Protein 4W8O (pdb70)

Radius of gyration: 31.85 Å; Cα contacts (8 Å, |Δi|>4): 1896; chains: 2; bounding box: 87×54×89 Å

Foldseek 3Di:
DDWAAAAADDDPQQPAFLLQLLLVLLVVQVAFWAEAALVVRDTDGSVRLLLQLLLLLVLVVVVPQALDFEEEEEDFDDPQRCSPLSSSSLRNHEYAYDYLPDALVLVLVVCLQRVGQEYEYEPSSVVSVVSSCVVNVGDHAYEYDDDDPVHHYSVVSSDDDDDSVPDGRDGDDQQDFHYWAWDDDLDDRIFIFTDGSNLLLCLLVLVVQLADDLQEEEEADGPNFPVNVSSSSNCSNNVHYYYYYPDQAQVSVLVSCQVVVGQEYEDEQVSLVRNLPPPPLVVGDNQSYAEYEYEDDWDDPVSLVSVCVSRVNYQYKYADDHPQFHTFAIARCPVCVVVSVPDPPFRHAGTHQKIKFFFAPVVGHTDAAPDKHWIWMDGSNGTPATPPDGCPVLADPVRTGGPQWIWGAHPVRTTHTDGGNHPDD/DDWAAFAADDDPQQPDFLLQLLLVLLVVQVAFWAEAALVVRDTDGSVRLNLQLLLLLVLVVVVVQALDFEEEEEDFDDPQRCSPLSSSSLRNHEYAYDYLVDALVLVLVVCLQRLGQAYEYEPVSVVSVVSSCVVNVGDHQYEYDDDDPPHHYSVVSSDHDDDSVPDGRDDDDQQDFHYWAKDVTFIFTDGSNLLLCLQVLVVQLAADVLEEEEADGPNAPCNVSSSSNCSNNVHYYYYYPDQAQVSVLVSCQVVLHQEYEDEQVSLVRNLPDPPSVVGDNLSYAEYEYEPDWDAPVSLVSVCVSRVNYAYKQFDDDPQFHTFAIARCPVRVPCSVPPPQFRHAGTHQKIKFFAAPVVRDTDDAPDKHWIWMDGSNGTPATSPDGCVVQADPVGTGGPQWIWGAHPVRTTHTDGGD

Nearest PDB structures (foldseek):
  4w8o-assembly2_B  TM=1.002E+00  e=4.757E-94  Zophobas atratus
  4w8o-assembly1_A  TM=1.000E+00  e=2.361E-90  Zophobas atratus
  8ppp-assembly1_A  TM=9.059E-01  e=1.365E-32  Streptoalloteichus hindustanus
  6sq8-assembly5_E  TM=9.018E-01  e=4.763E-32  Marinactinospora thermotolerans
  8k4r-assembly1_A  TM=8.055E-01  e=3.286E-23  Streptomyces halstedii

B-factor: mean 40.9, std 10.85, range [25.14, 90.92]

CATH classification: 3.40.50.12780

Secondary structure (DSSP, 8-state):
---EEPPP---SSSSS-HHHHHHHHHHHTTTSEEEEETTTTEEEEHHHHHHHHHHHHHHHHHTT--TT-EEEEE----SSTTHHHHHHHHTT-EEEE--TTS-HHHHHHHHHHH--SEEEEEGGGHHHHHHHHHHHT---EEEEES--SSSEEHHHHT---S-TTT--PPP--TTSEEEEEE---SSS---EEEEEHHHHHHHHHHHHHT----TEEEE---TTSHHHHHHHHHHHHTT-EEEE-SS--HHHHHHHHHHHT--EEE--GGGHHHHHTSS-GGGS--TT--EEEEESS---HHHHHHHHHHSTT-EEEEEEEETTTEEEEE--TTTTHHHHTTSTT---EEPTT-EEEEEETTTTEE--TT--EEEEEE-TTS--EESSS--GGGB-TTSPEEEEEEEEE-TT--EEEEEEPTT--/---EEPPP---SSSSS-HHHHHHHHHHHTTTSEEEEETTTTEEEEHHHHHHHHHHHHHHHHHTT--TT-EEEEE----SSTTHHHHHHHHTT-EEEE--TTS-HHHHHHHHHHH--SEEEEEGGGHHHHHHHHHHHT---EEEEES--SSSEEHHHHTS--S-TTT--PPP--TTSEEEEEE----EEEEEHHHHHHHHHHHHHT----TEEEE---TTSHHHHHHHHHHHHTT-EEEE-SS--HHHHHHHHHHHT--EEE--GGGHHHHHTSS-GGGS--TT--EEEEESS---HHHHHHHHHHSTTSEEEEEEEETTTEEEEE--TTTTTTTTTT--S---EEPTT-EEEEEETTTTEE--TT--EEEEEE-TTS--EESSS--GGGB-TT--EEEEEEEEE-TT--EEEEEE-

Structure (mmCIF, N/CA/C/O backbone):
data_4W8O
#
_entry.id   4W8O
#
_cell.length_a   87.774
_cell.length_b   91.005
_cell.length_c   110.294
_cell.angle_alpha   90.000
_cell.angle_beta   90.000
_cell.angle_gamma   90.000
#
_symmetry.space_group_name_H-M   'P 21 21 21'
#
loop_
_entity.id
_entity.type
_entity.pdbx_description
1 polymer 'luciferase-like enzymeAMP-CoA-ligase'
2 non-polymer 3,6,9,12,15,18-HEXAOXAICOSANE-1,20-DIOL
3 non-polymer 'CHLORIDE ION'
4 water water
#
loop_
_atom_site.group_PDB
_atom_site.id
_atom_site.type_symbol
_atom_site.label_atom_id
_atom_site.label_alt_id
_atom_site.label_comp_id
_atom_site.label_asym_id
_atom_site.label_entity_id
_atom_site.label_seq_id
_atom_site.pdbx_PDB_ins_code
_atom_site.Cartn_x
_atom_site.Cartn_y
_atom_site.Cartn_z
_atom_site.occupancy
_atom_site.B_iso_or_equiv
_atom_site.auth_seq_id
_atom_site.auth_comp_id
_atom_site.auth_asym_id
_atom_site.auth_atom_id
_atom_site.pdbx_PDB_model_num
ATOM 1 N N . ALA A 1 3 ? 96.794 35.707 72.691 1.00 64.77 3 ALA A N 1
ATOM 2 C CA . ALA A 1 3 ? 95.859 36.134 73.776 1.00 62.36 3 ALA A CA 1
ATOM 3 C C . ALA A 1 3 ? 94.439 35.674 73.479 1.00 61.09 3 ALA A C 1
ATOM 4 O O . ALA A 1 3 ? 93.862 36.053 72.463 1.00 64.14 3 ALA A O 1
ATOM 6 N N . ARG A 1 4 ? 93.879 34.857 74.364 1.00 58.41 4 ARG A N 1
ATOM 7 C CA . ARG A 1 4 ? 92.520 34.358 74.183 1.00 56.86 4 ARG A CA 1
ATOM 8 C C . ARG A 1 4 ? 91.812 34.135 75.515 1.00 52.92 4 ARG A C 1
ATOM 9 O O . ARG A 1 4 ? 92.435 34.144 76.584 1.00 51.04 4 ARG A O 1
ATOM 17 N N . ILE A 1 5 ? 90.498 33.954 75.419 1.00 49.83 5 ILE A N 1
ATOM 18 C CA . ILE A 1 5 ? 89.645 33.643 76.548 1.00 46.32 5 ILE A CA 1
ATOM 19 C C . ILE A 1 5 ? 89.365 32.145 76.510 1.00 45.20 5 ILE A C 1
ATOM 20 O O . ILE A 1 5 ? 88.836 31.644 75.523 1.00 46.52 5 ILE A O 1
ATOM 25 N N . LEU A 1 6 ? 89.727 31.436 77.572 1.00 42.65 6 LEU A N 1
ATOM 26 C CA . LEU A 1 6 ? 89.490 29.996 77.648 1.00 42.43 6 LEU A CA 1
ATOM 27 C C . LEU A 1 6 ? 87.998 29.728 77.864 1.00 41.27 6 LEU A C 1
ATOM 28 O O . LEU A 1 6 ? 87.352 30.391 78.678 1.00 40.05 6 LEU A O 1
ATOM 33 N N . LYS A 1 7 ? 87.462 28.752 77.145 1.00 41.68 7 LYS A N 1
ATOM 34 C CA . LYS A 1 7 ? 86.041 28.475 77.173 1.00 41.79 7 LYS A CA 1
ATOM 35 C C . LYS A 1 7 ? 85.826 26.996 77.389 1.00 41.54 7 LYS A C 1
ATOM 36 O O . LYS A 1 7 ? 86.332 26.177 76.624 1.00 43.01 7 LYS A O 1
ATOM 42 N N . GLY A 1 8 ? 85.059 26.652 78.418 1.00 39.52 8 GLY A N 1
ATOM 43 C CA . GLY A 1 8 ? 84.766 25.253 78.713 1.00 40.28 8 GLY A CA 1
ATOM 44 C C . GLY A 1 8 ? 83.785 24.654 77.726 1.00 41.79 8 GLY A C 1
ATOM 45 O O . GLY A 1 8 ? 83.183 25.369 76.933 1.00 40.80 8 GLY A O 1
ATOM 46 N N . LYS A 1 9 ? 83.620 23.335 77.787 1.00 43.99 9 LYS A N 1
ATOM 47 C CA . LYS A 1 9 ? 82.751 22.623 76.861 1.00 46.56 9 LYS A CA 1
ATOM 48 C C . LYS A 1 9 ? 81.300 22.966 77.150 1.00 45.14 9 LYS A C 1
ATOM 49 O O . LYS A 1 9 ? 80.954 23.333 78.274 1.00 43.17 9 LYS A O 1
ATOM 55 N N . GLU A 1 10 ? 80.449 22.832 76.141 1.00 45.92 10 GLU A N 1
ATOM 56 C CA . GLU A 1 10 ? 79.029 23.124 76.308 1.00 45.25 10 GLU A CA 1
ATOM 57 C C . GLU A 1 10 ? 78.288 21.965 76.964 1.00 44.28 10 GLU A C 1
ATOM 58 O O . GLU A 1 10 ? 78.727 20.811 76.915 1.00 44.02 10 GLU A O 1
ATOM 64 N N . PHE A 1 11 ? 77.182 22.301 77.626 1.00 42.74 11 PHE A N 1
ATOM 65 C CA . PHE A 1 11 ? 76.181 21.316 78.022 1.00 42.57 11 PHE A CA 1
ATOM 66 C C . PHE A 1 11 ? 74.822 21.983 77.949 1.00 42.21 11 PHE A C 1
ATOM 67 O O . PHE A 1 11 ? 74.737 23.198 77.842 1.00 40.97 11 PHE A O 1
ATOM 75 N N . HIS A 1 12 ? 73.767 21.180 77.976 1.00 44.07 12 HIS A N 1
ATOM 76 C CA . HIS A 1 12 ? 72.408 21.691 77.942 1.00 44.31 12 HIS A CA 1
ATOM 77 C C . HIS A 1 12 ? 71.864 21.690 79.372 1.00 41.16 12 HIS A C 1
ATOM 78 O O . HIS A 1 12 ? 71.645 20.622 79.936 1.00 41.22 12 HIS A O 1
ATOM 85 N N . PRO A 1 13 ? 71.664 22.879 79.975 1.00 38.78 13 PRO A N 1
ATOM 86 C CA . PRO A 1 13 ? 71.208 22.860 81.372 1.00 37.20 13 PRO A CA 1
ATOM 87 C C . PRO A 1 13 ? 69.807 22.289 81.533 1.00 37.48 13 PRO A C 1
ATOM 88 O O . PRO A 1 13 ? 68.912 22.657 80.783 1.00 37.85 13 PRO A O 1
ATOM 92 N N . ASN A 1 14 ? 69.633 21.371 82.481 1.00 37.08 14 ASN A N 1
ATOM 93 C CA . ASN A 1 14 ? 68.322 20.806 82.791 1.00 38.61 14 ASN A CA 1
ATOM 94 C C . ASN A 1 14 ? 67.693 21.355 84.069 1.00 37.59 14 ASN A C 1
ATOM 95 O O . ASN A 1 14 ? 66.514 21.121 84.323 1.00 37.76 14 ASN A O 1
ATOM 100 N N . PHE A 1 15 ? 68.460 22.088 84.867 1.00 36.40 15 PHE A N 1
ATOM 101 C CA . PHE A 1 15 ? 67.949 22.599 86.141 1.00 35.85 15 PHE A CA 1
ATOM 102 C C . PHE A 1 15 ? 68.050 24.127 86.215 1.00 34.98 15 PHE A C 1
ATOM 103 O O . PHE A 1 15 ? 68.511 24.697 87.218 1.00 33.71 15 PHE A O 1
ATOM 111 N N . ASP A 1 16 ? 67.601 24.784 85.148 1.00 35.85 16 ASP A N 1
ATOM 112 C CA . ASP A 1 16 ? 67.693 26.245 85.034 1.00 35.71 16 ASP A CA 1
ATOM 113 C C . ASP A 1 16 ? 66.343 26.957 85.074 1.00 36.67 16 ASP A C 1
ATOM 114 O O . ASP A 1 16 ? 66.290 28.174 84.920 1.00 36.59 16 ASP A O 1
ATOM 119 N N . LYS A 1 17 ? 65.265 26.215 85.319 1.00 38.15 17 LYS A N 1
ATOM 120 C CA . LYS A 1 17 ? 63.923 26.792 85.352 1.00 40.01 17 LYS A CA 1
ATOM 121 C C . LYS A 1 17 ? 63.175 26.488 86.653 1.00 39.35 17 LYS A C 1
ATOM 122 O O . LYS A 1 17 ? 61.956 26.645 86.726 1.00 40.27 17 LYS A O 1
ATOM 128 N N . ILE A 1 18 ? 63.888 26.080 87.694 1.00 36.37 18 ILE A N 1
ATOM 129 C CA . ILE A 1 18 ? 63.216 25.710 88.937 1.00 35.07 18 ILE A CA 1
ATOM 130 C C . ILE A 1 18 ? 63.930 26.254 90.161 1.00 32.88 18 ILE A C 1
ATOM 131 O O . ILE A 1 18 ? 65.063 26.712 90.079 1.00 31.65 18 ILE A O 1
ATOM 136 N N . SER A 1 19 ? 63.244 26.205 91.294 1.00 31.75 19 SER A N 1
ATOM 137 C CA . SER A 1 19 ? 63.832 26.615 92.546 1.00 30.67 19 SER A CA 1
ATOM 138 C C . SER A 1 19 ? 64.714 25.486 93.065 1.00 28.98 19 SER A C 1
ATOM 139 O O . SER A 1 19 ? 64.585 24.345 92.650 1.00 27.87 19 SER A O 1
ATOM 142 N N . PHE A 1 20 ? 65.607 25.828 93.983 1.00 29.87 20 PHE A N 1
ATOM 143 C CA . PHE A 1 20 ? 66.484 24.864 94.644 1.00 30.04 20 PHE A CA 1
ATOM 144 C C . PHE A 1 20 ? 65.643 23.862 95.440 1.00 29.62 20 PHE A C 1
ATOM 145 O O . PHE A 1 20 ? 65.960 22.685 95.462 1.00 29.32 20 PHE A O 1
ATOM 153 N N . GLY A 1 21 ? 64.565 24.332 96.067 1.00 29.20 21 GLY A N 1
ATOM 154 C CA . GLY A 1 21 ? 63.625 23.456 96.771 1.00 29.31 21 GLY A CA 1
ATOM 155 C C . GLY A 1 21 ? 62.929 22.439 95.877 1.00 30.26 21 GLY A C 1
ATOM 156 O O . GLY A 1 21 ? 62.852 21.259 96.215 1.00 30.11 21 GLY A O 1
ATOM 157 N N . GLU A 1 22 ? 62.415 22.901 94.744 1.00 30.98 22 GLU A N 1
ATOM 158 C CA . GLU A 1 22 ? 61.798 22.016 93.747 1.00 33.00 22 GLU A CA 1
ATOM 159 C C . GLU A 1 22 ? 62.801 20.978 93.231 1.00 32.07 22 GLU A C 1
ATOM 160 O O . GLU A 1 22 ? 62.462 19.804 93.036 1.00 31.56 22 GLU A O 1
ATOM 166 N N . PHE A 1 23 ? 64.036 21.421 93.009 1.00 31.09 23 PHE A N 1
ATOM 167 C CA . PHE A 1 23 ? 65.117 20.516 92.638 1.00 30.96 23 PHE A CA 1
ATOM 168 C C . PHE A 1 23 ? 65.254 19.381 93.651 1.00 30.49 23 PHE A C 1
ATOM 169 O O . PHE A 1 23 ? 65.131 18.215 93.303 1.00 31.20 23 PHE A O 1
ATOM 177 N N . LEU A 1 24 ? 65.487 19.732 94.908 1.00 29.48 24 LEU A N 1
ATOM 178 C CA . LEU A 1 24 ? 65.724 18.731 95.944 1.00 29.47 24 LEU A CA 1
ATOM 179 C C . LEU A 1 24 ? 64.543 17.765 96.081 1.00 30.41 24 LEU A C 1
ATOM 180 O O . LEU A 1 24 ? 64.732 16.556 96.236 1.00 30.39 24 LEU A O 1
ATOM 185 N N . PHE A 1 25 ? 63.333 18.321 96.024 1.00 31.13 25 PHE A N 1
ATOM 186 C CA . PHE A 1 25 ? 62.077 17.560 96.117 1.00 32.28 25 PHE A CA 1
ATOM 187 C C . PHE A 1 25 ? 61.967 16.544 94.978 1.00 34.10 25 PHE A C 1
ATOM 188 O O . PHE A 1 25 ? 61.736 15.353 95.211 1.00 34.27 25 PHE A O 1
ATOM 196 N N . GLU A 1 26 ? 62.156 17.027 93.750 1.00 35.14 26 GLU A N 1
ATOM 197 C CA . GLU A 1 26 ? 62.122 16.173 92.557 1.00 37.24 26 GLU A CA 1
ATOM 198 C C . GLU A 1 26 ? 63.167 15.058 92.627 1.00 36.05 26 GLU A C 1
ATOM 199 O O . GLU A 1 26 ? 62.875 13.912 92.276 1.00 35.41 26 GLU A O 1
ATOM 205 N N . CYS A 1 27 ? 64.379 15.396 93.079 1.00 34.40 27 CYS A N 1
ATOM 206 C CA . CYS A 1 27 ? 65.437 14.402 93.233 1.00 34.12 27 CYS A CA 1
ATOM 207 C C . CYS A 1 27 ? 65.015 13.312 94.215 1.00 34.68 27 CYS A C 1
ATOM 208 O O . CYS A 1 27 ? 65.203 12.132 93.946 1.00 34.94 27 CYS A O 1
ATOM 211 N N . CYS A 1 28 ? 64.423 13.710 95.340 1.00 34.89 28 CYS A N 1
ATOM 212 C CA . CYS A 1 28 ? 63.911 12.748 96.318 1.00 36.36 28 CYS A CA 1
ATOM 213 C C . CYS A 1 28 ? 62.900 11.769 95.704 1.00 38.47 28 CYS A C 1
ATOM 214 O O . CYS A 1 28 ? 62.995 10.568 95.943 1.00 39.83 28 CYS A O 1
ATOM 217 N N . GLU A 1 29 ? 61.944 12.275 94.921 1.00 39.95 29 GLU A N 1
ATOM 218 C CA . GLU A 1 29 ? 60.934 11.419 94.281 1.00 42.28 29 GLU A CA 1
ATOM 219 C C . GLU A 1 29 ? 61.563 10.458 93.287 1.00 42.86 29 GLU A C 1
ATOM 220 O O . GLU A 1 29 ? 61.210 9.2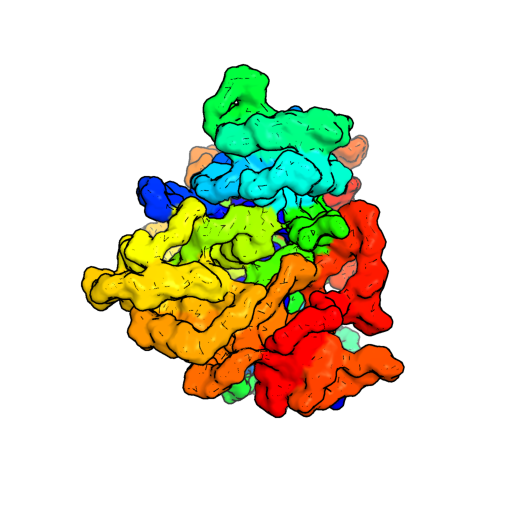81 93.229 1.00 44.35 29 GLU A O 1
ATOM 226 N N . LYS A 1 30 ? 62.495 10.978 92.502 1.00 41.87 30 LYS A N 1
ATOM 227 C CA . LYS A 1 30 ? 63.133 10.215 91.442 1.00 43.13 30 LYS A CA 1
ATOM 228 C C . LYS A 1 30 ? 63.969 9.070 92.007 1.00 43.17 30 LYS A C 1
ATOM 229 O O . LYS A 1 30 ? 63.954 7.961 91.468 1.00 43.89 30 LYS A O 1
ATOM 235 N N . TYR A 1 31 ? 64.682 9.336 93.104 1.00 41.13 31 TYR A N 1
ATOM 236 C CA . TYR A 1 31 ? 65.630 8.372 93.672 1.00 41.03 31 TYR A CA 1
ATOM 237 C C . TYR A 1 31 ? 65.214 7.858 95.045 1.00 40.40 31 TYR A C 1
ATOM 238 O O . TYR A 1 31 ? 66.069 7.527 95.861 1.00 40.91 31 TYR A O 1
ATOM 247 N N . ALA A 1 32 ? 63.906 7.748 95.270 1.00 40.71 32 ALA A N 1
ATOM 248 C CA . ALA A 1 32 ? 63.330 7.449 96.589 1.00 41.10 32 ALA A CA 1
ATOM 249 C C . ALA A 1 32 ? 63.965 6.278 97.363 1.00 42.37 32 ALA A C 1
ATOM 250 O O . ALA A 1 32 ? 64.209 6.386 98.570 1.00 41.17 32 ALA A O 1
ATOM 252 N N . ASP A 1 33 ? 64.216 5.162 96.682 1.00 44.50 33 ASP A N 1
ATOM 253 C CA . ASP A 1 33 ? 64.704 3.948 97.350 1.00 45.85 33 ASP A CA 1
ATOM 254 C C . ASP A 1 33 ? 66.221 3.918 97.553 1.00 45.29 33 ASP A C 1
ATOM 255 O O . ASP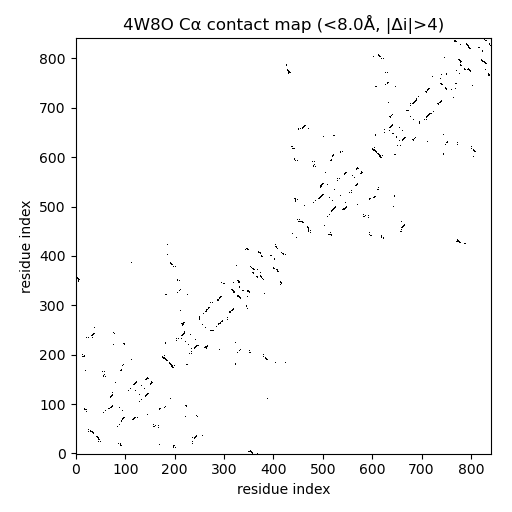 A 1 33 ? 66.727 3.100 98.319 1.00 46.22 33 ASP A O 1
ATOM 260 N N . ARG A 1 34 ? 66.946 4.802 96.879 1.00 44.32 34 ARG A N 1
ATOM 261 C CA . ARG A 1 34 ? 68.399 4.881 97.043 1.00 44.37 34 ARG A CA 1
ATOM 262 C C . ARG A 1 34 ? 68.801 5.480 98.391 1.00 42.75 34 ARG A C 1
ATOM 263 O O . ARG A 1 34 ? 67.986 6.106 99.068 1.00 41.45 34 ARG A O 1
ATOM 271 N N . ILE A 1 35 ? 70.062 5.279 98.770 1.00 42.42 35 ILE A N 1
ATOM 272 C CA . ILE A 1 35 ? 70.584 5.826 100.017 1.00 41.70 35 ILE A CA 1
ATOM 273 C C . ILE A 1 35 ? 71.016 7.268 99.783 1.00 39.41 35 ILE A C 1
ATOM 274 O O . ILE A 1 35 ? 71.909 7.524 98.988 1.00 39.36 35 ILE A O 1
ATOM 279 N N . CYS A 1 36 ? 70.394 8.201 100.495 1.00 37.72 36 CYS A N 1
ATOM 280 C CA . CYS A 1 36 ? 70.729 9.621 100.366 1.00 36.67 36 CYS A CA 1
ATOM 281 C C . CYS A 1 36 ? 72.033 9.968 101.097 1.00 35.84 36 CYS A C 1
ATOM 282 O O . CYS A 1 36 ? 72.949 10.549 100.513 1.00 34.98 36 CYS A O 1
ATOM 285 N N . GLN A 1 37 ? 72.093 9.596 102.374 1.00 35.77 37 GLN A N 1
ATOM 286 C CA . GLN A 1 37 ? 73.171 9.999 103.268 1.00 34.98 37 GLN A CA 1
ATOM 287 C C . GLN A 1 37 ? 73.544 8.881 104.248 1.00 35.71 37 GLN A C 1
ATOM 288 O O . GLN A 1 37 ? 72.685 8.101 104.706 1.00 36.18 37 GLN A O 1
ATOM 294 N N . ILE A 1 38 ? 74.837 8.826 104.559 1.00 35.28 38 ILE A N 1
ATOM 295 C CA . ILE A 1 38 ? 75.403 7.885 105.513 1.00 36.04 38 ILE A CA 1
ATOM 296 C C . ILE A 1 38 ? 76.307 8.653 106.478 1.00 35.66 38 ILE A C 1
ATOM 297 O O . ILE A 1 38 ? 77.240 9.331 106.043 1.00 34.15 38 ILE A O 1
ATOM 302 N N . ASP A 1 39 ? 76.017 8.536 107.775 1.00 35.87 39 ASP A N 1
ATOM 303 C CA . ASP A 1 39 ? 76.934 8.945 108.829 1.00 36.63 39 ASP A CA 1
ATOM 304 C C . ASP A 1 39 ? 78.031 7.886 109.014 1.00 38.16 39 ASP A C 1
ATOM 305 O O . ASP A 1 39 ? 77.813 6.848 109.641 1.00 39.19 39 ASP A O 1
ATOM 310 N N . GLY A 1 40 ? 79.214 8.166 108.479 1.00 38.52 40 GLY A N 1
ATOM 311 C CA . GLY A 1 40 ? 80.353 7.256 108.588 1.00 40.16 40 GLY A CA 1
ATOM 312 C C . GLY A 1 40 ? 80.813 6.947 110.007 1.00 41.56 40 GLY A C 1
ATOM 313 O O . GLY A 1 40 ? 81.388 5.890 110.252 1.00 42.95 40 GLY A O 1
ATOM 314 N N . ASP A 1 41 ? 80.578 7.862 110.940 1.00 41.33 41 ASP A N 1
ATOM 315 C CA . ASP A 1 41 ? 80.983 7.655 112.327 1.00 42.79 41 ASP A CA 1
ATOM 316 C C . ASP A 1 41 ? 80.056 6.694 113.059 1.00 44.32 41 ASP A C 1
ATOM 317 O O . ASP A 1 41 ? 80.516 5.804 113.769 1.00 46.17 41 ASP A O 1
ATOM 322 N N . LEU A 1 42 ? 78.753 6.885 112.888 1.00 44.44 42 LEU A N 1
ATOM 323 C CA . LEU A 1 42 ? 77.744 6.084 113.580 1.00 45.85 42 LEU A CA 1
ATOM 324 C C . LEU A 1 42 ? 77.282 4.862 112.798 1.00 47.04 42 LEU A C 1
ATOM 325 O O . LEU A 1 42 ? 76.597 4.002 113.359 1.00 49.08 42 LEU A O 1
ATOM 330 N N . ASP A 1 43 ? 77.648 4.782 111.519 1.00 46.53 43 ASP A N 1
ATOM 331 C CA . ASP A 1 43 ? 77.188 3.710 110.629 1.00 47.50 43 ASP A CA 1
ATOM 332 C C . ASP A 1 43 ? 75.660 3.652 110.591 1.00 47.08 43 ASP A C 1
ATOM 333 O O . ASP A 1 43 ? 75.061 2.588 110.731 1.00 47.43 43 ASP A O 1
ATOM 338 N N . LYS A 1 44 ? 75.043 4.818 110.421 1.00 46.17 44 LYS A N 1
ATOM 339 C CA . LYS A 1 44 ? 73.607 4.924 110.176 1.00 45.90 44 LYS A CA 1
ATOM 340 C C . LYS A 1 44 ? 73.407 5.557 108.803 1.00 44.04 44 LYS A C 1
ATOM 341 O O . LYS A 1 44 ? 74.242 6.330 108.343 1.00 43.27 44 LYS A O 1
ATOM 347 N N . SER A 1 45 ? 72.303 5.220 108.152 1.00 43.24 45 SER A N 1
ATOM 348 C CA . SER A 1 45 ? 72.018 5.726 106.820 1.00 42.42 45 SER A CA 1
ATOM 349 C C . SER A 1 45 ? 70.553 6.121 106.706 1.00 41.14 45 SER A C 1
ATOM 350 O O . SER A 1 45 ? 69.756 5.820 107.586 1.00 41.71 45 SER A O 1
ATOM 353 N N . GLU A 1 46 ? 70.212 6.807 105.620 1.00 40.08 46 GLU A N 1
ATOM 354 C CA . GLU A 1 46 ? 68.836 7.213 105.375 1.00 39.36 46 GLU A CA 1
ATOM 355 C C . GLU A 1 46 ? 68.569 7.305 103.878 1.00 39.44 46 GLU A C 1
ATOM 356 O O . GLU A 1 46 ? 69.420 7.767 103.114 1.00 39.34 46 GLU A O 1
ATOM 362 N N . THR A 1 47 ? 67.382 6.866 103.467 1.00 39.11 47 THR A N 1
ATOM 363 C CA . THR A 1 47 ? 67.003 6.883 102.064 1.00 38.72 47 THR A CA 1
ATOM 364 C C . THR A 1 47 ? 66.461 8.245 101.658 1.00 37.21 47 THR A C 1
ATOM 365 O O . THR A 1 47 ? 66.095 9.058 102.510 1.00 35.56 47 THR A O 1
ATOM 369 N N . TYR A 1 48 ? 66.411 8.478 100.346 1.00 36.71 48 TYR A N 1
ATOM 370 C CA . TYR A 1 48 ? 65.803 9.690 99.793 1.00 35.56 48 TYR A CA 1
ATOM 371 C C . TYR A 1 48 ? 64.329 9.781 100.157 1.00 36.09 48 TYR A C 1
ATOM 372 O O . TYR A 1 48 ? 63.820 10.867 100.437 1.00 34.83 48 TYR A O 1
ATOM 381 N N . SER A 1 49 ? 63.654 8.636 100.153 1.00 36.95 49 SER A N 1
ATOM 382 C CA . SER A 1 49 ? 62.266 8.557 100.581 1.00 38.20 49 SER A CA 1
ATOM 383 C C . SER A 1 49 ? 62.077 9.089 102.002 1.00 37.30 49 SER A C 1
ATOM 384 O O . SER A 1 49 ? 61.198 9.908 102.259 1.00 36.34 49 SER A O 1
ATOM 387 N N . SER A 1 50 ? 62.897 8.592 102.920 1.00 37.23 50 SER A N 1
ATOM 388 C CA . SER A 1 50 ? 62.830 9.000 104.314 1.00 36.96 50 SER A CA 1
ATOM 389 C C . SER A 1 50 ? 63.179 10.474 104.479 1.00 35.60 50 SER A C 1
ATOM 390 O O . SER A 1 50 ? 62.550 11.177 105.267 1.00 35.84 50 SER A O 1
ATOM 393 N N . VAL A 1 51 ? 64.180 10.940 103.742 1.00 35.24 51 VAL A N 1
ATOM 394 C CA . VAL A 1 51 ? 64.550 12.350 103.775 1.00 34.36 51 VAL A CA 1
ATOM 395 C C . VAL A 1 51 ? 63.407 13.243 103.291 1.00 34.64 51 VAL A C 1
ATOM 396 O O . VAL A 1 51 ? 63.163 14.317 103.869 1.00 33.76 51 VAL A O 1
ATOM 400 N N . LYS A 1 52 ? 62.709 12.797 102.248 1.00 35.06 52 LYS A N 1
ATOM 401 C CA . LYS A 1 52 ? 61.551 13.530 101.729 1.00 36.16 52 LYS A CA 1
ATOM 402 C C . LYS A 1 52 ? 60.451 13.657 102.780 1.00 36.50 52 LYS A C 1
ATOM 403 O O . LYS A 1 52 ? 59.849 14.724 102.931 1.00 36.22 52 LYS A O 1
ATOM 409 N N . THR A 1 53 ? 60.203 12.568 103.504 1.00 36.99 53 THR A N 1
ATOM 410 C CA . THR A 1 53 ? 59.156 12.542 104.522 1.00 37.61 53 THR A CA 1
ATOM 411 C C . THR A 1 53 ? 59.469 13.506 105.667 1.00 35.95 53 THR A C 1
ATOM 412 O O . THR A 1 53 ? 58.613 14.300 106.068 1.00 35.96 53 THR A O 1
ATOM 416 N N . ARG A 1 54 ? 60.691 13.441 106.183 1.00 34.62 54 ARG A N 1
ATOM 417 C CA . ARG A 1 54 ? 61.058 14.253 107.337 1.00 34.01 54 ARG A CA 1
ATOM 418 C C . ARG A 1 54 ? 61.141 15.734 106.968 1.00 33.25 54 ARG A C 1
ATOM 419 O O . ARG A 1 54 ? 60.640 16.577 107.706 1.00 32.99 54 ARG A O 1
ATOM 427 N N . SER A 1 55 ? 61.735 16.040 105.816 1.00 32.35 55 SER A N 1
ATOM 428 C CA . SER A 1 55 ? 61.851 17.421 105.363 1.00 31.85 55 SER A CA 1
ATOM 429 C C . SER A 1 55 ? 60.480 18.034 105.046 1.00 32.04 55 SER A C 1
ATOM 430 O O . SER A 1 55 ? 60.264 19.213 105.301 1.00 31.30 55 SER A O 1
ATOM 433 N N . THR A 1 56 ? 59.569 17.241 104.484 1.00 32.80 56 THR A N 1
ATOM 434 C CA . THR A 1 56 ? 58.208 17.718 104.202 1.00 33.41 56 THR A CA 1
ATOM 435 C C . THR A 1 56 ? 57.519 18.120 105.512 1.00 33.92 56 THR A C 1
ATOM 436 O O . THR A 1 56 ? 56.900 19.182 105.596 1.00 33.44 56 THR A O 1
ATOM 440 N N . ARG A 1 57 ? 57.679 17.293 106.542 1.00 34.81 57 ARG A N 1
ATOM 441 C CA . ARG A 1 57 ? 57.089 17.569 107.850 1.00 35.43 57 ARG A CA 1
ATOM 442 C C . ARG A 1 57 ? 57.687 18.805 108.502 1.00 34.60 57 ARG A C 1
ATOM 443 O O . ARG A 1 57 ? 56.956 19.628 109.052 1.00 34.70 57 ARG A O 1
ATOM 451 N N . VAL A 1 58 ? 59.010 18.947 108.424 1.00 33.18 58 VAL A N 1
ATOM 452 C CA . VAL A 1 58 ? 59.665 20.153 108.919 1.00 31.99 58 VAL A CA 1
ATOM 453 C C . VAL A 1 58 ? 59.154 21.392 108.183 1.00 31.30 58 VAL A C 1
ATOM 454 O O . VAL A 1 58 ? 58.878 22.410 108.817 1.00 31.27 58 VAL A O 1
ATOM 458 N N . ALA A 1 59 ? 59.023 21.299 106.858 1.00 30.70 59 ALA A N 1
ATOM 459 C CA . ALA A 1 59 ? 58.541 22.417 106.035 1.00 30.58 59 ALA A CA 1
ATOM 460 C C . ALA A 1 59 ? 57.135 22.866 106.423 1.00 31.23 59 ALA A C 1
ATOM 461 O O . ALA A 1 59 ? 56.872 24.067 106.559 1.00 30.97 59 ALA A O 1
ATOM 463 N N . LEU A 1 60 ? 56.234 21.901 106.585 1.00 32.35 60 LEU A N 1
ATOM 464 C CA . LEU A 1 60 ? 54.852 22.207 106.969 1.00 33.60 60 LEU A CA 1
ATOM 465 C C . LEU A 1 60 ? 54.809 22.907 108.326 1.00 33.26 60 LEU A C 1
ATOM 466 O O . LEU A 1 60 ? 54.012 23.808 108.529 1.00 33.42 60 LEU A O 1
ATOM 471 N N . ASN A 1 61 ? 55.681 22.508 109.244 1.00 32.80 61 ASN A N 1
ATOM 472 C CA . ASN A 1 61 ? 55.754 23.177 110.536 1.00 32.76 61 ASN A CA 1
ATOM 473 C C . ASN A 1 61 ? 56.392 24.564 110.428 1.00 31.63 61 ASN A C 1
ATOM 474 O O . ASN A 1 61 ? 55.930 25.508 111.064 1.00 32.84 61 ASN A O 1
ATOM 479 N N . LEU A 1 62 ? 57.437 24.694 109.617 1.00 30.53 62 LEU A N 1
ATOM 480 C CA . LEU A 1 62 ? 58.036 26.013 109.357 1.00 29.73 62 LEU A CA 1
ATOM 481 C C . LEU A 1 62 ? 57.004 26.997 108.781 1.00 29.91 62 LEU A C 1
ATOM 482 O O . LEU A 1 62 ? 57.010 28.183 109.109 1.00 29.30 62 LEU A O 1
ATOM 487 N N . GLN A 1 63 ? 56.122 26.477 107.938 1.00 30.52 63 GLN A N 1
ATOM 488 C CA . GLN A 1 63 ? 55.065 27.252 107.308 1.00 32.43 63 GLN A CA 1
ATOM 489 C C . GLN A 1 63 ? 54.082 27.787 108.354 1.00 32.91 63 GLN A C 1
ATOM 490 O O . GLN A 1 63 ? 53.667 28.946 108.304 1.00 32.27 63 GLN A O 1
ATOM 496 N N . LYS A 1 64 ? 53.737 26.943 109.318 1.00 32.92 64 LYS A N 1
ATOM 497 C CA . LYS A 1 64 ? 52.849 27.341 110.405 1.00 34.21 64 LYS A CA 1
ATOM 498 C C . LYS A 1 64 ? 53.485 28.410 111.301 1.00 33.83 64 LYS A C 1
ATOM 499 O O . LYS A 1 64 ? 52.770 29.223 111.889 1.00 33.36 64 LYS A O 1
ATOM 505 N N . LYS A 1 65 ? 54.817 28.403 111.396 1.00 33.09 65 LYS A N 1
ATOM 506 C CA . LYS A 1 65 ? 55.553 29.442 112.127 1.00 33.84 65 LYS A CA 1
ATOM 507 C C . LYS A 1 65 ? 55.660 30.760 111.359 1.00 32.87 65 LYS A C 1
ATOM 508 O O . LYS A 1 65 ? 56.239 31.720 111.865 1.00 33.67 65 LYS A O 1
ATOM 514 N N . GLY A 1 66 ? 55.143 30.796 110.132 1.00 32.47 66 GLY A N 1
ATOM 515 C CA . GLY A 1 66 ? 55.092 32.016 109.338 1.00 31.83 66 GLY A CA 1
ATOM 516 C C . GLY A 1 66 ? 56.264 32.214 108.386 1.00 31.15 66 GLY A C 1
ATOM 517 O O . GLY A 1 66 ? 56.435 33.314 107.860 1.00 30.64 66 GLY A O 1
ATOM 518 N N . ILE A 1 67 ? 57.060 31.160 108.160 1.00 30.39 67 ILE A N 1
ATOM 519 C CA . ILE A 1 67 ? 58.195 31.218 107.236 1.00 29.86 67 ILE A CA 1
ATOM 520 C C . ILE A 1 67 ? 57.716 31.271 105.789 1.00 30.22 67 ILE A C 1
ATOM 521 O O . ILE A 1 67 ? 56.853 30.496 105.378 1.00 30.48 67 ILE A O 1
ATOM 526 N N . THR A 1 68 ? 58.278 32.203 105.027 1.00 30.24 68 THR A N 1
ATOM 527 C CA . THR A 1 68 ? 58.003 32.314 103.603 1.00 30.15 68 THR A CA 1
ATOM 528 C C . THR A 1 68 ? 59.313 32.568 102.877 1.00 29.35 68 THR A C 1
ATOM 529 O O . THR A 1 68 ? 60.380 32.622 103.491 1.00 27.42 68 THR A O 1
ATOM 533 N N . SER A 1 69 ? 59.232 32.741 101.565 1.00 29.50 69 SER A N 1
ATOM 534 C CA . SER A 1 69 ? 60.426 32.861 100.751 1.00 29.24 69 SER A CA 1
ATOM 535 C C . SER A 1 69 ? 61.318 34.065 101.093 1.00 28.90 69 SER A C 1
ATOM 536 O O . SER A 1 69 ? 62.502 34.061 100.769 1.00 29.21 69 SER A O 1
ATOM 539 N N . THR A 1 70 ? 60.763 35.096 101.721 1.00 29.27 70 THR A N 1
ATOM 540 C CA . THR A 1 70 ? 61.551 36.283 102.073 1.00 29.38 70 THR A CA 1
ATOM 541 C C . THR A 1 70 ? 62.445 36.091 103.314 1.00 28.47 70 THR A C 1
ATOM 542 O O . THR A 1 70 ? 63.363 36.862 103.530 1.00 27.99 70 THR A O 1
ATOM 546 N N . ASP A 1 71 ? 62.184 35.063 104.115 1.00 27.74 71 ASP A N 1
ATOM 547 C CA . ASP A 1 71 ? 62.939 34.845 105.340 1.00 27.82 71 ASP A CA 1
ATOM 548 C C . ASP A 1 71 ? 64.276 34.165 105.108 1.00 26.45 71 ASP A C 1
ATOM 549 O O . ASP A 1 71 ? 64.446 33.428 104.150 1.00 26.21 71 ASP A O 1
ATOM 554 N N . VAL A 1 72 ? 65.212 34.426 106.008 1.00 26.27 72 VAL A N 1
ATOM 555 C CA . VAL A 1 72 ? 66.509 33.734 106.046 1.00 26.14 72 VAL A CA 1
ATOM 556 C C . VAL A 1 72 ? 66.487 32.714 107.179 1.00 26.21 72 VAL A C 1
ATOM 557 O O . VAL A 1 72 ? 66.105 33.041 108.294 1.00 26.14 72 VAL A O 1
ATOM 561 N N . VAL A 1 73 ? 66.892 31.482 106.893 1.00 25.72 73 VAL A N 1
ATOM 562 C CA . VAL A 1 73 ? 66.992 30.455 107.913 1.00 25.81 73 VAL A CA 1
ATOM 563 C C . VAL A 1 73 ? 68.458 30.049 108.005 1.00 26.52 73 VAL A C 1
ATOM 564 O O . VAL A 1 73 ? 69.095 29.718 107.002 1.00 25.52 73 VAL A O 1
ATOM 568 N N . CYS A 1 74 ? 68.977 30.086 109.222 1.00 27.08 74 CYS A N 1
ATOM 569 C CA . CYS A 1 74 ? 70.382 29.870 109.472 1.00 28.20 74 CYS A CA 1
ATOM 570 C C . CYS A 1 74 ? 70.643 28.537 110.171 1.00 27.94 74 CYS A C 1
ATOM 571 O O . CYS A 1 74 ? 69.775 28.018 110.870 1.00 29.19 74 CYS A O 1
ATOM 574 N N . PHE A 1 75 ? 71.832 27.983 109.967 1.00 27.62 75 PHE A N 1
ATOM 575 C CA . PHE A 1 75 ? 72.214 26.686 110.527 1.00 28.30 75 PHE A CA 1
ATOM 576 C C . PHE A 1 75 ? 73.610 26.761 111.132 1.00 29.13 75 PHE A C 1
ATOM 577 O O . PHE A 1 75 ? 74.535 27.284 110.508 1.00 29.90 75 PHE A O 1
ATOM 585 N N . CYS A 1 76 ? 73.751 26.271 112.360 1.00 29.26 76 CYS A N 1
ATOM 586 C CA . CYS A 1 76 ? 75.068 26.122 112.987 1.00 29.33 76 CYS A CA 1
ATOM 587 C C . CYS A 1 76 ? 75.242 24.715 113.559 1.00 29.88 76 CYS A C 1
ATOM 588 O O . CYS A 1 76 ? 74.874 24.438 114.708 1.00 29.81 76 CYS A O 1
ATOM 591 N N . SER A 1 77 ? 75.808 23.826 112.749 1.00 29.22 77 SER A N 1
ATOM 592 C CA . SER A 1 77 ? 75.947 22.435 113.138 1.00 30.28 77 SER A CA 1
ATOM 593 C C . SER A 1 77 ? 77.018 21.735 112.313 1.00 31.23 77 SER A C 1
ATOM 594 O O . SER A 1 77 ? 77.210 22.049 111.137 1.00 32.03 77 SER A O 1
ATOM 597 N N . THR A 1 78 ? 77.722 20.799 112.947 1.00 31.63 78 THR A N 1
ATOM 598 C CA . THR A 1 78 ? 78.519 19.823 112.235 1.00 31.87 78 THR A CA 1
ATOM 599 C C . THR A 1 78 ? 77.583 18.907 111.442 1.00 30.89 78 THR A C 1
ATOM 600 O O . THR A 1 78 ? 76.355 18.990 111.559 1.00 30.40 78 THR A O 1
ATOM 604 N N . ASN A 1 79 ? 78.160 18.046 110.619 1.00 31.31 79 ASN A N 1
ATOM 605 C CA . ASN A 1 79 ? 77.369 17.139 109.795 1.00 31.38 79 ASN A CA 1
ATOM 606 C C . ASN A 1 79 ? 76.765 16.003 110.623 1.00 31.80 79 ASN A C 1
ATOM 607 O O . ASN A 1 79 ? 77.426 15.420 111.492 1.00 32.14 79 ASN A O 1
ATOM 612 N N . SER A 1 80 ? 75.495 15.718 110.360 1.00 31.59 80 SER A N 1
ATOM 613 C CA . SER A 1 80 ? 74.767 14.632 111.022 1.00 32.57 80 SER A CA 1
ATOM 614 C C . SER A 1 80 ? 73.670 14.181 110.072 1.00 32.33 80 SER A C 1
ATOM 615 O O . SER A 1 80 ? 73.509 14.758 109.005 1.00 31.63 80 SER A O 1
ATOM 618 N N . LEU A 1 81 ? 72.906 13.163 110.450 1.00 33.40 81 LEU A N 1
ATOM 619 C CA . LEU A 1 81 ? 71.754 12.768 109.640 1.00 33.71 81 LEU A CA 1
ATOM 620 C C . LEU A 1 81 ? 70.601 13.777 109.710 1.00 33.04 81 LEU A C 1
ATOM 621 O O . LEU A 1 81 ? 69.643 13.667 108.942 1.00 32.92 81 LEU A O 1
ATOM 626 N N . ASP A 1 82 ? 70.685 14.761 110.609 1.00 33.07 82 ASP A N 1
ATOM 627 C CA . ASP A 1 82 ? 69.611 15.746 110.753 1.00 32.33 82 ASP A CA 1
ATOM 628 C C . ASP A 1 82 ? 69.940 17.153 110.245 1.00 31.82 82 ASP A C 1
ATOM 629 O O . ASP A 1 82 ? 69.017 17.916 109.942 1.00 31.12 82 ASP A O 1
ATOM 634 N N . ASN A 1 83 ? 71.222 17.511 110.148 1.00 30.99 83 ASN A N 1
ATOM 635 C CA . ASN A 1 83 ? 71.568 18.917 109.947 1.00 30.22 83 ASN A CA 1
ATOM 636 C C . ASN A 1 83 ? 71.079 19.509 108.621 1.00 29.21 83 ASN A C 1
ATOM 637 O O . ASN A 1 83 ? 70.763 20.697 108.563 1.00 28.41 83 ASN A O 1
ATOM 642 N N . SER A 1 84 ? 70.998 18.690 107.576 1.00 28.78 84 SER A N 1
ATOM 643 C CA . SER A 1 84 ? 70.498 19.169 106.286 1.00 29.35 84 SER A CA 1
ATOM 644 C C . SER A 1 84 ? 68.960 19.114 106.144 1.00 29.65 84 SER A C 1
ATOM 645 O O . SER A 1 84 ? 68.401 19.727 105.234 1.00 29.95 84 SER A O 1
ATOM 648 N N . ILE A 1 85 ? 68.269 18.406 107.036 1.00 30.20 85 ILE A N 1
ATOM 649 C CA . ILE A 1 85 ? 66.809 18.220 106.888 1.00 30.04 85 ILE A CA 1
ATOM 650 C C . ILE A 1 85 ? 66.034 19.544 106.909 1.00 29.12 85 ILE A C 1
ATOM 651 O O . ILE A 1 85 ? 65.210 19.785 106.024 1.00 28.65 85 ILE A O 1
ATOM 656 N N . PRO A 1 86 ? 66.294 20.408 107.915 1.00 29.02 86 PRO A N 1
ATOM 657 C CA . PRO A 1 86 ? 65.596 21.693 107.949 1.00 28.12 86 PRO A CA 1
ATOM 658 C C . PRO A 1 86 ? 66.078 22.704 106.894 1.00 27.46 86 PRO A C 1
ATOM 659 O O . PRO A 1 86 ? 65.353 23.649 106.572 1.00 26.28 86 PRO A O 1
ATOM 663 N N . LEU A 1 87 ? 67.284 22.506 106.369 1.00 27.14 87 LEU A N 1
ATOM 664 C CA . LEU A 1 87 ? 67.775 23.287 105.236 1.00 26.89 87 LEU A CA 1
ATOM 665 C C . LEU A 1 87 ? 66.976 22.956 103.974 1.00 26.73 87 LEU A C 1
ATOM 666 O O . LEU A 1 87 ? 66.508 23.859 103.260 1.00 26.68 87 LEU A O 1
ATOM 671 N N . ILE A 1 88 ? 66.824 21.658 103.714 1.00 27.20 88 ILE A N 1
ATOM 672 C CA . ILE A 1 88 ? 66.019 21.154 102.596 1.00 27.54 88 ILE A CA 1
ATOM 673 C C . ILE A 1 88 ? 64.585 21.642 102.734 1.00 27.51 88 ILE A C 1
ATOM 674 O O . ILE A 1 88 ? 63.984 22.109 101.767 1.00 26.84 88 ILE A O 1
ATOM 679 N N . ALA A 1 89 ? 64.048 21.520 103.951 1.00 27.84 89 ALA A N 1
ATOM 680 C CA . ALA A 1 89 ? 62.689 21.951 104.265 1.00 27.91 89 ALA A CA 1
ATOM 681 C C . ALA A 1 89 ? 62.498 23.445 103.989 1.00 27.63 89 ALA A C 1
ATOM 682 O O . ALA A 1 89 ? 61.521 23.855 103.343 1.00 27.92 89 ALA A O 1
ATOM 684 N N . SER A 1 90 ? 63.441 24.251 104.470 1.00 26.83 90 SER A N 1
ATOM 685 C CA . SER A 1 90 ? 63.413 25.697 104.257 1.00 26.50 90 SER A CA 1
ATOM 686 C C . SER A 1 90 ? 63.469 26.040 102.768 1.00 26.83 90 SER A C 1
ATOM 687 O O . SER A 1 90 ? 62.773 26.948 102.299 1.00 27.33 90 SER A O 1
ATOM 690 N N . SER A 1 91 ? 64.296 25.304 102.028 1.00 26.63 91 SER A N 1
ATOM 691 C CA . SER A 1 91 ? 64.380 25.465 100.582 1.00 27.07 91 SER A CA 1
ATOM 692 C C . SER A 1 91 ? 63.067 25.138 99.871 1.00 27.08 91 SER A C 1
ATOM 693 O O . SER A 1 91 ? 62.750 25.772 98.875 1.00 27.34 91 SER A O 1
ATOM 696 N N . TYR A 1 92 ? 62.305 24.167 100.377 1.00 27.77 92 TYR A N 1
ATOM 697 C CA . TYR A 1 92 ? 60.971 23.863 99.818 1.00 28.44 92 TYR A CA 1
ATOM 698 C C . TYR A 1 92 ? 60.067 25.092 99.847 1.00 28.29 92 TYR A C 1
ATOM 699 O O . TYR A 1 92 ? 59.237 25.281 98.959 1.00 28.69 92 TYR A O 1
ATOM 708 N N . LEU A 1 93 ? 60.229 25.918 100.874 1.00 27.52 93 LEU A N 1
ATOM 709 C CA . LEU A 1 93 ? 59.432 27.136 101.030 1.00 27.57 93 LEU A CA 1
ATOM 710 C C . LEU A 1 93 ? 60.026 28.342 100.312 1.00 27.52 93 LEU A C 1
ATOM 711 O O . LEU A 1 93 ? 59.460 29.438 100.363 1.00 28.55 93 LEU A O 1
ATOM 716 N N . GLY A 1 94 ? 61.154 28.145 99.630 1.00 26.63 94 GLY A N 1
ATOM 717 C CA . GLY A 1 94 ? 61.825 29.221 98.922 1.00 26.56 94 GLY A CA 1
ATOM 718 C C . GLY A 1 94 ? 62.583 30.186 99.827 1.00 26.26 94 GLY A C 1
ATOM 719 O O . GLY A 1 94 ? 63.027 31.239 99.367 1.00 26.01 94 GLY A O 1
ATOM 720 N N . ALA A 1 95 ? 62.734 29.845 101.107 1.00 26.17 95 ALA A N 1
ATOM 721 C CA . ALA A 1 95 ? 63.476 30.694 102.041 1.00 26.09 95 ALA A CA 1
ATOM 722 C C . ALA A 1 95 ? 64.985 30.628 101.737 1.00 25.91 95 ALA A C 1
ATOM 723 O O . ALA A 1 95 ? 65.474 29.666 101.123 1.00 26.09 95 ALA A O 1
ATOM 725 N N . LYS A 1 96 ? 65.700 31.666 102.151 1.00 25.72 96 LYS A N 1
ATOM 726 C CA . LYS A 1 96 ? 67.141 31.759 101.948 1.00 25.91 96 LYS A CA 1
ATOM 727 C C . LYS A 1 96 ? 67.818 30.941 103.041 1.00 26.13 96 LYS A C 1
ATOM 728 O O . LYS A 1 96 ? 67.510 31.129 104.221 1.00 27.80 96 LYS A O 1
ATOM 734 N N . VAL A 1 97 ? 68.724 30.048 102.663 1.00 25.70 97 VAL A N 1
ATOM 735 C CA . VAL A 1 97 ? 69.456 29.228 103.644 1.00 25.92 97 VAL A CA 1
ATOM 736 C C . VAL A 1 97 ? 70.928 29.589 103.689 1.00 26.18 97 VAL A C 1
ATOM 737 O O . VAL A 1 97 ? 71.540 29.872 102.660 1.00 26.43 97 VAL A O 1
ATOM 741 N N . VAL A 1 98 ? 71.483 29.576 104.899 1.00 26.53 98 VAL A N 1
ATO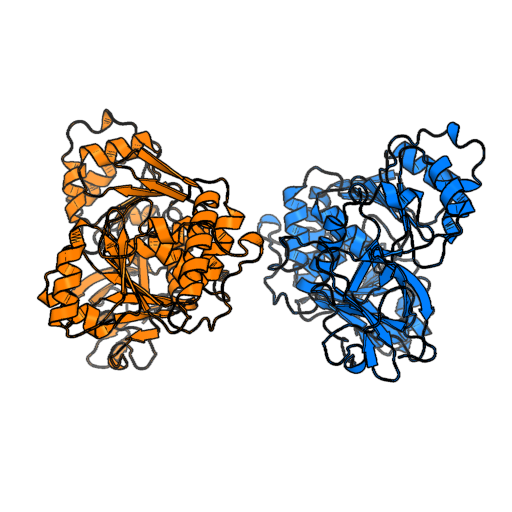M 742 C CA . VAL A 1 98 ? 72.870 29.952 105.127 1.00 27.65 98 VAL A CA 1
ATOM 743 C C . VAL A 1 98 ? 73.442 29.200 106.329 1.00 27.59 98 VAL A C 1
ATOM 744 O O . VAL A 1 98 ? 72.770 29.017 107.338 1.00 27.41 98 VAL A O 1
ATOM 748 N N . ASN A 1 99 ? 74.688 28.770 106.214 1.00 28.50 99 ASN A N 1
ATOM 749 C CA . ASN A 1 99 ? 75.346 28.021 107.281 1.00 29.45 99 ASN A CA 1
ATOM 750 C C . ASN A 1 99 ? 76.467 28.807 107.948 1.00 30.61 99 ASN A C 1
ATOM 751 O O . ASN A 1 99 ? 77.211 29.534 107.284 1.00 30.58 99 ASN A O 1
ATOM 756 N N . LEU A 1 100 ? 76.569 28.664 109.269 1.00 31.34 100 LEU A N 1
ATOM 757 C CA . LEU A 1 100 ? 77.671 29.226 110.041 1.00 32.63 100 LEU A CA 1
ATOM 758 C C . LEU A 1 100 ? 78.630 28.122 110.471 1.00 33.84 100 LEU A C 1
ATOM 759 O O . LEU A 1 100 ? 78.226 26.977 110.635 1.00 35.89 100 LEU A O 1
ATOM 764 N N . ASP A 1 101 ? 79.897 28.475 110.652 1.00 34.21 101 ASP A N 1
ATOM 765 C CA . ASP A 1 101 ? 80.919 27.519 111.071 1.00 35.67 101 ASP A CA 1
ATOM 766 C C . ASP A 1 101 ? 80.931 27.483 112.599 1.00 34.56 101 ASP A C 1
ATOM 767 O O . ASP A 1 101 ? 81.174 28.509 113.232 1.00 34.35 101 ASP A O 1
ATOM 772 N N . PRO A 1 102 ? 80.677 26.302 113.191 1.00 33.80 102 PRO A N 1
ATOM 773 C CA . PRO A 1 102 ? 80.721 26.134 114.645 1.00 34.21 102 PRO A CA 1
ATOM 774 C C . PRO A 1 102 ? 82.087 26.442 115.275 1.00 34.92 102 PRO A C 1
ATOM 775 O O . PRO A 1 102 ? 82.143 26.698 116.463 1.00 35.33 102 PRO A O 1
ATOM 779 N N . THR A 1 103 ? 83.161 26.429 114.486 1.00 36.43 103 THR A N 1
ATOM 780 C CA . THR A 1 103 ? 84.501 26.720 115.000 1.00 36.60 103 THR A CA 1
ATOM 781 C C . THR A 1 103 ? 84.829 28.210 115.006 1.00 35.83 103 THR A C 1
ATOM 782 O O . THR A 1 103 ? 85.932 28.589 115.388 1.00 37.66 103 THR A O 1
ATOM 786 N N . LEU A 1 104 ? 83.905 29.059 114.569 1.00 34.28 104 LEU A N 1
ATOM 787 C CA . LEU A 1 104 ? 84.171 30.499 114.570 1.00 33.84 104 LEU A CA 1
ATOM 788 C C . LEU A 1 104 ? 83.943 31.107 115.954 1.00 33.88 104 LEU A C 1
ATOM 789 O O . LEU A 1 104 ? 83.105 30.633 116.721 1.00 34.16 104 LEU A O 1
ATOM 794 N N . SER A 1 105 ? 84.687 32.168 116.249 1.00 34.22 105 SER A N 1
ATOM 795 C CA . SER A 1 105 ? 84.564 32.883 117.510 1.00 35.47 105 SER A CA 1
ATOM 796 C C . SER A 1 105 ? 83.219 33.577 117.617 1.00 34.05 105 SER A C 1
ATOM 797 O O . SER A 1 105 ? 82.516 33.759 116.619 1.00 32.25 105 SER A O 1
ATOM 800 N N . VAL A 1 106 ? 82.894 33.988 118.838 1.00 35.24 106 VAL A N 1
ATOM 801 C CA . VAL A 1 106 ? 81.691 34.769 119.112 1.00 35.28 106 VAL A CA 1
ATOM 802 C C . VAL A 1 106 ? 81.691 36.047 118.292 1.00 35.31 106 VAL A C 1
ATOM 803 O O . VAL A 1 106 ? 80.671 36.398 117.708 1.00 33.29 106 VAL A O 1
ATOM 807 N N . ARG A 1 107 ? 82.823 36.752 118.248 1.00 37.56 107 ARG A N 1
ATOM 808 C CA . ARG A 1 107 ? 82.855 38.003 117.502 1.00 38.88 107 ARG A CA 1
ATOM 809 C C . ARG A 1 107 ? 82.624 37.788 116.007 1.00 35.29 107 ARG A C 1
ATOM 810 O O . ARG A 1 107 ? 81.969 38.596 115.364 1.00 34.26 107 ARG A O 1
ATOM 818 N N . ASN A 1 108 ? 83.158 36.712 115.453 1.00 33.79 108 ASN A N 1
ATOM 819 C CA . ASN A 1 108 ? 82.950 36.441 114.035 1.00 33.19 108 ASN A CA 1
ATOM 820 C C . ASN A 1 108 ? 81.499 36.062 113.754 1.00 31.66 108 ASN A C 1
ATOM 821 O O . ASN A 1 108 ? 80.900 36.550 112.795 1.00 31.32 108 ASN A O 1
ATOM 826 N N . ILE A 1 109 ? 80.924 35.225 114.611 1.00 31.83 109 ILE A N 1
ATOM 827 C CA . ILE A 1 109 ? 79.536 34.798 114.431 1.00 31.54 109 ILE A CA 1
ATOM 828 C C . ILE A 1 109 ? 78.607 36.006 114.522 1.00 32.05 109 ILE A C 1
ATOM 829 O O . ILE A 1 109 ? 77.683 36.154 113.707 1.00 31.46 109 ILE A O 1
ATOM 834 N N . GLN A 1 110 ? 78.864 36.874 115.501 1.00 32.65 110 GLN A N 1
ATOM 835 C CA . GLN A 1 110 ? 78.104 38.116 115.660 1.00 33.97 110 GLN A CA 1
ATOM 836 C C . GLN A 1 110 ? 78.026 38.920 114.377 1.00 32.31 110 GLN A C 1
ATOM 837 O O . GLN A 1 110 ? 76.964 39.418 114.006 1.00 33.44 110 GLN A O 1
ATOM 843 N N . HIS A 1 111 ? 79.168 39.102 113.738 1.00 31.05 111 HIS A N 1
ATOM 844 C CA . HIS A 1 111 ? 79.202 39.832 112.482 1.00 30.82 111 HIS A CA 1
ATOM 845 C C . HIS A 1 111 ? 78.371 39.127 111.398 1.00 29.70 111 HIS A C 1
ATOM 846 O O . HIS A 1 111 ? 77.606 39.774 110.686 1.00 30.40 111 HIS A O 1
ATOM 853 N N . LEU A 1 112 ? 78.523 37.811 111.286 1.00 28.65 112 LEU A N 1
ATOM 854 C CA . LEU A 1 112 ? 77.809 37.044 110.268 1.00 29.32 112 LEU A CA 1
ATOM 855 C C . LEU A 1 112 ? 76.305 37.134 110.469 1.00 30.52 112 LEU A C 1
ATOM 856 O O . LEU A 1 112 ? 75.567 37.345 109.517 1.00 31.36 112 LEU A O 1
ATOM 861 N N . LEU A 1 113 ? 75.857 36.997 111.713 1.00 28.82 113 LEU A N 1
ATOM 862 C CA . LEU A 1 113 ? 74.437 37.148 112.028 1.00 29.22 113 LEU A CA 1
ATOM 863 C C . LEU A 1 113 ? 73.923 38.545 111.681 1.00 30.32 113 LEU A C 1
ATOM 864 O O . LEU A 1 113 ? 72.795 38.700 111.198 1.00 29.97 113 LEU A O 1
ATOM 869 N N . SER A 1 114 ? 74.753 39.558 111.916 1.00 31.83 114 SER A N 1
ATOM 870 C CA . SER A 1 114 ? 74.364 40.935 111.638 1.00 33.46 114 SER A CA 1
ATOM 871 C C . SER A 1 114 ? 74.221 41.166 110.134 1.00 32.93 114 SER A C 1
ATOM 872 O O . SER A 1 114 ? 73.436 42.006 109.711 1.00 33.70 114 SER A O 1
ATOM 875 N N . LEU A 1 115 ? 74.975 40.416 109.330 1.00 31.76 115 LEU A N 1
ATOM 876 C CA . LEU A 1 115 ? 74.828 40.486 107.877 1.00 31.89 115 LEU A CA 1
ATOM 877 C C . LEU A 1 115 ? 73.479 39.940 107.387 1.00 30.97 115 LEU A C 1
ATOM 878 O O . LEU A 1 115 ? 72.840 40.561 106.550 1.00 32.04 115 LEU A O 1
ATOM 883 N N . VAL A 1 116 ? 73.063 38.785 107.908 1.00 29.56 116 VAL A N 1
ATOM 884 C CA . VAL A 1 116 ? 71.910 38.058 107.368 1.00 28.93 116 VAL A CA 1
ATOM 885 C C . VAL A 1 116 ? 70.642 38.073 108.244 1.00 29.41 116 VAL A C 1
ATOM 886 O O . VAL A 1 116 ? 69.575 37.676 107.773 1.00 28.36 116 VAL A O 1
ATOM 890 N N . THR A 1 117 ? 70.764 38.529 109.494 1.00 29.94 117 THR A N 1
ATOM 891 C CA . THR A 1 117 ? 69.628 38.710 110.408 1.00 30.47 117 THR A CA 1
ATOM 892 C C . THR A 1 117 ? 68.539 37.645 110.233 1.00 29.87 117 THR A C 1
ATOM 893 O O . THR A 1 117 ? 67.457 37.944 109.748 1.00 29.72 117 THR A O 1
ATOM 897 N N . PRO A 1 118 ? 68.830 36.393 110.635 1.00 30.01 118 PRO A N 1
ATOM 898 C CA . PRO A 1 118 ? 67.919 35.279 110.361 1.00 29.70 118 PRO A CA 1
ATOM 899 C C . PRO A 1 118 ? 66.668 35.264 111.240 1.00 30.30 118 PRO A C 1
ATOM 900 O O . PRO A 1 118 ? 66.667 35.800 112.345 1.00 29.99 118 PRO A O 1
ATOM 904 N N . ARG A 1 119 ? 65.609 34.657 110.722 1.00 29.94 119 ARG A N 1
ATOM 905 C CA . ARG A 1 119 ? 64.371 34.525 111.465 1.00 31.69 119 ARG A CA 1
ATOM 906 C C . ARG A 1 119 ? 64.437 33.334 112.403 1.00 30.92 119 ARG A C 1
ATOM 907 O O . ARG A 1 119 ? 63.873 33.353 113.486 1.00 31.28 119 ARG A O 1
ATOM 915 N N . ILE A 1 120 ? 65.113 32.286 111.961 1.00 29.70 120 ILE A N 1
ATOM 916 C CA . ILE A 1 120 ? 65.306 31.100 112.769 1.00 30.00 120 ILE A CA 1
ATOM 917 C C . ILE A 1 120 ? 66.738 30.667 112.572 1.00 29.56 120 ILE A C 1
ATOM 918 O O . ILE A 1 120 ? 67.292 30.819 111.472 1.00 28.94 120 ILE A O 1
ATOM 923 N N . ILE A 1 121 ? 67.326 30.126 113.632 1.00 29.76 121 ILE A N 1
ATOM 924 C CA . ILE A 1 121 ? 68.600 29.426 113.523 1.00 30.35 121 ILE A CA 1
ATOM 925 C C . ILE A 1 121 ? 68.503 28.046 114.173 1.00 29.22 121 ILE A C 1
ATOM 926 O O . ILE A 1 121 ? 68.138 27.922 115.347 1.00 30.29 121 ILE A O 1
ATOM 931 N N . PHE A 1 122 ? 68.800 27.018 113.385 1.00 28.35 122 PHE A N 1
ATOM 932 C CA . PHE A 1 122 ? 68.953 25.648 113.883 1.00 28.28 122 PHE A CA 1
ATOM 933 C C . PHE A 1 122 ? 70.390 25.456 114.365 1.00 28.98 122 PHE A C 1
ATOM 934 O O . PHE A 1 122 ? 71.341 25.751 113.633 1.00 27.80 122 PHE A O 1
ATOM 942 N N . VAL A 1 123 ? 70.544 24.932 115.580 1.00 29.94 123 VAL A N 1
ATOM 943 C CA . VAL A 1 123 ? 71.855 24.838 116.221 1.00 30.12 123 VAL A CA 1
ATOM 944 C C . VAL A 1 123 ? 72.085 23.493 116.912 1.00 29.94 123 VAL A C 1
ATOM 945 O O . VAL A 1 123 ? 71.204 22.970 117.578 1.00 30.03 123 VAL A O 1
ATOM 949 N N . GLU A 1 124 ? 73.276 22.933 116.733 1.00 30.73 124 GLU A N 1
ATOM 950 C CA . GLU A 1 124 ? 73.696 21.755 117.484 1.00 32.49 124 GLU A CA 1
ATOM 951 C C . GLU A 1 124 ? 73.856 22.120 118.957 1.00 33.48 124 GLU A C 1
ATOM 952 O O . GLU A 1 124 ? 74.161 23.272 119.282 1.00 32.48 124 GLU A O 1
ATOM 958 N N . GLU A 1 125 ? 73.667 21.144 119.843 1.00 35.26 125 GLU A N 1
ATOM 959 C CA . GLU A 1 125 ? 73.810 21.379 121.287 1.00 37.55 125 GLU A CA 1
ATOM 960 C C . GLU A 1 125 ? 75.158 22.011 121.648 1.00 37.62 125 GLU A C 1
ATOM 961 O O . GLU A 1 125 ? 75.234 22.893 122.506 1.00 36.93 125 GLU A O 1
ATOM 967 N N . GLU A 1 126 ? 76.209 21.578 120.962 1.00 37.67 126 GLU A N 1
ATOM 968 C CA . GLU A 1 126 ? 77.574 22.004 121.265 1.00 38.96 126 GLU A CA 1
ATOM 969 C C . GLU A 1 126 ? 77.838 23.467 120.896 1.00 36.72 126 GLU A C 1
ATOM 970 O O . GLU A 1 126 ? 78.787 24.063 121.367 1.00 36.87 126 GLU A O 1
ATOM 976 N N . SER A 1 127 ? 77.010 24.034 120.030 1.00 35.20 127 SER A N 1
ATOM 977 C CA . SER A 1 127 ? 77.195 25.399 119.564 1.00 34.47 127 SER A CA 1
ATOM 978 C C . SER A 1 127 ? 76.094 26.325 120.109 1.00 34.53 127 SER A C 1
ATOM 979 O O . SER A 1 127 ? 76.008 27.489 119.719 1.00 34.18 127 SER A O 1
ATOM 982 N N . LEU A 1 128 ? 75.256 25.814 121.012 1.00 34.33 128 LEU A N 1
ATOM 983 C CA . LEU A 1 128 ? 74.145 26.598 121.549 1.00 34.49 128 LEU A CA 1
ATOM 984 C C . LEU A 1 128 ? 74.608 27.858 122.298 1.00 34.60 128 LEU A C 1
ATOM 985 O O . LEU A 1 128 ? 74.105 28.945 122.030 1.00 33.39 128 LEU A O 1
ATOM 990 N N . LYS A 1 129 ? 75.566 27.719 123.213 1.00 36.08 129 LYS A N 1
ATOM 991 C CA . LYS A 1 129 ? 76.079 28.875 123.975 1.00 37.28 129 LYS A CA 1
ATOM 992 C C . LYS A 1 129 ? 76.724 29.916 123.057 1.00 35.91 129 LYS A C 1
ATOM 993 O O . LYS A 1 129 ? 76.538 31.115 123.229 1.00 36.73 129 LYS A O 1
ATOM 999 N N . LEU A 1 130 ? 77.502 29.443 122.095 1.00 34.95 130 LEU A N 1
ATOM 1000 C CA . LEU A 1 130 ? 78.103 30.307 121.085 1.00 34.07 130 LEU A CA 1
ATOM 1001 C C . LEU A 1 130 ? 77.046 31.175 120.388 1.00 32.52 130 LEU A C 1
ATOM 1002 O O . LEU A 1 130 ? 77.187 32.394 120.302 1.00 32.79 130 LEU A O 1
ATOM 1007 N N . ILE A 1 131 ? 75.983 30.539 119.909 1.00 31.53 131 ILE A N 1
ATOM 1008 C CA . ILE A 1 131 ? 74.901 31.249 119.235 1.00 31.20 131 ILE A CA 1
ATOM 1009 C C . ILE A 1 131 ? 74.154 32.200 120.185 1.00 32.16 131 ILE A C 1
ATOM 1010 O O . ILE A 1 131 ? 73.885 33.339 119.828 1.00 32.28 131 ILE A O 1
ATOM 1015 N N . GLU A 1 132 ? 73.811 31.726 121.379 1.00 33.66 132 GLU A N 1
ATOM 1016 C CA . GLU A 1 132 ? 73.153 32.569 122.388 1.00 35.46 132 GLU A CA 1
ATOM 1017 C C . GLU A 1 132 ? 73.976 33.832 122.685 1.00 36.56 132 GLU A C 1
ATOM 1018 O O . GLU A 1 132 ? 73.445 34.941 122.713 1.00 37.36 132 GLU A O 1
ATOM 1024 N N . LYS A 1 133 ? 75.275 33.657 122.900 1.00 37.25 133 LYS A N 1
ATOM 1025 C CA . LYS A 1 133 ? 76.162 34.786 123.192 1.00 39.18 133 LYS A CA 1
ATOM 1026 C C . LYS A 1 133 ? 76.256 35.748 122.015 1.00 38.03 133 LYS A C 1
ATOM 1027 O O . LYS A 1 133 ? 76.250 36.969 122.197 1.00 39.50 133 LYS A O 1
ATOM 1033 N N . SER A 1 134 ? 76.338 35.194 120.812 1.00 35.92 134 SER A N 1
ATOM 1034 C CA . SER A 1 134 ? 76.480 36.009 119.613 1.00 35.80 134 SER A CA 1
ATOM 1035 C C . SER A 1 134 ? 75.233 36.854 119.379 1.00 36.34 134 SER A C 1
ATOM 1036 O O . SER A 1 134 ? 75.335 38.039 119.060 1.00 37.19 134 SER A O 1
ATOM 1039 N N . LEU A 1 135 ? 74.060 36.252 119.558 1.00 36.36 135 LEU A N 1
ATOM 1040 C CA . LEU A 1 135 ? 72.800 36.975 119.397 1.00 37.28 135 LEU A CA 1
ATOM 1041 C C . LEU A 1 135 ? 72.676 38.078 120.437 1.00 39.66 135 LEU A C 1
ATOM 1042 O O . LEU A 1 135 ? 72.242 39.185 120.123 1.00 41.21 135 LEU A O 1
ATOM 1047 N N . LYS A 1 136 ? 73.057 37.774 121.674 1.00 41.86 136 LYS A N 1
ATOM 1048 C CA . LYS A 1 136 ? 73.053 38.773 122.740 1.00 44.83 136 LYS A CA 1
ATOM 1049 C C . LYS A 1 136 ? 73.962 39.948 122.363 1.00 45.42 136 LYS A C 1
ATOM 1050 O O . LYS A 1 136 ? 73.545 41.100 122.412 1.00 46.20 136 LYS A O 1
ATOM 1056 N N . GLY A 1 137 ? 75.185 39.651 121.943 1.00 44.75 137 GLY A N 1
ATOM 1057 C CA . GLY A 1 137 ? 76.109 40.693 121.492 1.00 45.63 137 GLY A CA 1
ATOM 1058 C C . GLY A 1 137 ? 75.583 41.506 120.316 1.00 45.59 137 GLY A C 1
ATOM 1059 O O . GLY A 1 137 ? 75.590 42.729 120.352 1.00 47.26 137 GLY A O 1
ATOM 1060 N N . ALA A 1 138 ? 75.102 40.831 119.277 1.00 44.77 138 ALA A N 1
ATOM 1061 C CA . ALA A 1 138 ? 74.549 41.519 118.107 1.00 45.42 138 ALA A CA 1
ATOM 1062 C C . ALA A 1 138 ? 73.238 42.259 118.401 1.00 47.14 138 ALA A C 1
ATOM 1063 O O . ALA A 1 138 ? 72.775 43.034 117.567 1.00 47.83 138 ALA A O 1
ATOM 1065 N N . LYS A 1 139 ? 72.649 42.020 119.575 1.00 49.11 139 LYS A N 1
ATOM 1066 C CA . LYS A 1 139 ? 71.348 42.589 119.946 1.00 50.79 139 LYS A CA 1
ATOM 1067 C C . LYS A 1 139 ? 70.268 42.227 118.928 1.00 49.04 139 LYS A C 1
ATOM 1068 O O . LYS A 1 139 ? 69.488 43.068 118.492 1.00 49.15 139 LYS A O 1
ATOM 1074 N N . LEU A 1 140 ? 70.240 40.950 118.563 1.00 47.00 140 LEU A N 1
ATOM 1075 C CA . LEU A 1 140 ? 69.294 40.442 117.584 1.00 47.03 140 LEU A CA 1
ATOM 1076 C C . LEU A 1 140 ? 68.322 39.488 118.246 1.00 46.93 140 LEU A C 1
ATOM 1077 O O . LEU A 1 140 ? 68.707 38.684 119.098 1.00 44.96 140 LEU A O 1
ATOM 1082 N N . SER A 1 141 ? 67.061 39.586 117.845 1.00 48.06 141 SER A N 1
ATOM 1083 C CA . SER A 1 141 ? 66.063 38.605 118.231 1.00 49.67 141 SER A CA 1
ATOM 1084 C C . SER A 1 141 ? 65.952 37.572 117.116 1.00 47.38 141 SER A C 1
ATOM 1085 O O . SER A 1 141 ? 65.956 37.911 115.932 1.00 48.08 141 SER A O 1
ATOM 1088 N N . CYS A 1 142 ? 65.875 36.311 117.505 1.00 45.85 142 CYS A N 1
ATOM 1089 C CA . CYS A 1 142 ? 65.863 35.213 116.560 1.00 44.98 142 CYS A CA 1
ATOM 1090 C C . CYS A 1 142 ? 65.415 33.974 117.299 1.00 43.84 142 CYS A C 1
ATOM 1091 O O . CYS A 1 142 ? 65.850 33.736 118.420 1.00 46.67 142 CYS A O 1
ATOM 1094 N N . GLU A 1 143 ? 64.546 33.185 116.684 1.00 40.70 143 GLU A N 1
ATOM 1095 C CA . GLU A 1 143 ? 64.162 31.911 117.264 1.00 39.76 143 GLU A CA 1
ATOM 1096 C C . GLU A 1 143 ? 65.327 30.930 117.102 1.00 37.07 143 GLU A C 1
ATOM 1097 O O . GLU A 1 143 ? 65.941 30.851 116.032 1.00 35.40 143 GLU A O 1
ATOM 1103 N N . ILE A 1 144 ? 65.640 30.209 118.172 1.00 35.46 144 ILE A N 1
ATOM 1104 C CA . ILE A 1 144 ? 66.634 29.147 118.127 1.00 33.78 144 ILE A CA 1
ATOM 1105 C C . ILE A 1 144 ? 65.917 27.804 118.194 1.00 33.19 144 ILE A C 1
ATOM 1106 O O . ILE A 1 144 ? 64.991 27.634 118.978 1.00 32.58 144 ILE A O 1
ATOM 1111 N N . ILE A 1 145 ? 66.338 26.859 117.356 1.00 32.14 145 ILE A N 1
ATOM 1112 C CA . ILE A 1 145 ? 65.818 25.494 117.406 1.00 32.52 145 ILE A CA 1
ATOM 1113 C C . ILE A 1 145 ? 67.015 24.554 117.518 1.00 31.91 145 ILE A C 1
ATOM 1114 O O . ILE A 1 145 ? 67.924 24.609 116.695 1.00 30.71 145 ILE A O 1
ATOM 1119 N N . VAL A 1 146 ? 67.014 23.708 118.550 1.00 32.39 146 VAL A N 1
ATOM 1120 C CA . VAL A 1 146 ? 68.177 22.891 118.887 1.00 32.60 146 VAL A CA 1
ATOM 1121 C C . VAL A 1 146 ? 68.058 21.498 118.276 1.00 33.33 146 VAL A C 1
ATOM 1122 O O . VAL A 1 146 ? 66.983 20.896 118.299 1.00 34.04 146 VAL A O 1
ATOM 1126 N N . PHE A 1 147 ? 69.160 21.003 117.714 1.00 32.99 147 PHE A N 1
ATOM 1127 C CA . PHE A 1 147 ? 69.273 19.594 117.345 1.00 33.91 147 PHE A CA 1
ATOM 1128 C C . PHE A 1 147 ? 69.538 18.790 118.607 1.00 35.91 147 PHE A C 1
ATOM 1129 O O . PHE A 1 147 ? 70.672 18.457 118.922 1.00 37.26 147 PHE A O 1
ATOM 1137 N N . GLY A 1 148 ? 68.479 18.474 119.329 1.00 37.88 148 GLY A N 1
ATOM 1138 C CA . GLY A 1 148 ? 68.609 17.756 120.586 1.00 40.29 148 GLY A CA 1
ATOM 1139 C C . GLY A 1 148 ? 67.525 18.187 121.542 1.00 41.81 148 GLY A C 1
ATOM 1140 O O . GLY A 1 148 ? 66.404 18.505 121.120 1.00 41.63 148 GLY A O 1
ATOM 1141 N N . LYS A 1 149 ? 67.863 18.208 122.826 1.00 43.61 149 LYS A N 1
ATOM 1142 C CA . LYS A 1 149 ? 66.904 18.523 123.878 1.00 46.15 149 LYS A CA 1
ATOM 1143 C C . LYS A 1 149 ? 67.012 19.988 124.261 1.00 44.90 149 LYS A C 1
ATOM 1144 O O . LYS A 1 149 ? 68.107 20.548 124.308 1.00 45.25 149 LYS A O 1
ATOM 1150 N N . SER A 1 150 ? 65.871 20.598 124.544 1.00 44.62 150 SER A N 1
ATOM 1151 C CA . SER A 1 150 ? 65.842 21.942 125.088 1.00 43.96 150 SER A CA 1
ATOM 1152 C C . SER A 1 150 ? 64.507 22.192 125.768 1.00 45.00 150 SER A C 1
ATOM 1153 O O . SER A 1 150 ? 63.467 21.752 125.285 1.00 45.16 150 SER A O 1
ATOM 1156 N N . THR A 1 151 ? 64.552 22.877 126.903 1.00 46.22 151 THR A N 1
ATOM 1157 C CA . THR A 1 151 ? 63.358 23.451 127.520 1.00 48.19 151 THR A CA 1
ATOM 1158 C C . THR A 1 151 ? 63.175 24.901 127.069 1.00 46.77 151 THR A C 1
ATOM 1159 O O . THR A 1 151 ? 62.054 25.370 126.866 1.00 46.48 151 THR A O 1
ATOM 1163 N N . LYS A 1 152 ? 64.298 25.598 126.933 1.00 45.20 152 LYS A N 1
ATOM 1164 C CA . LYS A 1 152 ? 64.326 27.032 126.686 1.00 45.08 152 LYS A CA 1
ATOM 1165 C C . LYS A 1 152 ? 63.936 27.355 125.244 1.00 42.70 152 LYS A C 1
ATOM 1166 O O . LYS A 1 152 ? 63.234 28.337 124.982 1.00 40.89 152 LYS A O 1
ATOM 1172 N N . HIS A 1 153 ? 64.407 26.518 124.321 1.00 41.21 153 HIS A N 1
ATOM 1173 C CA . HIS A 1 153 ? 64.178 26.695 122.892 1.00 39.62 153 HIS A CA 1
ATOM 1174 C C . HIS A 1 153 ? 63.400 25.517 122.331 1.00 39.90 153 HIS A C 1
ATOM 1175 O O . HIS A 1 153 ? 63.258 24.485 122.985 1.00 41.03 153 HIS A O 1
ATOM 1182 N N . GLY A 1 154 ? 62.909 25.677 121.106 1.00 38.89 154 GLY A N 1
ATOM 1183 C CA . GLY A 1 154 ? 62.288 24.577 120.371 1.00 38.56 154 GLY A CA 1
ATOM 1184 C C . GLY A 1 154 ? 63.323 23.537 119.981 1.00 37.51 154 GLY A C 1
ATOM 1185 O O . GLY A 1 154 ? 64.522 23.784 120.066 1.00 36.54 154 GLY A O 1
ATOM 1186 N N . THR A 1 155 ? 62.854 22.370 119.559 1.00 38.12 155 THR A N 1
ATOM 1187 C CA . THR A 1 155 ? 63.744 21.265 119.200 1.00 38.78 155 THR A CA 1
ATOM 1188 C C . THR A 1 155 ? 63.461 20.785 117.789 1.00 38.21 155 THR A C 1
ATOM 1189 O O . THR A 1 155 ? 62.354 20.963 117.275 1.00 38.46 155 THR A O 1
ATOM 1193 N N . PHE A 1 156 ? 64.462 20.165 117.176 1.00 37.60 156 PHE A N 1
ATOM 1194 C CA . PHE A 1 156 ? 64.316 19.600 115.843 1.00 37.38 156 PHE A CA 1
ATOM 1195 C C . PHE A 1 156 ? 63.273 18.480 115.832 1.00 39.54 156 PHE A C 1
ATOM 1196 O O . PHE A 1 156 ? 62.469 18.379 114.906 1.00 39.81 156 PHE A O 1
ATOM 1204 N N . ALA A 1 157 ? 63.294 17.646 116.865 1.00 41.91 157 ALA A N 1
ATOM 1205 C CA . ALA A 1 157 ? 62.330 16.553 117.013 1.00 44.15 157 ALA A CA 1
ATOM 1206 C C . ALA A 1 157 ? 60.879 17.046 116.968 1.00 45.27 157 ALA A C 1
ATOM 1207 O O . ALA A 1 157 ? 60.015 16.378 116.396 1.00 46.67 157 ALA A O 1
ATOM 1209 N N . GLU A 1 158 ? 60.618 18.208 117.567 1.00 45.16 158 GLU A N 1
ATOM 1210 C CA . GLU A 1 158 ? 59.294 18.838 117.495 1.00 45.74 158 GLU A CA 1
ATOM 1211 C C . GLU A 1 158 ? 58.920 19.244 116.072 1.00 44.95 158 GLU A C 1
ATOM 1212 O O . GLU A 1 158 ? 57.758 19.107 115.675 1.00 46.52 158 GLU A O 1
ATOM 1218 N N . MET A 1 159 ? 59.895 19.753 115.316 1.00 42.35 159 MET A N 1
ATOM 1219 C CA . MET A 1 159 ? 59.661 20.177 113.929 1.00 41.64 159 MET A CA 1
ATOM 1220 C C . MET A 1 159 ? 59.354 19.006 112.979 1.00 42.03 159 MET A C 1
ATOM 1221 O O . MET A 1 159 ? 58.762 19.216 111.920 1.00 42.29 159 MET A O 1
ATOM 1226 N N . THR A 1 160 ? 59.755 17.787 113.346 1.00 42.31 160 THR A N 1
ATOM 1227 C CA . THR A 1 160 ? 59.469 16.603 112.539 1.00 43.82 160 THR A CA 1
ATOM 1228 C C . THR A 1 160 ? 58.103 15.981 112.858 1.00 46.40 160 THR A C 1
ATOM 1229 O O . THR A 1 160 ? 57.744 14.967 112.259 1.00 48.21 160 THR A O 1
ATOM 1233 N N . LEU A 1 161 ? 57.351 16.564 113.796 1.00 51.63 161 LEU A N 1
ATOM 1234 C CA . LEU A 1 161 ? 56.041 16.023 114.162 1.00 52.16 161 LEU A CA 1
ATOM 1235 C C . LEU A 1 161 ? 55.110 16.087 112.955 1.00 51.75 161 LEU A C 1
ATOM 1236 O O . LEU A 1 161 ? 54.926 17.164 112.383 1.00 51.41 161 LEU A O 1
ATOM 1241 N N . PRO A 1 162 ? 54.529 14.939 112.559 1.00 51.24 162 PRO A N 1
ATOM 1242 C CA . PRO A 1 162 ? 53.646 14.941 111.400 1.00 51.99 162 PRO A CA 1
ATOM 1243 C C . PRO A 1 162 ? 52.364 15.722 111.657 1.00 53.52 162 PRO A C 1
ATOM 1244 O O . PRO A 1 162 ? 51.728 15.535 112.686 1.00 54.01 162 PRO A O 1
ATOM 1248 N N . CYS A 1 163 ? 52.019 16.610 110.733 1.00 54.68 163 CYS A N 1
ATOM 1249 C CA . CYS A 1 163 ? 50.742 17.313 110.763 1.00 57.89 163 CYS A CA 1
ATOM 1250 C C . CYS A 1 163 ? 50.552 18.070 109.462 1.00 59.43 163 CYS A C 1
ATOM 1251 O O . CYS A 1 163 ? 51.520 18.499 108.829 1.00 58.03 163 CYS A O 1
ATOM 1254 N N . GLY A 1 164 ? 49.292 18.236 109.073 1.00 62.39 164 GLY A N 1
ATOM 1255 C CA . GLY A 1 164 ? 48.958 18.857 107.807 1.00 63.88 164 GLY A CA 1
ATOM 1256 C C . GLY A 1 164 ? 48.889 17.814 106.717 1.00 63.04 164 GLY A C 1
ATOM 1257 O O . GLY A 1 164 ? 49.118 16.625 106.953 1.00 62.40 164 GLY A O 1
ATOM 1258 N N . ASP A 1 165 ? 48.565 18.271 105.517 1.00 64.00 165 ASP A N 1
ATOM 1259 C CA . ASP A 1 165 ? 48.425 17.394 104.375 1.00 63.28 165 ASP A CA 1
ATOM 1260 C C . ASP A 1 165 ? 49.813 17.151 103.784 1.00 58.59 165 ASP A C 1
ATOM 1261 O O . ASP A 1 165 ? 50.253 17.854 102.873 1.00 57.96 165 ASP A O 1
ATOM 1266 N N . GLU A 1 166 ? 50.500 16.153 104.329 1.00 55.04 166 GLU A N 1
ATOM 1267 C CA . GLU A 1 166 ? 51.839 15.795 103.872 1.00 52.28 166 GLU A CA 1
ATOM 1268 C C . GLU A 1 166 ? 51.797 15.331 102.430 1.00 52.50 166 GLU A C 1
ATOM 1269 O O . GLU A 1 166 ? 52.691 15.634 101.640 1.00 51.99 166 GLU A O 1
ATOM 1275 N N . LYS A 1 167 ? 50.731 14.621 102.092 1.00 48.64 167 LYS A N 1
ATOM 1276 C CA . LYS A 1 167 ? 50.569 14.048 100.768 1.00 49.33 167 LYS A CA 1
ATOM 1277 C C . LYS A 1 167 ? 50.460 15.127 99.699 1.00 47.86 167 LYS A C 1
ATOM 1278 O O . LYS A 1 167 ? 51.020 14.986 98.612 1.00 48.17 167 LYS A O 1
ATOM 1284 N N . ALA A 1 168 ? 49.751 16.206 100.018 1.00 46.38 168 ALA A N 1
ATOM 1285 C CA . ALA A 1 168 ? 49.501 17.278 99.061 1.00 45.43 168 ALA A CA 1
ATOM 1286 C C . ALA A 1 168 ? 50.629 18.302 98.988 1.00 42.93 168 ALA A C 1
ATOM 1287 O O . ALA A 1 168 ? 50.698 19.070 98.028 1.00 42.62 168 ALA A O 1
ATOM 1289 N N . PHE A 1 169 ? 51.506 18.337 99.989 1.00 41.15 169 PHE A N 1
ATOM 1290 C CA . PHE A 1 169 ? 52.528 19.380 100.034 1.00 38.74 169 PHE A CA 1
ATOM 1291 C C . PHE A 1 169 ? 53.381 19.392 98.775 1.00 38.53 169 PHE A C 1
ATOM 1292 O O . PHE A 1 169 ? 53.828 18.348 98.296 1.00 38.63 169 PHE A O 1
ATOM 1300 N N . LYS A 1 170 ? 53.578 20.591 98.240 1.00 38.19 170 LYS A N 1
ATOM 1301 C CA . LYS A 1 170 ? 54.511 20.814 97.150 1.00 38.26 170 LYS A CA 1
ATOM 1302 C C . LYS A 1 170 ? 55.366 22.032 97.504 1.00 36.47 170 LYS A C 1
ATOM 1303 O O . LYS A 1 170 ? 54.890 22.959 98.169 1.00 35.57 170 LYS A O 1
ATOM 1309 N N . PRO A 1 171 ? 56.638 22.031 97.078 1.00 35.49 171 PRO A N 1
ATOM 1310 C CA . PRO A 1 171 ? 57.450 23.232 97.285 1.00 34.46 171 PRO A CA 1
ATOM 1311 C C . PRO A 1 171 ? 56.783 24.478 96.705 1.00 34.92 171 PRO A C 1
ATOM 1312 O O . PRO A 1 171 ? 56.130 24.405 95.665 1.00 35.57 171 PRO A O 1
ATOM 1316 N N . SER A 1 172 ? 56.951 25.607 97.382 1.00 34.82 172 SER A N 1
ATOM 1317 C CA . SER A 1 172 ? 56.354 26.866 96.956 1.00 35.72 172 SER A CA 1
ATOM 1318 C C . SER A 1 172 ? 56.913 27.309 95.618 1.00 36.64 172 SER A C 1
ATOM 1319 O O . SER A 1 172 ? 58.104 27.162 95.357 1.00 34.79 172 SER A O 1
ATOM 1322 N N . LYS A 1 173 ? 56.045 27.844 94.769 1.00 38.97 173 LYS A N 1
ATOM 1323 C CA . LYS A 1 173 ? 56.489 28.530 93.568 1.00 40.67 173 LYS A CA 1
ATOM 1324 C C . LYS A 1 173 ? 57.176 29.809 94.012 1.00 39.82 173 LYS A C 1
ATOM 1325 O O . LYS A 1 173 ? 56.723 30.456 94.954 1.00 40.04 173 LYS A O 1
ATOM 1331 N N . THR A 1 174 ? 58.292 30.144 93.375 1.00 39.39 174 THR A N 1
ATOM 1332 C CA . THR A 1 174 ? 59.023 31.361 93.722 1.00 38.72 174 THR A CA 1
ATOM 1333 C C . THR A 1 174 ? 59.725 31.930 92.493 1.00 37.95 174 THR A C 1
ATOM 1334 O O . THR A 1 174 ? 59.634 31.372 91.400 1.00 38.65 174 THR A O 1
ATOM 1338 N N . ASP A 1 175 ? 60.376 33.072 92.666 1.00 36.29 175 ASP A N 1
ATOM 1339 C CA . ASP A 1 175 ? 61.130 33.703 91.595 1.00 35.89 175 ASP A CA 1
ATOM 1340 C C . ASP A 1 175 ? 62.514 33.053 91.574 1.00 33.92 175 ASP A C 1
ATOM 1341 O O . ASP A 1 175 ? 63.257 33.158 92.552 1.00 32.11 175 ASP A O 1
ATOM 1346 N N . ILE A 1 176 ? 62.860 32.380 90.477 1.00 33.52 176 ILE A N 1
ATOM 1347 C CA . ILE A 1 176 ? 64.136 31.641 90.418 1.00 33.05 176 ILE A CA 1
ATOM 1348 C C . ILE A 1 176 ? 65.401 32.525 90.378 1.00 32.47 176 ILE A C 1
ATOM 1349 O O . ILE A 1 176 ? 66.507 32.016 90.550 1.00 31.94 176 ILE A O 1
ATOM 1354 N N . ASP A 1 177 ? 65.241 33.834 90.189 1.00 33.05 177 ASP A N 1
ATOM 1355 C CA . ASP A 1 177 ? 66.364 34.774 90.320 1.00 32.99 177 ASP A CA 1
ATOM 1356 C C . ASP A 1 177 ? 66.500 35.368 91.722 1.00 32.27 177 ASP A C 1
ATOM 1357 O O . ASP A 1 177 ? 67.424 36.137 91.977 1.00 31.99 177 ASP A O 1
ATOM 1362 N N . ASP A 1 178 ? 65.577 35.032 92.621 1.00 31.57 178 ASP A N 1
ATOM 1363 C CA . ASP A 1 178 ? 65.730 35.386 94.024 1.00 31.28 178 ASP A CA 1
ATOM 1364 C C . ASP A 1 178 ? 66.839 34.534 94.635 1.00 29.16 178 ASP A C 1
ATOM 1365 O O . ASP A 1 178 ? 67.193 33.478 94.119 1.00 28.52 178 ASP A O 1
ATOM 1370 N N . THR A 1 179 ? 67.350 35.002 95.762 1.00 28.04 179 THR A N 1
ATOM 1371 C CA . THR A 1 179 ? 68.386 34.305 96.497 1.00 26.93 179 THR A CA 1
ATOM 1372 C C . THR A 1 179 ? 67.858 32.996 97.089 1.00 26.92 179 THR A C 1
ATOM 1373 O O . THR A 1 179 ? 66.782 32.965 97.698 1.00 27.85 179 THR A O 1
ATOM 1377 N N . ALA A 1 180 ? 68.607 31.918 96.870 1.00 26.28 180 ALA A N 1
ATOM 1378 C CA . ALA A 1 180 ? 68.304 30.606 97.429 1.00 26.35 180 ALA A CA 1
ATOM 1379 C C . ALA A 1 180 ? 69.276 30.214 98.541 1.00 26.41 180 ALA A C 1
ATOM 1380 O O . ALA A 1 180 ? 68.858 29.698 99.574 1.00 26.60 180 ALA A O 1
ATOM 1382 N N . VAL A 1 181 ? 70.566 30.464 98.318 1.00 27.03 181 VAL A N 1
ATOM 1383 C CA . VAL A 1 181 ? 71.642 30.064 99.229 1.00 27.95 181 VAL A CA 1
ATOM 1384 C C . VAL A 1 181 ? 72.627 31.228 99.382 1.00 28.53 181 VAL A C 1
ATOM 1385 O O . VAL A 1 181 ? 72.905 31.938 98.399 1.00 28.65 181 VAL A O 1
ATOM 1389 N N . MET A 1 182 ? 73.169 31.402 100.593 1.00 28.63 182 MET A N 1
ATOM 1390 C CA . MET A 1 182 ? 74.200 32.413 100.850 1.00 29.13 182 MET A CA 1
ATOM 1391 C C . MET A 1 182 ? 75.488 31.801 101.412 1.00 28.88 182 MET A C 1
ATOM 1392 O O . MET A 1 182 ? 75.453 30.767 102.072 1.00 28.80 182 MET A O 1
ATOM 1397 N N . PHE A 1 183 ? 76.616 32.437 101.092 1.00 28.62 183 PHE A N 1
ATOM 1398 C CA . PHE A 1 183 ? 77.923 32.124 101.671 1.00 29.41 183 PHE A CA 1
ATOM 1399 C C . PHE A 1 183 ? 78.565 33.450 102.084 1.00 30.19 183 PHE A C 1
ATOM 1400 O O . PHE A 1 183 ? 77.964 34.520 101.926 1.00 30.62 183 PHE A O 1
ATOM 1408 N N . PHE A 1 184 ? 79.767 33.389 102.637 1.00 31.44 184 PHE A N 1
ATOM 1409 C CA . PHE A 1 184 ? 80.423 34.583 103.141 1.00 32.56 184 PHE A CA 1
ATOM 1410 C C . PHE A 1 184 ? 81.763 34.820 102.470 1.00 33.42 184 PHE A C 1
ATOM 1411 O O . PHE A 1 184 ? 82.566 33.902 102.341 1.00 33.62 184 PHE A O 1
ATOM 1419 N N . SER A 1 185 ? 81.978 36.060 102.038 1.00 34.01 185 SER A N 1
ATOM 1420 C CA . SER A 1 185 ? 83.177 36.447 101.331 1.00 35.03 185 SER A CA 1
ATOM 1421 C C . SER A 1 185 ? 84.379 36.383 102.249 1.00 37.52 185 SER A C 1
ATOM 1422 O O . SER A 1 185 ? 84.235 36.404 103.467 1.00 38.28 185 SER A O 1
ATOM 1425 N N . SER A 1 186 ? 85.560 36.314 101.641 1.00 39.49 186 SER A N 1
ATOM 1426 C CA . SER A 1 186 ? 86.822 36.280 102.361 1.00 42.46 186 SER A CA 1
ATOM 1427 C C . SER A 1 186 ? 87.873 37.014 101.548 1.00 44.02 186 SER A C 1
ATOM 1428 O O . SER A 1 186 ? 88.881 36.431 101.151 1.00 44.79 186 SER A O 1
ATOM 1431 N N . GLY A 1 187 ? 87.628 38.293 101.289 1.00 45.07 187 GLY A N 1
ATOM 1432 C CA . GLY A 1 187 ? 88.620 39.142 100.626 1.00 47.40 187 GLY A CA 1
ATOM 1433 C C . GLY A 1 187 ? 89.861 39.311 101.489 1.00 49.30 187 GLY A C 1
ATOM 1434 O O . GLY A 1 187 ? 89.815 39.087 102.701 1.00 50.02 187 GLY A O 1
ATOM 1435 N N . THR A 1 188 ? 90.967 39.716 100.870 1.00 50.76 188 THR A N 1
ATOM 1436 C CA . THR A 1 188 ? 92.233 39.884 101.595 1.00 52.82 188 THR A CA 1
ATOM 1437 C C . THR A 1 188 ? 92.238 41.121 102.503 1.00 54.31 188 THR A C 1
ATOM 1438 O O . THR A 1 188 ? 93.156 41.297 103.305 1.00 55.65 188 THR A O 1
ATOM 1442 N N . THR A 1 189 ? 91.227 41.977 102.365 1.00 45.52 189 THR A N 1
ATOM 1443 C CA . THR A 1 189 ? 90.983 43.046 103.330 1.00 46.69 189 THR A CA 1
ATOM 1444 C C . THR A 1 189 ? 89.474 43.251 103.496 1.00 45.61 189 THR A C 1
ATOM 1445 O O . THR A 1 189 ? 88.692 42.822 102.656 1.00 44.57 189 THR A O 1
ATOM 1449 N N . GLY A 1 190 ? 89.074 43.880 104.598 1.00 45.91 190 GLY A N 1
ATOM 1450 C CA . GLY A 1 190 ? 87.658 44.089 104.909 1.00 44.30 190 GLY A CA 1
ATOM 1451 C C . GLY A 1 190 ? 86.988 42.860 105.510 1.00 42.11 190 GLY A C 1
ATOM 1452 O O . GLY A 1 190 ? 87.466 41.734 105.356 1.00 41.61 190 GLY A O 1
ATOM 1453 N N . LEU A 1 191 ? 85.863 43.081 106.182 1.00 40.57 191 LEU A N 1
ATOM 1454 C CA . LEU A 1 191 ? 85.126 42.005 106.843 1.00 38.21 191 LEU A CA 1
ATOM 1455 C C . LEU A 1 191 ? 84.265 41.230 105.850 1.00 35.67 191 LEU A C 1
ATOM 1456 O O . LEU A 1 191 ? 83.963 41.737 104.772 1.00 35.45 191 LEU A O 1
ATOM 1461 N N . PRO A 1 192 ? 83.851 40.002 106.216 1.00 33.47 192 PRO A N 1
ATOM 1462 C CA . PRO A 1 192 ? 82.999 39.230 105.321 1.00 31.98 192 PRO A CA 1
ATOM 1463 C C . PRO A 1 192 ? 81.712 39.936 104.893 1.00 31.82 192 PRO A C 1
ATOM 1464 O O . PRO A 1 192 ? 81.203 40.815 105.592 1.00 32.17 192 PRO A O 1
ATOM 1468 N N . LYS A 1 193 ? 81.222 39.543 103.720 1.00 31.95 193 LYS A N 1
ATOM 1469 C CA . LYS A 1 193 ? 79.934 39.978 103.201 1.00 32.09 193 LYS A CA 1
ATOM 1470 C C . LYS A 1 193 ? 79.171 38.740 102.780 1.00 30.38 193 LYS A C 1
ATOM 1471 O O . LYS A 1 193 ? 79.769 37.682 102.577 1.00 29.83 193 LYS A O 1
ATOM 1477 N N . ALA A 1 194 ? 77.852 38.870 102.674 1.00 29.35 194 ALA A N 1
ATOM 1478 C CA . ALA A 1 194 ? 77.000 37.734 102.376 1.00 28.30 194 ALA A CA 1
ATOM 1479 C C . ALA A 1 194 ? 76.847 37.582 100.865 1.00 27.79 194 ALA A C 1
ATOM 1480 O O . ALA A 1 194 ? 76.126 38.337 100.220 1.00 27.46 194 ALA A O 1
ATOM 1482 N N . ILE A 1 195 ? 77.564 36.602 100.327 1.00 27.22 195 ILE A N 1
ATOM 1483 C CA . ILE A 1 195 ? 77.459 36.207 98.931 1.00 27.35 195 ILE A CA 1
ATOM 1484 C C . ILE A 1 195 ? 76.086 35.577 98.668 1.00 26.65 195 ILE A C 1
ATOM 1485 O O . ILE A 1 195 ? 75.693 34.623 99.338 1.00 25.61 195 ILE A O 1
ATOM 1490 N N . CYS A 1 196 ? 75.359 36.112 97.699 1.00 26.90 196 CYS A N 1
ATOM 1491 C CA . CYS A 1 196 ? 74.036 35.576 97.350 1.00 26.91 196 CYS A CA 1
ATOM 1492 C C . CYS A 1 196 ? 74.078 34.765 96.071 1.00 26.78 196 CYS A C 1
ATOM 1493 O O . CYS A 1 196 ? 74.490 35.283 95.024 1.00 27.26 196 CYS A O 1
ATOM 1496 N N . HIS A 1 197 ? 73.662 33.499 96.152 1.00 25.99 197 HIS A N 1
ATOM 1497 C CA . HIS A 1 197 ? 73.348 32.723 94.956 1.00 25.75 197 HIS A CA 1
ATOM 1498 C C . HIS A 1 197 ? 71.846 32.600 94.792 1.00 26.31 197 HIS A C 1
ATOM 1499 O O . HIS A 1 197 ? 71.115 32.356 95.763 1.00 25.76 197 HIS A O 1
ATOM 1506 N N . SER A 1 198 ? 71.395 32.766 93.550 1.00 26.65 198 SER A N 1
ATOM 1507 C CA . SER A 1 198 ? 70.004 32.578 93.203 1.00 26.63 198 SER A CA 1
ATOM 1508 C C . SER A 1 198 ? 69.736 31.095 93.048 1.00 26.17 198 SER A C 1
ATOM 1509 O O . SER A 1 198 ? 70.652 30.282 93.066 1.00 25.14 198 SER A O 1
ATOM 1512 N N . HIS A 1 199 ? 68.470 30.746 92.889 1.00 26.46 199 HIS A N 1
ATOM 1513 C CA . HIS A 1 199 ? 68.118 29.371 92.595 1.00 27.06 199 HIS A CA 1
ATOM 1514 C C . HIS A 1 199 ? 68.863 28.959 91.331 1.00 27.45 199 HIS A C 1
ATOM 1515 O O . HIS A 1 199 ? 69.493 27.909 91.286 1.00 27.27 199 HIS A O 1
ATOM 1522 N N . ARG A 1 200 ? 68.843 29.827 90.333 1.00 28.56 200 ARG A N 1
ATOM 1523 C CA . ARG A 1 200 ? 69.486 29.531 89.061 1.00 30.11 200 ARG A CA 1
ATOM 1524 C C . ARG A 1 200 ? 70.998 29.391 89.204 1.00 29.05 200 ARG A C 1
ATOM 1525 O O . ARG A 1 200 ? 71.569 28.384 88.771 1.00 28.59 200 ARG A O 1
ATOM 1533 N N . SER A 1 201 ? 71.638 30.381 89.828 1.00 27.89 201 SER A N 1
ATOM 1534 C CA . SER A 1 201 ? 73.090 30.369 89.939 1.00 27.66 201 SER A CA 1
ATOM 1535 C C . SER A 1 201 ? 73.592 29.187 90.766 1.00 27.45 201 SER A C 1
ATOM 1536 O O . SER A 1 201 ? 74.551 28.529 90.371 1.00 27.55 201 SER A O 1
ATOM 1539 N N . PHE A 1 202 ? 72.939 28.882 91.885 1.00 27.18 202 PHE A N 1
ATOM 1540 C CA . PHE A 1 202 ? 73.389 27.753 92.688 1.00 26.92 202 PHE A CA 1
ATOM 1541 C C . PHE A 1 202 ? 73.193 26.434 91.952 1.00 27.66 202 PHE A C 1
ATOM 1542 O O . PHE A 1 202 ? 74.064 25.562 91.984 1.00 27.42 202 PHE A O 1
ATOM 1550 N N . LEU A 1 203 ? 72.051 26.280 91.292 1.00 27.47 203 LEU A N 1
ATOM 1551 C CA . LEU A 1 203 ? 71.807 25.079 90.515 1.00 28.35 203 LEU A CA 1
ATOM 1552 C C . LEU A 1 203 ? 72.819 24.909 89.372 1.00 29.33 203 LEU A C 1
ATOM 1553 O O . LEU A 1 203 ? 73.119 23.776 88.982 1.00 29.85 203 LEU A O 1
ATOM 1558 N N . GLN A 1 204 ? 73.359 26.013 88.852 1.00 29.19 204 GLN A N 1
ATOM 1559 C CA . GLN A 1 204 ? 74.433 25.912 87.857 1.00 29.87 204 GLN A CA 1
ATOM 1560 C C . GLN A 1 204 ? 75.778 25.549 88.469 1.00 29.35 204 GLN A C 1
ATOM 1561 O O . GLN A 1 204 ? 76.583 24.884 87.822 1.00 29.22 204 GLN A O 1
ATOM 1567 N N . ILE A 1 205 ? 76.032 25.959 89.710 1.00 28.83 205 ILE A N 1
ATOM 1568 C CA . ILE A 1 205 ? 77.217 25.459 90.407 1.00 28.91 205 ILE A CA 1
ATOM 1569 C C . ILE A 1 205 ? 77.134 23.929 90.453 1.00 29.40 205 ILE A C 1
ATOM 1570 O O . ILE A 1 205 ? 78.112 23.233 90.176 1.00 29.18 205 ILE A O 1
ATOM 1575 N N . VAL A 1 206 ? 75.953 23.430 90.810 1.00 28.99 206 VAL A N 1
ATOM 1576 C CA . VAL A 1 206 ? 75.711 22.004 90.947 1.00 29.91 206 VAL A CA 1
ATOM 1577 C C . VAL A 1 206 ? 75.772 21.297 89.585 1.00 31.00 206 VAL A C 1
ATOM 1578 O O . VAL A 1 206 ? 76.430 20.270 89.446 1.00 31.12 206 VAL A O 1
ATOM 1582 N N . GLU A 1 207 ? 75.093 21.858 88.589 1.00 31.43 207 GLU A N 1
ATOM 1583 C CA . GLU A 1 207 ? 75.024 21.224 87.281 1.00 33.00 207 GLU A CA 1
ATOM 1584 C C . GLU A 1 207 ? 76.375 21.264 86.558 1.00 33.25 207 GLU A C 1
ATOM 1585 O O . GLU A 1 207 ? 76.760 20.285 85.918 1.00 34.15 207 GLU A O 1
ATOM 1591 N N . THR A 1 208 ? 77.096 22.379 86.681 1.00 32.34 208 THR A N 1
ATOM 1592 C CA . THR A 1 208 ? 78.427 22.502 86.092 1.00 33.10 208 THR A CA 1
ATOM 1593 C C . THR A 1 208 ? 79.377 21.464 86.690 1.00 33.40 208 THR A C 1
ATOM 1594 O O . THR A 1 208 ? 80.154 20.844 85.964 1.00 34.48 208 THR A O 1
ATOM 1598 N N . SER A 1 209 ? 79.298 21.258 88.002 1.00 32.45 209 SER A N 1
ATOM 1599 C CA . SER A 1 209 ? 80.126 20.245 88.662 1.00 33.04 209 SER A CA 1
ATOM 1600 C C . SER A 1 209 ? 79.817 18.816 88.155 1.00 34.54 209 SER A C 1
ATOM 1601 O O . SER A 1 209 ? 80.720 17.986 88.032 1.00 34.90 209 SER A O 1
ATOM 1604 N N . PHE A 1 210 ? 78.553 18.544 87.840 1.00 35.10 210 PHE A N 1
ATOM 1605 C CA . PHE A 1 210 ? 78.171 17.266 87.244 1.00 37.04 210 PHE A CA 1
ATOM 1606 C C . PHE A 1 210 ? 78.825 17.051 85.871 1.00 38.12 210 PHE A C 1
ATOM 1607 O O . PHE A 1 210 ? 79.357 15.974 85.599 1.00 38.63 210 PHE A O 1
ATOM 1615 N N . TYR A 1 211 ? 78.804 18.075 85.017 1.00 37.95 211 TYR A N 1
ATOM 1616 C CA . TYR A 1 211 ? 79.423 17.970 83.688 1.00 39.23 211 TYR A CA 1
ATOM 1617 C C . TYR A 1 211 ? 80.954 18.027 83.698 1.00 39.67 211 TYR A C 1
ATOM 1618 O O . TYR A 1 211 ? 81.582 17.817 82.663 1.00 40.25 211 TYR A O 1
ATOM 1627 N N . CYS A 1 212 ? 81.555 18.295 84.854 1.00 38.86 212 CYS A N 1
ATOM 1628 C CA . CYS A 1 212 ? 83.006 18.141 85.003 1.00 40.20 212 CYS A CA 1
ATOM 1629 C C . CYS A 1 212 ? 83.393 16.673 84.874 1.00 41.63 212 CYS A C 1
ATOM 1630 O O . CYS A 1 212 ? 84.538 16.358 84.563 1.00 43.57 212 CYS A O 1
ATOM 1633 N N . GLY A 1 213 ? 82.433 15.786 85.134 1.00 42.12 213 GLY A N 1
ATOM 1634 C CA . GLY A 1 213 ? 82.542 14.384 84.753 1.00 44.21 213 GLY A CA 1
ATOM 1635 C C . GLY A 1 213 ? 83.066 13.434 85.808 1.00 44.38 213 GLY A C 1
ATOM 1636 O O . GLY A 1 213 ? 83.133 12.231 85.566 1.00 45.24 213 GLY A O 1
ATOM 1637 N N . TYR A 1 214 ? 83.424 13.949 86.981 1.00 44.02 214 TYR A N 1
ATOM 1638 C CA . TYR A 1 214 ? 84.010 13.096 88.010 1.00 44.76 214 TYR A CA 1
ATOM 1639 C C . TYR A 1 214 ? 82.965 12.251 88.745 1.00 45.83 214 TYR A C 1
ATOM 1640 O O . TYR A 1 214 ? 81.805 12.635 88.870 1.00 45.14 214 TYR A O 1
ATOM 1649 N N . ASP A 1 215 ? 83.411 11.094 89.225 1.00 45.34 215 ASP A N 1
ATOM 1650 C CA . ASP A 1 215 ? 82.560 10.091 89.866 1.00 45.80 215 ASP A CA 1
ATOM 1651 C C . ASP A 1 215 ? 82.153 10.540 91.274 1.00 45.00 215 ASP A C 1
ATOM 1652 O O . ASP A 1 215 ? 83.020 10.865 92.088 1.00 45.10 215 ASP A O 1
ATOM 1657 N N . CYS A 1 216 ? 80.843 10.552 91.546 1.00 43.67 216 CYS A N 1
ATOM 1658 C CA . CYS A 1 216 ? 80.285 10.943 92.851 1.00 43.29 216 CYS A CA 1
ATOM 1659 C C . CYS A 1 216 ? 79.307 9.905 93.418 1.00 42.88 216 CYS A C 1
ATOM 1660 O O . CYS A 1 216 ? 78.564 10.216 94.351 1.00 40.70 216 CYS A O 1
ATOM 1663 N N . ARG A 1 217 ? 79.286 8.693 92.863 1.00 43.35 217 ARG A N 1
ATOM 1664 C CA . ARG A 1 217 ? 78.249 7.716 93.218 1.00 43.85 217 ARG A CA 1
ATOM 1665 C C . ARG A 1 217 ? 78.198 7.444 94.725 1.00 42.04 217 ARG A C 1
ATOM 1666 O O . ARG A 1 217 ? 77.126 7.315 95.313 1.00 41.24 217 ARG A O 1
ATOM 1674 N N . SER A 1 218 ? 79.366 7.366 95.341 1.00 41.33 218 SER A N 1
ATOM 1675 C CA . SER A 1 218 ? 79.462 7.301 96.786 1.00 40.87 218 SER A CA 1
ATOM 1676 C C . SER A 1 218 ? 80.639 8.178 97.250 1.00 39.23 218 SER A C 1
ATOM 1677 O O . SER A 1 218 ? 81.807 7.768 97.187 1.00 38.31 218 SER A O 1
ATOM 1680 N N . ILE A 1 219 ? 80.317 9.392 97.698 1.00 36.98 219 ILE A N 1
ATOM 1681 C CA . ILE A 1 219 ? 81.333 10.405 97.989 1.00 36.20 219 ILE A CA 1
ATOM 1682 C C . ILE A 1 219 ? 81.406 10.739 99.481 1.00 34.71 219 ILE A C 1
ATOM 1683 O O . ILE A 1 219 ? 80.395 11.031 100.111 1.00 34.16 219 ILE A O 1
ATOM 1688 N N . LEU A 1 220 ? 82.620 10.673 100.028 1.00 34.34 220 LEU A N 1
ATOM 1689 C CA . LEU A 1 220 ? 82.892 11.018 101.424 1.00 34.12 220 LEU A CA 1
ATOM 1690 C C . LEU A 1 220 ? 83.429 12.442 101.502 1.00 33.22 220 LEU A C 1
ATOM 1691 O O . LEU A 1 220 ? 84.218 12.863 100.653 1.00 33.18 220 LEU A O 1
ATOM 1696 N N . HIS A 1 221 ? 82.998 13.190 102.514 1.00 32.52 221 HIS A N 1
ATOM 1697 C CA . HIS A 1 221 ? 83.626 14.469 102.802 1.00 31.93 221 HIS A CA 1
ATOM 1698 C C . HIS A 1 221 ? 83.571 14.778 104.285 1.00 31.44 221 HIS A C 1
ATOM 1699 O O . HIS A 1 221 ? 82.830 14.151 105.040 1.00 31.46 221 HIS A O 1
ATOM 1706 N N . PHE A 1 222 ? 84.370 15.752 104.687 1.00 31.28 222 PHE A N 1
ATOM 1707 C CA . PHE A 1 222 ? 84.484 16.147 106.087 1.00 31.56 222 PHE A CA 1
ATOM 1708 C C . PHE A 1 222 ? 84.024 17.575 106.334 1.00 30.57 222 PHE A C 1
ATOM 1709 O O . PHE A 1 222 ? 83.703 17.921 107.467 1.00 31.65 222 PHE A O 1
ATOM 1717 N N . THR A 1 223 ? 84.020 18.403 105.291 1.00 30.08 223 THR A N 1
ATOM 1718 C CA . THR A 1 223 ? 83.672 19.814 105.411 1.00 29.96 223 THR A CA 1
ATOM 1719 C C . THR A 1 223 ? 82.225 19.988 105.823 1.00 29.28 223 THR A C 1
ATOM 1720 O O . THR A 1 223 ? 81.350 19.260 105.369 1.00 29.43 223 THR A O 1
ATOM 1724 N N . THR A 1 224 ? 81.984 20.985 106.662 1.00 29.45 224 THR A N 1
ATOM 1725 C CA . THR A 1 224 ? 80.639 21.343 107.096 1.00 29.08 224 THR A CA 1
ATOM 1726 C C . THR A 1 224 ? 79.946 22.140 106.004 1.00 29.01 224 THR A C 1
ATOM 1727 O O . THR A 1 224 ? 80.579 22.526 105.013 1.00 28.47 224 THR A O 1
ATOM 1731 N N . MET A 1 225 ? 78.653 22.398 106.200 1.00 29.86 225 MET A N 1
ATOM 1732 C CA . MET A 1 225 ? 77.825 23.083 105.197 1.00 30.45 225 MET A CA 1
ATOM 1733 C C . MET A 1 225 ? 78.099 24.583 105.132 1.00 29.45 225 MET A C 1
ATOM 1734 O O . MET A 1 225 ? 77.595 25.277 104.258 1.00 29.65 225 MET A O 1
ATOM 1739 N N . TYR A 1 226 ? 78.899 25.083 106.067 1.00 29.47 226 TYR A N 1
ATOM 1740 C CA . TYR A 1 226 ? 79.468 26.421 105.979 1.00 28.93 226 TYR A CA 1
ATOM 1741 C C . TYR A 1 226 ? 80.233 26.620 104.666 1.00 28.72 226 TYR A C 1
ATOM 1742 O O . TYR A 1 226 ? 80.179 27.687 104.060 1.00 28.98 226 TYR A O 1
ATOM 1751 N N . TRP A 1 227 ? 80.949 25.585 104.248 1.00 28.50 227 TRP A N 1
ATOM 1752 C CA . TRP A 1 227 ? 81.804 25.660 103.071 1.00 29.00 227 TRP A CA 1
ATOM 1753 C C . TRP A 1 227 ? 81.016 25.343 101.812 1.00 28.50 227 TRP A C 1
ATOM 1754 O O . TRP A 1 227 ? 80.150 24.466 101.807 1.00 27.80 227 TRP A O 1
ATOM 1765 N N . ILE A 1 228 ? 81.317 26.086 100.758 1.00 29.55 228 ILE A N 1
ATOM 1766 C CA . ILE A 1 228 ? 80.785 25.824 99.425 1.00 30.95 228 ILE A CA 1
ATOM 1767 C C . ILE A 1 228 ? 80.866 24.340 99.061 1.00 30.89 228 ILE A C 1
ATOM 1768 O O . ILE A 1 228 ? 79.930 23.796 98.506 1.00 29.80 228 ILE A O 1
ATOM 1773 N N . THR A 1 229 ? 81.968 23.675 99.388 1.00 31.48 229 THR A N 1
ATOM 1774 C CA . THR A 1 229 ? 82.116 22.258 99.040 1.00 32.41 229 THR A CA 1
ATOM 1775 C C . THR A 1 229 ? 81.054 21.372 99.704 1.00 32.18 229 THR A C 1
ATOM 1776 O O . THR A 1 229 ? 80.516 20.455 99.073 1.00 33.25 229 THR A O 1
ATOM 1780 N N . GLY A 1 230 ? 80.751 21.633 100.971 1.00 30.79 230 GLY A N 1
ATOM 1781 C CA . GLY A 1 230 ? 79.695 20.893 101.655 1.00 30.45 230 GLY A CA 1
ATOM 1782 C C . GLY A 1 230 ? 78.353 20.996 100.928 1.00 30.57 230 GLY A C 1
ATOM 1783 O O . GLY A 1 230 ? 77.724 19.987 100.614 1.00 29.69 230 GLY A O 1
ATOM 1784 N N . MET A 1 231 ? 77.925 22.227 100.666 1.00 30.50 231 MET A N 1
ATOM 1785 C CA . MET A 1 231 ? 76.643 22.490 100.012 1.00 30.69 231 MET A CA 1
ATOM 1786 C C . MET A 1 231 ? 76.628 22.005 98.571 1.00 29.77 231 MET A C 1
ATOM 1787 O O . MET A 1 231 ? 75.627 21.448 98.120 1.00 29.32 231 MET A O 1
ATOM 1792 N N . ALA A 1 232 ? 77.726 22.226 97.847 1.00 29.00 232 ALA A N 1
ATOM 1793 C CA . ALA A 1 232 ? 77.812 21.789 96.458 1.00 29.02 232 ALA A CA 1
ATOM 1794 C C . ALA A 1 232 ? 77.805 20.248 96.340 1.00 29.47 232 ALA A C 1
ATOM 1795 O O . ALA A 1 232 ? 77.199 19.697 95.407 1.00 28.62 232 ALA A O 1
ATOM 1797 N N . ILE A 1 233 ? 78.449 19.552 97.284 1.00 29.33 233 ILE A N 1
ATOM 1798 C CA . ILE A 1 233 ? 78.440 18.080 97.265 1.00 30.41 233 ILE A CA 1
ATOM 1799 C C . ILE A 1 233 ? 77.017 17.567 97.525 1.00 30.26 233 ILE A C 1
ATOM 1800 O O . ILE A 1 233 ? 76.536 16.691 96.819 1.00 31.08 233 ILE A O 1
ATOM 1805 N N . LEU A 1 234 ? 76.327 18.140 98.501 1.00 29.76 234 LEU A N 1
ATOM 1806 C CA . LEU A 1 234 ? 74.945 17.750 98.753 1.00 30.29 234 LEU A CA 1
ATOM 1807 C C . LEU A 1 234 ? 74.095 17.901 97.477 1.00 30.98 234 LEU A C 1
ATOM 1808 O O . LEU A 1 234 ? 73.433 16.954 97.051 1.00 31.80 234 LEU A O 1
ATOM 1813 N N . GLY A 1 235 ? 74.122 19.085 96.874 1.00 30.20 235 GLY A N 1
ATOM 1814 C CA . GLY A 1 235 ? 73.390 19.330 95.633 1.00 30.99 235 GLY A CA 1
ATOM 1815 C C . GLY A 1 235 ? 73.725 18.340 94.527 1.00 30.89 235 GLY A C 1
ATOM 1816 O O . GLY A 1 235 ? 72.831 17.813 93.861 1.00 30.25 235 GLY A O 1
ATOM 1817 N N . ARG A 1 236 ? 75.021 18.087 94.359 1.00 30.73 236 ARG A N 1
ATOM 1818 C CA . ARG A 1 236 ? 75.536 17.190 93.329 1.00 31.84 236 ARG A CA 1
ATOM 1819 C C . ARG A 1 236 ? 75.134 15.724 93.548 1.00 31.57 236 ARG A C 1
ATOM 1820 O O . ARG A 1 236 ? 74.863 15.021 92.583 1.00 32.06 236 ARG A O 1
ATOM 1828 N N . THR A 1 237 ? 75.088 15.263 94.798 1.00 30.78 237 THR A N 1
ATOM 1829 C CA . THR A 1 237 ? 74.682 13.878 95.057 1.00 31.08 237 THR A CA 1
ATOM 1830 C C . THR A 1 237 ? 73.176 13.688 94.861 1.00 31.17 237 THR A C 1
ATOM 1831 O O . THR A 1 237 ? 72.738 12.638 94.378 1.00 32.41 237 THR A O 1
ATOM 1835 N N . PHE A 1 238 ? 72.388 14.691 95.242 1.00 30.06 238 PHE A N 1
ATOM 1836 C CA . PHE A 1 238 ? 70.949 14.670 94.969 1.00 30.72 238 PHE A CA 1
ATOM 1837 C C . PHE A 1 238 ? 70.687 14.553 93.465 1.00 31.67 238 PHE A C 1
ATOM 1838 O O . PHE A 1 238 ? 69.816 13.797 93.045 1.00 32.17 238 PHE A O 1
ATOM 1846 N N . LEU A 1 239 ? 71.477 15.276 92.671 1.00 32.37 239 LEU A N 1
ATOM 1847 C CA . LEU A 1 239 ? 71.227 15.442 91.243 1.00 33.80 239 LEU A CA 1
ATOM 1848 C C . LEU A 1 239 ? 71.042 14.127 90.495 1.00 34.96 239 LEU A C 1
ATOM 1849 O O . LEU A 1 239 ? 70.184 14.049 89.622 1.00 35.49 239 LEU A O 1
ATOM 1854 N N . ASP A 1 240 ? 71.839 13.111 90.828 1.00 35.15 240 ASP A N 1
ATOM 1855 C CA . ASP A 1 240 ? 71.759 11.797 90.169 1.00 37.19 240 ASP A CA 1
ATOM 1856 C C . ASP A 1 240 ? 71.567 10.633 91.152 1.00 37.44 240 ASP A C 1
ATOM 1857 O O . ASP A 1 240 ? 71.899 9.475 90.842 1.00 37.65 240 ASP A O 1
ATOM 1862 N N . GLY A 1 241 ? 71.034 10.947 92.332 1.00 36.00 241 GLY A N 1
ATOM 1863 C CA . GLY A 1 241 ? 70.681 9.938 93.313 1.00 36.03 241 GLY A CA 1
ATOM 1864 C C . GLY A 1 241 ? 71.865 9.192 93.887 1.00 36.19 241 GLY A C 1
ATOM 1865 O O . GLY A 1 241 ? 71.739 8.035 94.271 1.00 37.28 241 GLY A O 1
ATOM 1866 N N . SER A 1 242 ? 73.012 9.856 93.951 1.00 35.44 242 SER A N 1
ATOM 1867 C CA . SER A 1 242 ? 74.191 9.290 94.582 1.00 35.63 242 SER A CA 1
ATOM 1868 C C . SER A 1 242 ? 74.090 9.387 96.100 1.00 35.02 242 SER A C 1
ATOM 1869 O O . SER A 1 242 ? 73.137 9.952 96.637 1.00 35.05 242 SER A O 1
ATOM 1872 N N . THR A 1 243 ? 75.082 8.829 96.785 1.00 35.11 243 THR A N 1
ATOM 1873 C CA . THR A 1 243 ? 75.103 8.788 98.240 1.00 34.74 243 THR A CA 1
ATOM 1874 C C . THR A 1 243 ? 76.183 9.721 98.771 1.00 33.93 243 THR A C 1
ATOM 1875 O O . THR A 1 243 ? 77.321 9.680 98.307 1.00 34.38 243 THR A O 1
ATOM 1879 N N . ARG A 1 244 ? 75.814 10.564 99.736 1.00 33.83 244 ARG A N 1
ATOM 1880 C CA . ARG A 1 244 ? 76.771 11.417 100.435 1.00 33.27 244 ARG A CA 1
ATOM 1881 C C . ARG A 1 244 ? 77.173 10.763 101.755 1.00 34.46 244 ARG A C 1
ATOM 1882 O O . ARG A 1 244 ? 76.307 10.414 102.571 1.00 35.07 244 ARG A O 1
ATOM 1890 N N . VAL A 1 245 ? 78.478 10.596 101.957 1.00 34.22 245 VAL A N 1
ATOM 1891 C CA . VAL A 1 245 ? 79.009 10.081 103.220 1.00 34.52 245 VAL A CA 1
ATOM 1892 C C . VAL A 1 245 ? 79.784 11.180 103.955 1.00 33.57 245 VAL A C 1
ATOM 1893 O O . VAL A 1 245 ? 80.529 11.941 103.348 1.00 33.16 245 VAL A O 1
ATOM 1897 N N . PHE A 1 246 ? 79.580 11.279 105.261 1.00 33.41 246 PHE A N 1
ATOM 1898 C CA . PHE A 1 246 ? 80.305 12.256 106.060 1.00 33.23 246 PHE A CA 1
ATOM 1899 C C . PHE A 1 246 ? 80.903 11.623 107.311 1.00 34.21 246 PHE A C 1
ATOM 1900 O O . PHE A 1 246 ? 80.458 10.574 107.775 1.00 34.40 246 PHE A O 1
ATOM 1908 N N . ALA A 1 247 ? 81.937 12.274 107.826 1.00 35.89 247 ALA A N 1
ATOM 1909 C CA . ALA A 1 247 ? 82.542 11.926 109.094 1.00 37.31 247 ALA A CA 1
ATOM 1910 C C . ALA A 1 247 ? 83.044 13.220 109.735 1.00 38.88 247 ALA A C 1
ATOM 1911 O O . ALA A 1 247 ? 83.410 14.180 109.040 1.00 36.78 247 ALA A O 1
ATOM 1913 N N . ARG A 1 248 ? 83.048 13.243 111.062 1.00 43.80 248 ARG A N 1
ATOM 1914 C CA . ARG A 1 248 ? 83.336 14.459 111.798 1.00 47.70 248 ARG A CA 1
ATOM 1915 C C . ARG A 1 248 ? 84.782 14.900 111.626 1.00 46.88 248 ARG A C 1
ATOM 1916 O O . ARG A 1 248 ? 85.053 16.078 111.427 1.00 47.54 248 ARG A O 1
ATOM 1924 N N . SER A 1 249 ? 85.698 13.945 111.700 1.00 47.16 249 SER A N 1
ATOM 1925 C CA . SER A 1 249 ? 87.124 14.232 111.670 1.00 48.48 249 SER A CA 1
ATOM 1926 C C . SER A 1 249 ? 87.830 13.312 110.711 1.00 47.29 249 SER A C 1
ATOM 1927 O O . SER A 1 249 ? 87.509 12.135 110.607 1.00 49.96 249 SER A O 1
ATOM 1930 N N . MET A 1 250 ? 88.821 13.856 110.032 1.00 46.99 250 MET A N 1
ATOM 1931 C CA . MET A 1 250 ? 89.614 13.094 109.108 1.00 45.83 250 MET A CA 1
ATOM 1932 C C . MET A 1 250 ? 90.713 12.384 109.890 1.00 46.64 250 MET A C 1
ATOM 1933 O O . MET A 1 250 ? 91.486 13.020 110.597 1.00 46.92 250 MET A O 1
ATOM 1938 N N . GLU A 1 251 ? 90.738 11.059 109.784 1.00 47.24 251 GLU A N 1
ATOM 1939 C CA . GLU A 1 251 ? 91.853 10.238 110.243 1.00 49.57 251 GLU A CA 1
ATOM 1940 C C . GLU A 1 251 ? 92.189 9.255 109.139 1.00 46.90 251 GLU A C 1
ATOM 1941 O O . GLU A 1 251 ? 91.290 8.712 108.503 1.00 46.14 251 GLU A O 1
ATOM 1947 N N . GLY A 1 252 ? 93.480 9.027 108.924 1.00 45.67 252 GLY A N 1
ATOM 1948 C CA . GLY A 1 252 ? 93.952 8.179 107.835 1.00 44.35 252 GLY A CA 1
ATOM 1949 C C . GLY A 1 252 ? 93.345 6.791 107.838 1.00 43.91 252 GLY A C 1
ATOM 1950 O O . GLY A 1 252 ? 92.730 6.365 106.863 1.00 43.70 252 GLY A O 1
ATOM 1951 N N . GLU A 1 253 ? 93.518 6.099 108.952 1.00 44.80 253 GLU A N 1
ATOM 1952 C CA . GLU A 1 253 ? 93.070 4.724 109.111 1.00 46.24 253 GLU A CA 1
ATOM 1953 C C . GLU A 1 253 ? 91.558 4.592 108.933 1.00 44.87 253 GLU A C 1
ATOM 1954 O O . GLU A 1 253 ? 91.079 3.748 108.171 1.00 42.73 253 GLU A O 1
ATOM 1960 N N . LYS A 1 254 ? 90.813 5.433 109.647 1.00 45.01 254 LYS A N 1
ATOM 1961 C CA . LYS A 1 254 ? 89.354 5.367 109.613 1.00 44.87 254 LYS A CA 1
ATOM 1962 C C . LYS A 1 254 ? 88.820 5.698 108.221 1.00 41.28 254 LYS A C 1
ATOM 1963 O O . LYS A 1 254 ? 87.816 5.140 107.804 1.00 41.39 254 LYS A O 1
ATOM 1969 N N . THR A 1 255 ? 89.501 6.586 107.504 1.00 38.76 255 THR A N 1
ATOM 1970 C CA . THR A 1 255 ? 89.091 6.933 106.151 1.00 38.37 255 THR A CA 1
ATOM 1971 C C . THR A 1 255 ? 89.248 5.724 105.222 1.00 37.89 255 THR A C 1
ATOM 1972 O O . THR A 1 255 ? 88.358 5.434 104.431 1.00 37.60 255 THR A O 1
ATOM 1976 N N . LEU A 1 256 ? 90.367 5.009 105.331 1.00 38.35 256 LEU A N 1
ATOM 1977 C CA . LEU A 1 256 ? 90.563 3.802 104.524 1.00 38.91 256 LEU A CA 1
ATOM 1978 C C . LEU A 1 256 ? 89.537 2.728 104.879 1.00 39.93 256 LEU A C 1
ATOM 1979 O O . LEU A 1 256 ? 89.009 2.055 103.995 1.00 39.62 256 LEU A O 1
ATOM 1984 N N . GLN A 1 257 ? 89.241 2.585 106.168 1.00 41.42 257 GLN A N 1
ATOM 1985 C CA . GLN A 1 257 ? 88.186 1.668 106.615 1.00 43.04 257 GLN A CA 1
ATOM 1986 C C . GLN A 1 257 ? 86.826 2.018 106.001 1.00 42.65 257 GLN A C 1
ATOM 1987 O O . GLN A 1 257 ? 86.087 1.124 105.570 1.00 43.02 257 GLN A O 1
ATOM 1993 N N . MET A 1 258 ? 86.494 3.307 105.969 1.00 41.03 258 MET A N 1
ATOM 1994 C CA . MET A 1 258 ? 85.214 3.745 105.396 1.00 40.74 258 MET A CA 1
ATOM 1995 C C . MET A 1 258 ? 85.145 3.468 103.896 1.00 40.11 258 MET A C 1
ATOM 1996 O O . MET A 1 258 ? 84.105 3.048 103.398 1.00 39.98 258 MET A O 1
ATOM 2001 N N . ILE A 1 259 ? 86.249 3.689 103.184 1.00 40.61 259 ILE A N 1
ATOM 2002 C CA . ILE A 1 259 ? 86.321 3.364 101.749 1.00 41.80 259 ILE A CA 1
ATOM 2003 C C . ILE A 1 259 ? 86.026 1.886 101.515 1.00 43.19 259 ILE A C 1
ATOM 2004 O O . ILE A 1 259 ? 85.280 1.527 100.596 1.00 44.83 259 ILE A O 1
ATOM 2009 N N . GLU A 1 260 ? 86.612 1.036 102.349 1.00 43.13 260 GLU A N 1
ATOM 2010 C CA . GLU A 1 260 ? 86.325 -0.389 102.312 1.00 44.70 260 GLU A CA 1
ATOM 2011 C C . GLU A 1 260 ? 84.880 -0.692 102.712 1.00 45.37 260 GLU A C 1
ATOM 2012 O O . GLU A 1 260 ? 84.174 -1.413 102.000 1.00 45.54 260 GLU A O 1
ATOM 2018 N N . LYS A 1 261 ? 84.455 -0.144 103.851 1.00 44.26 261 LYS A N 1
ATOM 2019 C CA . LYS A 1 261 ? 83.159 -0.486 104.446 1.00 46.03 261 LYS A CA 1
ATOM 2020 C C . LYS A 1 261 ? 81.957 -0.069 103.602 1.00 46.05 261 LYS A C 1
ATOM 2021 O O . LYS A 1 261 ? 80.986 -0.814 103.509 1.00 48.19 261 LYS A O 1
ATOM 2027 N N . TYR A 1 262 ? 82.008 1.120 103.014 1.00 45.00 262 TYR A N 1
ATOM 2028 C CA . TYR A 1 262 ? 80.879 1.632 102.232 1.00 46.07 262 TYR A CA 1
ATOM 2029 C C . TYR A 1 262 ? 81.123 1.545 100.726 1.00 46.41 262 TYR A C 1
ATOM 2030 O O . TYR A 1 262 ? 80.261 1.932 99.942 1.00 47.14 262 TYR A O 1
ATOM 2039 N N . LYS A 1 263 ? 82.284 1.024 100.330 1.00 46.28 263 LYS A N 1
ATOM 2040 C CA . LYS A 1 263 ? 82.655 0.916 98.920 1.00 46.90 263 LYS A CA 1
ATOM 2041 C C . LYS A 1 263 ? 82.602 2.280 98.250 1.00 44.76 263 LYS A C 1
ATOM 2042 O O . LYS A 1 263 ? 81.966 2.455 97.215 1.00 44.72 263 LYS A O 1
ATOM 2048 N N . LEU A 1 264 ? 83.285 3.244 98.855 1.00 42.73 264 LEU A N 1
ATOM 2049 C CA . LEU A 1 264 ? 83.290 4.610 98.357 1.00 41.69 264 LEU A CA 1
ATOM 2050 C C . LEU A 1 264 ? 83.974 4.679 97.003 1.00 41.63 264 LEU A C 1
ATOM 2051 O O . LEU A 1 264 ? 84.954 3.980 96.755 1.00 43.55 264 LEU A O 1
ATOM 2056 N N . THR A 1 265 ? 83.443 5.531 96.139 1.00 41.46 265 THR A N 1
ATOM 2057 C CA . THR A 1 265 ? 84.015 5.804 94.838 1.00 41.98 265 THR A CA 1
ATOM 2058 C C . THR A 1 265 ? 84.805 7.098 94.849 1.00 41.93 265 THR A C 1
ATOM 2059 O O . THR A 1 265 ? 85.634 7.313 93.964 1.00 42.32 265 THR A O 1
ATOM 2063 N N . SER A 1 266 ? 84.537 7.971 95.827 1.00 40.84 266 SER A N 1
ATOM 2064 C CA . SER A 1 266 ? 85.151 9.291 95.846 1.00 40.16 266 SER A CA 1
ATOM 2065 C C . SER A 1 266 ? 85.333 9.847 97.247 1.00 38.87 266 SER A C 1
ATOM 2066 O O . SER A 1 266 ? 84.719 9.390 98.211 1.00 39.15 266 SER A O 1
ATOM 2069 N N . LEU A 1 267 ? 86.158 10.879 97.328 1.00 37.31 267 LEU A N 1
ATOM 2070 C CA . LEU A 1 267 ? 86.391 11.585 98.562 1.00 36.98 267 LEU A CA 1
ATOM 2071 C C . LEU A 1 267 ? 86.858 12.993 98.227 1.00 35.63 267 LEU A C 1
ATOM 2072 O O . LEU A 1 267 ? 87.706 13.168 97.347 1.00 35.03 267 LEU A O 1
ATOM 2077 N N . PHE A 1 268 ? 86.289 14.001 98.894 1.00 34.41 268 PHE A N 1
ATOM 2078 C CA . PHE A 1 268 ? 86.867 15.337 98.846 1.00 32.87 268 PHE A CA 1
ATOM 2079 C C . PHE A 1 268 ? 87.532 15.652 100.179 1.00 32.62 268 PHE A C 1
ATOM 2080 O O . PHE A 1 268 ? 86.956 15.415 101.235 1.00 32.47 268 PHE A O 1
ATOM 2088 N N . VAL A 1 269 ? 88.738 16.204 100.107 1.00 33.05 269 VAL A N 1
ATOM 2089 C CA . VAL A 1 269 ? 89.472 16.670 101.286 1.00 33.24 269 VAL A CA 1
ATOM 2090 C C . VAL A 1 269 ? 90.636 17.568 100.845 1.00 32.06 269 VAL A C 1
ATOM 2091 O O . VAL A 1 269 ? 91.227 17.365 99.781 1.00 31.17 269 VAL A O 1
ATOM 2095 N N . ALA A 1 270 ? 90.960 18.559 101.664 1.00 31.73 270 ALA A N 1
ATOM 2096 C CA . ALA A 1 270 ? 92.041 19.482 101.345 1.00 32.30 270 ALA A CA 1
ATOM 2097 C C . ALA A 1 270 ? 93.383 18.735 101.306 1.00 31.87 270 ALA A C 1
ATOM 2098 O O . ALA A 1 270 ? 93.536 17.690 101.961 1.00 31.76 270 ALA A O 1
ATOM 2100 N N . PRO A 1 271 ? 94.349 19.243 100.518 1.00 31.59 271 PRO A N 1
ATOM 2101 C CA . PRO A 1 271 ? 95.616 18.530 100.335 1.00 31.98 271 PRO A CA 1
ATOM 2102 C C . PRO A 1 271 ? 96.309 18.112 101.625 1.00 31.70 271 PRO A C 1
ATOM 2103 O O . PRO A 1 271 ? 96.818 16.998 101.713 1.00 30.50 271 PRO A O 1
ATOM 2107 N N . ILE A 1 272 ? 96.327 19.000 102.614 1.00 32.91 272 ILE A N 1
ATOM 2108 C CA . ILE A 1 272 ? 97.121 18.766 103.818 1.00 33.51 272 ILE A CA 1
ATOM 2109 C C . ILE A 1 272 ? 96.696 17.517 104.604 1.00 33.10 272 ILE A C 1
ATOM 2110 O O . ILE A 1 272 ? 97.545 16.835 105.169 1.00 33.88 272 ILE A O 1
ATOM 2115 N N . TYR A 1 273 ? 95.403 17.195 104.600 1.00 32.31 273 TYR A N 1
ATOM 2116 C CA . TYR A 1 273 ? 94.914 15.976 105.249 1.00 32.35 273 TYR A CA 1
ATOM 2117 C C . TYR A 1 273 ? 95.260 14.685 104.487 1.00 31.48 273 TYR A C 1
ATOM 2118 O O . TYR A 1 273 ? 95.208 13.602 105.075 1.00 30.90 273 TYR A O 1
ATOM 2127 N N . THR A 1 274 ? 95.620 14.780 103.208 1.00 30.56 274 THR A N 1
ATOM 2128 C CA . THR A 1 274 ? 95.980 13.573 102.441 1.00 30.78 274 THR A CA 1
ATOM 2129 C C . THR A 1 274 ? 97.248 12.907 102.954 1.00 31.90 274 THR A C 1
ATOM 2130 O O . THR A 1 274 ? 97.454 11.725 102.721 1.00 31.41 274 THR A O 1
ATOM 2134 N N . TYR A 1 275 ? 98.089 13.677 103.642 1.00 33.51 275 TYR A N 1
ATOM 2135 C CA . TYR A 1 275 ? 99.297 13.144 104.263 1.00 35.32 275 TYR A CA 1
ATOM 2136 C C . TYR A 1 275 ? 98.978 12.124 105.351 1.00 36.05 275 TYR A C 1
ATOM 2137 O O . TYR A 1 275 ? 99.799 11.250 105.626 1.00 38.19 275 TYR A O 1
ATOM 2146 N N . GLN A 1 276 ? 97.792 12.215 105.950 1.00 35.36 276 GLN A N 1
ATOM 2147 C CA . GLN A 1 276 ? 97.328 11.185 106.879 1.00 35.96 276 GLN A CA 1
ATOM 2148 C C . GLN A 1 276 ? 96.994 9.867 106.171 1.00 35.80 276 GLN A C 1
ATOM 2149 O O . GLN A 1 276 ? 97.119 8.797 106.769 1.00 35.63 276 GLN A O 1
ATOM 2155 N N . LEU A 1 277 ? 96.579 9.943 104.906 1.00 34.63 277 LEU A N 1
ATOM 2156 C CA . LEU A 1 277 ? 96.282 8.741 104.118 1.00 34.82 277 LEU A CA 1
ATOM 2157 C C . LEU A 1 277 ? 97.559 8.008 103.719 1.00 35.09 277 LEU A C 1
ATOM 2158 O O . LEU A 1 277 ? 97.658 6.804 103.884 1.00 34.58 277 LEU A O 1
ATOM 2163 N N . THR A 1 278 ? 98.527 8.753 103.194 1.00 35.81 278 THR A N 1
ATOM 2164 C CA . THR A 1 278 ? 99.777 8.181 102.708 1.00 36.98 278 THR A CA 1
ATOM 2165 C C . THR A 1 278 ? 100.703 7.680 103.827 1.00 38.72 278 THR A C 1
ATOM 2166 O O . THR A 1 278 ? 101.620 6.929 103.563 1.00 39.77 278 THR A O 1
ATOM 2170 N N . ASN A 1 279 ? 100.456 8.087 105.068 1.00 39.28 279 ASN A N 1
ATOM 2171 C CA . ASN A 1 279 ? 101.224 7.591 106.203 1.00 41.26 279 ASN A CA 1
ATOM 2172 C C . ASN A 1 279 ? 100.553 6.430 106.939 1.00 42.37 279 ASN A C 1
ATOM 2173 O O . ASN A 1 279 ? 101.049 5.976 107.969 1.00 43.22 279 ASN A O 1
ATOM 2178 N N . VAL A 1 280 ? 99.436 5.932 106.410 1.00 42.41 280 VAL A N 1
ATOM 2179 C CA . VAL A 1 280 ? 98.847 4.718 106.957 1.00 43.38 280 VAL A CA 1
ATOM 2180 C C . VAL A 1 280 ? 99.765 3.566 106.566 1.00 44.41 280 VAL A C 1
ATOM 2181 O O . VAL A 1 280 ? 100.038 3.374 105.380 1.00 44.18 280 VAL A O 1
ATOM 2185 N N . PRO A 1 281 ? 100.255 2.802 107.557 1.00 46.49 281 PRO A N 1
ATOM 2186 C CA . PRO A 1 281 ? 101.135 1.680 107.231 1.00 48.17 281 PRO A CA 1
ATOM 2187 C C . PRO A 1 281 ? 100.368 0.494 106.631 1.00 48.06 281 PRO A C 1
ATOM 2188 O O . PRO A 1 281 ? 99.209 0.262 106.987 1.00 46.64 281 PRO A O 1
ATOM 2192 N N . ASN A 1 282 ? 101.015 -0.230 105.720 1.00 49.51 282 ASN A N 1
ATOM 2193 C CA . ASN A 1 282 ? 100.452 -1.443 105.132 1.00 50.85 282 ASN A CA 1
ATOM 2194 C C . ASN A 1 282 ? 99.026 -1.258 104.600 1.00 49.68 282 ASN A C 1
ATOM 2195 O O . ASN A 1 282 ? 98.121 -1.991 104.995 1.00 50.85 282 ASN A O 1
ATOM 2200 N N . PRO A 1 283 ? 98.822 -0.284 103.689 1.00 48.08 283 PRO A N 1
ATOM 2201 C CA . PRO A 1 283 ? 97.499 0.023 103.130 1.00 47.06 283 PRO A CA 1
ATOM 2202 C C . PRO A 1 283 ? 96.838 -1.128 102.371 1.00 48.26 283 PRO A C 1
ATOM 2203 O O . PRO A 1 283 ? 95.618 -1.113 102.174 1.00 46.23 283 PRO A O 1
ATOM 2207 N N . GLU A 1 284 ? 97.640 -2.112 101.968 1.00 50.38 284 GLU A N 1
ATOM 2208 C CA . GLU A 1 284 ? 97.171 -3.248 101.169 1.00 52.92 284 GLU A CA 1
ATOM 2209 C C . GLU A 1 284 ? 96.180 -4.102 101.950 1.00 53.35 284 GLU A C 1
ATOM 2210 O O . GLU A 1 284 ? 95.351 -4.793 101.356 1.00 54.22 284 GLU A O 1
ATOM 2216 N N . ARG A 1 285 ? 96.264 -4.052 103.279 1.00 53.20 285 ARG A N 1
ATOM 2217 C CA . ARG A 1 285 ? 95.312 -4.771 104.131 1.00 54.19 285 ARG A CA 1
ATOM 2218 C C . ARG A 1 285 ? 93.878 -4.216 104.045 1.00 51.88 285 ARG A C 1
ATOM 2219 O O . ARG A 1 285 ? 92.951 -4.825 104.575 1.00 52.00 285 ARG A O 1
ATOM 2227 N N . TYR A 1 286 ? 93.704 -3.070 103.385 1.00 49.68 286 TYR A N 1
ATOM 2228 C CA . TYR A 1 286 ? 92.376 -2.545 103.060 1.00 48.65 286 TYR A CA 1
ATOM 2229 C C . TYR A 1 286 ? 92.031 -2.796 101.600 1.00 48.20 286 TYR A C 1
ATOM 2230 O O . TYR A 1 286 ? 92.868 -2.630 100.720 1.00 47.79 286 TYR A O 1
ATOM 2239 N N . ASP A 1 287 ? 90.794 -3.214 101.361 1.00 45.91 287 ASP A N 1
ATOM 2240 C CA . ASP A 1 287 ? 90.264 -3.345 100.013 1.00 46.68 287 ASP A CA 1
ATOM 2241 C C . ASP A 1 287 ? 89.776 -1.974 99.568 1.00 46.03 287 ASP A C 1
ATOM 2242 O O . ASP A 1 287 ? 88.713 -1.514 99.986 1.00 46.37 287 ASP A O 1
ATOM 2247 N N . LEU A 1 288 ? 90.569 -1.328 98.721 1.00 45.93 288 LEU A N 1
ATOM 2248 C CA . LEU A 1 288 ? 90.275 0.010 98.234 1.00 45.48 288 LEU A CA 1
ATOM 2249 C C . LEU A 1 288 ? 89.866 0.006 96.766 1.00 46.42 288 LEU A C 1
ATOM 2250 O O . LEU A 1 288 ? 89.879 1.054 96.125 1.00 47.23 288 LEU A O 1
ATOM 2255 N N . SER A 1 289 ? 89.487 -1.155 96.234 1.00 47.56 289 SER A N 1
ATOM 2256 C CA . SER A 1 289 ? 89.258 -1.298 94.788 1.00 49.08 289 SER A CA 1
ATOM 2257 C C . SER A 1 289 ? 88.032 -0.538 94.267 1.00 48.50 289 SER A C 1
ATOM 2258 O O . SER A 1 289 ? 87.932 -0.306 93.068 1.00 49.19 289 SER A O 1
ATOM 2261 N N . SER A 1 290 ? 87.115 -0.153 95.155 1.00 47.72 290 SER A N 1
ATOM 2262 C CA . SER A 1 290 ? 85.942 0.636 94.770 1.00 46.92 290 SER A CA 1
ATOM 2263 C C . SER A 1 290 ? 86.272 2.102 94.475 1.00 45.48 290 SER A C 1
ATOM 2264 O O . SER A 1 290 ? 85.486 2.801 93.837 1.00 44.80 290 SER A O 1
ATOM 2267 N N . PHE A 1 291 ? 87.418 2.571 94.961 1.00 45.16 291 PHE A N 1
ATOM 2268 C CA . PHE A 1 291 ? 87.732 4.001 94.945 1.00 44.08 291 PHE A CA 1
ATOM 2269 C C . PHE A 1 291 ? 88.187 4.462 93.566 1.00 44.52 291 PHE A C 1
ATOM 2270 O O . PHE A 1 291 ? 89.089 3.870 92.985 1.00 45.43 291 PHE A O 1
ATOM 2278 N N . ARG A 1 292 ? 87.565 5.522 93.053 1.00 44.81 292 ARG A N 1
ATOM 2279 C CA . ARG A 1 292 ? 87.844 6.013 91.698 1.00 45.69 292 ARG A CA 1
ATOM 2280 C C . ARG A 1 292 ? 88.352 7.450 91.605 1.00 44.69 292 ARG A C 1
ATOM 2281 O O . ARG A 1 292 ? 88.936 7.818 90.592 1.00 44.52 292 ARG A O 1
ATOM 2289 N N . CYS A 1 293 ? 88.142 8.266 92.637 1.00 44.27 293 CYS A N 1
ATOM 2290 C CA . CYS A 1 293 ? 88.374 9.698 92.504 1.00 44.00 293 CYS A CA 1
ATOM 2291 C C . CYS A 1 293 ? 88.670 10.410 93.828 1.00 42.24 293 CYS A C 1
ATOM 2292 O O . CYS A 1 293 ? 87.811 10.495 94.699 1.00 40.31 293 CYS A O 1
ATOM 2295 N N . LEU A 1 294 ? 89.889 10.925 93.968 1.00 41.99 294 LEU A N 1
ATOM 2296 C CA . LEU A 1 294 ? 90.245 11.764 95.104 1.00 41.17 294 LEU A CA 1
ATOM 2297 C C . LEU A 1 294 ? 90.198 13.226 94.662 1.00 39.57 294 LEU A C 1
ATOM 2298 O O . LEU A 1 294 ? 91.028 13.669 93.866 1.00 39.29 294 LEU A O 1
ATOM 2303 N N . LEU A 1 295 ? 89.219 13.958 95.191 1.00 37.97 295 LEU A N 1
ATOM 2304 C CA . LEU A 1 295 ? 88.986 15.354 94.832 1.00 36.31 295 LEU A CA 1
ATOM 2305 C C . LEU A 1 295 ? 89.677 16.253 95.840 1.00 35.64 295 LEU A C 1
ATOM 2306 O O . LEU A 1 295 ? 89.566 16.058 97.051 1.00 35.28 295 LEU A O 1
ATOM 2311 N N . THR A 1 296 ? 90.400 17.245 95.354 1.00 34.73 296 THR A N 1
ATOM 2312 C CA . THR A 1 296 ? 91.143 18.089 96.256 1.00 34.78 296 THR A CA 1
ATOM 2313 C C . THR A 1 296 ? 91.409 19.434 95.619 1.00 35.96 296 THR A C 1
ATOM 2314 O O . THR A 1 296 ? 91.121 19.646 94.445 1.00 37.24 296 THR A O 1
ATOM 2318 N N . GLY A 1 297 ? 91.929 20.349 96.420 1.00 37.19 297 GLY A N 1
ATOM 2319 C CA . GLY A 1 297 ? 92.304 21.682 95.961 1.00 38.56 297 GLY A CA 1
ATOM 2320 C C . GLY A 1 297 ? 92.189 22.634 97.125 1.00 39.97 297 GLY A C 1
ATOM 2321 O O . GLY A 1 297 ? 91.779 22.227 98.217 1.00 40.25 297 GLY A O 1
ATOM 2322 N N . GLY A 1 298 ? 92.543 23.896 96.895 1.00 42.00 298 GLY A N 1
ATOM 2323 C CA . GLY A 1 298 ? 92.392 24.941 97.907 1.00 43.53 298 GLY A CA 1
ATOM 2324 C C . GLY A 1 298 ? 93.713 25.426 98.452 1.00 45.48 298 GLY A C 1
ATOM 2325 O O . GLY A 1 298 ? 93.844 26.588 98.835 1.00 47.96 298 GLY A O 1
ATOM 2326 N N . THR A 1 299 ? 94.681 24.525 98.525 1.00 46.83 299 THR A N 1
ATOM 2327 C CA . THR A 1 299 ? 96.071 24.878 98.781 1.00 48.58 299 THR A CA 1
ATOM 2328 C C . THR A 1 299 ? 96.875 24.014 97.809 1.00 48.85 299 THR A C 1
ATOM 2329 O O . THR A 1 299 ? 96.320 23.084 97.232 1.00 48.60 299 THR A O 1
ATOM 2333 N N . PRO A 1 300 ? 98.167 24.318 97.605 1.00 48.98 300 PRO A N 1
ATOM 2334 C CA . PRO A 1 300 ? 98.930 23.568 96.599 1.00 49.38 300 PRO A CA 1
ATOM 2335 C C . PRO A 1 300 ? 99.311 22.150 97.034 1.00 49.20 300 PRO A C 1
ATOM 2336 O O . PRO A 1 300 ? 99.511 21.901 98.224 1.00 51.47 300 PRO A O 1
ATOM 2340 N N . MET A 1 301 ? 99.398 21.232 96.070 1.00 47.67 301 MET A N 1
ATOM 2341 C CA . MET A 1 301 ? 99.849 19.868 96.333 1.00 45.88 301 MET A CA 1
ATOM 2342 C C . MET A 1 301 ? 101.164 19.565 95.623 1.00 44.24 301 MET A C 1
ATOM 2343 O O . MET A 1 301 ? 101.285 19.772 94.421 1.00 42.95 301 MET A O 1
ATOM 2348 N N . SER A 1 302 ? 102.125 19.040 96.375 1.00 42.29 302 SER A N 1
ATOM 2349 C CA . SER A 1 302 ? 103.424 18.661 95.827 1.00 42.40 302 SER A CA 1
ATOM 2350 C C . SER A 1 302 ? 103.292 17.454 94.906 1.00 42.01 302 SER A C 1
ATOM 2351 O O . SER A 1 302 ? 102.445 16.587 95.119 1.00 40.76 302 SER A O 1
ATOM 2354 N N . THR A 1 303 ? 104.162 17.398 93.908 1.00 42.82 303 THR A N 1
ATOM 2355 C CA . THR A 1 303 ? 104.181 16.305 92.940 1.00 44.32 303 THR A CA 1
ATOM 2356 C C . THR A 1 303 ? 104.459 14.939 93.572 1.00 43.35 303 THR A C 1
ATOM 2357 O O . THR A 1 303 ? 103.890 13.930 93.151 1.00 42.47 303 THR A O 1
ATOM 2361 N N . ASP A 1 304 ? 105.341 14.901 94.565 1.00 42.77 304 ASP A N 1
ATOM 2362 C CA . ASP A 1 304 ? 105.609 13.644 95.274 1.00 42.78 304 ASP A CA 1
ATOM 2363 C C . ASP A 1 304 ? 104.384 13.147 96.025 1.00 40.73 304 ASP A C 1
ATOM 2364 O O . ASP A 1 304 ? 104.099 11.954 96.017 1.00 40.87 304 ASP A O 1
ATOM 2369 N N . GLN A 1 305 ? 103.661 14.052 96.668 1.00 39.48 305 GLN A N 1
ATOM 2370 C CA . GLN A 1 305 ? 102.452 13.661 97.379 1.00 39.20 305 GLN A CA 1
ATOM 2371 C C . GLN A 1 305 ? 101.384 13.205 96.396 1.00 39.58 305 GLN A C 1
ATOM 2372 O O . GLN A 1 305 ? 100.695 12.207 96.625 1.00 38.59 305 GLN A O 1
ATOM 2378 N N . TYR A 1 306 ? 101.249 13.954 95.306 1.00 41.63 306 TYR A N 1
ATOM 2379 C CA . TYR A 1 306 ? 100.330 13.596 94.234 1.00 42.19 306 TYR A CA 1
ATOM 2380 C C . TYR A 1 306 ? 100.615 12.168 93.760 1.00 42.56 306 TYR A C 1
ATOM 2381 O O . TYR A 1 306 ? 99.710 11.336 93.700 1.00 41.68 306 TYR A O 1
ATOM 2390 N N . LYS A 1 307 ? 101.878 11.882 93.458 1.00 43.66 307 LYS A N 1
ATOM 2391 C CA . LYS A 1 307 ? 102.281 10.545 93.028 1.00 45.27 307 LYS A CA 1
ATOM 2392 C C . LYS A 1 307 ? 101.979 9.481 94.077 1.00 43.89 307 LYS A C 1
ATOM 2393 O O . LYS A 1 307 ? 101.437 8.426 93.749 1.00 43.80 307 LYS A O 1
ATOM 2399 N N . LYS A 1 308 ? 102.340 9.755 95.330 1.00 42.20 308 LYS A N 1
ATOM 2400 C CA . LYS A 1 308 ? 102.089 8.815 96.421 1.00 41.29 308 LYS A CA 1
ATOM 2401 C C . LYS A 1 308 ? 100.607 8.473 96.518 1.00 40.39 308 LYS A C 1
ATOM 2402 O O . LYS A 1 308 ? 100.251 7.322 96.772 1.00 40.08 308 LYS A O 1
ATOM 2408 N N . LEU A 1 309 ? 99.748 9.468 96.303 1.00 39.68 309 LEU A N 1
ATOM 2409 C CA . LEU A 1 309 ? 98.305 9.247 96.336 1.00 39.38 309 LEU A CA 1
ATOM 2410 C C . LEU A 1 309 ? 97.817 8.331 95.211 1.00 40.27 309 LEU A C 1
ATOM 2411 O O . LEU A 1 309 ? 96.938 7.499 95.439 1.00 40.30 309 LEU A O 1
ATOM 2416 N N . THR A 1 310 ? 98.378 8.471 94.012 1.00 41.61 310 THR A N 1
ATOM 2417 C CA . THR A 1 310 ? 97.986 7.604 92.893 1.00 43.61 310 THR A CA 1
ATOM 2418 C C . THR A 1 310 ? 98.443 6.166 93.144 1.00 44.85 310 THR A C 1
ATOM 2419 O O . THR A 1 310 ? 97.785 5.221 92.716 1.00 45.49 310 THR A O 1
ATOM 2423 N N . GLN A 1 311 ? 99.567 6.009 93.842 1.00 45.75 311 GLN A N 1
ATOM 2424 C CA . GLN A 1 311 ? 100.051 4.684 94.231 1.00 46.56 311 GLN A CA 1
ATOM 2425 C C . GLN A 1 311 ? 99.156 4.062 95.300 1.00 44.76 311 GLN A C 1
ATOM 2426 O O . GLN A 1 311 ? 98.840 2.875 95.238 1.00 45.28 311 GLN A O 1
ATOM 2432 N N . LEU A 1 312 ? 98.741 4.865 96.274 1.00 42.13 312 LEU A N 1
ATOM 2433 C CA . LEU A 1 312 ? 97.851 4.388 97.324 1.00 40.80 312 LEU A CA 1
ATOM 2434 C C . LEU A 1 312 ? 96.509 3.918 96.739 1.00 40.92 312 LEU A C 1
ATOM 2435 O O . LEU A 1 312 ? 95.940 2.913 97.182 1.00 39.99 312 LEU A O 1
ATOM 2440 N N . PHE A 1 313 ? 96.021 4.658 95.744 1.00 41.25 313 PHE A N 1
ATOM 2441 C CA . PHE A 1 313 ? 94.749 4.371 95.087 1.00 41.32 313 PHE A CA 1
ATOM 2442 C C . PHE A 1 313 ? 94.992 4.097 93.608 1.00 43.62 313 PHE A C 1
ATOM 2443 O O . PHE A 1 313 ? 94.783 4.980 92.775 1.00 42.79 313 PHE A O 1
ATOM 2451 N N . PRO A 1 314 ? 95.428 2.869 93.273 1.00 46.43 314 PRO A N 1
ATOM 2452 C CA . PRO A 1 314 ? 95.825 2.561 91.892 1.00 47.94 314 PRO A CA 1
ATOM 2453 C C . PRO A 1 314 ? 94.677 2.569 90.873 1.00 49.12 314 PRO A C 1
ATOM 2454 O O . PRO A 1 314 ? 94.915 2.865 89.707 1.00 49.82 314 PRO A O 1
ATOM 2458 N N . LYS A 1 315 ? 93.454 2.259 91.302 1.00 49.94 315 LYS A N 1
ATOM 2459 C CA . LYS A 1 315 ? 92.283 2.316 90.409 1.00 51.33 315 LYS A CA 1
ATOM 2460 C C . LYS A 1 315 ? 91.638 3.712 90.335 1.00 49.78 315 LYS A C 1
ATOM 2461 O O . LYS A 1 315 ? 90.669 3.905 89.606 1.00 49.87 315 LYS A O 1
ATOM 2467 N N . ALA A 1 316 ? 92.174 4.682 91.070 1.00 48.09 316 ALA A N 1
ATOM 2468 C CA . ALA A 1 316 ? 91.596 6.025 91.111 1.00 47.04 316 ALA A CA 1
ATOM 2469 C C . ALA A 1 316 ? 92.412 7.041 90.324 1.00 47.28 316 ALA A C 1
ATOM 2470 O O . ALA A 1 316 ? 93.564 6.802 89.986 1.00 48.16 316 ALA A O 1
ATOM 2472 N N . GLN A 1 317 ? 91.788 8.174 90.030 1.00 46.97 317 GLN A N 1
ATOM 2473 C CA . GLN A 1 317 ? 92.501 9.370 89.597 1.00 47.19 317 GLN A CA 1
ATOM 2474 C C . GLN A 1 317 ? 92.473 10.392 90.736 1.00 45.16 317 GLN A C 1
ATOM 2475 O O . GLN A 1 317 ? 91.519 10.426 91.517 1.00 44.28 317 GLN A O 1
ATOM 2481 N N . VAL A 1 318 ? 93.521 11.207 90.836 1.00 43.86 318 VAL A N 1
ATOM 2482 C CA . VAL A 1 318 ? 93.540 12.338 91.754 1.00 43.00 318 VAL A CA 1
ATOM 2483 C C . VAL A 1 318 ? 93.224 13.609 90.971 1.00 42.43 318 VAL A C 1
ATOM 2484 O O . VAL A 1 318 ? 93.937 13.951 90.027 1.00 42.60 318 VAL A O 1
ATOM 2488 N N . LEU A 1 319 ? 92.165 14.311 91.367 1.00 41.52 319 LEU A N 1
ATOM 2489 C CA . LEU A 1 319 ? 91.724 15.504 90.647 1.00 41.34 319 LEU A CA 1
ATOM 2490 C C . LEU A 1 319 ? 91.860 16.743 91.522 1.00 40.83 319 LEU A C 1
ATOM 2491 O O . LEU A 1 319 ? 91.077 16.946 92.451 1.00 39.25 319 LEU A O 1
ATOM 2496 N N . PHE A 1 320 ? 92.866 17.560 91.212 1.00 40.04 320 PHE A N 1
ATOM 2497 C CA . PHE A 1 320 ? 93.112 18.808 91.907 1.00 39.83 320 PHE A CA 1
ATOM 2498 C C . PHE A 1 320 ? 92.382 19.912 91.165 1.00 38.06 320 PHE A C 1
ATOM 2499 O O . PHE A 1 320 ? 92.708 20.193 90.017 1.00 38.38 320 PHE A O 1
ATOM 2507 N N . GLY A 1 321 ? 91.403 20.533 91.823 1.00 35.99 321 GLY A N 1
ATOM 2508 C CA . GLY A 1 321 ? 90.596 21.593 91.221 1.00 34.99 321 GLY A CA 1
ATOM 2509 C C . GLY A 1 321 ? 90.773 22.961 91.857 1.00 34.96 321 GLY A C 1
ATOM 2510 O O . GLY A 1 321 ? 91.506 23.124 92.849 1.00 34.06 321 GLY A O 1
ATOM 2511 N N . TYR A 1 322 ? 90.084 23.941 91.273 1.00 33.67 322 TYR A N 1
ATOM 2512 C CA . TYR A 1 322 ? 90.138 25.335 91.699 1.00 33.55 322 TYR A CA 1
ATOM 2513 C C . TYR A 1 322 ? 88.740 25.941 91.636 1.00 33.74 322 TYR A C 1
ATOM 2514 O O . TYR A 1 322 ? 88.051 25.832 90.623 1.00 33.50 322 TYR A O 1
ATOM 2523 N N . GLY A 1 323 ? 88.318 26.575 92.717 1.00 33.47 323 GLY A N 1
ATOM 2524 C CA . GLY A 1 323 ? 87.012 27.216 92.743 1.00 33.23 323 GLY A CA 1
ATOM 2525 C C . GLY A 1 323 ? 86.855 28.142 93.918 1.00 32.89 323 GLY A C 1
ATOM 2526 O O . GLY A 1 323 ? 87.746 28.280 94.738 1.00 32.47 323 GLY A O 1
ATOM 2527 N N . MET A 1 324 ? 85.703 28.785 93.990 1.00 32.84 324 MET A N 1
ATOM 2528 C CA . MET A 1 324 ? 85.415 29.675 95.080 1.00 32.76 324 MET A CA 1
ATOM 2529 C C . MET A 1 324 ? 83.924 29.761 95.328 1.00 31.31 324 MET A C 1
ATOM 2530 O O . MET A 1 324 ? 83.129 29.304 94.514 1.00 29.66 324 MET A O 1
ATOM 2535 N N . SER A 1 325 ? 83.563 30.362 96.459 1.00 29.94 325 SER A N 1
ATOM 2536 C CA . SER A 1 325 ? 82.169 30.448 96.874 1.00 29.83 325 SER A CA 1
ATOM 2537 C C . SER A 1 325 ? 81.350 31.258 95.906 1.00 29.29 325 SER A C 1
ATOM 2538 O O . SER A 1 325 ? 80.164 30.993 95.721 1.00 28.80 325 SER A O 1
ATOM 2541 N N . GLU A 1 326 ? 81.999 32.231 95.273 1.00 29.29 326 GLU A N 1
ATOM 2542 C CA . GLU A 1 326 ? 81.325 33.171 94.384 1.00 29.51 326 GLU A CA 1
ATOM 2543 C C . GLU A 1 326 ? 80.818 32.561 93.074 1.00 28.86 326 GLU A C 1
ATOM 2544 O O . GLU A 1 326 ? 80.022 33.196 92.377 1.00 29.17 326 GLU A O 1
ATOM 2550 N N . ILE A 1 327 ? 81.285 31.364 92.728 1.00 28.40 327 ILE A N 1
ATOM 2551 C CA . ILE A 1 327 ? 81.013 30.785 91.394 1.00 29.05 327 ILE A CA 1
ATOM 2552 C C . ILE A 1 327 ? 81.139 29.258 91.292 1.00 28.96 327 ILE A C 1
ATOM 2553 O O . ILE A 1 327 ? 80.798 28.691 90.261 1.00 29.20 327 ILE A O 1
ATOM 2558 N N . GLY A 1 328 ? 81.596 28.591 92.350 1.00 28.90 328 GLY A N 1
ATOM 2559 C CA . GLY A 1 328 ? 81.783 27.149 92.319 1.00 29.22 328 GLY A CA 1
ATOM 2560 C C . GLY A 1 328 ? 83.077 26.772 91.613 1.00 30.60 328 GLY A C 1
ATOM 2561 O O . GLY A 1 328 ? 84.067 27.505 91.669 1.00 30.46 328 GLY A O 1
ATOM 2562 N N . LEU A 1 329 ? 83.057 25.627 90.944 1.00 31.87 329 LEU A N 1
ATOM 2563 C CA . LEU A 1 329 ? 84.246 25.043 90.335 1.00 33.44 329 LEU A CA 1
ATOM 2564 C C . LEU A 1 329 ? 84.631 25.769 89.042 1.00 33.91 329 LEU A C 1
ATOM 2565 O O . LEU A 1 329 ? 83.801 25.948 88.158 1.00 33.60 329 LEU A O 1
ATOM 2570 N N . LEU A 1 330 ? 85.893 26.187 88.956 1.00 34.29 330 LEU A N 1
ATOM 2571 C CA . LEU A 1 330 ? 86.390 27.012 87.852 1.00 35.52 330 LEU A CA 1
ATOM 2572 C C . LEU A 1 330 ? 87.328 26.264 86.917 1.00 36.16 330 LEU A C 1
ATOM 2573 O O . LEU A 1 330 ? 87.297 26.468 85.700 1.00 36.61 330 LEU A O 1
ATOM 2578 N N . SER A 1 331 ? 88.196 25.435 87.482 1.00 36.44 331 SER A N 1
ATOM 2579 C CA . SER A 1 331 ? 89.036 24.571 86.665 1.00 37.15 331 SER A CA 1
ATOM 2580 C C . SER A 1 331 ? 89.266 23.237 87.337 1.00 36.79 331 SER A C 1
ATOM 2581 O O . SER A 1 331 ? 89.335 23.150 88.564 1.00 36.12 331 SER A O 1
ATOM 2584 N N . ILE A 1 332 ? 89.373 22.207 86.504 1.00 38.09 332 ILE A N 1
ATOM 2585 C CA . ILE A 1 332 ? 89.579 20.823 86.931 1.00 39.57 332 ILE A CA 1
ATOM 2586 C C . ILE A 1 332 ? 89.792 19.966 85.675 1.00 41.52 332 ILE A C 1
ATOM 2587 O O . ILE A 1 332 ? 89.296 20.311 84.608 1.00 41.62 332 ILE A O 1
ATOM 2592 N N . PHE A 1 333 ? 90.523 18.860 85.790 1.00 43.01 333 PHE A N 1
ATOM 2593 C CA . PHE A 1 333 ? 90.663 17.938 84.652 1.00 45.62 333 PHE A CA 1
ATOM 2594 C C . PHE A 1 333 ? 89.456 17.006 84.548 1.00 45.10 333 PHE A C 1
ATOM 2595 O O . PHE A 1 333 ? 88.995 16.454 85.551 1.00 43.30 333 PHE A O 1
ATOM 2603 N N . HIS A 1 334 ? 88.948 16.840 83.331 1.00 46.51 334 HIS A N 1
ATOM 2604 C CA . HIS A 1 334 ? 87.928 15.835 83.055 1.00 47.69 334 HIS A CA 1
ATOM 2605 C C . HIS A 1 334 ? 88.549 14.426 83.163 1.00 49.44 334 HIS A C 1
ATOM 2606 O O . HIS A 1 334 ? 89.603 14.172 82.574 1.00 49.31 334 HIS A O 1
ATOM 2613 N N . PRO A 1 335 ? 87.904 13.507 83.913 1.00 50.77 335 PRO A N 1
ATOM 2614 C CA . PRO A 1 335 ? 88.494 12.182 84.159 1.00 52.33 335 PRO A CA 1
ATOM 2615 C C . PRO A 1 335 ? 88.889 11.408 82.900 1.00 54.55 335 PRO A C 1
ATOM 2616 O O . PRO A 1 335 ? 89.996 10.879 82.839 1.00 55.13 335 PRO A O 1
ATOM 2620 N N . GLU A 1 336 ? 87.983 11.325 81.929 1.00 56.85 336 GLU A N 1
ATOM 2621 C CA . GLU A 1 336 ? 88.245 10.616 80.669 1.00 60.49 336 GLU A CA 1
ATOM 2622 C C . GLU A 1 336 ? 88.942 11.473 79.597 1.00 60.17 336 GLU A C 1
ATOM 2623 O O . GLU A 1 336 ? 90.025 11.117 79.129 1.00 60.97 336 GLU A O 1
ATOM 2629 N N . ASP A 1 337 ? 88.312 12.581 79.203 1.00 58.34 337 ASP A N 1
ATOM 2630 C CA . ASP A 1 337 ? 88.845 13.483 78.164 1.00 58.67 337 ASP A CA 1
ATOM 2631 C C . ASP A 1 337 ? 90.265 13.991 78.432 1.00 57.80 337 ASP A C 1
ATOM 2632 O O . ASP A 1 337 ? 91.026 14.194 77.490 1.00 56.95 337 ASP A O 1
ATOM 2637 N N . ASP A 1 338 ? 90.607 14.221 79.701 1.00 56.42 338 ASP A N 1
ATOM 2638 C CA . ASP A 1 338 ? 91.941 14.719 80.075 1.00 57.06 338 ASP A CA 1
ATOM 2639 C C . ASP A 1 338 ? 92.834 13.658 80.749 1.00 57.90 338 ASP A C 1
ATOM 2640 O O . ASP A 1 338 ? 93.833 14.005 81.390 1.00 56.37 338 ASP A O 1
ATOM 2645 N N . LYS A 1 339 ? 92.489 12.376 80.593 1.00 60.91 339 LYS A N 1
ATOM 2646 C CA . LYS A 1 339 ? 93.173 11.283 81.316 1.00 62.78 339 LYS A CA 1
ATOM 2647 C C . LYS A 1 339 ? 94.690 11.290 81.088 1.00 63.59 339 LYS A C 1
ATOM 2648 O O . LYS A 1 339 ? 95.477 11.083 82.016 1.00 62.86 339 LYS A O 1
ATOM 2654 N N . HIS A 1 340 ? 95.076 11.553 79.847 1.00 75.47 340 HIS A N 1
ATOM 2655 C CA . HIS A 1 340 ? 96.480 11.692 79.459 1.00 76.07 340 HIS A CA 1
ATOM 2656 C C . HIS A 1 340 ? 97.192 12.806 80.230 1.00 72.58 340 HIS A C 1
ATOM 2657 O O . HIS A 1 340 ? 98.276 12.587 80.764 1.00 72.21 340 HIS A O 1
ATOM 2664 N N . LEU A 1 341 ? 96.575 13.985 80.296 1.00 71.22 341 LEU A N 1
ATOM 2665 C CA . LEU A 1 341 ? 97.184 15.146 80.965 1.00 70.32 341 LEU A CA 1
ATOM 2666 C C . LEU A 1 341 ? 97.249 14.995 82.489 1.00 69.63 341 LEU A C 1
ATOM 2667 O O . LEU A 1 341 ? 98.118 15.580 83.140 1.00 69.80 341 LEU A O 1
ATOM 2672 N N . ILE A 1 342 ? 96.336 14.206 83.049 1.00 69.08 342 ILE A N 1
ATOM 2673 C CA . ILE A 1 342 ? 96.294 13.961 84.490 1.00 69.21 342 ILE A CA 1
ATOM 2674 C C . ILE A 1 342 ? 97.578 13.278 85.005 1.00 71.89 342 ILE A C 1
ATOM 2675 O O . ILE A 1 342 ? 97.923 13.413 86.184 1.00 72.69 342 ILE A O 1
ATOM 2680 N N . ASP A 1 343 ? 98.295 12.584 84.118 1.00 73.91 343 ASP A N 1
ATOM 2681 C CA . ASP A 1 343 ? 99.572 11.939 84.466 1.00 77.24 343 ASP A CA 1
ATOM 2682 C C . ASP A 1 343 ? 100.794 12.696 83.925 1.00 78.71 343 ASP A C 1
ATOM 2683 O O . ASP A 1 343 ? 101.880 12.127 83.840 1.00 81.71 343 ASP A O 1
ATOM 2688 N N . THR A 1 344 ? 100.624 13.972 83.582 1.00 77.71 344 THR A N 1
ATOM 2689 C CA . THR A 1 344 ? 101.665 14.736 82.889 1.00 80.34 344 THR A CA 1
ATOM 2690 C C . THR A 1 344 ? 101.842 16.143 83.448 1.00 81.34 344 THR A C 1
ATOM 2691 O O . THR A 1 344 ? 102.944 16.519 83.850 1.00 86.12 344 THR A O 1
ATOM 2695 N N . LYS A 1 345 ? 100.754 16.911 83.466 1.00 78.03 345 LYS A N 1
ATOM 2696 C CA . LYS A 1 345 ? 100.813 18.356 83.683 1.00 79.05 345 LYS A CA 1
ATOM 2697 C C . LYS A 1 345 ? 100.518 18.763 85.135 1.00 81.23 345 LYS A C 1
ATOM 2698 O O . LYS A 1 345 ? 99.539 19.461 85.419 1.00 81.79 345 LYS A O 1
ATOM 2704 N N . VAL A 1 346 ? 101.382 18.327 86.050 1.00 68.26 346 VAL A N 1
ATOM 2705 C CA . VAL A 1 346 ? 101.325 18.769 87.448 1.00 65.07 346 VAL A CA 1
ATOM 2706 C C . VAL A 1 346 ? 102.239 20.011 87.514 1.00 64.30 346 VAL A C 1
ATOM 2707 O O . VAL A 1 346 ? 103.158 20.104 86.709 1.00 66.86 346 VAL A O 1
ATOM 2711 N N . GLY A 1 347 ? 101.999 20.987 88.397 1.00 60.09 347 GLY A N 1
ATOM 2712 C CA . GLY A 1 347 ? 100.833 21.073 89.269 1.00 55.97 347 GLY A CA 1
ATOM 2713 C C . GLY A 1 347 ? 99.942 22.215 88.830 1.00 53.70 347 GLY A C 1
ATOM 2714 O O . GLY A 1 347 ? 100.055 23.336 89.325 1.00 54.40 347 GLY A O 1
ATOM 2715 N N . SER A 1 348 ? 99.069 21.921 87.876 1.00 50.96 348 SER A N 1
ATOM 2716 C CA . SER A 1 348 ? 98.079 22.881 87.397 1.00 50.22 348 SER A CA 1
ATOM 2717 C C . SER A 1 348 ? 96.768 22.648 88.143 1.00 48.14 348 SER A C 1
ATOM 2718 O O . SER A 1 348 ? 96.623 21.652 88.840 1.00 48.82 348 SER A O 1
ATOM 2721 N N . CYS A 1 349 ? 95.825 23.570 87.973 1.00 48.58 349 CYS A N 1
ATOM 2722 C CA . CYS A 1 349 ? 94.468 23.453 88.519 1.00 49.04 349 CYS A CA 1
ATOM 2723 C C . CYS A 1 349 ? 93.505 22.772 87.536 1.00 45.84 349 CYS A C 1
ATOM 2724 O O . CYS A 1 349 ? 92.294 22.737 87.771 1.00 45.85 349 CYS A O 1
ATOM 2727 N N . GLY A 1 350 ? 94.042 22.235 86.442 1.00 42.06 350 GLY A N 1
ATOM 2728 C CA . GLY A 1 350 ? 93.239 21.578 85.421 1.00 41.84 350 GLY A CA 1
ATOM 2729 C C . GLY A 1 350 ? 92.879 22.553 84.322 1.00 40.70 350 GLY A C 1
ATOM 2730 O O . GLY A 1 350 ? 93.532 23.584 84.149 1.00 41.28 350 GLY A O 1
ATOM 2731 N N . LYS A 1 351 ? 91.827 22.217 83.585 1.00 40.24 351 LYS A N 1
ATOM 2732 C CA . LYS A 1 351 ? 91.303 23.066 82.523 1.00 39.68 351 LYS A CA 1
ATOM 2733 C C . LYS A 1 351 ? 89.947 23.630 82.930 1.00 39.06 351 LYS A C 1
ATOM 2734 O O . LYS A 1 351 ? 89.272 23.064 83.793 1.00 38.80 351 LYS A O 1
ATOM 2740 N N . VAL A 1 352 ? 89.552 24.723 82.276 1.00 38.67 352 VAL A N 1
ATOM 2741 C CA . VAL A 1 352 ? 88.316 25.450 82.599 1.00 39.13 352 VAL A CA 1
ATOM 2742 C C . VAL A 1 352 ? 87.098 24.530 82.588 1.00 36.95 352 VAL A C 1
ATOM 2743 O O . VAL A 1 352 ? 86.995 23.636 81.757 1.00 35.04 352 VAL A O 1
ATOM 2747 N N . SER A 1 353 ? 86.195 24.741 83.542 1.00 37.55 353 SER A N 1
ATOM 2748 C CA . SER A 1 353 ? 85.008 23.903 83.689 1.00 36.73 353 SER A CA 1
ATOM 2749 C C . SER A 1 353 ? 83.972 24.183 82.583 1.00 36.57 353 SER A C 1
ATOM 2750 O O . SER A 1 353 ? 84.030 25.227 81.926 1.00 34.95 353 SER A O 1
ATOM 2753 N N . PRO A 1 354 ? 83.024 23.247 82.373 1.00 36.47 354 PRO A N 1
ATOM 2754 C CA . PRO A 1 354 ? 82.039 23.437 81.295 1.00 37.72 354 PRO A CA 1
ATOM 2755 C C . PRO A 1 354 ? 81.253 24.736 81.436 1.00 36.58 354 PRO A C 1
ATOM 2756 O O . PRO A 1 354 ? 80.999 25.190 82.557 1.00 34.84 354 PRO A O 1
ATOM 2760 N N . ARG A 1 355 ? 80.913 25.330 80.293 1.00 37.30 355 ARG A N 1
ATOM 2761 C CA . ARG A 1 355 ? 80.097 26.538 80.221 1.00 37.42 355 ARG A CA 1
ATOM 2762 C C . ARG A 1 355 ? 80.654 27.694 81.049 1.00 37.26 355 ARG A C 1
ATOM 2763 O O . ARG A 1 355 ? 79.901 28.531 81.541 1.00 38.72 355 ARG A O 1
ATOM 2771 N N . THR A 1 356 ? 81.981 27.741 81.176 1.00 37.41 356 THR A N 1
ATOM 2772 C CA . THR A 1 356 ? 82.682 28.769 81.928 1.00 36.29 356 THR A CA 1
ATOM 2773 C C . THR A 1 356 ? 83.692 29.470 81.017 1.00 37.35 356 THR A C 1
ATOM 2774 O O . THR A 1 356 ? 84.335 28.823 80.176 1.00 37.66 356 THR A O 1
ATOM 2778 N N . LEU A 1 357 ? 83.819 30.790 81.177 1.00 36.95 357 LEU A N 1
ATOM 2779 C CA . LEU A 1 357 ? 84.877 31.559 80.516 1.00 37.71 357 LEU A CA 1
ATOM 2780 C C . LEU A 1 357 ? 85.940 31.968 81.541 1.00 37.03 357 LEU A C 1
ATOM 2781 O O . LEU A 1 357 ? 85.604 32.373 82.656 1.00 35.23 357 LEU A O 1
ATOM 2786 N N . LEU A 1 358 ? 87.213 31.870 81.156 1.00 37.64 358 LEU A N 1
ATOM 2787 C CA . LEU A 1 358 ? 88.324 32.295 82.017 1.00 37.66 358 LEU A CA 1
ATOM 2788 C C . LEU A 1 358 ? 89.345 33.100 81.224 1.00 39.26 358 LEU A C 1
ATOM 2789 O O . LEU A 1 358 ? 89.787 32.676 80.150 1.00 40.51 358 LEU A O 1
ATOM 2794 N N . LYS A 1 359 ? 89.706 34.267 81.745 1.00 39.56 359 LYS A N 1
ATOM 2795 C CA . LYS A 1 359 ? 90.717 35.105 81.120 1.00 41.78 359 LYS A CA 1
ATOM 2796 C C . LYS A 1 359 ? 91.754 35.558 82.139 1.00 41.80 359 LYS A C 1
ATOM 2797 O O . LYS A 1 359 ? 91.479 35.607 83.342 1.00 39.54 359 LYS A O 1
ATOM 2803 N N . ILE A 1 360 ? 92.952 35.850 81.640 1.00 43.08 360 ILE A N 1
ATOM 2804 C CA . ILE A 1 360 ? 94.037 36.431 82.431 1.00 44.35 360 ILE A CA 1
ATOM 2805 C C . ILE A 1 360 ? 94.211 37.869 81.956 1.00 46.44 360 ILE A C 1
ATOM 2806 O O . ILE A 1 360 ? 94.433 38.094 80.766 1.00 48.06 360 ILE A O 1
ATOM 2811 N N . VAL A 1 361 ? 94.116 38.831 82.872 1.00 47.36 361 VAL A N 1
ATOM 2812 C CA . VAL A 1 361 ? 94.197 40.248 82.518 1.00 49.84 361 VAL A CA 1
ATOM 2813 C C . VAL A 1 361 ? 95.397 40.926 83.165 1.00 52.60 361 VAL A C 1
ATOM 2814 O O . VAL A 1 361 ? 95.630 40.809 84.370 1.00 51.46 361 VAL A O 1
ATOM 2818 N N . ASN A 1 362 ? 96.157 41.637 82.340 1.00 56.88 362 ASN A N 1
ATOM 2819 C CA . ASN A 1 362 ? 97.198 42.534 82.817 1.00 60.59 362 ASN A CA 1
ATOM 2820 C C . ASN A 1 362 ? 96.545 43.774 83.439 1.00 62.98 362 ASN A C 1
ATOM 2821 O O . ASN A 1 362 ? 95.888 44.528 82.733 1.00 64.48 362 ASN A O 1
ATOM 2826 N N . PRO A 1 363 ? 96.725 43.995 84.755 1.00 65.49 363 PRO A N 1
ATOM 2827 C CA . PRO A 1 363 ? 95.995 45.084 85.428 1.00 67.78 363 PRO A CA 1
ATOM 2828 C C . PRO A 1 363 ? 96.259 46.475 84.829 1.00 72.47 363 PRO A C 1
ATOM 2829 O O . PRO A 1 363 ? 95.338 47.080 84.279 1.00 74.44 363 PRO A O 1
ATOM 2833 N N . ASP A 1 364 ? 97.486 46.981 84.932 1.00 75.84 364 ASP A N 1
ATOM 2834 C CA . ASP A 1 364 ? 97.865 48.178 84.174 1.00 79.68 364 ASP A CA 1
ATOM 2835 C C . ASP A 1 364 ? 97.693 47.852 82.686 1.00 81.40 364 ASP A C 1
ATOM 2836 O O . ASP A 1 364 ? 98.094 46.782 82.241 1.00 81.47 364 ASP A O 1
ATOM 2841 N N . ASN A 1 365 ? 97.061 48.761 81.944 1.00 82.70 365 ASN A N 1
ATOM 2842 C CA . ASN A 1 365 ? 96.584 48.519 80.562 1.00 82.98 365 ASN A CA 1
ATOM 2843 C C . ASN A 1 365 ? 95.258 47.743 80.478 1.00 79.41 365 ASN A C 1
ATOM 2844 O O . ASN A 1 365 ? 94.485 47.963 79.551 1.00 79.86 365 ASN A O 1
ATOM 2849 N N . GLU A 1 366 ? 95.002 46.839 81.422 1.00 76.61 366 GLU A N 1
ATOM 2850 C CA . GLU A 1 366 ? 93.716 46.121 81.507 1.00 74.44 366 GLU A CA 1
ATOM 2851 C C . GLU A 1 366 ? 93.382 45.433 80.181 1.00 74.73 366 GLU A C 1
ATOM 2852 O O . GLU A 1 366 ? 92.416 45.794 79.503 1.00 76.54 366 GLU A O 1
ATOM 2858 N N . GLU A 1 367 ? 94.189 44.440 79.820 1.00 72.75 367 GLU A N 1
ATOM 2859 C CA . GLU A 1 367 ? 94.041 43.749 78.546 1.00 71.23 367 GLU A CA 1
ATOM 2860 C C . GLU A 1 367 ? 94.327 42.267 78.727 1.00 66.34 367 GLU A C 1
ATOM 2861 O O . GLU A 1 367 ? 95.173 41.905 79.541 1.00 66.05 367 GLU A O 1
ATOM 2867 N N . ILE A 1 368 ? 93.642 41.409 77.971 1.00 62.27 368 ILE A N 1
ATOM 2868 C CA . ILE A 1 368 ? 93.811 39.959 78.160 1.00 59.15 368 ILE A CA 1
ATOM 2869 C C . ILE A 1 368 ? 95.120 39.490 77.522 1.00 57.79 368 ILE A C 1
ATOM 2870 O O . ILE A 1 368 ? 95.529 39.999 76.483 1.00 58.70 368 ILE A O 1
ATOM 2875 N N . VAL A 1 369 ? 95.774 38.523 78.154 1.00 54.26 369 VAL A N 1
ATOM 2876 C CA . VAL A 1 369 ? 97.100 38.096 77.722 1.00 53.82 369 VAL A CA 1
ATOM 2877 C C . VAL A 1 369 ? 97.105 36.652 77.244 1.00 52.41 369 VAL A C 1
ATOM 2878 O O . VAL A 1 369 ? 96.149 35.897 77.458 1.00 50.48 369 VAL A O 1
ATOM 2882 N N . GLY A 1 370 ? 98.198 36.289 76.585 1.00 52.75 370 GLY A N 1
ATOM 2883 C CA . GLY A 1 370 ? 98.394 34.953 76.053 1.00 52.48 370 GLY A CA 1
ATOM 2884 C C . GLY A 1 370 ? 98.918 33.994 77.090 1.00 51.65 370 GLY A C 1
ATOM 2885 O O . GLY A 1 370 ? 99.002 34.338 78.279 1.00 51.16 370 GLY A O 1
ATOM 2886 N N . PRO A 1 371 ? 99.269 32.773 76.654 1.00 51.80 371 PRO A N 1
ATOM 2887 C CA . PRO A 1 371 ? 99.780 31.760 77.575 1.00 51.25 371 PRO A CA 1
ATOM 2888 C C . PRO A 1 371 ? 101.164 32.124 78.109 1.00 52.58 371 PRO A C 1
ATOM 2889 O O . PRO A 1 371 ? 101.909 32.840 77.441 1.00 54.65 371 PRO A O 1
ATOM 2893 N N . ASN A 1 372 ? 101.490 31.635 79.304 1.00 52.52 372 ASN A N 1
ATOM 2894 C CA . ASN A 1 372 ? 102.761 31.947 79.982 1.00 54.12 372 ASN A CA 1
ATOM 2895 C C . ASN A 1 372 ? 102.980 33.444 80.220 1.00 55.11 372 ASN A C 1
ATOM 2896 O O . ASN A 1 372 ? 104.109 33.946 80.133 1.00 56.67 372 ASN A O 1
ATOM 2901 N N . GLN A 1 373 ? 101.885 34.143 80.508 1.00 53.81 373 GLN A N 1
ATOM 2902 C CA . GLN A 1 373 ? 101.909 35.547 80.893 1.00 54.53 373 GLN A CA 1
ATOM 2903 C C . GLN A 1 373 ? 101.014 35.694 82.122 1.00 53.03 373 GLN A C 1
ATOM 2904 O O . GLN A 1 373 ? 99.787 35.540 82.035 1.00 50.38 373 GLN A O 1
ATOM 2910 N N . LYS A 1 374 ? 101.632 35.958 83.270 1.00 52.72 374 LYS A N 1
ATOM 2911 C CA . LYS A 1 374 ? 100.892 36.053 84.520 1.00 51.39 374 LYS A CA 1
ATOM 2912 C C . LYS A 1 374 ? 100.059 37.334 84.586 1.00 51.02 374 LYS A C 1
ATOM 2913 O O . LYS A 1 374 ? 100.448 38.373 84.062 1.00 52.37 374 LYS A O 1
ATOM 2919 N N . GLY A 1 375 ? 98.890 37.230 85.205 1.00 48.93 375 GLY A N 1
ATOM 2920 C CA . GLY A 1 375 ? 97.982 38.361 85.383 1.00 48.80 375 GLY A CA 1
ATOM 2921 C C . GLY A 1 375 ? 96.859 37.959 86.331 1.00 47.26 375 GLY A C 1
ATOM 2922 O O . GLY A 1 375 ? 96.952 36.929 86.997 1.00 45.70 375 GLY A O 1
ATOM 2923 N N . GLU A 1 376 ? 95.795 38.755 86.367 1.00 47.24 376 GLU A N 1
ATOM 2924 C CA . GLU A 1 376 ? 94.677 38.518 87.275 1.00 46.23 376 GLU A CA 1
ATOM 2925 C C . GLU A 1 376 ? 93.681 37.565 86.616 1.00 43.90 376 GLU A C 1
ATOM 2926 O O . GLU A 1 376 ? 93.226 37.819 85.493 1.00 43.68 376 GLU A O 1
ATOM 2932 N N . LEU A 1 377 ? 93.354 36.467 87.292 1.00 41.20 377 LEU A N 1
ATOM 2933 C CA . LEU A 1 377 ? 92.315 35.558 86.786 1.00 39.66 377 LEU A CA 1
ATOM 2934 C C . LEU A 1 377 ? 90.930 36.169 86.915 1.00 38.09 377 LEU A C 1
ATOM 2935 O O . LEU A 1 377 ? 90.509 36.584 88.004 1.00 36.51 377 LEU A O 1
ATOM 2940 N N . ARG A 1 378 ? 90.224 36.211 85.794 1.00 37.46 378 ARG A N 1
ATOM 2941 C CA . ARG A 1 378 ? 88.846 36.673 85.775 1.00 37.22 378 ARG A CA 1
ATOM 2942 C C . ARG A 1 378 ? 87.973 35.663 85.060 1.00 36.66 378 ARG A C 1
ATOM 2943 O O . ARG A 1 378 ? 88.384 35.072 84.064 1.00 37.02 378 ARG A O 1
ATOM 2951 N N . VAL A 1 379 ? 86.761 35.477 85.574 1.00 35.90 379 VAL A N 1
ATOM 2952 C CA . VAL A 1 379 ? 85.901 34.373 85.158 1.00 35.49 379 VAL A CA 1
ATOM 2953 C C . VAL A 1 379 ? 84.450 34.822 84.989 1.00 35.67 379 VAL A C 1
ATOM 2954 O O . VAL A 1 379 ? 84.034 35.824 85.579 1.00 35.18 379 VAL A O 1
ATOM 2958 N N . LYS A 1 380 ? 83.694 34.084 84.170 1.00 35.78 380 LYS A N 1
ATOM 2959 C CA . LYS A 1 380 ? 82.302 34.428 83.881 1.00 35.92 380 LYS A CA 1
ATOM 2960 C C . LYS A 1 380 ? 81.493 33.199 83.500 1.00 34.92 380 LYS A C 1
ATOM 2961 O O . LYS A 1 380 ? 81.916 32.413 82.670 1.00 34.66 380 LYS A O 1
ATOM 2967 N N . SER A 1 381 ? 80.332 33.050 84.133 1.00 34.04 381 SER A N 1
ATOM 2968 C CA . SER A 1 381 ? 79.416 31.946 83.869 1.00 33.41 381 SER A CA 1
ATOM 2969 C C . SER A 1 381 ? 78.076 32.208 84.537 1.00 32.94 381 SER A C 1
ATOM 2970 O O . SER A 1 381 ? 77.932 33.139 85.337 1.00 32.24 381 SER A O 1
ATOM 2973 N N . ASP A 1 382 ? 77.114 31.342 84.237 1.00 32.87 382 ASP A N 1
ATOM 2974 C CA . ASP A 1 382 ? 75.783 31.426 84.821 1.00 33.09 382 ASP A CA 1
ATOM 2975 C C . ASP A 1 382 ? 75.749 30.946 86.271 1.00 31.56 382 ASP A C 1
ATOM 2976 O O . ASP A 1 382 ? 74.705 31.037 86.905 1.00 30.91 382 ASP A O 1
ATOM 2981 N N . ALA A 1 383 ? 76.880 30.442 86.784 1.00 30.69 383 ALA A N 1
ATOM 2982 C CA . ALA A 1 383 ? 77.009 30.004 88.180 1.00 29.99 383 ALA A CA 1
ATOM 2983 C C . ALA A 1 383 ? 77.459 31.132 89.104 1.00 29.88 383 ALA A C 1
ATOM 2984 O O . ALA A 1 383 ? 77.647 30.925 90.295 1.00 29.08 383 ALA A O 1
ATOM 2986 N N . MET A 1 384 ? 77.635 32.318 88.548 1.00 30.97 384 MET A N 1
ATOM 2987 C CA . MET A 1 384 ? 78.135 33.467 89.285 1.00 31.81 384 MET A CA 1
ATOM 2988 C C . MET A 1 384 ? 77.100 33.974 90.291 1.00 30.55 384 MET A C 1
ATOM 2989 O O . MET A 1 384 ? 75.897 33.985 90.009 1.00 29.07 384 MET A O 1
ATOM 2994 N N . MET A 1 385 ? 77.584 34.406 91.452 1.00 29.62 385 MET A N 1
ATOM 2995 C CA . MET A 1 385 ? 76.750 35.085 92.452 1.00 29.51 385 MET A CA 1
ATOM 2996 C C . MET A 1 385 ? 76.024 36.281 91.849 1.00 29.73 385 MET A C 1
ATOM 2997 O O . MET A 1 385 ? 76.548 36.942 90.943 1.00 29.50 385 MET A O 1
ATOM 3002 N N . THR A 1 386 ? 74.829 36.552 92.370 1.00 29.07 386 THR A N 1
ATOM 3003 C CA . THR A 1 386 ? 74.037 37.689 91.925 1.00 30.20 386 THR A CA 1
ATOM 3004 C C . THR A 1 386 ? 74.480 38.999 92.571 1.00 30.40 386 THR A C 1
ATOM 3005 O O . THR A 1 386 ? 74.209 40.056 92.029 1.00 31.22 386 THR A O 1
ATOM 3009 N N . GLY A 1 387 ? 75.153 38.933 93.715 1.00 29.45 387 GLY A N 1
ATOM 3010 C CA . GLY A 1 387 ? 75.556 40.141 94.437 1.00 30.39 387 GLY A CA 1
ATOM 3011 C C . GLY A 1 387 ? 75.674 39.866 95.919 1.00 30.06 387 GLY A C 1
ATOM 3012 O O . GLY A 1 387 ? 75.673 38.703 96.328 1.00 28.99 387 GLY A O 1
ATOM 3013 N N . TYR A 1 388 ? 75.799 40.922 96.723 1.00 30.72 388 TYR A N 1
ATOM 3014 C CA . TYR A 1 388 ? 75.813 40.771 98.181 1.00 30.90 388 TYR A CA 1
ATOM 3015 C C . TYR A 1 388 ? 74.416 41.072 98.738 1.00 31.30 388 TYR A C 1
ATOM 3016 O O . TYR A 1 388 ? 73.653 41.821 98.137 1.00 32.02 388 TYR A O 1
ATOM 3025 N N . TYR A 1 389 ? 74.098 40.493 99.892 1.00 31.41 389 TYR A N 1
ATOM 3026 C CA . TYR A 1 389 ? 72.761 40.594 100.476 1.00 31.72 389 TYR A CA 1
ATOM 3027 C C . TYR A 1 389 ? 72.381 42.036 100.804 1.00 34.57 389 TYR A C 1
ATOM 3028 O O . TYR A 1 389 ? 71.313 42.503 100.421 1.00 34.19 389 TYR A O 1
ATOM 3037 N N . ARG A 1 390 ? 73.245 42.739 101.528 1.00 34.99 390 ARG A N 1
ATOM 3038 C CA . ARG A 1 390 ? 72.999 44.156 101.804 1.00 37.05 390 ARG A CA 1
ATOM 3039 C C . ARG A 1 390 ? 74.141 45.099 101.429 1.00 36.20 390 ARG A C 1
ATOM 3040 O O . ARG A 1 390 ? 73.982 46.313 101.494 1.00 37.63 390 ARG A O 1
ATOM 3048 N N . ASN A 1 391 ? 75.275 44.554 101.018 1.00 34.62 391 ASN A N 1
ATOM 3049 C CA . ASN A 1 391 ? 76.413 45.367 100.648 1.00 33.65 391 ASN A CA 1
ATOM 3050 C C . ASN A 1 391 ? 76.542 45.470 99.115 1.00 34.07 391 ASN A C 1
ATOM 3051 O O . ASN A 1 391 ? 75.612 45.097 98.389 1.00 33.39 391 ASN A O 1
ATOM 3056 N N . ASP A 1 392 ? 77.668 45.989 98.628 1.00 34.31 392 ASP A N 1
ATOM 3057 C CA . ASP A 1 392 ? 77.804 46.392 97.229 1.00 34.39 392 ASP A CA 1
ATOM 3058 C C . ASP A 1 392 ? 78.960 45.662 96.547 1.00 34.29 392 ASP A C 1
ATOM 3059 O O . ASP A 1 392 ? 80.122 46.019 96.727 1.00 33.15 392 ASP A O 1
ATOM 3064 N N . SER A 1 393 ? 78.619 44.666 95.735 1.00 33.82 393 SER A N 1
ATOM 3065 C CA . SER A 1 393 ? 79.596 43.843 95.031 1.00 33.90 393 SER A CA 1
ATOM 3066 C C . SER A 1 393 ? 80.003 44.415 93.662 1.00 34.71 393 SER A C 1
ATOM 3067 O O . SER A 1 393 ? 80.633 43.712 92.877 1.00 34.24 393 SER A O 1
ATOM 3070 N N . ALA A 1 394 ? 79.676 45.680 93.379 1.00 35.98 394 ALA A N 1
ATOM 3071 C CA . ALA A 1 394 ? 79.941 46.269 92.050 1.00 36.64 394 ALA A CA 1
ATOM 3072 C C . ALA A 1 394 ? 81.382 46.072 91.574 1.00 37.04 394 ALA A C 1
ATOM 3073 O O . ALA A 1 394 ? 81.619 45.716 90.415 1.00 35.90 394 ALA A O 1
ATOM 3075 N N . GLU A 1 395 ? 82.337 46.294 92.471 1.00 37.97 395 GLU A N 1
ATOM 3076 C CA . GLU A 1 395 ? 83.754 46.236 92.108 1.00 38.55 395 GLU A CA 1
ATOM 3077 C C . GLU A 1 395 ? 84.316 44.826 92.018 1.00 37.68 395 GLU A C 1
ATOM 3078 O O . GLU A 1 395 ? 85.453 44.651 91.563 1.00 37.26 395 GLU A O 1
ATOM 3084 N N . CYS A 1 396 ? 83.531 43.831 92.439 1.00 35.24 396 CYS A N 1
ATOM 3085 C CA . CYS A 1 396 ? 83.865 42.425 92.204 1.00 34.11 396 CYS A CA 1
ATOM 3086 C C . CYS A 1 396 ? 83.820 42.024 90.714 1.00 34.47 396 CYS A C 1
ATOM 3087 O O . CYS A 1 396 ? 84.343 40.972 90.348 1.00 33.84 396 CYS A O 1
ATOM 3090 N N . PHE A 1 397 ? 83.175 42.832 89.873 1.00 34.63 397 PHE A N 1
ATOM 3091 C CA . PHE A 1 397 ? 83.016 42.499 88.457 1.00 35.39 397 PHE A CA 1
ATOM 3092 C C . PHE A 1 397 ? 83.634 43.581 87.578 1.00 36.98 397 PHE A C 1
ATOM 3093 O O . PHE A 1 397 ? 83.511 44.772 87.878 1.00 37.46 397 PHE A O 1
ATOM 3101 N N . ASP A 1 398 ? 84.288 43.165 86.493 1.00 37.44 398 ASP A N 1
ATOM 3102 C CA . ASP A 1 398 ? 84.970 44.111 85.608 1.00 39.28 398 ASP A CA 1
ATOM 3103 C C . ASP A 1 398 ? 84.007 44.622 84.533 1.00 40.54 398 ASP A C 1
ATOM 3104 O O . ASP A 1 398 ? 82.819 44.290 84.552 1.00 39.90 398 ASP A O 1
ATOM 3109 N N . GLY A 1 399 ? 84.519 45.423 83.604 1.00 42.52 399 GLY A N 1
ATOM 3110 C CA . GLY A 1 399 ? 83.690 46.064 82.579 1.00 43.63 399 GLY A CA 1
ATOM 3111 C C . GLY A 1 399 ? 82.901 45.123 81.685 1.00 43.80 399 GLY A C 1
ATOM 3112 O O . GLY A 1 399 ? 81.858 45.508 81.152 1.00 44.94 399 GLY A O 1
ATOM 3113 N N . ASP A 1 400 ? 83.393 43.897 81.512 1.00 43.79 400 ASP A N 1
ATOM 3114 C CA . ASP A 1 400 ? 82.711 42.884 80.700 1.00 44.01 400 ASP A CA 1
ATOM 3115 C C . ASP A 1 400 ? 81.898 41.889 81.542 1.00 41.24 400 ASP A C 1
ATOM 3116 O O . ASP A 1 400 ? 81.500 40.836 81.043 1.00 40.73 400 ASP A O 1
ATOM 3121 N N . GLY A 1 401 ? 81.650 42.220 82.810 1.00 39.74 401 GLY A N 1
ATOM 3122 C CA . GLY A 1 401 ? 80.852 41.367 83.697 1.00 37.53 401 GLY A CA 1
ATOM 3123 C C . GLY A 1 401 ? 81.561 40.116 84.198 1.00 37.09 401 GLY A C 1
ATOM 3124 O O . GLY A 1 401 ? 80.903 39.170 84.631 1.00 35.86 401 GLY A O 1
ATOM 3125 N N . PHE A 1 402 ? 82.897 40.098 84.138 1.00 36.71 402 PHE A N 1
ATOM 3126 C CA . PHE A 1 402 ? 83.672 38.952 84.623 1.00 36.48 402 PHE A CA 1
ATOM 3127 C C . PHE A 1 402 ? 83.958 39.144 86.098 1.00 35.92 402 PHE A C 1
ATOM 3128 O O . PHE A 1 402 ? 84.282 40.248 86.518 1.00 36.38 402 PHE A O 1
ATOM 3136 N N . LEU A 1 403 ? 83.849 38.067 86.874 1.00 36.21 403 LEU A N 1
ATOM 3137 C CA . LEU A 1 403 ? 84.220 38.078 88.292 1.00 36.26 403 LEU A CA 1
ATOM 3138 C C . LEU A 1 403 ? 85.739 38.152 88.420 1.00 37.13 403 LEU A C 1
ATOM 3139 O O . LEU A 1 403 ? 86.458 37.363 87.811 1.00 37.57 403 LEU A O 1
ATOM 3144 N N . LYS A 1 404 ? 86.218 39.096 89.219 1.00 38.04 404 LYS A N 1
ATOM 3145 C CA . LYS A 1 404 ? 87.641 39.184 89.544 1.00 39.97 404 LYS A CA 1
ATOM 3146 C C . LYS A 1 404 ? 87.910 38.191 90.667 1.00 38.73 404 LYS A C 1
ATOM 3147 O O . LYS A 1 404 ? 87.347 38.329 91.744 1.00 38.81 404 LYS A O 1
ATOM 3153 N N . THR A 1 405 ? 88.735 37.176 90.415 1.00 37.86 405 THR A N 1
ATOM 3154 C CA . THR A 1 405 ? 88.957 36.121 91.408 1.00 38.11 405 THR A CA 1
ATOM 3155 C C . THR A 1 405 ? 89.851 36.570 92.555 1.00 38.58 405 THR A C 1
ATOM 3156 O O . THR A 1 405 ? 89.900 35.911 93.597 1.00 39.36 405 THR A O 1
ATOM 3160 N N . GLY A 1 406 ? 90.578 37.664 92.356 1.00 38.02 406 GLY A N 1
ATOM 3161 C CA . GLY A 1 406 ? 91.574 38.102 93.326 1.00 38.78 406 GLY A CA 1
ATOM 3162 C C . GLY A 1 406 ? 92.836 37.261 93.313 1.00 38.40 406 GLY A C 1
ATOM 3163 O O . GLY A 1 406 ? 93.692 37.422 94.187 1.00 40.07 406 GLY A O 1
ATOM 3164 N N . ASP A 1 407 ? 92.968 36.376 92.326 1.00 36.59 407 ASP A N 1
ATOM 3165 C CA . ASP A 1 407 ? 94.134 35.509 92.213 1.00 37.55 407 ASP A CA 1
ATOM 3166 C C . ASP A 1 407 ? 94.972 35.922 91.012 1.00 37.66 407 ASP A C 1
ATOM 3167 O O . ASP A 1 407 ? 94.439 36.393 90.007 1.00 36.90 407 ASP A O 1
ATOM 3172 N N . ILE A 1 408 ? 96.281 35.739 91.139 1.00 38.68 408 ILE A N 1
ATOM 3173 C CA . ILE A 1 408 ? 97.237 35.952 90.064 1.00 39.93 408 ILE A CA 1
ATOM 3174 C C . ILE A 1 408 ? 97.641 34.581 89.547 1.00 40.39 408 ILE A C 1
ATOM 3175 O O . ILE A 1 408 ? 97.945 33.680 90.343 1.00 40.51 408 ILE A O 1
ATOM 3180 N N . GLY A 1 409 ? 97.626 34.426 88.219 1.00 40.28 409 GLY A N 1
ATOM 3181 C CA . GLY A 1 409 ? 98.060 33.188 87.564 1.00 40.49 409 GLY A CA 1
ATOM 3182 C C . GLY A 1 409 ? 98.293 33.319 86.057 1.00 40.94 409 GLY A C 1
ATOM 3183 O O . GLY A 1 409 ? 98.439 34.424 85.533 1.00 40.54 409 GLY A O 1
ATOM 3184 N N . TYR A 1 410 ? 98.335 32.178 85.371 1.00 40.26 410 TYR A N 1
ATOM 3185 C CA . TYR A 1 410 ? 98.550 32.121 83.927 1.00 41.40 410 TYR A CA 1
ATOM 3186 C C . TYR A 1 410 ? 98.062 30.756 83.432 1.00 41.60 410 TYR A C 1
ATOM 3187 O O . TYR A 1 410 ? 97.800 29.864 84.249 1.00 41.04 410 TYR A O 1
ATOM 3196 N N . TYR A 1 411 ? 97.968 30.592 82.109 1.00 42.52 411 TYR A N 1
ATOM 3197 C CA . TYR A 1 411 ? 97.624 29.292 81.503 1.00 43.22 411 TYR A CA 1
ATOM 3198 C C . TYR A 1 411 ? 98.650 28.829 80.459 1.00 45.28 411 TYR A C 1
ATOM 3199 O O . TYR A 1 411 ? 99.451 29.617 79.962 1.00 44.86 411 TYR A O 1
ATOM 3208 N N . ASP A 1 412 ? 98.582 27.538 80.144 1.00 47.12 412 ASP A N 1
ATOM 3209 C CA . ASP A 1 412 ? 99.450 26.875 79.161 1.00 50.11 412 ASP A CA 1
ATOM 3210 C C . ASP A 1 412 ? 99.056 27.130 77.716 1.00 50.82 412 ASP A C 1
ATOM 3211 O O . ASP A 1 412 ? 97.998 27.671 77.440 1.00 49.37 412 ASP A O 1
ATOM 3216 N N . ASP A 1 413 ? 99.916 26.684 76.801 1.00 52.84 413 ASP A N 1
ATOM 3217 C CA . ASP A 1 413 ? 99.553 26.534 75.389 1.00 54.84 413 ASP A CA 1
ATOM 3218 C C . ASP A 1 413 ? 98.414 25.523 75.233 1.00 54.80 413 ASP A C 1
ATOM 3219 O O . ASP A 1 413 ? 97.577 25.675 74.356 1.00 55.70 413 ASP A O 1
ATOM 3224 N N . ASP A 1 414 ? 98.394 24.497 76.088 1.00 54.95 414 ASP A N 1
ATOM 3225 C CA . ASP A 1 414 ? 97.279 23.534 76.157 1.00 55.50 414 ASP A CA 1
ATOM 3226 C C . ASP A 1 414 ? 96.106 23.962 77.056 1.00 52.95 414 ASP A C 1
ATOM 3227 O O . ASP A 1 414 ? 95.217 23.159 77.337 1.00 51.89 414 ASP A O 1
ATOM 3232 N N . GLY A 1 415 ? 96.100 25.211 77.510 1.00 51.37 415 GLY A N 1
ATOM 3233 C CA . GLY A 1 415 ? 94.984 25.738 78.293 1.00 50.47 415 GLY A CA 1
ATOM 3234 C C . GLY A 1 415 ? 94.890 25.278 79.745 1.00 49.77 415 GLY A C 1
ATOM 3235 O O . GLY A 1 415 ? 93.875 25.527 80.406 1.00 48.04 415 GLY A O 1
ATOM 3236 N N . CYS A 1 416 ? 95.921 24.595 80.245 1.00 49.96 416 CYS A N 1
ATOM 3237 C CA . CYS A 1 416 ? 96.001 24.252 81.671 1.00 49.80 416 CYS A CA 1
ATOM 3238 C C . CYS A 1 416 ? 96.221 25.507 82.522 1.00 48.52 416 CYS A C 1
ATOM 3239 O O . CYS A 1 416 ? 97.038 26.359 82.173 1.00 47.97 416 CYS A O 1
ATOM 3242 N N . VAL A 1 417 ? 95.483 25.611 83.628 1.00 47.15 417 VAL A N 1
ATOM 3243 C CA . VAL A 1 417 ? 95.484 26.810 84.463 1.00 46.38 417 VAL A CA 1
ATOM 3244 C C . VAL A 1 417 ? 96.418 26.653 85.675 1.00 46.73 417 VAL A C 1
ATOM 3245 O O . VAL A 1 417 ? 96.511 25.576 86.267 1.00 45.84 417 VAL A O 1
ATOM 3249 N N . TYR A 1 418 ? 97.101 27.739 86.034 1.00 46.71 418 TYR A N 1
ATOM 3250 C CA . TYR A 1 418 ? 98.006 27.766 87.192 1.00 47.69 418 TYR A CA 1
ATOM 3251 C C . TYR A 1 418 ? 97.724 29.015 88.010 1.00 47.33 418 TYR A C 1
ATOM 3252 O O . TYR A 1 418 ? 97.790 30.128 87.487 1.00 46.76 418 TYR A O 1
ATOM 3261 N N . VAL A 1 419 ? 97.399 28.821 89.286 1.00 48.02 419 VAL A N 1
ATOM 3262 C CA . VAL A 1 419 ? 97.176 29.923 90.221 1.00 47.75 419 VAL A CA 1
ATOM 3263 C C . VAL A 1 419 ? 98.419 30.029 91.079 1.00 48.88 419 VAL A C 1
ATOM 3264 O O . VAL A 1 419 ? 98.892 29.023 91.608 1.00 50.29 419 VAL A O 1
ATOM 3268 N N . ILE A 1 420 ? 98.956 31.236 91.214 1.00 49.40 420 ILE A N 1
ATOM 3269 C CA . ILE A 1 420 ? 100.225 31.403 91.917 1.00 51.81 420 ILE A CA 1
ATOM 3270 C C . ILE A 1 420 ? 100.133 32.211 93.215 1.00 52.57 420 ILE A C 1
ATOM 3271 O O . ILE A 1 420 ? 100.828 31.890 94.175 1.00 54.46 420 ILE A O 1
ATOM 3276 N N . GLU A 1 421 ? 99.288 33.236 93.267 1.00 51.77 421 GLU A N 1
ATOM 3277 C CA . GLU A 1 421 ? 99.161 34.048 94.485 1.00 53.61 421 GLU A CA 1
ATOM 3278 C C . GLU A 1 421 ? 97.900 34.895 94.492 1.00 51.52 421 GLU A C 1
ATOM 3279 O O . GLU A 1 421 ? 97.255 35.069 93.462 1.00 49.40 421 GLU A O 1
ATOM 3285 N N . ARG A 1 422 ? 97.575 35.436 95.660 1.00 61.30 422 ARG A N 1
ATOM 3286 C CA . ARG A 1 422 ? 96.454 36.352 95.807 1.00 60.61 422 ARG A CA 1
ATOM 3287 C C . ARG A 1 422 ? 96.929 37.792 95.737 1.00 61.49 422 ARG A C 1
ATOM 3288 O O . ARG A 1 422 ? 98.024 38.123 96.196 1.00 64.69 422 ARG A O 1
ATOM 3296 N N . ILE A 1 423 ? 96.091 38.646 95.169 1.00 61.17 423 ILE A N 1
ATOM 3297 C CA . ILE A 1 423 ? 96.340 40.081 95.157 1.00 63.05 423 ILE A CA 1
ATOM 3298 C C . ILE A 1 423 ? 96.151 40.620 96.582 1.00 63.15 423 ILE A C 1
ATOM 3299 O O . ILE A 1 423 ? 95.134 40.341 97.226 1.00 61.42 423 ILE A O 1
ATOM 3304 N N . LYS A 1 424 ? 97.132 41.370 97.079 1.00 66.07 424 LYS A N 1
ATOM 3305 C CA . LYS A 1 424 ? 97.069 41.914 98.444 1.00 67.05 424 LYS A CA 1
ATOM 3306 C C . LYS A 1 424 ? 96.040 43.038 98.591 1.00 66.56 424 LYS A C 1
ATOM 3307 O O . LYS A 1 424 ? 95.804 43.806 97.655 1.00 66.77 424 LYS A O 1
ATOM 3313 N N . GLU A 1 425 ? 95.450 43.124 99.784 1.00 66.57 425 GLU A N 1
ATOM 3314 C CA . GLU A 1 425 ? 94.460 44.154 100.138 1.00 67.28 425 GLU A CA 1
ATOM 3315 C C . GLU A 1 425 ? 93.354 44.388 99.092 1.00 65.29 425 GLU A C 1
ATOM 3316 O O . GLU A 1 425 ? 93.085 45.527 98.719 1.00 67.13 425 GLU A O 1
ATOM 3322 N N . MET A 1 426 ? 92.717 43.307 98.640 1.00 63.36 426 MET A N 1
ATOM 3323 C CA . MET A 1 426 ? 91.555 43.385 97.747 1.00 62.73 426 MET A CA 1
ATOM 3324 C C . MET A 1 426 ? 90.293 43.018 98.538 1.00 60.07 426 MET A C 1
ATOM 3325 O O . MET A 1 426 ? 90.219 41.938 99.138 1.00 58.21 426 MET A O 1
ATOM 3330 N N . PHE A 1 427 ? 89.310 43.920 98.542 1.00 58.51 427 PHE A N 1
ATOM 3331 C CA . PHE A 1 427 ? 88.106 43.760 99.373 1.00 57.78 427 PHE A CA 1
ATOM 3332 C C . PHE A 1 427 ? 87.176 42.644 98.892 1.00 59.11 427 PHE A C 1
ATOM 3333 O O . PHE A 1 427 ? 87.247 42.207 97.745 1.00 61.02 427 PHE A O 1
ATOM 3341 N N . ALA B 1 3 ? 24.466 39.026 88.692 1.00 69.64 3 ALA B N 1
ATOM 3342 C CA . ALA B 1 3 ? 24.730 38.626 90.098 1.00 72.06 3 ALA B CA 1
ATOM 3343 C C . ALA B 1 3 ? 26.124 38.026 90.293 1.00 69.98 3 ALA B C 1
ATOM 3344 O O . ALA B 1 3 ? 26.730 38.221 91.348 1.00 72.27 3 ALA B O 1
ATOM 3346 N N . ARG B 1 4 ? 26.638 37.310 89.293 1.00 66.38 4 ARG B N 1
ATOM 3347 C CA . ARG B 1 4 ? 27.885 36.566 89.457 1.00 64.31 4 ARG B CA 1
ATOM 3348 C C . ARG B 1 4 ? 28.711 36.498 88.171 1.00 59.40 4 ARG B C 1
ATOM 3349 O O . ARG B 1 4 ? 28.193 36.167 87.105 1.00 57.35 4 ARG B O 1
ATOM 3357 N N . ILE B 1 5 ? 30.000 36.806 88.296 1.00 56.67 5 ILE B N 1
ATOM 3358 C CA . ILE B 1 5 ? 30.971 36.576 87.241 1.00 52.92 5 ILE B CA 1
ATOM 3359 C C . ILE B 1 5 ? 31.473 35.156 87.448 1.00 51.59 5 ILE B C 1
ATOM 3360 O O . ILE B 1 5 ? 31.999 34.839 88.512 1.00 52.70 5 ILE B O 1
ATOM 3365 N N . LEU B 1 6 ? 31.315 34.298 86.450 1.00 49.04 6 LEU B N 1
ATOM 3366 C CA . LEU B 1 6 ? 31.823 32.943 86.559 1.00 48.29 6 LEU B CA 1
ATOM 3367 C C . LEU B 1 6 ? 33.345 32.952 86.430 1.00 46.78 6 LEU B C 1
ATOM 3368 O O . LEU B 1 6 ? 33.913 33.709 85.635 1.00 44.31 6 LEU B O 1
ATOM 3373 N N . LYS B 1 7 ? 33.992 32.099 87.217 1.00 47.54 7 LYS B N 1
ATOM 3374 C CA . LYS B 1 7 ? 35.437 32.076 87.308 1.00 47.31 7 LYS B CA 1
ATOM 3375 C C . LYS B 1 7 ? 35.942 30.642 87.246 1.00 46.29 7 LYS B C 1
ATOM 3376 O O . LYS B 1 7 ? 35.559 29.804 88.058 1.00 47.00 7 LYS B O 1
ATOM 3382 N N . GLY B 1 8 ? 36.792 30.365 86.264 1.00 43.83 8 GLY B N 1
ATOM 3383 C CA . GLY B 1 8 ? 37.405 29.048 86.119 1.00 43.70 8 GLY B CA 1
ATOM 3384 C C . GLY B 1 8 ? 38.394 28.763 87.229 1.00 44.80 8 GLY B C 1
ATOM 3385 O O . GLY B 1 8 ? 38.743 29.652 88.006 1.00 44.93 8 GLY B O 1
ATOM 3386 N N . LYS B 1 9 ? 38.850 27.519 87.310 1.00 45.54 9 LYS B N 1
ATOM 3387 C CA . LYS B 1 9 ? 39.773 27.149 88.362 1.00 47.27 9 LYS B CA 1
ATOM 3388 C C . LYS B 1 9 ? 41.165 27.698 88.062 1.00 45.66 9 LYS B C 1
ATOM 3389 O O . LYS B 1 9 ? 41.544 27.902 86.905 1.00 43.44 9 LYS B O 1
ATOM 3395 N N . GLU B 1 10 ? 41.909 27.968 89.120 1.00 46.83 10 GLU B N 1
ATOM 3396 C CA . GLU B 1 10 ? 43.252 28.491 88.989 1.00 46.45 10 GLU B CA 1
ATOM 3397 C C . GLU B 1 10 ? 44.216 27.416 88.522 1.00 45.61 10 GLU B C 1
ATOM 3398 O O . GLU B 1 10 ? 43.990 26.224 88.725 1.00 46.30 10 GLU B O 1
ATOM 3404 N N . PHE B 1 11 ? 45.274 27.860 87.862 1.00 43.97 11 PHE B N 1
ATOM 3405 C CA . PHE B 1 11 ? 46.497 27.080 87.733 1.00 44.28 11 PHE B CA 1
ATOM 3406 C C . PHE B 1 11 ? 47.673 28.050 87.780 1.00 43.92 11 PHE B C 1
ATOM 3407 O O . PHE B 1 11 ? 47.485 29.257 87.629 1.00 43.29 11 PHE B O 1
ATOM 3415 N N . HIS B 1 12 ? 48.869 27.527 88.017 1.00 44.55 12 HIS B N 1
ATOM 3416 C CA . HIS B 1 12 ? 50.085 28.336 87.969 1.00 44.65 12 HIS B CA 1
ATOM 3417 C C . HIS B 1 12 ? 50.668 28.239 86.569 1.00 42.72 12 HIS B C 1
ATOM 3418 O O . HIS B 1 12 ? 51.132 27.174 86.171 1.00 42.96 12 HIS B O 1
ATOM 3425 N N . PRO B 1 13 ? 50.639 29.338 85.805 1.00 41.05 13 PRO B N 1
ATOM 3426 C CA . PRO B 1 13 ? 51.184 29.262 84.445 1.00 39.91 13 PRO B CA 1
ATOM 3427 C C . PRO B 1 13 ? 52.691 29.005 84.409 1.00 41.10 13 PRO B C 1
ATOM 3428 O O . PRO B 1 13 ? 53.450 29.662 85.119 1.00 42.00 13 PRO B O 1
ATOM 3432 N N . ASN B 1 14 ? 53.101 28.029 83.607 1.00 41.16 14 ASN B N 1
ATOM 3433 C CA . ASN B 1 14 ? 54.507 27.733 83.397 1.00 42.96 14 ASN B CA 1
ATOM 3434 C C . ASN B 1 14 ? 55.045 28.247 82.070 1.00 42.35 14 ASN B C 1
ATOM 3435 O O . ASN B 1 14 ? 56.258 28.283 81.883 1.00 43.73 14 ASN B O 1
ATOM 3440 N N . PHE B 1 15 ? 54.161 28.635 81.152 1.00 40.90 15 PHE B N 1
ATOM 3441 C CA . PHE B 1 15 ? 54.579 29.045 79.813 1.00 40.76 15 PHE B CA 1
ATOM 3442 C C . PHE B 1 15 ? 54.185 30.487 79.523 1.00 39.96 15 PHE B C 1
ATOM 3443 O O . PHE B 1 15 ? 53.675 30.803 78.440 1.00 39.77 15 PHE B O 1
ATOM 3451 N N . ASP B 1 16 ? 54.467 31.361 80.488 1.00 40.57 16 ASP B N 1
ATOM 3452 C CA . ASP B 1 16 ? 54.128 32.779 80.396 1.00 40.24 16 ASP B CA 1
ATOM 3453 C C . ASP B 1 16 ? 55.346 33.714 80.314 1.00 41.83 16 ASP B C 1
ATOM 3454 O O . ASP B 1 16 ? 55.177 34.929 80.308 1.00 42.13 16 ASP B O 1
ATOM 3459 N N . LYS B 1 17 ? 56.555 33.159 80.233 1.00 43.59 17 LYS B N 1
ATOM 3460 C CA . LYS B 1 17 ? 57.787 33.967 80.192 1.00 45.28 17 LYS B CA 1
ATOM 3461 C C . LYS B 1 17 ? 58.649 33.695 78.960 1.00 44.96 17 LYS B C 1
ATOM 3462 O O . LYS B 1 17 ? 59.820 34.082 78.924 1.00 46.68 17 LYS B O 1
ATOM 3468 N N . ILE B 1 18 ? 58.090 33.037 77.950 1.00 43.21 18 ILE B N 1
ATOM 3469 C CA . ILE B 1 18 ? 58.892 32.623 76.798 1.00 43.66 18 ILE B CA 1
ATOM 3470 C C . ILE B 1 18 ? 58.205 32.901 75.476 1.00 41.49 18 ILE B C 1
ATOM 3471 O O . ILE B 1 18 ? 56.997 33.096 75.420 1.00 39.21 18 ILE B O 1
ATOM 3476 N N . SER B 1 19 ? 58.997 32.897 74.414 1.00 42.10 19 SER B N 1
ATOM 3477 C CA . SER B 1 19 ? 58.458 32.991 73.065 1.00 41.62 19 SER B CA 1
ATOM 3478 C C . SER B 1 19 ? 57.875 31.640 72.641 1.00 40.98 19 SER B C 1
ATOM 3479 O O . SER B 1 19 ? 58.232 30.595 73.177 1.00 41.45 19 SER B O 1
ATOM 3482 N N . PHE B 1 20 ? 56.973 31.686 71.674 1.00 32.58 20 PHE B N 1
ATOM 3483 C CA . PHE B 1 20 ? 56.386 30.489 71.074 1.00 32.32 20 PHE B CA 1
ATOM 3484 C C . PHE B 1 20 ? 57.486 29.644 70.432 1.00 31.79 20 PHE B C 1
ATOM 3485 O O . PHE B 1 20 ? 57.521 28.423 70.593 1.00 31.04 20 PHE B O 1
ATOM 3493 N N . GLY B 1 21 ? 58.414 30.302 69.748 1.00 32.23 21 GLY B N 1
ATOM 3494 C CA . GLY B 1 21 ? 59.586 29.619 69.208 1.00 32.67 21 GLY B CA 1
ATOM 3495 C C . GLY B 1 21 ? 60.410 28.914 70.276 1.00 33.52 21 GLY B C 1
ATOM 3496 O O . GLY B 1 21 ? 60.818 27.769 70.091 1.00 33.47 21 GLY B O 1
ATOM 3497 N N . GLU B 1 22 ? 60.656 29.602 71.393 1.00 35.19 22 GLU B N 1
ATOM 3498 C CA . GLU B 1 22 ? 61.399 29.019 72.521 1.00 36.42 22 GLU B CA 1
ATOM 3499 C C . GLU B 1 22 ? 60.644 27.798 73.057 1.00 35.02 22 GLU B C 1
ATOM 3500 O O . GLU B 1 22 ? 61.216 26.722 73.223 1.00 34.55 22 GLU B O 1
ATOM 3506 N N . PHE B 1 23 ? 59.345 27.968 73.274 1.00 34.38 23 PHE B N 1
ATOM 3507 C CA . PHE B 1 23 ? 58.460 26.868 73.699 1.00 33.98 23 PHE B CA 1
ATOM 3508 C C . PHE B 1 23 ? 58.594 25.615 72.830 1.00 32.87 23 PHE B C 1
ATOM 3509 O O . PHE B 1 23 ? 58.815 24.521 73.340 1.00 33.63 23 PHE B O 1
ATOM 3517 N N . LEU B 1 24 ? 58.470 25.775 71.515 1.00 31.74 24 LEU B N 1
ATOM 3518 C CA . LE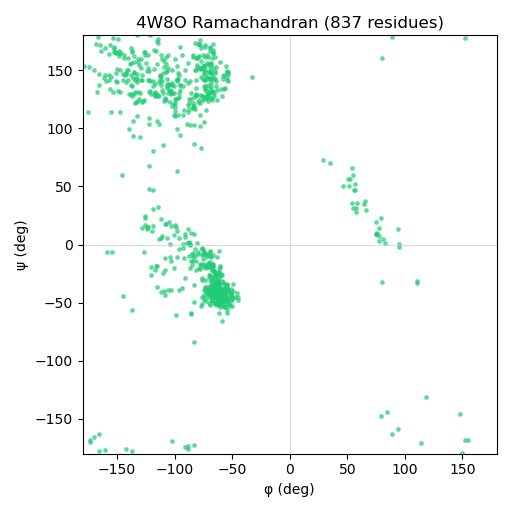U B 1 24 ? 58.519 24.630 70.602 1.00 30.80 24 LEU B CA 1
ATOM 3519 C C . LEU B 1 24 ? 59.888 23.952 70.640 1.00 31.44 24 LEU B C 1
ATOM 3520 O O . LEU B 1 24 ? 59.984 22.722 70.639 1.00 31.08 24 LEU B O 1
ATOM 3525 N N . PHE B 1 25 ? 60.936 24.773 70.637 1.00 31.94 25 PHE B N 1
ATOM 3526 C CA . PHE B 1 25 ? 62.317 24.292 70.671 1.00 33.44 25 PHE B CA 1
ATOM 3527 C C . PHE B 1 25 ? 62.537 23.435 71.917 1.00 34.61 25 PHE B C 1
ATOM 3528 O O . PHE B 1 25 ? 63.037 22.314 71.831 1.00 34.87 25 PHE B O 1
ATOM 3536 N N . GLU B 1 26 ? 62.118 23.966 73.061 1.00 35.99 26 GLU B N 1
ATOM 3537 C CA . GLU B 1 26 ? 62.240 23.283 74.341 1.00 38.76 26 GLU B CA 1
ATOM 3538 C C . GLU B 1 26 ? 61.438 21.973 74.372 1.00 37.77 26 GLU B C 1
ATOM 3539 O O . GLU B 1 26 ? 61.909 20.967 74.903 1.00 37.95 26 GLU B O 1
ATOM 3545 N N . CYS B 1 27 ? 60.229 21.985 73.807 1.00 35.83 27 CYS B N 1
ATOM 3546 C CA . CYS B 1 27 ? 59.400 20.775 73.766 1.00 35.49 27 CYS B CA 1
ATOM 3547 C C . CYS B 1 27 ? 60.087 19.679 72.951 1.00 35.02 27 CYS B C 1
ATOM 3548 O O . CYS B 1 27 ? 60.116 18.519 73.360 1.00 35.69 27 CYS B O 1
ATOM 3551 N N . CYS B 1 28 ? 60.657 20.044 71.809 1.00 35.15 28 CYS B N 1
ATOM 3552 C CA . CYS B 1 28 ? 61.410 19.068 71.010 1.00 36.83 28 CYS B CA 1
ATOM 3553 C C . CYS B 1 28 ? 62.553 18.426 71.810 1.00 38.12 28 CYS B C 1
ATOM 3554 O O . CYS B 1 28 ? 62.740 17.217 71.755 1.00 38.88 28 CYS B O 1
ATOM 3557 N N . GLU B 1 29 ? 63.291 19.237 72.560 1.00 39.96 29 GLU B N 1
ATOM 3558 C CA . GLU B 1 29 ? 64.404 18.744 73.384 1.00 43.23 29 GLU B CA 1
ATOM 3559 C C . GLU B 1 29 ? 63.913 17.761 74.433 1.00 43.69 29 GLU B C 1
ATOM 3560 O O . GLU B 1 29 ? 64.442 16.673 74.580 1.00 44.82 29 GLU B O 1
ATOM 3566 N N . LYS B 1 30 ? 62.873 18.170 75.141 1.00 43.82 30 LYS B N 1
ATOM 3567 C CA . LYS B 1 30 ? 62.341 17.429 76.269 1.00 45.14 30 LYS B CA 1
ATOM 3568 C C . LYS B 1 30 ? 61.740 16.090 75.849 1.00 43.86 30 LYS B C 1
ATOM 3569 O O . LYS B 1 30 ? 61.837 15.111 76.579 1.00 44.31 30 LYS B O 1
ATOM 3575 N N . TYR B 1 31 ? 61.129 16.047 74.666 1.00 41.40 31 TYR B N 1
ATOM 3576 C CA . TYR B 1 31 ? 60.396 14.857 74.231 1.00 40.52 31 TYR B CA 1
ATOM 3577 C C . TYR B 1 31 ? 60.976 14.255 72.950 1.00 39.98 31 TYR B C 1
ATOM 3578 O O . TYR B 1 31 ? 60.264 13.620 72.174 1.00 39.46 31 TYR B O 1
ATOM 3587 N N . ALA B 1 32 ? 62.285 14.423 72.770 1.00 40.83 32 ALA B N 1
ATOM 3588 C CA . ALA B 1 32 ? 62.986 14.092 71.518 1.00 41.06 32 ALA B CA 1
ATOM 3589 C C . ALA B 1 32 ? 62.620 12.749 70.896 1.00 41.81 32 ALA B C 1
ATOM 3590 O O . ALA B 1 32 ? 62.402 12.666 69.687 1.00 41.27 32 ALA B O 1
ATOM 3592 N N . ASP B 1 33 ? 62.553 11.700 71.711 1.00 43.54 33 ASP B N 1
ATOM 3593 C CA . ASP B 1 33 ? 62.365 10.344 71.187 1.00 44.84 33 ASP B CA 1
ATOM 3594 C C . ASP B 1 33 ? 60.910 9.977 70.917 1.00 44.48 33 ASP B C 1
ATOM 3595 O O . ASP B 1 33 ? 60.642 8.942 70.306 1.00 46.13 33 ASP B O 1
ATOM 3600 N N . ARG B 1 34 ? 59.974 10.802 71.369 1.00 44.70 34 ARG B N 1
ATOM 3601 C CA . ARG B 1 34 ? 58.554 10.519 71.152 1.00 45.18 34 ARG B CA 1
ATOM 3602 C C . ARG B 1 34 ? 58.114 10.887 69.727 1.00 43.16 34 ARG B C 1
ATOM 3603 O O . ARG B 1 34 ? 58.802 11.631 69.024 1.00 41.47 34 ARG B O 1
ATOM 3611 N N . ILE B 1 35 ? 56.974 10.346 69.309 1.00 42.77 35 ILE B N 1
ATOM 3612 C CA . ILE B 1 35 ? 56.402 10.678 68.007 1.00 41.76 35 ILE B CA 1
ATOM 3613 C C . ILE B 1 35 ? 55.685 12.021 68.117 1.00 39.55 35 ILE B C 1
ATOM 3614 O O . ILE B 1 35 ? 54.788 12.182 68.943 1.00 38.97 35 ILE B O 1
ATOM 3619 N N . CYS B 1 36 ? 56.097 12.976 67.291 1.00 38.01 36 CYS B N 1
ATOM 3620 C CA . CYS B 1 36 ? 55.488 14.306 67.253 1.00 35.89 36 CYS B CA 1
ATOM 3621 C C . CYS B 1 36 ? 54.225 14.325 66.392 1.00 35.25 36 CYS B C 1
ATOM 3622 O O . CYS B 1 36 ? 53.186 14.822 66.813 1.00 33.34 36 CYS B O 1
ATOM 3625 N N . GLN B 1 37 ? 54.327 13.780 65.185 1.00 35.30 37 GLN B N 1
ATOM 3626 C CA . GLN B 1 37 ? 53.237 13.841 64.228 1.00 35.11 37 GLN B CA 1
ATOM 3627 C C . GLN B 1 37 ? 53.112 12.561 63.416 1.00 35.61 37 GLN B C 1
ATOM 3628 O O . GLN B 1 37 ? 54.106 11.899 63.135 1.00 35.08 37 GLN B O 1
ATOM 3634 N N . ILE B 1 38 ? 51.878 12.226 63.042 1.00 35.29 38 ILE B N 1
ATOM 3635 C CA . ILE B 1 38 ? 51.617 11.111 62.154 1.00 35.93 38 ILE B CA 1
ATOM 3636 C C . ILE B 1 38 ? 50.692 11.555 61.025 1.00 35.73 38 ILE B C 1
ATOM 3637 O O . ILE B 1 38 ? 49.655 12.173 61.272 1.00 34.19 38 ILE B O 1
ATOM 3642 N N . ASP B 1 39 ? 51.085 11.247 59.791 1.00 35.97 39 ASP B N 1
ATOM 3643 C CA . ASP B 1 39 ? 50.204 11.380 58.640 1.00 36.22 39 ASP B CA 1
ATOM 3644 C C . ASP B 1 39 ? 49.410 10.083 58.512 1.00 37.09 39 ASP B C 1
ATOM 3645 O O . ASP B 1 39 ? 49.927 9.069 58.051 1.00 37.36 39 ASP B O 1
ATOM 3650 N N . GLY B 1 40 ? 48.153 10.127 58.933 1.00 37.21 40 GLY B N 1
ATOM 3651 C CA . GLY B 1 40 ? 47.273 8.965 58.910 1.00 38.74 40 GLY B CA 1
ATOM 3652 C C . GLY B 1 40 ? 46.910 8.455 57.529 1.00 40.55 40 GLY B C 1
ATOM 3653 O O . GLY B 1 40 ? 46.535 7.295 57.384 1.00 42.10 40 GLY B O 1
ATOM 3654 N N . ASP B 1 41 ? 46.999 9.313 56.516 1.00 41.01 41 ASP B N 1
ATOM 3655 C CA . ASP B 1 41 ? 46.777 8.889 55.132 1.00 42.90 41 ASP B CA 1
ATOM 3656 C C . ASP B 1 41 ? 47.968 8.095 54.603 1.00 44.61 41 ASP B C 1
ATOM 3657 O O . ASP B 1 41 ? 47.791 7.037 54.009 1.00 46.93 41 ASP B O 1
ATOM 3662 N N . LEU B 1 42 ? 49.178 8.612 54.809 1.00 44.05 42 LEU B N 1
ATOM 3663 C CA . LEU B 1 42 ? 50.388 7.958 54.312 1.00 45.33 42 LEU B CA 1
ATOM 3664 C C . LEU B 1 42 ? 50.948 6.923 55.287 1.00 45.77 42 LEU B C 1
ATOM 3665 O O . LEU B 1 42 ? 51.853 6.168 54.929 1.00 46.65 42 LEU B O 1
ATOM 3670 N N . ASP B 1 43 ? 50.422 6.893 56.510 1.00 44.62 43 ASP B N 1
ATOM 3671 C CA . ASP B 1 43 ? 50.960 6.043 57.572 1.00 45.09 43 ASP B CA 1
ATOM 3672 C C . ASP B 1 43 ? 52.464 6.275 57.738 1.00 45.02 43 ASP B C 1
ATOM 3673 O O . ASP B 1 43 ? 53.270 5.346 57.646 1.00 45.64 43 ASP B O 1
ATOM 3678 N N . LYS B 1 44 ? 52.830 7.534 57.975 1.00 43.74 44 LYS B N 1
ATOM 3679 C CA . LYS B 1 44 ? 54.223 7.917 58.201 1.00 43.50 44 LYS B CA 1
ATOM 3680 C C . LYS B 1 44 ? 54.302 8.853 59.399 1.00 42.26 44 LYS B C 1
ATOM 3681 O O . LYS B 1 44 ? 53.426 9.700 59.595 1.00 40.61 44 LYS B O 1
ATOM 3687 N N . SER B 1 45 ? 55.346 8.689 60.204 1.00 41.87 45 SER B N 1
ATOM 3688 C CA . SER B 1 45 ? 55.486 9.441 61.439 1.00 41.19 45 SER B CA 1
ATOM 3689 C C . SER B 1 45 ? 56.834 10.146 61.506 1.00 40.88 45 SER B C 1
ATOM 3690 O O . SER B 1 45 ? 57.743 9.849 60.731 1.00 41.08 45 SER B O 1
ATOM 3693 N N . GLU B 1 46 ? 56.949 11.089 62.438 1.00 39.25 46 GLU B N 1
ATOM 3694 C CA . GLU B 1 46 ? 58.201 11.786 62.675 1.00 38.55 46 GLU B CA 1
ATOM 3695 C C . GLU B 1 46 ? 58.349 12.078 64.155 1.00 37.43 46 GLU B C 1
ATOM 3696 O O . GLU B 1 46 ? 57.377 12.407 64.837 1.00 36.60 46 GLU B O 1
ATOM 3702 N N . THR B 1 47 ? 59.577 11.956 64.642 1.00 37.16 47 THR B N 1
ATOM 3703 C CA . THR B 1 47 ? 59.880 12.204 66.043 1.00 36.98 47 THR B CA 1
ATOM 3704 C C . THR B 1 47 ? 60.113 13.690 66.299 1.00 35.80 47 THR B C 1
ATOM 3705 O O . THR B 1 47 ? 60.408 14.455 65.375 1.00 34.54 47 THR B O 1
ATOM 3709 N N . TYR B 1 48 ? 60.015 14.080 67.567 1.00 35.78 48 TYR B N 1
ATOM 3710 C CA . TYR B 1 48 ? 60.314 15.447 67.972 1.00 35.33 48 TYR B CA 1
ATOM 3711 C C . TYR B 1 48 ? 61.768 15.804 67.659 1.00 36.06 48 TYR B C 1
ATOM 3712 O O . TYR B 1 48 ? 62.061 16.939 67.280 1.00 35.50 48 TYR B O 1
ATOM 3721 N N . SER B 1 49 ? 62.667 14.832 67.805 1.00 37.55 49 SER B N 1
ATOM 3722 C CA . SER B 1 49 ? 64.077 15.025 67.459 1.00 38.67 49 SER B CA 1
ATOM 3723 C C . SER B 1 49 ? 64.247 15.386 65.988 1.00 38.25 49 SER B C 1
ATOM 3724 O O . SER B 1 49 ? 64.931 16.358 65.644 1.00 37.42 49 SER B O 1
ATOM 3727 N N . SER B 1 50 ? 63.630 14.589 65.122 1.00 38.04 50 SER B N 1
ATOM 3728 C CA . SER B 1 50 ? 63.706 14.834 63.690 1.00 38.14 50 SER B CA 1
ATOM 3729 C C . SER B 1 50 ? 63.055 16.171 63.308 1.00 36.83 50 SER B C 1
ATOM 3730 O O . SER B 1 50 ? 63.511 16.853 62.393 1.00 37.10 50 SER B O 1
ATOM 3733 N N . VAL B 1 51 ? 61.998 16.548 64.016 1.00 36.03 51 VAL B N 1
ATOM 3734 C CA . VAL B 1 51 ? 61.340 17.832 63.773 1.00 34.76 51 VAL B CA 1
ATOM 3735 C C . VAL B 1 51 ? 62.261 18.990 64.179 1.00 34.93 51 VAL B C 1
ATOM 3736 O O . VAL B 1 51 ? 62.313 20.024 63.502 1.00 34.16 51 VAL B O 1
ATOM 3740 N N . LYS B 1 52 ? 62.985 18.808 65.280 1.00 35.37 52 LYS B N 1
ATOM 3741 C CA . LYS B 1 52 ? 63.965 19.788 65.716 1.00 35.76 52 LYS B CA 1
ATOM 3742 C C . LYS B 1 52 ? 65.044 19.968 64.654 1.00 36.09 52 LYS B C 1
ATOM 3743 O O . LYS B 1 52 ? 65.410 21.093 64.313 1.00 36.33 52 LYS B O 1
ATOM 3749 N N . THR B 1 53 ? 65.551 18.856 64.132 1.00 36.67 53 THR B N 1
ATOM 3750 C CA . THR B 1 53 ? 66.638 18.902 63.153 1.00 37.19 53 THR B CA 1
ATOM 3751 C C . THR B 1 53 ? 66.220 19.665 61.907 1.00 36.29 53 THR B C 1
ATOM 3752 O O . THR B 1 53 ? 66.878 20.619 61.511 1.00 36.61 53 THR B O 1
ATOM 3756 N N . ARG B 1 54 ? 65.108 19.257 61.316 1.00 35.57 54 ARG B N 1
ATOM 3757 C CA . ARG B 1 54 ? 64.642 19.867 60.074 1.00 34.76 54 ARG B CA 1
ATOM 3758 C C . ARG B 1 54 ? 64.250 21.327 60.270 1.00 33.63 54 ARG B C 1
ATOM 3759 O O . ARG B 1 54 ? 64.612 22.177 59.464 1.00 33.36 54 ARG B O 1
ATOM 3767 N N . SER B 1 55 ? 63.514 21.619 61.339 1.00 33.43 55 SER B N 1
ATOM 3768 C CA . SER B 1 55 ? 63.062 22.995 61.591 1.00 32.74 55 SER B CA 1
ATOM 3769 C C . SER B 1 55 ? 64.235 23.930 61.867 1.00 33.04 55 SER B C 1
ATOM 3770 O O . SER B 1 55 ? 64.219 25.088 61.442 1.00 33.19 55 SER B O 1
ATOM 3773 N N . THR B 1 56 ? 65.249 23.427 62.566 1.00 33.52 56 THR B N 1
ATOM 3774 C CA . THR B 1 56 ? 66.467 24.203 62.807 1.00 34.03 56 THR B CA 1
ATOM 3775 C C . THR B 1 56 ? 67.175 24.536 61.484 1.00 34.10 56 THR B C 1
ATOM 3776 O O . THR B 1 56 ? 67.606 25.665 61.286 1.00 34.34 56 THR B O 1
ATOM 3780 N N . ARG B 1 57 ? 67.267 23.571 60.572 1.00 34.43 57 ARG B N 1
ATOM 3781 C CA . ARG B 1 57 ? 67.880 23.826 59.265 1.00 34.79 57 ARG B CA 1
ATOM 3782 C C . ARG B 1 57 ? 67.099 24.864 58.467 1.00 33.58 57 ARG B C 1
ATOM 3783 O O . ARG B 1 57 ? 67.692 25.781 57.890 1.00 33.51 57 ARG B O 1
ATOM 3791 N N . VAL B 1 58 ? 65.773 24.730 58.449 1.00 31.92 58 VAL B N 1
ATOM 3792 C CA . VAL B 1 58 ? 64.927 25.710 57.769 1.00 31.33 58 VAL B CA 1
ATOM 3793 C C . VAL B 1 58 ? 65.107 27.109 58.375 1.00 31.56 58 VAL B C 1
ATOM 3794 O O . VAL B 1 58 ? 65.183 28.094 57.649 1.00 31.90 58 VAL B O 1
ATOM 3798 N N . ALA B 1 59 ? 65.193 27.186 59.700 1.00 32.15 59 ALA B N 1
ATOM 3799 C CA . ALA B 1 59 ? 65.397 28.459 60.391 1.00 32.91 59 ALA B CA 1
ATOM 3800 C C . ALA B 1 59 ? 66.696 29.131 59.944 1.00 34.68 59 ALA B C 1
ATOM 3801 O O . ALA B 1 59 ? 66.700 30.315 59.601 1.00 34.20 59 ALA B O 1
ATOM 3803 N N . LEU B 1 60 ? 67.784 28.363 59.944 1.00 35.78 60 LEU B N 1
ATOM 3804 C CA . LEU B 1 60 ? 69.085 28.853 59.495 1.00 37.69 60 LEU B CA 1
ATOM 3805 C C . LEU B 1 60 ? 69.038 29.396 58.070 1.00 38.28 60 LEU B C 1
ATOM 3806 O O . LEU B 1 60 ? 69.589 30.463 57.787 1.00 37.79 60 LEU B O 1
ATOM 3811 N N . ASN B 1 61 ? 68.353 28.681 57.182 1.00 38.64 61 ASN B N 1
ATOM 3812 C CA . ASN B 1 61 ? 68.208 29.151 55.803 1.00 39.30 61 ASN B CA 1
ATOM 3813 C C . ASN B 1 61 ? 67.308 30.387 55.696 1.00 38.76 61 ASN B C 1
ATOM 3814 O O . ASN B 1 61 ? 67.614 31.300 54.930 1.00 40.15 61 ASN B O 1
ATOM 3819 N N . LEU B 1 62 ? 66.235 30.439 56.484 1.00 37.36 62 LEU B N 1
ATOM 3820 C CA . LEU B 1 62 ? 65.411 31.649 56.568 1.00 37.14 62 LEU B CA 1
ATOM 3821 C C . LEU B 1 62 ? 66.241 32.829 57.071 1.00 38.43 62 LEU B C 1
ATOM 3822 O O . LEU B 1 62 ? 66.152 33.948 56.555 1.00 37.80 62 LEU B O 1
ATOM 3827 N N . GLN B 1 63 ? 67.059 32.559 58.077 1.00 40.33 63 GLN B N 1
ATOM 3828 C CA . GLN B 1 63 ? 67.941 33.567 58.648 1.00 43.45 63 GLN B CA 1
ATOM 3829 C C . GLN B 1 63 ? 68.869 34.169 57.586 1.00 44.34 63 GLN B C 1
ATOM 3830 O O . GLN B 1 63 ? 69.105 35.373 57.584 1.00 44.41 63 GLN B O 1
ATOM 3836 N N . LYS B 1 64 ? 69.359 33.337 56.672 1.00 45.73 64 LYS B N 1
ATOM 3837 C CA . LYS B 1 64 ? 70.158 33.811 55.534 1.00 48.51 64 LYS B CA 1
ATOM 3838 C C . LYS B 1 64 ? 69.405 34.734 54.568 1.00 48.47 64 LYS B C 1
ATOM 3839 O O . LYS B 1 64 ? 70.027 35.562 53.899 1.00 49.37 64 LYS B O 1
ATOM 3845 N N . LYS B 1 65 ? 68.082 34.587 54.490 1.00 46.95 65 LYS B N 1
ATOM 3846 C CA . LYS B 1 65 ? 67.251 35.498 53.703 1.00 46.86 65 LYS B CA 1
ATOM 3847 C C . LYS B 1 65 ? 66.936 36.797 54.430 1.00 46.71 65 LYS B C 1
ATOM 3848 O O . LYS B 1 65 ? 66.210 37.640 53.895 1.00 47.90 65 LYS B O 1
ATOM 3854 N N . GLY B 1 66 ? 67.454 36.958 55.644 1.00 45.62 66 GLY B N 1
ATOM 3855 C CA . GLY B 1 66 ? 67.211 38.161 56.422 1.00 45.24 66 GLY B CA 1
ATOM 3856 C C . GLY B 1 66 ? 65.856 38.200 57.103 1.00 43.46 66 GLY B C 1
ATOM 3857 O O . GLY B 1 66 ? 65.371 39.277 57.442 1.00 44.18 66 GLY B O 1
ATOM 3858 N N . ILE B 1 67 ? 65.246 37.040 57.326 1.00 42.39 67 ILE B N 1
ATOM 3859 C CA . ILE B 1 67 ? 63.976 36.987 58.055 1.00 41.40 67 ILE B CA 1
ATOM 3860 C C . ILE B 1 67 ? 64.221 37.390 59.496 1.00 41.50 67 ILE B C 1
ATOM 3861 O O . ILE B 1 67 ? 65.080 36.820 60.153 1.00 41.25 67 ILE B O 1
ATOM 3866 N N . THR B 1 68 ? 63.465 38.374 59.978 1.00 41.64 68 THR B N 1
ATOM 3867 C CA . THR B 1 68 ? 63.562 38.809 61.365 1.00 41.41 68 THR B CA 1
ATOM 3868 C C . THR B 1 68 ? 62.200 38.650 62.020 1.00 40.17 68 THR B C 1
ATOM 3869 O O . THR B 1 68 ? 61.233 38.242 61.376 1.00 38.54 68 THR B O 1
ATOM 3873 N N . SER B 1 69 ? 62.134 39.008 63.296 1.00 39.64 69 SER B N 1
ATOM 3874 C CA . SER B 1 69 ? 60.922 38.896 64.078 1.00 38.89 69 SER B CA 1
ATOM 3875 C C . SER B 1 69 ? 59.821 39.855 63.635 1.00 38.96 69 SER B C 1
ATOM 3876 O O . SER B 1 69 ? 58.661 39.652 63.980 1.00 38.92 69 SER B O 1
ATOM 3879 N N . THR B 1 70 ? 60.166 40.892 62.873 1.00 39.54 70 THR B N 1
ATOM 3880 C CA . THR B 1 70 ? 59.162 41.838 62.386 1.00 39.09 70 THR B CA 1
ATOM 3881 C C . THR B 1 70 ? 58.422 41.323 61.148 1.00 36.61 70 THR B C 1
ATOM 3882 O O . THR B 1 70 ? 57.396 41.882 60.774 1.00 36.26 70 THR B O 1
ATOM 3886 N N . ASP B 1 71 ? 58.939 40.277 60.509 1.00 34.75 71 ASP B N 1
ATOM 3887 C CA . ASP B 1 71 ? 58.336 39.752 59.281 1.00 32.60 71 ASP B CA 1
ATOM 3888 C C . ASP B 1 71 ? 57.171 38.811 59.556 1.00 30.91 71 ASP B C 1
ATOM 3889 O O . ASP B 1 71 ? 57.142 38.106 60.571 1.00 30.25 71 ASP B O 1
ATOM 3894 N N . VAL B 1 72 ? 56.230 38.790 58.617 1.00 30.27 72 VAL B N 1
ATOM 3895 C CA . VAL B 1 72 ? 55.146 37.826 58.609 1.00 29.29 72 VAL B CA 1
ATOM 3896 C C . VAL B 1 72 ? 55.484 36.705 57.640 1.00 28.88 72 VAL B C 1
ATOM 3897 O O . VAL B 1 72 ? 55.772 36.947 56.468 1.00 29.46 72 VAL B O 1
ATOM 3901 N N . VAL B 1 73 ? 55.445 35.474 58.128 1.00 28.17 73 VAL B N 1
ATOM 3902 C CA . VAL B 1 73 ? 55.595 34.324 57.259 1.00 28.16 73 VAL B CA 1
ATOM 3903 C C . VAL B 1 73 ? 54.246 33.616 57.128 1.00 28.18 73 VAL B C 1
ATOM 3904 O O . VAL B 1 73 ? 53.615 33.246 58.132 1.00 28.27 73 VAL B O 1
ATOM 3908 N N . CYS B 1 74 ? 53.809 33.438 55.885 1.00 27.93 74 CYS B N 1
ATOM 3909 C CA . CYS B 1 74 ? 52.477 32.947 55.607 1.00 28.39 74 CYS B CA 1
ATOM 3910 C C . CYS B 1 74 ? 52.557 31.523 55.059 1.00 28.36 74 CYS B C 1
ATOM 3911 O O . CYS B 1 74 ? 53.601 31.091 54.552 1.00 28.64 74 CYS B O 1
ATOM 3914 N N . PHE B 1 75 ? 51.459 30.796 55.192 1.00 28.16 75 PHE B N 1
ATOM 3915 C CA . PHE B 1 75 ? 51.369 29.410 54.755 1.00 28.93 75 PHE B CA 1
ATOM 3916 C C . PHE B 1 75 ? 50.035 29.184 54.069 1.00 29.74 75 PHE B C 1
ATOM 3917 O O . PHE B 1 75 ? 49.003 29.665 54.533 1.00 31.31 75 PHE B O 1
ATOM 3925 N N . CYS B 1 76 ? 50.066 28.456 52.962 1.00 29.47 76 CYS B N 1
ATOM 3926 C CA . CYS B 1 76 ? 48.861 27.991 52.309 1.00 28.62 76 CYS B CA 1
ATOM 3927 C C . CYS B 1 76 ? 49.063 26.542 51.918 1.00 28.75 76 CYS B C 1
ATOM 3928 O O . CYS B 1 76 ? 49.597 26.237 50.844 1.00 28.87 76 CYS B O 1
ATOM 3931 N N . SER B 1 77 ? 48.629 25.646 52.794 1.00 28.11 77 SER B N 1
ATOM 3932 C CA . SER B 1 77 ? 48.852 24.219 52.601 1.00 29.18 77 SER B CA 1
ATOM 3933 C C . SER B 1 77 ? 47.902 23.397 53.450 1.00 29.13 77 SER B C 1
ATOM 3934 O O . SER B 1 77 ? 47.597 23.771 54.590 1.00 29.32 77 SER B O 1
ATOM 3937 N N . THR B 1 78 ? 47.456 22.272 52.902 1.00 29.92 78 THR B N 1
ATOM 3938 C CA . THR B 1 78 ? 46.803 21.246 53.703 1.00 30.25 78 THR B CA 1
ATOM 3939 C C . THR B 1 78 ? 47.876 20.626 54.607 1.00 30.38 78 THR B C 1
ATOM 3940 O O . THR B 1 78 ? 49.075 20.877 54.436 1.00 29.11 78 THR B O 1
ATOM 3944 N N . ASN B 1 79 ? 47.440 19.834 55.575 1.00 30.41 79 ASN B N 1
ATOM 3945 C CA . ASN B 1 79 ? 48.359 19.234 56.529 1.00 30.68 79 ASN B CA 1
ATOM 3946 C C . ASN B 1 79 ? 49.175 18.101 55.903 1.00 31.22 79 ASN B C 1
ATOM 3947 O O . ASN B 1 79 ? 48.639 17.219 55.218 1.00 30.96 79 ASN B O 1
ATOM 3952 N N . SER B 1 80 ? 50.475 18.140 56.158 1.00 31.00 80 SER B N 1
ATOM 3953 C CA . SER B 1 80 ? 51.407 17.100 55.751 1.00 31.70 80 SER B CA 1
ATOM 3954 C C . SER B 1 80 ? 52.423 16.937 56.883 1.00 31.75 80 SER B C 1
ATOM 3955 O O . SER B 1 80 ? 52.307 17.582 57.923 1.00 30.02 80 SER B O 1
ATOM 3958 N N . LEU B 1 81 ? 53.419 16.085 56.691 1.00 33.49 81 LEU B N 1
ATOM 3959 C CA . LEU B 1 81 ? 54.549 16.029 57.632 1.00 34.36 81 LEU B CA 1
ATOM 3960 C C . LEU B 1 81 ? 55.488 17.242 57.487 1.00 33.64 81 LEU B C 1
ATOM 3961 O O . LEU B 1 81 ? 56.402 17.409 58.292 1.00 33.90 81 LEU B O 1
ATOM 3966 N N . ASP B 1 82 ? 55.267 18.079 56.474 1.00 32.58 82 ASP B N 1
ATOM 3967 C CA . ASP B 1 82 ? 56.136 19.228 56.220 1.00 31.86 82 ASP B CA 1
ATOM 3968 C C . ASP B 1 82 ? 55.522 20.594 56.506 1.00 30.89 82 ASP B C 1
ATOM 3969 O O . ASP B 1 82 ? 56.263 21.537 56.748 1.00 30.71 82 ASP B O 1
ATOM 3974 N N . ASN B 1 83 ? 54.194 20.726 56.463 1.00 30.73 83 ASN B N 1
ATOM 3975 C CA . ASN B 1 83 ? 53.579 22.063 56.463 1.00 29.77 83 ASN B CA 1
ATOM 3976 C C . ASN B 1 83 ? 53.864 22.897 57.719 1.00 29.54 83 ASN B C 1
ATOM 3977 O O . ASN B 1 83 ? 54.006 24.120 57.633 1.00 28.62 83 ASN B O 1
ATOM 3982 N N . SER B 1 84 ? 53.980 22.242 58.873 1.00 29.24 84 SER B N 1
ATOM 3983 C CA . SER B 1 84 ? 54.308 22.952 60.114 1.00 29.13 84 SER B CA 1
ATOM 3984 C C . SER B 1 84 ? 55.821 23.221 60.294 1.00 29.00 84 SER B C 1
ATOM 3985 O O . SER B 1 84 ? 56.207 23.979 61.182 1.00 28.79 84 SER B O 1
ATOM 3988 N N . ILE B 1 85 ? 56.670 22.630 59.456 1.00 29.36 85 ILE B N 1
ATOM 3989 C CA . ILE B 1 85 ? 58.131 22.700 59.678 1.00 30.44 85 ILE B CA 1
ATOM 3990 C C . ILE B 1 85 ? 58.668 24.124 59.519 1.00 30.15 85 ILE B C 1
ATOM 3991 O O . ILE B 1 85 ? 59.464 24.565 60.342 1.00 31.25 85 ILE B O 1
ATOM 3996 N N . PRO B 1 86 ? 58.235 24.848 58.471 1.00 29.35 86 PRO B N 1
ATOM 3997 C CA . PRO B 1 86 ? 58.684 26.234 58.374 1.00 29.37 86 PRO B CA 1
ATOM 3998 C C . PRO B 1 86 ? 57.957 27.184 59.308 1.00 28.89 86 PRO B C 1
ATOM 3999 O O . PRO B 1 86 ? 58.433 28.297 59.530 1.00 29.86 86 PRO B O 1
ATOM 4003 N N . LEU B 1 87 ? 56.805 26.771 59.823 1.00 27.87 87 LEU B N 1
ATOM 4004 C CA . LEU B 1 87 ? 56.085 27.570 60.799 1.00 27.74 87 LEU B CA 1
ATOM 4005 C C . LEU B 1 87 ? 56.852 27.540 62.109 1.00 27.46 87 LEU B C 1
ATOM 4006 O O . LEU B 1 87 ? 57.053 28.569 62.743 1.00 27.58 87 LEU B O 1
ATOM 4011 N N . ILE B 1 88 ? 57.286 26.348 62.485 1.00 27.61 88 ILE B N 1
ATOM 4012 C CA . ILE B 1 88 ? 58.130 26.161 63.653 1.00 27.71 88 ILE B CA 1
ATOM 4013 C C . ILE B 1 88 ? 59.444 26.910 63.473 1.00 28.10 88 ILE B C 1
ATOM 4014 O O . ILE B 1 88 ? 59.892 27.594 64.381 1.00 28.01 88 ILE B O 1
ATOM 4019 N N . ALA B 1 89 ? 60.043 26.794 62.291 1.00 27.77 89 ALA B N 1
ATOM 4020 C CA . ALA B 1 89 ? 61.307 27.459 62.008 1.00 28.48 89 ALA B CA 1
ATOM 4021 C C . ALA B 1 89 ? 61.184 28.976 62.117 1.00 27.82 89 ALA B C 1
ATOM 4022 O O . ALA B 1 89 ? 62.039 29.644 62.716 1.00 27.15 89 ALA B O 1
ATOM 4024 N N . SER B 1 90 ? 60.107 29.505 61.545 1.00 27.26 90 SER B N 1
ATOM 4025 C CA . SER B 1 90 ? 59.849 30.937 61.546 1.00 27.76 90 SER B CA 1
ATOM 4026 C C . SER B 1 90 ? 59.604 31.434 62.971 1.00 28.24 90 SER B C 1
ATOM 4027 O O . SER B 1 90 ? 60.062 32.518 63.345 1.00 29.26 90 SER B O 1
ATOM 4030 N N . SER B 1 91 ? 58.915 30.624 63.774 1.00 28.39 91 SER B N 1
ATOM 4031 C CA . SER B 1 91 ? 58.700 30.954 65.176 1.00 29.37 91 SER B CA 1
ATOM 4032 C C . SER B 1 91 ? 60.019 31.016 65.955 1.00 30.01 91 SER B C 1
ATOM 4033 O O . SER B 1 91 ? 60.217 31.948 66.740 1.00 30.41 91 SER B O 1
ATOM 4036 N N . TYR B 1 92 ? 60.933 30.072 65.706 1.00 29.94 92 TYR B N 1
ATOM 4037 C CA . TYR B 1 92 ? 62.269 30.122 66.339 1.00 31.12 92 TYR B CA 1
ATOM 4038 C C . TYR B 1 92 ? 62.903 31.498 66.184 1.00 31.21 92 TYR B C 1
ATOM 4039 O O . TYR B 1 92 ? 63.638 31.948 67.060 1.00 31.71 92 TYR B O 1
ATOM 4048 N N . LEU B 1 93 ? 62.632 32.141 65.056 1.00 30.51 93 LEU B N 1
ATOM 4049 C CA . LEU B 1 93 ? 63.180 33.457 64.749 1.00 31.29 93 LEU B CA 1
ATOM 4050 C C . LEU B 1 93 ? 62.354 34.639 65.262 1.00 31.65 93 LEU B C 1
ATOM 4051 O O . LEU B 1 93 ? 62.728 35.790 65.030 1.00 31.99 93 LEU B O 1
ATOM 4056 N N . GLY B 1 94 ? 61.235 34.364 65.941 1.00 31.67 94 GLY B N 1
ATOM 4057 C CA . GLY B 1 94 ? 60.349 35.413 66.451 1.00 32.07 94 GLY B CA 1
ATOM 4058 C C . GLY B 1 94 ? 59.396 35.991 65.418 1.00 31.87 94 GLY B C 1
ATOM 4059 O O . GLY B 1 94 ? 58.660 36.943 65.697 1.00 32.44 94 GLY B O 1
ATOM 4060 N N . ALA B 1 95 ? 59.401 35.427 64.216 1.00 31.56 95 ALA B N 1
ATOM 4061 C CA . ALA B 1 95 ? 58.560 35.929 63.141 1.00 31.61 95 ALA B CA 1
ATOM 4062 C C . ALA B 1 95 ? 57.094 35.616 63.437 1.00 31.18 95 ALA B C 1
ATOM 4063 O O . ALA B 1 95 ? 56.787 34.689 64.186 1.00 30.83 95 ALA B O 1
ATOM 4065 N N . LYS B 1 96 ? 56.211 36.419 62.855 1.00 31.31 96 LYS B N 1
ATOM 4066 C CA . LYS B 1 96 ? 54.764 36.237 62.968 1.00 31.16 96 LYS B CA 1
ATOM 4067 C C . LYS B 1 96 ? 54.337 35.176 61.962 1.00 30.47 96 LYS B C 1
ATOM 4068 O O . LYS B 1 96 ? 54.694 35.273 60.784 1.00 31.13 96 LYS B O 1
ATOM 4074 N N . VAL B 1 97 ? 53.583 34.171 62.408 1.00 29.24 97 VAL B N 1
ATOM 4075 C CA . VAL B 1 97 ? 53.118 33.124 61.501 1.00 28.46 97 VAL B CA 1
ATOM 4076 C C . VAL B 1 97 ? 51.605 33.195 61.322 1.00 28.40 97 VAL B C 1
ATOM 4077 O O . VAL B 1 97 ? 50.861 33.552 62.254 1.00 27.12 97 VAL B O 1
ATOM 4081 N N . VAL B 1 98 ? 51.168 32.864 60.113 1.00 27.70 98 VAL B N 1
ATOM 4082 C CA . VAL B 1 98 ? 49.749 32.907 59.763 1.00 28.02 98 VAL B CA 1
ATOM 4083 C C . VAL B 1 98 ? 49.461 31.938 58.618 1.00 28.34 98 VAL B C 1
ATOM 4084 O O . VAL B 1 98 ? 50.280 31.762 57.710 1.00 28.59 98 VAL B O 1
ATOM 4088 N N . ASN B 1 99 ? 48.288 31.316 58.665 1.00 28.23 99 ASN B N 1
ATOM 4089 C CA . ASN B 1 99 ? 47.897 30.322 57.688 1.00 28.91 99 ASN B CA 1
ATOM 4090 C C . ASN B 1 99 ? 46.653 30.756 56.932 1.00 29.66 99 ASN B C 1
ATOM 4091 O O . ASN B 1 99 ? 45.697 31.273 57.532 1.00 28.16 99 ASN B O 1
ATOM 4096 N N . LEU B 1 100 ? 46.680 30.559 55.617 1.00 29.67 100 LEU B N 1
ATOM 4097 C CA . LEU B 1 100 ? 45.503 30.762 54.770 1.00 31.59 100 LEU B CA 1
ATOM 4098 C C . LEU B 1 100 ? 44.744 29.443 54.595 1.00 31.71 100 LEU B C 1
ATOM 4099 O O . LEU B 1 100 ? 45.280 28.369 54.846 1.00 32.98 100 LEU B O 1
ATOM 4104 N N . ASP B 1 101 ? 43.496 29.542 54.155 1.00 32.42 101 ASP B N 1
ATOM 4105 C CA . ASP B 1 101 ? 42.653 28.383 53.852 1.00 32.68 101 ASP B CA 1
ATOM 4106 C C . ASP B 1 101 ? 42.736 28.132 52.348 1.00 32.19 101 ASP B C 1
ATOM 4107 O O . ASP B 1 101 ? 42.235 28.937 51.559 1.00 31.66 101 ASP B O 1
ATOM 4112 N N . PRO B 1 102 ? 43.362 27.018 51.938 1.00 32.07 102 PRO B N 1
ATOM 4113 C CA . PRO B 1 102 ? 43.476 26.755 50.495 1.00 32.73 102 PRO B CA 1
ATOM 4114 C C . PRO B 1 102 ? 42.142 26.553 49.755 1.00 32.04 102 PRO B C 1
ATOM 4115 O O . PRO B 1 102 ? 42.141 26.519 48.541 1.00 31.78 102 PRO B O 1
ATOM 4119 N N . THR B 1 103 ? 41.031 26.407 50.469 1.00 31.74 103 THR B N 1
ATOM 4120 C CA . THR B 1 103 ? 39.737 26.249 49.814 1.00 32.72 103 THR B CA 1
ATOM 4121 C C . THR B 1 103 ? 39.114 27.590 49.430 1.00 32.55 103 THR B C 1
ATOM 4122 O O . THR B 1 103 ? 38.109 27.618 48.739 1.00 32.89 103 THR B O 1
ATOM 4126 N N . LEU B 1 104 ? 39.719 28.697 49.853 1.00 31.96 104 LEU B N 1
ATOM 4127 C CA . LEU B 1 104 ? 39.148 30.019 49.602 1.00 32.58 104 LEU B CA 1
ATOM 4128 C C . LEU B 1 104 ? 39.349 30.511 48.176 1.00 32.70 104 LEU B C 1
ATOM 4129 O O . LEU B 1 104 ? 40.319 30.153 47.515 1.00 32.77 104 LEU B O 1
ATOM 4134 N N . SER B 1 105 ? 38.426 31.354 47.726 1.00 32.71 105 SER B N 1
ATOM 4135 C CA . SER B 1 105 ? 38.479 31.952 46.392 1.00 33.46 105 SER B CA 1
ATOM 4136 C C . SER B 1 105 ? 39.651 32.923 46.231 1.00 32.99 105 SER B C 1
ATOM 4137 O O . SER B 1 105 ? 40.235 33.375 47.214 1.00 32.04 105 SER B O 1
ATOM 4140 N N . VAL B 1 106 ? 39.962 33.256 44.981 1.00 33.78 106 VAL B N 1
ATOM 4141 C CA . VAL B 1 106 ? 40.973 34.268 44.668 1.00 34.12 106 VAL B CA 1
ATOM 4142 C C . VAL B 1 106 ? 40.627 35.590 45.342 1.00 33.61 106 VAL B C 1
ATOM 4143 O O . VAL B 1 106 ? 41.479 36.198 45.978 1.00 32.34 106 VAL B O 1
ATOM 4147 N N . ARG B 1 107 ? 39.379 36.029 45.194 1.00 42.42 107 ARG B N 1
ATOM 4148 C CA . ARG B 1 107 ? 38.922 37.274 45.807 1.00 42.59 107 ARG B CA 1
ATOM 4149 C C . ARG B 1 107 ? 39.164 37.287 47.305 1.00 39.15 107 ARG B C 1
ATOM 4150 O O . ARG B 1 107 ? 39.643 38.277 47.848 1.00 37.80 107 ARG B O 1
ATOM 4158 N N . ASN B 1 108 ? 38.817 36.195 47.977 1.00 38.19 108 ASN B N 1
ATOM 4159 C CA . ASN B 1 108 ? 38.976 36.124 49.421 1.00 36.10 108 ASN B CA 1
ATOM 4160 C C . ASN B 1 108 ? 40.444 36.052 49.837 1.00 33.17 108 ASN B C 1
ATOM 4161 O O . ASN B 1 108 ? 40.848 36.709 50.790 1.00 31.60 108 ASN B O 1
ATOM 4166 N N . ILE B 1 109 ? 41.236 35.259 49.127 1.00 32.67 109 ILE B N 1
ATOM 4167 C CA . ILE B 1 109 ? 42.667 35.172 49.423 1.00 31.19 109 ILE B CA 1
ATOM 4168 C C . ILE B 1 109 ? 43.303 36.546 49.228 1.00 30.00 109 ILE B C 1
ATOM 4169 O O . ILE B 1 109 ? 44.086 36.982 50.065 1.00 29.14 109 ILE B O 1
ATOM 4174 N N . GLN B 1 110 ? 42.952 37.227 48.140 1.00 31.01 110 GLN B N 1
ATOM 4175 C CA . GLN B 1 110 ? 43.451 38.576 47.885 1.00 31.40 110 GLN B CA 1
ATOM 4176 C C . GLN B 1 110 ? 43.289 39.506 49.088 1.00 31.19 110 GLN B C 1
ATOM 4177 O O . GLN B 1 110 ? 44.230 40.212 49.462 1.00 30.10 110 GLN B O 1
ATOM 4183 N N . HIS B 1 111 ? 42.109 39.491 49.701 1.00 32.29 111 HIS B N 1
ATOM 4184 C CA . HIS B 1 111 ? 41.843 40.350 50.850 1.00 33.19 111 HIS B CA 1
ATOM 4185 C C . HIS B 1 111 ? 42.733 39.979 52.038 1.00 31.56 111 HIS B C 1
ATOM 4186 O O . HIS B 1 111 ? 43.305 40.856 52.679 1.00 31.66 111 HIS B O 1
ATOM 4193 N N . LEU B 1 112 ? 42.860 38.681 52.310 1.00 30.62 112 LEU B N 1
ATOM 4194 C CA . LEU B 1 112 ? 43.658 38.207 53.435 1.00 29.49 112 LEU B CA 1
ATOM 4195 C C . LEU B 1 112 ? 45.134 38.565 53.246 1.00 28.69 112 LEU B C 1
ATOM 4196 O O . LEU B 1 112 ? 45.778 39.028 54.187 1.00 28.14 112 LEU B O 1
ATOM 4201 N N . LEU B 1 113 ? 45.660 38.375 52.037 1.00 28.39 113 LEU B N 1
ATOM 4202 C CA . LEU B 1 113 ? 47.048 38.757 51.742 1.00 28.67 113 LEU B CA 1
ATOM 4203 C C . LEU B 1 113 ? 47.286 40.247 51.919 1.00 29.51 113 LEU B C 1
ATOM 4204 O O . LEU B 1 113 ? 48.339 40.650 52.427 1.00 30.02 113 LEU B O 1
ATOM 4209 N N . SER B 1 114 ? 46.316 41.067 51.524 1.00 30.70 114 SER B N 1
ATOM 4210 C CA . SER B 1 114 ? 46.463 42.510 51.654 1.00 32.12 114 SER B CA 1
ATOM 4211 C C . SER B 1 114 ? 46.409 42.981 53.109 1.00 32.32 114 SER B C 1
ATOM 4212 O O . SER B 1 114 ? 46.834 44.102 53.409 1.00 34.16 114 SER B O 1
ATOM 4215 N N . LEU B 1 115 ? 45.887 42.147 54.006 1.00 31.38 115 LEU B N 1
ATOM 4216 C CA . LEU B 1 115 ? 45.955 42.426 55.440 1.00 32.15 115 LEU B CA 1
ATOM 4217 C C . LEU B 1 115 ? 47.342 42.158 56.000 1.00 31.84 115 LEU B C 1
ATOM 4218 O O . LEU B 1 115 ? 47.899 42.996 56.699 1.00 33.80 115 LEU B O 1
ATOM 4223 N N . VAL B 1 116 ? 47.884 40.979 55.722 1.00 30.49 116 VAL B N 1
ATOM 4224 C CA . VAL B 1 116 ? 49.100 40.543 56.405 1.00 30.62 116 VAL B CA 1
ATOM 4225 C C . VAL B 1 116 ? 50.389 40.780 55.615 1.00 29.92 116 VAL B C 1
ATOM 4226 O O . VAL B 1 116 ? 51.477 40.621 56.169 1.00 30.26 116 VAL B O 1
ATOM 4230 N N . THR B 1 117 ? 50.255 41.139 54.335 1.00 29.52 117 THR B N 1
ATOM 4231 C CA . THR B 1 117 ? 51.383 41.475 53.451 1.00 29.43 117 THR B CA 1
ATOM 4232 C C . THR B 1 117 ? 52.672 40.744 53.829 1.00 29.86 117 THR B C 1
ATOM 4233 O O . THR B 1 117 ? 53.600 41.358 54.366 1.00 30.28 117 THR B O 1
ATOM 4237 N N . PRO B 1 118 ? 52.730 39.430 53.552 1.00 29.30 118 PRO B N 1
ATOM 4238 C CA . PRO B 1 118 ? 53.828 38.623 54.050 1.00 30.61 118 PRO B CA 1
ATOM 4239 C C . PRO B 1 118 ? 55.156 38.823 53.311 1.00 31.28 118 PRO B C 1
ATOM 4240 O O . PRO B 1 118 ? 55.188 39.196 52.146 1.00 30.90 118 PRO B O 1
ATOM 4244 N N . ARG B 1 119 ? 56.231 38.559 54.030 1.00 33.10 119 ARG B N 1
ATOM 4245 C CA . ARG B 1 119 ? 57.583 38.593 53.503 1.00 34.75 119 ARG B CA 1
ATOM 4246 C C . ARG B 1 119 ? 57.838 37.366 52.625 1.00 35.05 119 ARG B C 1
ATOM 4247 O O . ARG B 1 119 ? 58.429 37.478 51.560 1.00 35.06 119 ARG B O 1
ATOM 4255 N N . ILE B 1 120 ? 57.395 36.199 53.096 1.00 35.73 120 ILE B N 1
ATOM 4256 C CA . ILE B 1 120 ? 57.538 34.926 52.381 1.00 36.86 120 ILE B CA 1
ATOM 4257 C C . ILE B 1 120 ? 56.270 34.109 52.596 1.00 36.01 120 ILE B C 1
ATOM 4258 O O . ILE B 1 120 ? 55.619 34.238 53.628 1.00 34.84 120 ILE B O 1
ATOM 4263 N N . ILE B 1 121 ? 55.928 33.281 51.613 1.00 27.77 121 ILE B N 1
ATOM 4264 C CA . ILE B 1 121 ? 54.812 32.355 51.729 1.00 28.17 121 ILE B CA 1
ATOM 4265 C C . ILE B 1 121 ? 55.237 30.951 51.285 1.00 28.04 121 ILE B C 1
ATOM 4266 O O . ILE B 1 121 ? 55.859 30.772 50.228 1.00 28.35 121 ILE B O 1
ATOM 4271 N N . PHE B 1 122 ? 54.905 29.973 52.118 1.00 27.24 122 PHE B N 1
ATOM 4272 C CA . PHE B 1 122 ? 55.110 28.566 51.821 1.00 27.78 122 PHE B CA 1
ATOM 4273 C C . PHE B 1 122 ? 53.776 28.011 51.350 1.00 27.96 122 PHE B C 1
ATOM 4274 O O . PHE B 1 122 ? 52.806 28.024 52.096 1.00 28.00 122 PHE B O 1
ATOM 4282 N N . VAL B 1 123 ? 53.732 27.533 50.112 1.00 28.56 123 VAL B N 1
ATOM 4283 C CA . VAL B 1 123 ? 52.480 27.124 49.480 1.00 29.19 123 VAL B CA 1
ATOM 4284 C C . VAL B 1 123 ? 52.619 25.715 48.918 1.00 29.66 123 VAL B C 1
ATOM 4285 O O . VAL B 1 123 ? 53.669 25.342 48.399 1.00 30.00 123 VAL B O 1
ATOM 4289 N N . GLU B 1 124 ? 51.559 24.930 49.048 1.00 30.54 124 GLU B N 1
ATOM 4290 C CA . GLU B 1 124 ? 51.524 23.583 48.490 1.00 32.21 124 GLU B CA 1
ATOM 4291 C C . GLU B 1 124 ? 51.361 23.677 46.966 1.00 32.94 124 GLU B C 1
ATOM 4292 O O . GLU B 1 124 ? 50.748 24.614 46.476 1.00 31.68 124 GLU B O 1
ATOM 4298 N N . GLU B 1 125 ? 51.896 22.697 46.237 1.00 34.75 125 GLU B N 1
ATOM 4299 C CA . GLU B 1 125 ? 51.781 22.650 44.768 1.00 36.74 125 GLU B CA 1
ATOM 4300 C C . GLU B 1 125 ? 50.372 22.957 44.286 1.00 37.56 125 GLU B C 1
ATOM 4301 O O . GLU B 1 125 ? 50.188 23.782 43.397 1.00 38.57 125 GLU B O 1
ATOM 4307 N N . GLU B 1 126 ? 49.386 22.311 44.907 1.00 38.23 126 GLU B N 1
ATOM 4308 C CA . GLU B 1 126 ? 47.967 22.468 44.537 1.00 39.89 126 GLU B CA 1
ATOM 4309 C C . GLU B 1 126 ? 47.428 23.901 44.657 1.00 37.82 126 GLU B C 1
ATOM 4310 O O . GLU B 1 126 ? 46.458 24.241 43.985 1.00 39.46 126 GLU B O 1
ATOM 4316 N N . SER B 1 127 ? 48.033 24.731 45.509 1.00 34.40 127 SER B N 1
ATOM 4317 C CA . SER B 1 127 ? 47.563 26.102 45.727 1.00 32.97 127 SER B CA 1
ATOM 4318 C C . SER B 1 127 ? 48.467 27.157 45.102 1.00 31.88 127 SER B C 1
ATOM 4319 O O . SER B 1 127 ? 48.225 28.350 45.282 1.00 30.34 127 SER B O 1
ATOM 4322 N N . LEU B 1 128 ? 49.486 26.736 44.353 1.00 32.66 128 LEU B N 1
ATOM 4323 C CA . LEU B 1 128 ? 50.460 27.681 43.805 1.00 32.22 128 LEU B CA 1
ATOM 4324 C C . LEU B 1 128 ? 49.799 28.715 42.902 1.00 33.00 128 LEU B C 1
ATOM 4325 O O . LEU B 1 128 ? 49.998 29.909 43.086 1.00 31.05 128 LEU B O 1
ATOM 4330 N N . LYS B 1 129 ? 49.008 28.254 41.936 1.00 35.78 129 LYS B N 1
ATOM 4331 C CA . LYS B 1 129 ? 48.341 29.172 41.009 1.00 37.67 129 LYS B CA 1
ATOM 4332 C C . LYS B 1 129 ? 47.444 30.160 41.741 1.00 35.48 129 LYS B C 1
ATOM 4333 O O . LYS B 1 129 ? 47.456 31.348 41.434 1.00 33.94 129 LYS B O 1
ATOM 4339 N N . LEU B 1 130 ? 46.664 29.651 42.692 1.00 34.84 130 LEU B N 1
ATOM 4340 C CA . LEU B 1 130 ? 45.798 30.486 43.526 1.00 33.94 130 LEU B CA 1
ATOM 4341 C C . LEU B 1 130 ? 46.596 31.608 44.176 1.00 31.99 130 LEU B C 1
ATOM 4342 O O . LEU B 1 130 ? 46.184 32.764 44.144 1.00 31.86 130 LEU B O 1
ATOM 4347 N N . ILE B 1 131 ? 47.733 31.250 44.767 1.00 30.78 131 ILE B N 1
ATOM 4348 C CA . ILE B 1 131 ? 48.589 32.217 45.451 1.00 30.02 131 ILE B CA 1
ATOM 4349 C C . ILE B 1 131 ? 49.233 33.188 44.459 1.00 30.68 131 ILE B C 1
ATOM 4350 O O . ILE B 1 131 ? 49.226 34.385 44.698 1.00 31.13 131 ILE B O 1
ATOM 4355 N N . GLU B 1 132 ? 49.774 32.679 43.353 1.00 32.30 132 GLU B N 1
ATOM 4356 C CA . GLU B 1 132 ? 50.387 33.541 42.330 1.00 34.09 132 GLU B CA 1
ATOM 4357 C C . GLU B 1 132 ? 49.415 34.571 41.776 1.00 34.25 132 GLU B C 1
ATOM 4358 O O . GLU B 1 132 ? 49.737 35.751 41.669 1.00 34.00 132 GLU B O 1
ATOM 4364 N N . LYS B 1 133 ? 48.227 34.110 41.404 1.00 34.93 133 LYS B N 1
ATOM 4365 C CA . LYS B 1 133 ? 47.190 34.996 40.876 1.00 35.98 133 LYS B CA 1
ATOM 4366 C C . LYS B 1 133 ? 46.716 36.008 41.930 1.00 33.66 133 LYS B C 1
ATOM 4367 O O . LYS B 1 133 ? 46.444 37.163 41.616 1.00 33.12 133 LYS B O 1
ATOM 4373 N N . SER B 1 134 ? 46.611 35.566 43.177 1.00 32.21 134 SER B N 1
ATOM 4374 C CA . SER B 1 134 ? 46.093 36.416 44.243 1.00 31.94 134 SER B CA 1
ATOM 4375 C C . SER B 1 134 ? 47.077 37.525 44.634 1.00 31.59 134 SER B C 1
ATOM 4376 O O . SER B 1 134 ? 46.669 38.656 44.864 1.00 31.97 134 SER B O 1
ATOM 4379 N N . LEU B 1 135 ? 48.367 37.204 44.701 1.00 32.11 135 LEU B N 1
ATOM 4380 C CA . LEU B 1 135 ? 49.393 38.230 44.932 1.00 32.27 135 LEU B CA 1
ATOM 4381 C C . LEU B 1 135 ? 49.357 39.273 43.821 1.00 34.06 135 LEU B C 1
ATOM 4382 O O . LEU B 1 135 ? 49.388 40.477 44.086 1.00 33.57 135 LEU B O 1
ATOM 4387 N N . LYS B 1 136 ? 49.280 38.804 42.577 1.00 36.46 136 LYS B N 1
ATOM 4388 C CA . LYS B 1 136 ? 49.292 39.702 41.430 1.00 39.06 136 LYS B CA 1
ATOM 4389 C C . LYS B 1 136 ? 48.053 40.592 41.429 1.00 38.19 136 LYS B C 1
ATOM 4390 O O . LYS B 1 136 ? 48.149 41.787 41.159 1.00 38.19 136 LYS B O 1
ATOM 4396 N N . GLY B 1 137 ? 46.894 40.015 41.751 1.00 37.38 137 GLY B N 1
ATOM 4397 C CA . GLY B 1 137 ? 45.642 40.774 41.809 1.00 36.70 137 GLY B CA 1
ATOM 4398 C C . GLY B 1 137 ? 45.601 41.784 42.949 1.00 35.68 137 GLY B C 1
ATOM 4399 O O . GLY B 1 137 ? 45.022 42.859 42.812 1.00 34.97 137 GLY B O 1
ATOM 4400 N N . ALA B 1 138 ? 46.217 41.436 44.079 1.00 34.11 138 ALA B N 1
ATOM 4401 C CA . ALA B 1 138 ? 46.343 42.358 45.208 1.00 33.59 138 ALA B CA 1
ATOM 4402 C C . ALA B 1 138 ? 47.523 43.335 45.045 1.00 33.84 138 ALA B C 1
ATOM 4403 O O . ALA B 1 138 ? 47.718 44.218 45.883 1.00 34.09 138 ALA B O 1
ATOM 4405 N N . LYS B 1 139 ? 48.303 43.165 43.973 1.00 34.22 139 LYS B N 1
ATOM 4406 C CA . LYS B 1 139 ? 49.422 44.062 43.613 1.00 33.24 139 LYS B CA 1
ATOM 4407 C C . LYS B 1 139 ? 50.545 44.015 44.650 1.00 32.56 139 LYS B C 1
ATOM 4408 O O . LYS B 1 139 ? 51.197 45.019 44.932 1.00 33.16 139 LYS B O 1
ATOM 4414 N N . LEU B 1 140 ? 50.775 42.814 45.172 1.00 31.99 140 LEU B N 1
ATOM 4415 C CA . LEU B 1 140 ? 51.761 42.551 46.208 1.00 31.61 140 LEU B CA 1
ATOM 4416 C C . LEU B 1 140 ? 52.892 41.714 45.648 1.00 32.26 140 LEU B C 1
ATOM 4417 O O . LEU B 1 140 ? 52.657 40.829 44.821 1.00 32.82 140 LEU B O 1
ATOM 4422 N N . SER B 1 141 ? 54.109 41.985 46.117 1.00 32.50 141 SER B N 1
ATOM 4423 C CA . SER B 1 141 ? 55.238 41.074 45.949 1.00 32.92 141 SER B CA 1
ATOM 4424 C C . SER B 1 141 ? 55.380 40.241 47.214 1.00 31.98 141 SER B C 1
ATOM 4425 O O . SER B 1 141 ? 55.072 40.708 48.305 1.00 31.47 141 SER B O 1
ATOM 4428 N N . CYS B 1 142 ? 55.831 39.006 4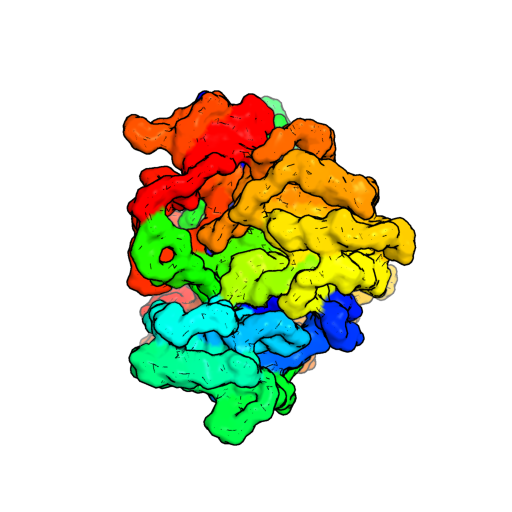7.053 1.00 31.62 142 CYS B N 1
ATOM 4429 C CA . CYS B 1 142 ? 56.057 38.093 48.166 1.00 31.70 142 CYS B CA 1
ATOM 4430 C C . CYS B 1 142 ? 56.855 36.932 47.626 1.00 32.31 142 CYS B C 1
ATOM 4431 O O . CYS B 1 142 ? 56.501 36.372 46.585 1.00 32.88 142 CYS B O 1
ATOM 4434 N N . GLU B 1 143 ? 57.931 36.578 48.318 1.00 31.45 143 GLU B N 1
ATOM 4435 C CA . GLU B 1 143 ? 58.750 35.458 47.901 1.00 32.44 143 GLU B CA 1
ATOM 4436 C C . GLU B 1 143 ? 57.979 34.151 48.147 1.00 30.84 143 GLU B C 1
ATOM 4437 O O . GLU B 1 143 ? 57.473 33.925 49.242 1.00 29.62 143 GLU B O 1
ATOM 4443 N N . ILE B 1 144 ? 57.911 33.306 47.118 1.00 30.31 144 ILE B N 1
ATOM 4444 C CA . ILE B 1 144 ? 57.181 32.052 47.178 1.00 30.00 144 ILE B CA 1
ATOM 4445 C C . ILE B 1 144 ? 58.098 30.851 47.282 1.00 30.55 144 ILE B C 1
ATOM 4446 O O . ILE B 1 144 ? 59.050 30.696 46.502 1.00 32.51 144 ILE B O 1
ATOM 4451 N N . ILE B 1 145 ? 57.789 29.995 48.244 1.00 29.80 145 ILE B N 1
ATOM 4452 C CA . ILE B 1 145 ? 58.484 28.737 48.427 1.00 30.42 145 ILE B CA 1
ATOM 4453 C C . ILE B 1 145 ? 57.455 27.610 48.356 1.00 29.93 145 ILE B C 1
ATOM 4454 O O . ILE B 1 145 ? 56.419 27.662 49.034 1.00 30.15 145 ILE B O 1
ATOM 4459 N N . VAL B 1 146 ? 57.751 26.587 47.560 1.00 28.91 146 VAL B N 1
ATOM 4460 C CA . VAL B 1 146 ? 56.784 25.529 47.293 1.00 29.65 146 VAL B CA 1
ATOM 4461 C C . VAL B 1 146 ? 57.088 24.255 48.079 1.00 29.92 146 VAL B C 1
ATOM 4462 O O . VAL B 1 146 ? 58.234 23.806 48.100 1.00 28.41 146 VAL B O 1
ATOM 4466 N N . PHE B 1 147 ? 56.061 23.696 48.735 1.00 30.52 147 PHE B N 1
ATOM 4467 C CA . PHE B 1 147 ? 56.134 22.337 49.275 1.00 31.95 147 PHE B CA 1
ATOM 4468 C C . PHE B 1 147 ? 56.030 21.391 48.090 1.00 34.38 147 PHE B C 1
ATOM 4469 O O . PHE B 1 147 ? 54.954 21.233 47.513 1.00 34.66 147 PHE B O 1
ATOM 4477 N N . GLY B 1 148 ? 57.158 20.799 47.711 1.00 36.25 148 GLY B N 1
ATOM 4478 C CA . GLY B 1 148 ? 57.196 19.829 46.628 1.00 38.84 148 GLY B CA 1
ATOM 4479 C C . GLY B 1 148 ? 58.068 20.277 45.469 1.00 39.48 148 GLY B C 1
ATOM 4480 O O . GLY B 1 148 ? 59.207 20.705 45.653 1.00 38.71 148 GLY B O 1
ATOM 4481 N N . LYS B 1 149 ? 57.512 20.172 44.271 1.00 42.46 149 LYS B N 1
ATOM 4482 C CA . LYS B 1 149 ? 58.248 20.346 43.032 1.00 44.33 149 LYS B CA 1
ATOM 4483 C C . LYS B 1 149 ? 58.016 21.737 42.455 1.00 42.06 149 LYS B C 1
ATOM 4484 O O . LYS B 1 149 ? 56.874 22.185 42.332 1.00 40.56 149 LYS B O 1
ATOM 4490 N N . SER B 1 150 ? 59.105 22.414 42.105 1.00 39.96 150 SER B N 1
ATOM 4491 C CA . SER B 1 150 ? 59.035 23.661 41.340 1.00 39.27 150 SER B CA 1
ATOM 4492 C C . SER B 1 150 ? 60.361 23.889 40.626 1.00 39.66 150 SER B C 1
ATOM 4493 O O . SER B 1 150 ? 61.417 23.561 41.169 1.00 38.72 150 SER B O 1
ATOM 4496 N N . THR B 1 151 ? 60.286 24.398 39.395 1.00 41.01 151 THR B N 1
ATOM 4497 C CA . THR B 1 151 ? 61.456 24.858 38.638 1.00 42.04 151 THR B CA 1
ATOM 4498 C C . THR B 1 151 ? 61.619 26.365 38.815 1.00 40.41 151 THR B C 1
ATOM 4499 O O . THR B 1 151 ? 62.739 26.862 38.931 1.00 39.00 151 THR B O 1
ATOM 4503 N N . LYS B 1 152 ? 60.497 27.089 38.835 1.00 39.38 152 LYS B N 1
ATOM 4504 C CA . LYS B 1 152 ? 60.520 28.546 38.944 1.00 38.68 152 LYS B CA 1
ATOM 4505 C C . LYS B 1 152 ? 60.874 29.049 40.349 1.00 35.44 152 LYS B C 1
ATOM 4506 O O . LYS B 1 152 ? 61.669 29.966 40.499 1.00 35.20 152 LYS B O 1
ATOM 4512 N N . HIS B 1 153 ? 60.271 28.446 41.362 1.00 33.88 153 HIS B N 1
ATOM 4513 C CA . HIS B 1 153 ? 60.354 28.934 42.733 1.00 32.73 153 HIS B CA 1
ATOM 4514 C C . HIS B 1 153 ? 61.239 28.030 43.556 1.00 32.22 153 HIS B C 1
ATOM 4515 O O . HIS B 1 153 ? 61.390 26.850 43.237 1.00 32.28 153 HIS B O 1
ATOM 4522 N N . GLY B 1 154 ? 61.816 28.581 44.623 1.00 31.99 154 GLY B N 1
ATOM 4523 C CA . GLY B 1 154 ? 62.524 27.772 45.610 1.00 31.27 154 GLY B CA 1
ATOM 4524 C C . GLY B 1 154 ? 61.583 26.762 46.240 1.00 30.82 154 GLY B C 1
ATOM 4525 O O . GLY B 1 154 ? 60.361 26.938 46.228 1.00 29.93 154 GLY B O 1
ATOM 4526 N N . THR B 1 155 ? 62.157 25.691 46.770 1.00 31.67 155 THR B N 1
ATOM 4527 C CA . THR B 1 155 ? 61.389 24.597 47.353 1.00 32.36 155 THR B CA 1
ATOM 4528 C C . THR B 1 155 ? 61.642 24.465 48.846 1.00 32.36 155 THR B C 1
ATOM 4529 O O . THR B 1 155 ? 62.692 24.877 49.356 1.00 31.91 155 THR B O 1
ATOM 4533 N N . PHE B 1 156 ? 60.669 23.878 49.542 1.00 32.93 156 PHE B N 1
ATOM 4534 C CA . PHE B 1 156 ? 60.845 23.476 50.935 1.00 32.91 156 PHE B CA 1
ATOM 4535 C C . PHE B 1 156 ? 62.036 22.529 51.084 1.00 33.80 156 PHE B C 1
ATOM 4536 O O . PHE B 1 156 ? 62.772 22.628 52.051 1.00 33.98 156 PHE B O 1
ATOM 4544 N N . ALA B 1 157 ? 62.210 21.609 50.138 1.00 34.67 157 ALA B N 1
ATOM 4545 C CA . ALA B 1 157 ? 63.354 20.698 50.159 1.00 36.02 157 ALA B CA 1
ATOM 4546 C C . ALA B 1 157 ? 64.689 21.452 50.241 1.00 36.46 157 ALA B C 1
ATOM 4547 O O . ALA B 1 157 ? 65.577 21.048 50.991 1.00 38.19 157 ALA B O 1
ATOM 4549 N N . GLU B 1 158 ? 64.826 22.548 49.494 1.00 36.21 158 GLU B N 1
ATOM 4550 C CA . GLU B 1 158 ? 66.057 23.343 49.532 1.00 36.40 158 GLU B CA 1
ATOM 4551 C C . GLU B 1 158 ? 66.275 23.947 50.918 1.00 36.37 158 GLU B C 1
ATOM 4552 O O . GLU B 1 158 ? 67.402 24.012 51.410 1.00 34.55 158 GLU B O 1
ATOM 4558 N N . MET B 1 159 ? 65.192 24.401 51.535 1.00 36.27 159 MET B N 1
ATOM 4559 C CA . MET B 1 159 ? 65.281 25.060 52.827 1.00 38.48 159 MET B CA 1
ATOM 4560 C C . MET B 1 159 ? 65.699 24.098 53.945 1.00 37.67 159 MET B C 1
ATOM 4561 O O . MET B 1 159 ? 66.185 24.546 54.991 1.00 38.07 159 MET B O 1
ATOM 4566 N N . THR B 1 160 ? 65.518 22.792 53.734 1.00 35.61 160 THR B N 1
ATOM 4567 C CA . THR B 1 160 ? 65.941 21.797 54.724 1.00 37.29 160 THR B CA 1
ATOM 4568 C C . THR B 1 160 ? 67.415 21.408 54.584 1.00 39.23 160 THR B C 1
ATOM 4569 O O . THR B 1 160 ? 67.936 20.685 55.435 1.00 41.05 160 THR B O 1
ATOM 4573 N N . LEU B 1 161 ? 68.087 21.858 53.524 1.00 39.00 161 LEU B N 1
ATOM 4574 C CA . LEU B 1 161 ? 69.512 21.559 53.359 1.00 41.08 161 LEU B CA 1
ATOM 4575 C C . LEU B 1 161 ? 70.312 22.022 54.581 1.00 44.34 161 LEU B C 1
ATOM 4576 O O . LEU B 1 161 ? 70.108 23.140 55.067 1.00 44.83 161 LEU B O 1
ATOM 4581 N N . PRO B 1 162 ? 71.226 21.167 55.080 1.00 47.33 162 PRO B N 1
ATOM 4582 C CA . PRO B 1 162 ? 72.071 21.587 56.203 1.00 50.36 162 PRO B CA 1
ATOM 4583 C C . PRO B 1 162 ? 73.066 22.661 55.764 1.00 52.41 162 PRO B C 1
ATOM 4584 O O . PRO B 1 162 ? 73.680 22.527 54.711 1.00 51.91 162 PRO B O 1
ATOM 4588 N N . CYS B 1 163 ? 73.195 23.723 56.556 1.00 55.30 163 CYS B N 1
ATOM 4589 C CA . CYS B 1 163 ? 74.034 24.872 56.201 1.00 57.94 163 CYS B CA 1
ATOM 4590 C C . CYS B 1 163 ? 74.070 25.859 57.367 1.00 61.08 163 CYS B C 1
ATOM 4591 O O . CYS B 1 163 ? 73.053 26.461 57.705 1.00 61.37 163 CYS B O 1
ATOM 4594 N N . GLY B 1 164 ? 75.240 26.025 57.975 1.00 64.42 164 GLY B N 1
ATOM 4595 C CA . GLY B 1 164 ? 75.388 26.872 59.161 1.00 68.19 164 GLY B CA 1
ATOM 4596 C C . GLY B 1 164 ? 75.754 26.059 60.390 1.00 70.53 164 GLY B C 1
ATOM 4597 O O . GLY B 1 164 ? 76.060 24.867 60.289 1.00 70.26 164 GLY B O 1
ATOM 4598 N N . ASP B 1 165 ? 75.722 26.707 61.552 1.00 63.87 165 ASP B N 1
ATOM 4599 C CA . ASP B 1 165 ? 76.082 26.060 62.817 1.00 62.99 165 ASP B CA 1
ATOM 4600 C C . ASP B 1 165 ? 74.820 25.546 63.511 1.00 57.25 165 ASP B C 1
ATOM 4601 O O . ASP B 1 165 ? 74.151 26.283 64.246 1.00 55.12 165 ASP B O 1
ATOM 4606 N N . GLU B 1 166 ? 74.506 24.275 63.270 1.00 54.73 166 GLU B N 1
ATOM 4607 C CA . GLU B 1 166 ? 73.257 23.682 63.746 1.00 50.66 166 GLU B CA 1
ATOM 4608 C C . GLU B 1 166 ? 73.263 23.440 65.242 1.00 50.30 166 GLU B C 1
ATOM 4609 O O . GLU B 1 166 ? 72.248 23.631 65.892 1.00 48.66 166 GLU B O 1
ATOM 4615 N N . LYS B 1 167 ? 74.406 23.022 65.779 1.00 53.30 167 LYS B N 1
ATOM 4616 C CA . LYS B 1 167 ? 74.556 22.818 67.216 1.00 54.08 167 LYS B CA 1
ATOM 4617 C C . LYS B 1 167 ? 74.362 24.120 67.965 1.00 53.01 167 LYS B C 1
ATOM 4618 O O . LYS B 1 167 ? 73.734 24.151 69.025 1.00 54.96 167 LYS B O 1
ATOM 4624 N N . ALA B 1 168 ? 74.922 25.193 67.421 1.00 51.79 168 ALA B N 1
ATOM 4625 C CA . ALA B 1 168 ? 74.920 26.481 68.103 1.00 51.93 168 ALA B CA 1
ATOM 4626 C C . ALA B 1 168 ? 73.581 27.204 68.009 1.00 47.29 168 ALA B C 1
ATOM 4627 O O . ALA B 1 168 ? 73.308 28.089 68.815 1.00 47.35 168 ALA B O 1
ATOM 4629 N N . PHE B 1 169 ? 72.748 26.852 67.032 1.00 44.25 169 PHE B N 1
ATOM 4630 C CA . PHE B 1 169 ? 71.517 27.618 66.805 1.00 40.84 169 PHE B CA 1
ATOM 4631 C C . PHE B 1 169 ? 70.620 27.646 68.032 1.00 39.84 169 PHE B C 1
ATOM 4632 O O . PHE B 1 169 ? 70.303 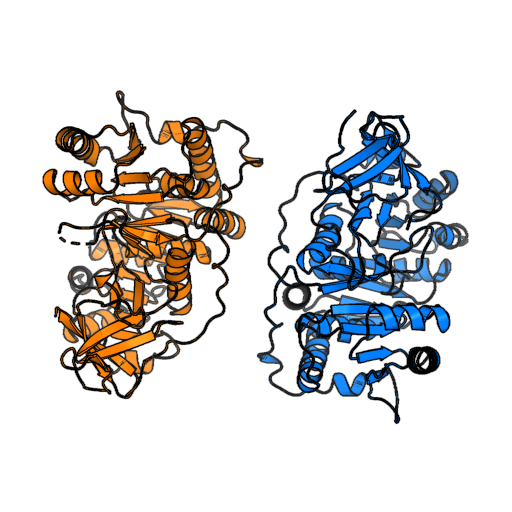26.610 68.590 1.00 39.18 169 PHE B O 1
ATOM 4640 N N . LYS B 1 170 ? 70.211 28.841 68.438 1.00 40.33 170 LYS B N 1
ATOM 4641 C CA . LYS B 1 170 ? 69.167 28.981 69.431 1.00 41.77 170 LYS B CA 1
ATOM 4642 C C . LYS B 1 170 ? 68.110 29.942 68.919 1.00 39.06 170 LYS B C 1
ATOM 4643 O O . LYS B 1 170 ? 68.415 30.813 68.104 1.00 38.79 170 LYS B O 1
ATOM 4649 N N . PRO B 1 171 ? 66.855 29.776 69.379 1.00 38.22 171 PRO B N 1
ATOM 4650 C CA . PRO B 1 171 ? 65.806 30.703 68.982 1.00 36.86 171 PRO B CA 1
ATOM 4651 C C . PRO B 1 171 ? 66.144 32.129 69.365 1.00 38.41 171 PRO B C 1
ATOM 4652 O O . PRO B 1 171 ? 66.771 32.354 70.403 1.00 41.28 171 PRO B O 1
ATOM 4656 N N . SER B 1 172 ? 65.739 33.084 68.535 1.00 38.02 172 SER B N 1
ATOM 4657 C CA . SER B 1 172 ? 66.037 34.490 68.795 1.00 39.82 172 SER B CA 1
ATOM 4658 C C . SER B 1 172 ? 65.281 34.974 70.023 1.00 41.81 172 SER B C 1
ATOM 4659 O O . SER B 1 172 ? 64.155 34.531 70.291 1.00 40.06 172 SER B O 1
ATOM 4662 N N . LYS B 1 173 ? 65.914 35.880 70.765 1.00 44.28 173 LYS B N 1
ATOM 4663 C CA . LYS B 1 173 ? 65.269 36.552 71.880 1.00 47.72 173 LYS B CA 1
ATOM 4664 C C . LYS B 1 173 ? 64.209 37.483 71.346 1.00 46.22 173 LYS B C 1
ATOM 4665 O O . LYS B 1 173 ? 64.364 38.054 70.262 1.00 44.88 173 LYS B O 1
ATOM 4671 N N . THR B 1 174 ? 63.138 37.646 72.114 1.00 49.10 174 THR B N 1
ATOM 4672 C CA . THR B 1 174 ? 61.974 38.351 71.616 1.00 47.54 174 THR B CA 1
ATOM 4673 C C . THR B 1 174 ? 61.237 39.098 72.720 1.00 45.66 174 THR B C 1
ATOM 4674 O O . THR B 1 174 ? 61.481 38.865 73.902 1.00 46.72 174 THR B O 1
ATOM 4678 N N . ASP B 1 175 ? 60.359 40.012 72.318 1.00 43.40 175 ASP B N 1
ATOM 4679 C CA . ASP B 1 175 ? 59.398 40.622 73.228 1.00 42.43 175 ASP B CA 1
ATOM 4680 C C . ASP B 1 175 ? 58.184 39.710 73.228 1.00 39.67 175 ASP B C 1
ATOM 4681 O O . ASP B 1 175 ? 57.532 39.538 72.202 1.00 38.23 175 ASP B O 1
ATOM 4686 N N . ILE B 1 176 ? 57.876 39.127 74.378 1.00 39.34 176 ILE B N 1
ATOM 4687 C CA . ILE B 1 176 ? 56.821 38.118 74.442 1.00 37.52 176 ILE B CA 1
ATOM 4688 C C . ILE B 1 176 ? 55.404 38.691 74.380 1.00 36.73 176 ILE B C 1
ATOM 4689 O O . ILE B 1 176 ? 54.439 37.931 74.356 1.00 35.79 176 ILE B O 1
ATOM 4694 N N . ASP B 1 177 ? 55.274 40.016 74.360 1.00 37.61 177 ASP B N 1
ATOM 4695 C CA . ASP B 1 177 ? 53.998 40.653 74.057 1.00 36.84 177 ASP B CA 1
ATOM 4696 C C . ASP B 1 177 ? 53.896 41.055 72.587 1.00 35.69 177 ASP B C 1
ATOM 4697 O O . ASP B 1 177 ? 52.856 41.537 72.166 1.00 36.12 177 ASP B O 1
ATOM 4702 N N . ASP B 1 178 ? 54.956 40.867 71.805 1.00 35.25 178 ASP B N 1
ATOM 4703 C CA . ASP B 1 178 ? 54.847 41.004 70.349 1.00 34.56 178 ASP B CA 1
ATOM 4704 C C . ASP B 1 178 ? 53.988 39.879 69.790 1.00 32.34 178 ASP B C 1
ATOM 4705 O O . ASP B 1 178 ? 53.901 38.804 70.366 1.00 30.88 178 ASP B O 1
ATOM 4710 N N . THR B 1 179 ? 53.388 40.136 68.640 1.00 32.14 179 THR B N 1
ATOM 4711 C CA . THR B 1 179 ? 52.556 39.148 67.966 1.00 31.24 179 THR B CA 1
ATOM 4712 C C . THR B 1 179 ? 53.358 37.923 67.542 1.00 30.56 179 THR B C 1
ATOM 4713 O O . THR B 1 179 ? 54.447 38.045 66.984 1.00 31.14 179 THR B O 1
ATOM 4717 N N . ALA B 1 180 ? 52.812 36.744 67.829 1.00 29.29 180 ALA B N 1
ATOM 4718 C CA . ALA B 1 180 ? 53.438 35.479 67.455 1.00 29.55 180 ALA B CA 1
ATOM 4719 C C . ALA B 1 180 ? 52.643 34.715 66.385 1.00 29.36 180 ALA B C 1
ATOM 4720 O O . ALA B 1 180 ? 53.230 34.120 65.475 1.00 29.75 180 ALA B O 1
ATOM 4722 N N . VAL B 1 181 ? 51.319 34.717 66.506 1.00 29.13 181 VAL B N 1
ATOM 4723 C CA . VAL B 1 181 ? 50.448 33.931 65.634 1.00 29.52 181 VAL B CA 1
ATOM 4724 C C . VAL B 1 181 ? 49.225 34.757 65.298 1.00 29.42 181 VAL B C 1
ATOM 4725 O O . VAL B 1 181 ? 48.723 35.491 66.159 1.00 29.19 181 VAL B O 1
ATOM 4729 N N . MET B 1 182 ? 48.760 34.655 64.049 1.00 29.15 182 MET B N 1
ATOM 4730 C CA . MET B 1 182 ? 47.557 35.358 63.612 1.00 29.68 182 MET B CA 1
ATOM 4731 C C . MET B 1 182 ? 46.496 34.405 63.034 1.00 29.11 182 MET B C 1
ATOM 4732 O O . MET B 1 182 ? 46.825 33.368 62.476 1.00 28.16 182 MET B O 1
ATOM 4737 N N . PHE B 1 183 ? 45.227 34.776 63.192 1.00 28.63 183 PHE B N 1
ATOM 4738 C CA . PHE B 1 183 ? 44.096 34.035 62.625 1.00 29.62 183 PHE B CA 1
ATOM 4739 C C . PHE B 1 183 ? 43.142 35.039 61.995 1.00 31.33 183 PHE B C 1
ATOM 4740 O O . PHE B 1 183 ? 43.041 36.168 62.458 1.00 31.24 183 PHE B O 1
ATOM 4748 N N . PHE B 1 184 ? 42.451 34.636 60.938 1.00 33.92 184 PHE B N 1
ATOM 4749 C CA . PHE B 1 184 ? 41.482 35.509 60.292 1.00 36.19 184 PHE B CA 1
ATOM 4750 C C . PHE B 1 184 ? 40.103 35.276 60.874 1.00 38.29 184 PHE B C 1
ATOM 4751 O O . PHE B 1 184 ? 39.715 34.142 61.096 1.00 40.29 184 PHE B O 1
ATOM 4759 N N . SER B 1 185 ? 39.380 36.358 61.148 1.00 41.10 185 SER B N 1
ATOM 4760 C CA . SER B 1 185 ? 38.023 36.285 61.693 1.00 42.91 185 SER B CA 1
ATOM 4761 C C . SER B 1 185 ? 36.971 36.070 60.601 1.00 45.78 185 SER B C 1
ATOM 4762 O O . SER B 1 185 ? 37.270 36.092 59.404 1.00 46.05 185 SER B O 1
ATOM 4765 N N . LEU B 1 191 ? 34.198 42.532 56.599 1.00 51.51 191 LEU B N 1
ATOM 4766 C CA . LEU B 1 191 ? 35.347 41.852 56.008 1.00 49.51 191 LEU B CA 1
ATOM 4767 C C . LEU B 1 191 ? 36.235 41.257 57.092 1.00 45.86 191 LEU B C 1
ATOM 4768 O O . LEU B 1 191 ? 36.389 41.844 58.157 1.00 44.36 191 LEU B O 1
ATOM 4773 N N . PRO B 1 192 ? 36.834 40.086 56.822 1.00 44.64 192 PRO B N 1
ATOM 4774 C CA . PRO B 1 192 ? 37.755 39.513 57.790 1.00 42.16 192 PRO B CA 1
ATOM 4775 C C . PRO B 1 192 ? 38.871 40.467 58.222 1.00 40.26 192 PRO B C 1
ATOM 4776 O O . PRO B 1 192 ? 39.295 41.336 57.455 1.00 39.99 192 PRO B O 1
ATOM 4780 N N . LYS B 1 193 ? 39.300 40.299 59.465 1.00 38.51 193 LYS B N 1
ATOM 4781 C CA . LYS B 1 193 ? 40.415 41.028 60.035 1.00 37.64 193 LYS B CA 1
ATOM 4782 C C . LYS B 1 193 ? 41.429 40.004 60.524 1.00 35.22 193 LYS B C 1
ATOM 4783 O O . LYS B 1 193 ? 41.093 38.829 60.687 1.00 34.46 193 LYS B O 1
ATOM 4789 N N . ALA B 1 194 ? 42.659 40.447 60.767 1.00 33.43 194 ALA B N 1
ATOM 4790 C CA . ALA B 1 194 ? 43.720 39.564 61.244 1.00 31.96 194 ALA B CA 1
ATOM 4791 C C . ALA B 1 194 ? 43.893 39.663 62.761 1.00 31.05 194 ALA B C 1
ATOM 4792 O O . ALA B 1 194 ? 44.521 40.584 63.265 1.00 31.04 194 ALA B O 1
ATOM 4794 N N . ILE B 1 195 ? 43.321 38.695 63.471 1.00 30.96 195 ILE B N 1
ATOM 4795 C CA . ILE B 1 195 ? 43.428 38.586 64.926 1.00 30.46 195 ILE B CA 1
ATOM 4796 C C . ILE B 1 195 ? 44.880 38.306 65.313 1.00 28.98 195 ILE B C 1
ATOM 4797 O O . ILE B 1 195 ? 45.482 37.392 64.778 1.00 28.52 195 ILE B O 1
ATOM 4802 N N . CYS B 1 196 ? 45.438 39.100 66.226 1.00 28.95 196 CYS B N 1
ATOM 4803 C CA . CYS B 1 196 ? 46.801 38.881 66.707 1.00 28.38 196 CYS B CA 1
ATOM 4804 C C . CYS B 1 196 ? 46.835 38.258 68.087 1.00 27.63 196 CYS B C 1
ATOM 4805 O O . CYS B 1 196 ? 46.139 38.708 68.989 1.00 28.70 196 CYS B O 1
ATOM 4808 N N . HIS B 1 197 ? 47.643 37.214 68.231 1.00 26.80 197 HIS B N 1
ATOM 4809 C CA . HIS B 1 197 ? 47.963 36.644 69.517 1.00 26.93 197 HIS B CA 1
ATOM 4810 C C . HIS B 1 197 ? 49.454 36.793 69.742 1.00 27.71 197 HIS B C 1
ATOM 4811 O O . HIS B 1 197 ? 50.266 36.458 68.859 1.00 27.91 197 HIS B O 1
ATOM 4818 N N . SER B 1 198 ? 49.808 37.304 70.918 1.00 28.44 198 SER B N 1
ATOM 4819 C CA . SER B 1 198 ? 51.203 37.409 71.328 1.00 28.85 198 SER B CA 1
ATOM 4820 C C . SER B 1 198 ? 51.749 36.044 71.698 1.00 28.87 198 SER B C 1
ATOM 4821 O O . SER B 1 198 ? 51.007 35.057 71.785 1.00 28.61 198 SER B O 1
ATOM 4824 N N . HIS B 1 199 ? 53.053 35.989 71.930 1.00 29.41 199 HIS B N 1
ATOM 4825 C CA . HIS B 1 199 ? 53.668 34.762 72.416 1.00 29.86 199 HIS B CA 1
ATOM 4826 C C . HIS B 1 199 ? 52.919 34.339 73.679 1.00 30.81 199 HIS B C 1
ATOM 4827 O O . HIS B 1 199 ? 52.486 33.193 73.796 1.00 30.92 199 HIS B O 1
ATOM 4834 N N . ARG B 1 200 ? 52.728 35.286 74.595 1.00 31.63 200 ARG B N 1
ATOM 4835 C CA . ARG B 1 200 ? 52.068 35.010 75.862 1.00 33.17 200 ARG B CA 1
ATOM 4836 C C . ARG B 1 200 ? 50.608 34.581 75.687 1.00 31.07 200 ARG B C 1
ATOM 4837 O O . ARG B 1 200 ? 50.210 33.555 76.221 1.00 30.62 200 ARG B O 1
ATOM 4845 N N . SER B 1 201 ? 49.825 35.341 74.928 1.00 29.65 201 SER B N 1
ATOM 4846 C CA . SER B 1 201 ? 48.395 35.027 74.796 1.00 29.58 201 SER B CA 1
ATOM 4847 C C . SER B 1 201 ? 48.178 33.694 74.076 1.00 28.49 201 SER B C 1
ATOM 4848 O O . SER B 1 201 ? 47.384 32.875 74.536 1.00 28.89 201 SER B O 1
ATOM 4851 N N . PHE B 1 202 ? 48.902 33.440 72.987 1.00 27.92 202 PHE B N 1
ATOM 4852 C CA . PHE B 1 202 ? 48.768 32.136 72.325 1.00 27.82 202 PHE B CA 1
ATOM 4853 C C . PHE B 1 202 ? 49.178 30.978 73.234 1.00 28.93 202 PHE B C 1
ATOM 4854 O O . PHE B 1 202 ? 48.511 29.936 73.252 1.00 29.49 202 PHE B O 1
ATOM 4862 N N . LEU B 1 203 ? 50.261 31.150 73.986 1.00 29.12 203 LEU B N 1
ATOM 4863 C CA . LEU B 1 203 ? 50.703 30.100 74.908 1.00 30.43 203 LEU B CA 1
ATOM 4864 C C . LEU B 1 203 ? 49.707 29.852 76.059 1.00 31.47 203 LEU B C 1
ATOM 4865 O O . LEU B 1 203 ? 49.624 2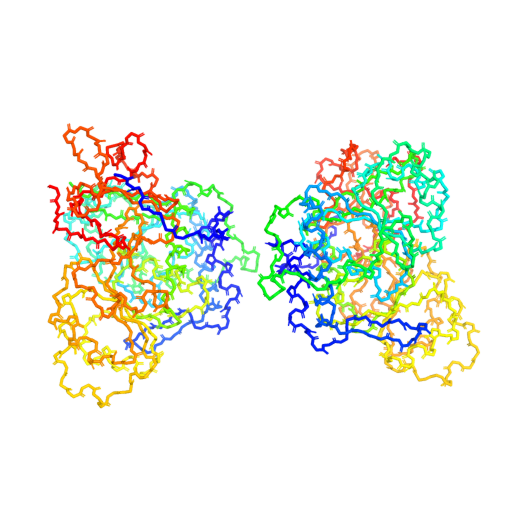8.738 76.570 1.00 31.88 203 LEU B O 1
ATOM 4870 N N . GLN B 1 204 ? 48.936 30.867 76.439 1.00 29.93 204 GLN B N 1
ATOM 4871 C CA . GLN B 1 204 ? 47.849 30.671 77.415 1.00 30.72 204 GLN B CA 1
ATOM 4872 C C . GLN B 1 204 ? 46.626 29.996 76.803 1.00 30.26 204 GLN B C 1
ATOM 4873 O O . GLN B 1 204 ? 45.904 29.296 77.513 1.00 30.63 204 GLN B O 1
ATOM 4879 N N . ILE B 1 205 ? 46.381 30.189 75.505 1.00 29.53 205 ILE B N 1
ATOM 4880 C CA . ILE B 1 205 ? 45.376 29.379 74.821 1.00 29.21 205 ILE B CA 1
ATOM 4881 C C . ILE B 1 205 ? 45.760 27.902 74.942 1.00 29.61 205 ILE B C 1
ATOM 4882 O O . ILE B 1 205 ? 44.908 27.041 75.192 1.00 29.85 205 ILE B O 1
ATOM 4887 N N . VAL B 1 206 ? 47.047 27.624 74.759 1.00 29.46 206 VAL B N 1
ATOM 4888 C CA . VAL B 1 206 ? 47.563 26.264 74.783 1.00 29.99 206 VAL B CA 1
ATOM 4889 C C . VAL B 1 206 ? 47.523 25.684 76.203 1.00 30.80 206 VAL B C 1
ATOM 4890 O O . VAL B 1 206 ? 47.011 24.592 76.408 1.00 31.06 206 VAL B O 1
ATOM 4894 N N . GLU B 1 207 ? 48.056 26.427 77.169 1.00 31.30 207 GLU B N 1
ATOM 4895 C CA . GLU B 1 207 ? 48.160 25.963 78.554 1.00 32.38 207 GLU B CA 1
ATOM 4896 C C . GLU B 1 207 ? 46.784 25.820 79.228 1.00 32.75 207 GLU B C 1
ATOM 4897 O O . GLU B 1 207 ? 46.543 24.867 79.971 1.00 33.45 207 GLU B O 1
ATOM 4903 N N . THR B 1 208 ? 45.883 26.761 78.964 1.00 32.59 208 THR B N 1
ATOM 4904 C CA . THR B 1 208 ? 44.510 26.655 79.441 1.00 32.78 208 THR B CA 1
ATOM 4905 C C . THR B 1 208 ? 43.873 25.353 78.955 1.00 32.27 208 THR B C 1
ATOM 4906 O O . THR B 1 208 ? 43.246 24.638 79.737 1.00 31.49 208 THR B O 1
ATOM 4910 N N . SER B 1 209 ? 44.056 25.040 77.671 1.00 32.16 209 SER B N 1
ATOM 4911 C CA . SER B 1 209 ? 43.486 23.817 77.095 1.00 32.33 209 SER B CA 1
ATOM 4912 C C . SER B 1 209 ? 44.079 22.558 77.751 1.00 33.65 209 SER B C 1
ATOM 4913 O O . SER B 1 209 ? 43.386 21.542 77.898 1.00 35.70 209 SER B O 1
ATOM 4916 N N . PHE B 1 210 ? 45.339 22.629 78.178 1.00 33.66 210 PHE B N 1
ATOM 4917 C CA . PHE B 1 210 ? 45.932 21.529 78.943 1.00 34.54 210 PHE B CA 1
ATOM 4918 C C . PHE B 1 210 ? 45.219 21.317 80.281 1.00 34.77 210 PHE B C 1
ATOM 4919 O O . PHE B 1 210 ? 44.898 20.182 80.632 1.00 35.62 210 PHE B O 1
ATOM 4927 N N . TYR B 1 211 ? 44.957 22.397 81.014 1.00 34.33 211 TYR B N 1
ATOM 4928 C CA . TYR B 1 211 ? 44.288 22.285 82.318 1.00 35.63 211 TYR B CA 1
ATOM 4929 C C . TYR B 1 211 ? 42.779 22.030 82.224 1.00 35.90 211 TYR B C 1
ATOM 4930 O O . TYR B 1 211 ? 42.145 21.743 83.236 1.00 36.22 211 TYR B O 1
ATOM 4939 N N . CYS B 1 212 ? 42.203 22.113 81.026 1.00 35.80 212 CYS B N 1
ATOM 4940 C CA . CYS B 1 212 ? 40.830 21.628 80.823 1.00 36.99 212 CYS B CA 1
ATOM 4941 C C . CYS B 1 212 ? 40.750 20.119 81.093 1.00 38.04 212 CYS B C 1
ATOM 4942 O O . CYS B 1 212 ? 39.685 19.603 81.425 1.00 39.12 212 CYS B O 1
ATOM 4945 N N . GLY B 1 213 ? 41.879 19.426 80.946 1.00 38.73 213 GLY B N 1
ATOM 4946 C CA . GLY B 1 213 ? 42.050 18.075 81.481 1.00 40.75 213 GLY B CA 1
ATOM 4947 C C . GLY B 1 213 ? 41.774 16.929 80.523 1.00 41.64 213 GLY B C 1
ATOM 4948 O O . GLY B 1 213 ? 41.900 15.760 80.903 1.00 41.66 213 GLY B O 1
ATOM 4949 N N . TYR B 1 214 ? 41.403 17.251 79.285 1.00 40.78 214 TYR B N 1
ATOM 4950 C CA . TYR B 1 214 ? 41.063 16.211 78.315 1.00 40.98 214 TYR B CA 1
ATOM 4951 C C . TYR B 1 214 ? 42.297 15.524 77.718 1.00 41.49 214 TYR B C 1
ATOM 4952 O O . TYR B 1 214 ? 43.379 16.114 77.617 1.00 40.42 214 TYR B O 1
ATOM 4961 N N . ASP B 1 215 ? 42.116 14.263 77.341 1.00 42.80 215 ASP B N 1
ATOM 4962 C CA . ASP B 1 215 ? 43.220 13.389 76.943 1.00 43.78 215 ASP B CA 1
ATOM 4963 C C . ASP B 1 215 ? 43.686 13.692 75.518 1.00 42.75 215 ASP B C 1
ATOM 4964 O O . ASP B 1 215 ? 42.892 13.629 74.579 1.00 42.86 215 ASP B O 1
ATOM 4969 N N . CYS B 1 216 ? 44.967 14.027 75.366 1.00 41.63 216 CYS B N 1
ATOM 4970 C CA . CYS B 1 216 ? 45.545 14.373 74.062 1.00 40.60 216 CYS B CA 1
ATOM 4971 C C . CYS B 1 216 ? 46.755 13.508 73.695 1.00 41.26 216 CYS B C 1
ATOM 4972 O O . CYS B 1 216 ? 47.479 13.831 72.745 1.00 41.00 216 CYS B O 1
ATOM 4975 N N . ARG B 1 217 ? 46.975 12.412 74.420 1.00 41.47 217 ARG B N 1
ATOM 4976 C CA . ARG B 1 217 ? 48.179 11.603 74.218 1.00 42.38 217 ARG B CA 1
ATOM 4977 C C . ARG B 1 217 ? 48.380 11.280 72.741 1.00 41.16 217 ARG B C 1
ATOM 4978 O O . ARG B 1 217 ? 49.481 11.432 72.218 1.00 39.85 217 ARG B O 1
ATOM 4986 N N . SER B 1 218 ? 47.308 10.851 72.078 1.00 40.17 218 SER B N 1
ATOM 4987 C CA . SER B 1 218 ? 47.292 10.699 70.629 1.00 39.66 218 SER B CA 1
ATOM 4988 C C . SER B 1 218 ? 45.982 11.263 70.080 1.00 37.66 218 SER B C 1
ATOM 4989 O O . SER B 1 218 ? 44.928 10.652 70.222 1.00 37.68 218 SER B O 1
ATOM 4992 N N . ILE B 1 219 ? 46.058 12.431 69.452 1.00 35.25 219 ILE B N 1
ATOM 4993 C CA . ILE B 1 219 ? 44.859 13.166 69.069 1.00 33.96 219 ILE B CA 1
ATOM 4994 C C . ILE B 1 219 ? 44.807 13.377 67.564 1.00 33.33 219 ILE B C 1
ATOM 4995 O O . ILE B 1 219 ? 45.782 13.834 66.958 1.00 32.57 219 ILE B O 1
ATOM 5000 N N . LEU B 1 220 ? 43.658 13.033 66.980 1.00 32.87 220 LEU B N 1
ATOM 5001 C CA . LEU B 1 220 ? 43.404 13.201 65.555 1.00 32.87 220 LEU B CA 1
ATOM 5002 C C . LEU B 1 220 ? 42.619 14.482 65.284 1.00 32.23 220 LEU B C 1
ATOM 5003 O O . LEU B 1 220 ? 41.727 14.854 66.051 1.00 31.61 220 LEU B O 1
ATOM 5008 N N . HIS B 1 221 ? 42.966 15.152 64.189 1.00 31.81 221 HIS B N 1
ATOM 5009 C CA . HIS B 1 221 ? 42.167 16.263 63.693 1.00 31.82 221 HIS B CA 1
ATOM 5010 C C . HIS B 1 221 ? 42.238 16.351 62.170 1.00 31.53 221 HIS B C 1
ATOM 5011 O O . HIS B 1 221 ? 43.117 15.761 61.542 1.00 31.43 221 HIS B O 1
ATOM 5018 N N . PHE B 1 222 ? 41.279 17.068 61.594 1.00 31.36 222 PHE B N 1
ATOM 5019 C CA . PHE B 1 222 ? 41.192 17.261 60.152 1.00 31.55 222 PHE B CA 1
ATOM 5020 C C . PHE B 1 222 ? 41.367 18.725 59.754 1.00 30.15 222 PHE B C 1
ATOM 5021 O O . PHE B 1 222 ? 41.651 19.009 58.604 1.00 30.75 222 PHE B O 1
ATOM 5029 N N . THR B 1 223 ? 41.200 19.652 60.692 1.00 29.83 223 THR B N 1
ATOM 5030 C CA . THR B 1 223 ? 41.278 21.070 60.373 1.00 29.26 223 THR B CA 1
ATOM 5031 C C . THR B 1 223 ? 42.695 21.461 59.969 1.00 29.36 223 THR B C 1
ATOM 5032 O O . THR B 1 223 ? 43.678 20.960 60.523 1.00 29.47 223 THR B O 1
ATOM 5036 N N . THR B 1 224 ? 42.787 22.356 58.993 1.00 29.49 224 THR B N 1
ATOM 5037 C CA . THR B 1 224 ? 44.054 22.950 58.606 1.00 29.53 224 THR B CA 1
ATOM 5038 C C . THR B 1 224 ? 44.455 24.016 59.620 1.00 29.03 224 THR B C 1
ATOM 5039 O O . THR B 1 224 ? 43.650 24.434 60.476 1.00 27.14 224 THR B O 1
ATOM 5043 N N . MET B 1 225 ? 45.695 24.469 59.499 1.00 28.94 225 MET B N 1
ATOM 5044 C CA . MET B 1 225 ? 46.275 25.431 60.441 1.00 29.84 225 MET B CA 1
ATOM 5045 C C . MET B 1 225 ? 45.723 26.845 60.289 1.00 28.82 225 MET B C 1
ATOM 5046 O O . MET B 1 225 ? 46.022 27.721 61.097 1.00 29.06 225 MET B O 1
ATOM 5051 N N . TYR B 1 226 ? 44.932 27.065 59.247 1.00 28.64 226 TYR B N 1
ATOM 5052 C CA . TYR B 1 226 ? 44.101 28.263 59.137 1.00 28.45 226 TYR B CA 1
ATOM 5053 C C . TYR B 1 226 ? 43.194 28.413 60.359 1.00 28.37 226 TYR B C 1
ATOM 5054 O O . TYR B 1 226 ? 42.917 29.529 60.809 1.00 27.61 226 TYR B O 1
ATOM 5063 N N . TRP B 1 227 ? 42.737 27.281 60.886 1.00 28.54 227 TRP B N 1
ATOM 5064 C CA . TRP B 1 227 ? 41.792 27.267 62.002 1.00 28.69 227 TRP B CA 1
ATOM 5065 C C . TRP B 1 227 ? 42.508 27.227 63.350 1.00 28.04 227 TRP B C 1
ATOM 5066 O O . TRP B 1 227 ? 43.518 26.550 63.514 1.00 27.17 227 TRP B O 1
ATOM 5077 N N . ILE B 1 228 ? 41.958 27.951 64.314 1.00 28.33 228 ILE B N 1
ATOM 5078 C CA . ILE B 1 228 ? 42.478 27.946 65.684 1.00 29.58 228 ILE B CA 1
ATOM 5079 C C . ILE B 1 228 ? 42.701 26.520 66.230 1.00 29.10 228 ILE B C 1
ATOM 5080 O O . ILE B 1 228 ? 43.714 26.261 66.894 1.00 27.80 228 ILE B O 1
ATOM 5085 N N . THR B 1 229 ? 41.778 25.601 65.932 1.00 27.96 229 THR B N 1
ATOM 5086 C CA . THR B 1 229 ? 41.882 24.220 66.426 1.00 28.36 229 THR B CA 1
ATOM 5087 C C . THR B 1 229 ? 43.154 23.538 65.922 1.00 27.92 229 THR B C 1
ATOM 5088 O O . THR B 1 229 ? 43.838 22.851 66.676 1.00 27.83 229 THR B O 1
ATOM 5092 N N . GLY B 1 230 ? 43.479 23.753 64.651 1.00 27.71 230 GLY B N 1
ATOM 5093 C CA . GLY B 1 230 ? 44.701 23.208 64.065 1.00 27.58 230 GLY B CA 1
ATOM 5094 C C . GLY B 1 230 ? 45.947 23.638 64.818 1.00 28.15 230 GLY B C 1
ATOM 5095 O O . GLY B 1 230 ? 46.750 22.789 65.223 1.00 27.44 230 GLY B O 1
ATOM 5096 N N . MET B 1 231 ? 46.099 24.953 65.006 1.00 27.67 231 MET B N 1
ATOM 5097 C CA . MET B 1 231 ? 47.264 25.522 65.701 1.00 28.64 231 MET B CA 1
ATOM 5098 C C . MET B 1 231 ? 47.292 25.213 67.192 1.00 28.18 231 MET B C 1
ATOM 5099 O O . MET B 1 231 ? 48.356 24.957 67.737 1.00 27.90 231 MET B O 1
ATOM 5104 N N . ALA B 1 232 ? 46.130 25.268 67.840 1.00 27.56 232 ALA B N 1
ATOM 5105 C CA . ALA B 1 232 ? 46.037 25.036 69.280 1.00 28.11 232 ALA B CA 1
ATOM 5106 C C . ALA B 1 232 ? 46.311 23.574 69.622 1.00 28.17 232 ALA B C 1
ATOM 5107 O O . ALA B 1 232 ? 46.942 23.276 70.634 1.00 29.01 232 ALA B O 1
ATOM 5109 N N . ILE B 1 233 ? 45.859 22.660 68.770 1.00 27.77 233 ILE B N 1
ATOM 5110 C CA . ILE B 1 233 ? 46.161 21.248 68.975 1.00 28.04 233 ILE B CA 1
ATOM 5111 C C . ILE B 1 233 ? 47.661 20.982 68.830 1.00 28.19 233 ILE B C 1
ATOM 5112 O O . ILE B 1 233 ? 48.217 20.257 69.635 1.00 28.08 233 ILE B O 1
ATOM 5117 N N . LEU B 1 234 ? 48.311 21.572 67.826 1.00 28.12 234 LEU B N 1
ATOM 5118 C CA . LEU B 1 234 ? 49.765 21.441 67.691 1.00 28.80 234 LEU B CA 1
ATOM 5119 C C . LEU B 1 234 ? 50.490 21.965 68.939 1.00 28.86 234 LEU B C 1
ATOM 5120 O O . LEU B 1 234 ? 51.383 21.311 69.476 1.00 28.45 234 LEU B O 1
ATOM 5125 N N . GLY B 1 235 ? 50.104 23.146 69.400 1.00 28.84 235 GLY B N 1
ATOM 5126 C CA . GLY B 1 235 ? 50.657 23.692 70.637 1.00 29.49 235 GLY B CA 1
ATOM 5127 C C . GLY B 1 235 ? 50.478 22.748 71.815 1.00 29.39 235 GLY B C 1
ATOM 5128 O O . GLY B 1 235 ? 51.409 22.515 72.567 1.00 29.76 235 GLY B O 1
ATOM 5129 N N . ARG B 1 236 ? 49.277 22.185 71.939 1.00 29.77 236 ARG B N 1
ATOM 5130 C CA . ARG B 1 236 ? 48.902 21.324 73.066 1.00 30.14 236 ARG B CA 1
ATOM 5131 C C . ARG B 1 236 ? 49.627 19.975 73.053 1.00 30.68 236 ARG B C 1
ATOM 5132 O O . ARG B 1 236 ? 50.041 19.492 74.111 1.00 31.10 236 ARG B O 1
ATOM 5140 N N . THR B 1 237 ? 49.801 19.368 71.878 1.00 30.29 237 THR B N 1
ATOM 5141 C CA . THR B 1 237 ? 50.535 18.099 71.812 1.00 31.55 237 THR B CA 1
ATOM 5142 C C . THR B 1 237 ? 52.031 18.288 72.104 1.00 32.04 237 THR B C 1
ATOM 5143 O O . THR B 1 237 ? 52.621 17.481 72.808 1.00 33.90 237 THR B O 1
ATOM 5147 N N . PHE B 1 238 ? 52.634 19.352 71.576 1.00 32.20 238 PHE B N 1
ATOM 5148 C CA . PHE B 1 238 ? 54.028 19.702 71.900 1.00 33.03 238 PHE B CA 1
ATOM 5149 C C . PHE B 1 238 ? 54.234 19.862 73.410 1.00 33.88 238 PHE B C 1
ATOM 5150 O O . PHE B 1 238 ? 55.244 19.425 73.968 1.00 34.91 238 PHE B O 1
ATOM 5158 N N . LEU B 1 239 ? 53.260 20.484 74.063 1.00 34.32 239 LEU B N 1
ATOM 5159 C CA . LEU B 1 239 ? 53.362 20.822 75.480 1.00 35.02 239 LEU B CA 1
ATOM 5160 C C . LEU B 1 239 ? 53.774 19.645 76.360 1.00 36.35 239 LEU B C 1
ATOM 5161 O O . LEU B 1 239 ? 54.600 19.809 77.260 1.00 36.16 239 LEU B O 1
ATOM 5166 N N . ASP B 1 240 ? 53.216 18.462 76.121 1.00 36.79 240 ASP B N 1
ATOM 5167 C CA . ASP B 1 240 ? 53.600 17.298 76.935 1.00 38.49 240 ASP B CA 1
ATOM 5168 C C . ASP B 1 240 ? 54.075 16.117 76.092 1.00 38.59 240 ASP B C 1
ATOM 5169 O O . ASP B 1 240 ? 54.007 14.967 76.523 1.00 39.74 240 ASP B O 1
ATOM 5174 N N . GLY B 1 241 ? 54.566 16.408 74.890 1.00 37.88 241 GLY B N 1
ATOM 5175 C CA . GLY B 1 241 ? 55.158 15.384 74.051 1.00 38.01 241 GLY B CA 1
ATOM 5176 C C . GLY B 1 241 ? 54.166 14.330 73.622 1.00 37.70 241 GLY B C 1
ATOM 5177 O O . GLY B 1 241 ? 54.525 13.158 73.503 1.00 38.32 241 GLY B O 1
ATOM 5178 N N . SER B 1 242 ? 52.922 14.752 73.399 1.00 36.27 242 SER B N 1
ATOM 5179 C CA . SER B 1 242 ? 51.883 13.885 72.840 1.00 36.30 242 SER B CA 1
ATOM 5180 C C . SER B 1 242 ? 52.004 13.838 71.322 1.00 35.86 242 SER B C 1
ATOM 5181 O O . SER B 1 242 ? 52.803 14.567 70.732 1.00 35.68 242 SER B O 1
ATOM 5184 N N . THR B 1 243 ? 51.205 12.982 70.694 1.00 35.66 243 THR B N 1
ATOM 5185 C CA . THR B 1 243 ? 51.265 12.782 69.255 1.00 35.13 243 THR B CA 1
ATOM 5186 C C . THR B 1 243 ? 50.036 13.379 68.563 1.00 33.93 243 THR B C 1
ATOM 5187 O O . THR B 1 243 ? 48.902 13.078 68.931 1.00 33.36 243 THR B O 1
ATOM 5191 N N . ARG B 1 244 ? 50.281 14.242 67.578 1.00 33.29 244 ARG B N 1
ATOM 5192 C CA . ARG B 1 244 ? 49.231 14.805 66.730 1.00 32.64 244 ARG B CA 1
ATOM 5193 C C . ARG B 1 244 ? 49.132 13.999 65.444 1.00 33.30 244 ARG B C 1
ATOM 5194 O O . ARG B 1 244 ? 50.134 13.789 64.749 1.00 33.68 244 ARG B O 1
ATOM 5202 N N . VAL B 1 245 ? 47.921 13.548 65.135 1.00 33.07 245 VAL B N 1
ATOM 5203 C CA . VAL B 1 245 ? 47.666 12.752 63.945 1.00 33.92 245 VAL B CA 1
ATOM 5204 C C . VAL B 1 245 ? 46.690 13.533 63.088 1.00 33.30 245 VAL B C 1
ATOM 5205 O O . VAL B 1 245 ? 45.761 14.145 63.609 1.00 32.46 245 VAL B O 1
ATOM 5209 N N . PHE B 1 246 ? 46.895 13.509 61.778 1.00 33.26 246 PHE B N 1
ATOM 5210 C CA . PHE B 1 246 ? 46.033 14.249 60.866 1.00 32.91 246 PHE B CA 1
ATOM 5211 C C . PHE B 1 246 ? 45.730 13.417 59.631 1.00 33.99 246 PHE B C 1
ATOM 5212 O O . PHE B 1 246 ? 46.500 12.520 59.271 1.00 35.04 246 PHE B O 1
ATOM 5220 N N . ALA B 1 247 ? 44.603 13.725 58.995 1.00 34.94 247 ALA B N 1
ATOM 5221 C CA . ALA B 1 247 ? 44.220 13.143 57.710 1.00 36.42 247 ALA B CA 1
ATOM 5222 C C . ALA B 1 247 ? 43.598 14.246 56.865 1.00 37.00 247 ALA B C 1
ATOM 5223 O O . ALA B 1 247 ? 43.015 15.187 57.403 1.00 35.14 247 ALA B O 1
ATOM 5225 N N . ARG B 1 248 ? 43.737 14.139 55.547 1.00 47.11 248 ARG B N 1
ATOM 5226 C CA . ARG B 1 248 ? 43.372 15.240 54.649 1.00 50.77 248 ARG B CA 1
ATOM 5227 C C . ARG B 1 248 ? 41.867 15.425 54.495 1.00 50.59 248 ARG B C 1
ATOM 5228 O O . ARG B 1 248 ? 41.395 16.546 54.292 1.00 50.31 248 ARG B O 1
ATOM 5236 N N . SER B 1 249 ? 41.118 14.334 54.609 1.00 50.17 249 SER B N 1
ATOM 5237 C CA . SER B 1 249 ? 39.676 14.378 54.418 1.00 51.13 249 SER B CA 1
ATOM 5238 C C . SER B 1 249 ? 38.989 13.449 55.403 1.00 49.54 249 SER B C 1
ATOM 5239 O O . SER B 1 249 ? 39.471 12.349 55.665 1.00 51.68 249 SER B O 1
ATOM 5242 N N . MET B 1 250 ? 37.861 13.889 55.945 1.00 47.64 250 MET B N 1
ATOM 5243 C CA . MET B 1 250 ? 37.165 13.122 56.961 1.00 46.83 250 MET B CA 1
ATOM 5244 C C . MET B 1 250 ? 36.234 12.108 56.321 1.00 47.79 250 MET B C 1
ATOM 5245 O O . MET B 1 250 ? 35.390 12.464 55.500 1.00 48.21 250 MET B O 1
ATOM 5250 N N . GLU B 1 251 ? 36.409 10.847 56.706 1.00 48.26 251 GLU B N 1
ATOM 5251 C CA . GLU B 1 251 ? 35.549 9.749 56.289 1.00 50.16 251 GLU B CA 1
ATOM 5252 C C . GLU B 1 251 ? 35.232 8.903 57.509 1.00 47.74 251 GLU B C 1
ATOM 5253 O O . GLU B 1 251 ? 36.057 8.779 58.411 1.00 46.23 251 GLU B O 1
ATOM 5259 N N . GLY B 1 252 ? 34.044 8.314 57.534 1.00 46.59 252 GLY B N 1
ATOM 5260 C CA . GLY B 1 252 ? 33.599 7.545 58.689 1.00 45.78 252 GLY B CA 1
ATOM 5261 C C . GLY B 1 252 ? 34.478 6.341 58.987 1.00 46.66 252 GLY B C 1
ATOM 5262 O O . GLY B 1 252 ? 35.056 6.234 60.075 1.00 45.01 252 GLY B O 1
ATOM 5263 N N . GLU B 1 253 ? 34.582 5.444 58.009 1.00 48.13 253 GLU B N 1
ATOM 5264 C CA . GLU B 1 253 ? 35.282 4.174 58.178 1.00 49.61 253 GLU B CA 1
ATOM 5265 C C . GLU B 1 253 ? 36.760 4.392 58.458 1.00 47.42 253 GLU B C 1
ATOM 5266 O O . GLU B 1 253 ? 37.298 3.864 59.429 1.00 45.90 253 GLU B O 1
ATOM 5272 N N . LYS B 1 254 ? 37.404 5.175 57.598 1.00 47.04 254 LYS B N 1
ATOM 5273 C CA . LYS B 1 254 ? 38.823 5.523 57.749 1.00 46.61 254 LYS B CA 1
ATOM 5274 C C . LYS B 1 254 ? 39.142 6.062 59.148 1.00 45.28 254 LYS B C 1
ATOM 5275 O O . LYS B 1 254 ? 40.157 5.690 59.737 1.00 44.40 254 LYS B O 1
ATOM 5281 N N . THR B 1 255 ? 38.272 6.930 59.674 1.00 43.27 255 THR B N 1
ATOM 5282 C CA . THR B 1 255 ? 38.461 7.492 61.008 1.00 41.82 255 THR B CA 1
ATOM 5283 C C . THR B 1 255 ? 38.540 6.388 62.070 1.00 42.71 255 THR B C 1
ATOM 5284 O O . THR B 1 255 ? 39.428 6.418 62.914 1.00 42.32 255 THR B O 1
ATOM 5288 N N . LEU B 1 256 ? 37.621 5.424 62.025 1.00 43.00 256 LEU B N 1
ATOM 5289 C CA . LEU B 1 256 ? 37.613 4.336 63.011 1.00 44.04 256 LEU B CA 1
ATOM 5290 C C . LEU B 1 256 ? 38.827 3.422 62.845 1.00 45.99 256 LEU B C 1
ATOM 5291 O O . LEU B 1 256 ? 39.382 2.936 63.828 1.00 46.26 256 LEU B O 1
ATOM 5296 N N . GLN B 1 257 ? 39.223 3.188 61.597 1.00 47.80 257 GLN B N 1
ATOM 5297 C CA . GLN B 1 257 ? 40.430 2.428 61.294 1.00 49.98 257 GLN B CA 1
ATOM 5298 C C . GLN B 1 257 ? 41.656 3.067 61.944 1.00 48.82 257 GLN B C 1
ATOM 5299 O O . GLN B 1 257 ? 42.459 2.376 62.572 1.00 49.69 257 GLN B O 1
ATOM 5305 N N . MET B 1 258 ? 41.782 4.386 61.820 1.00 46.71 258 MET B N 1
ATOM 5306 C CA . MET B 1 258 ? 42.906 5.110 62.420 1.00 45.37 258 MET B CA 1
ATOM 5307 C C . MET B 1 258 ? 42.902 5.061 63.949 1.00 43.81 258 MET B C 1
ATOM 5308 O O . MET B 1 258 ? 43.964 5.015 64.565 1.00 43.28 258 MET B O 1
ATOM 5313 N N . ILE B 1 259 ? 41.717 5.086 64.557 1.00 42.70 259 ILE B N 1
ATOM 5314 C CA . ILE B 1 259 ? 41.602 4.946 66.011 1.00 43.16 259 ILE B CA 1
ATOM 5315 C C . ILE B 1 259 ? 42.207 3.611 66.456 1.00 45.60 259 ILE B C 1
ATOM 5316 O O . ILE B 1 259 ? 42.958 3.559 67.426 1.00 47.46 259 ILE B O 1
ATOM 5321 N N . GLU B 1 260 ? 41.871 2.545 65.736 1.00 47.18 260 GLU B N 1
ATOM 5322 C CA . GLU B 1 260 ? 42.410 1.214 66.007 1.00 49.55 260 GLU B CA 1
ATOM 5323 C C . GLU B 1 260 ? 43.899 1.141 65.697 1.00 50.27 260 GLU B C 1
ATOM 5324 O O . GLU B 1 260 ? 44.682 0.637 66.499 1.00 51.62 260 GLU B O 1
ATOM 5330 N N . LYS B 1 261 ? 44.282 1.641 64.527 1.00 49.68 261 LYS B N 1
ATOM 5331 C CA . LYS B 1 261 ? 45.665 1.552 64.066 1.00 49.70 261 LYS B CA 1
ATOM 5332 C C . LYS B 1 261 ? 46.647 2.279 64.988 1.00 48.68 261 LYS B C 1
ATOM 5333 O O . LYS B 1 261 ? 47.661 1.717 65.393 1.00 49.34 261 LYS B O 1
ATOM 5339 N N . TYR B 1 262 ? 46.341 3.528 65.318 1.00 45.99 262 TYR B N 1
ATOM 5340 C CA . TYR B 1 262 ? 47.270 4.371 66.053 1.00 44.78 262 TYR B CA 1
ATOM 5341 C C . TYR B 1 262 ? 46.934 4.468 67.536 1.00 45.30 262 TYR B C 1
ATOM 5342 O O . TYR B 1 262 ? 47.534 5.260 68.251 1.00 45.34 262 TYR B O 1
ATOM 5351 N N . LYS B 1 263 ? 45.978 3.670 68.005 1.00 46.84 263 LYS B N 1
ATOM 5352 C CA . LYS B 1 263 ? 45.566 3.708 69.409 1.00 47.33 263 LYS B CA 1
ATOM 5353 C C . LYS B 1 263 ? 45.233 5.131 69.850 1.00 44.83 263 LYS B C 1
ATOM 5354 O O . LYS B 1 263 ? 45.715 5.610 70.874 1.00 43.60 263 LYS B O 1
ATOM 5360 N N . LEU B 1 264 ? 44.400 5.804 69.062 1.00 43.70 264 LEU B N 1
ATOM 5361 C CA . LEU B 1 264 ? 44.035 7.193 69.345 1.00 42.03 264 LEU B CA 1
ATOM 5362 C C . LEU B 1 264 ? 43.269 7.277 70.665 1.00 41.11 264 LEU B C 1
ATOM 5363 O O . LEU B 1 264 ? 42.397 6.451 70.939 1.00 40.51 264 LEU B O 1
ATOM 5368 N N . THR B 1 265 ? 43.620 8.265 71.484 1.00 40.69 265 THR B N 1
ATOM 5369 C CA . THR B 1 265 ? 42.871 8.572 72.702 1.00 40.62 265 THR B CA 1
ATOM 5370 C C . THR B 1 265 ? 41.787 9.609 72.449 1.00 39.01 265 THR B C 1
ATOM 5371 O O . THR B 1 265 ? 40.773 9.622 73.152 1.00 38.91 265 THR B O 1
ATOM 5375 N N . SER B 1 266 ? 42.002 10.495 71.474 1.00 37.18 266 SER B N 1
ATOM 5376 C CA . SER B 1 266 ? 41.018 11.529 71.186 1.00 36.12 266 SER B CA 1
ATOM 5377 C C . SER B 1 266 ? 40.997 12.009 69.737 1.00 35.16 266 SER B C 1
ATOM 5378 O O . SER B 1 266 ? 41.893 11.717 68.940 1.00 34.79 266 SER B O 1
ATOM 5381 N N . LEU B 1 267 ? 39.925 12.716 69.407 1.00 33.90 267 LEU B N 1
ATOM 5382 C CA . LEU B 1 267 ? 39.813 13.381 68.134 1.00 33.85 267 LEU B CA 1
ATOM 5383 C C . LEU B 1 267 ? 38.936 14.596 68.294 1.00 32.48 267 LEU B C 1
ATOM 5384 O O . LEU B 1 267 ? 38.028 14.613 69.122 1.00 31.48 267 LEU B O 1
ATOM 5389 N N . PHE B 1 268 ? 39.242 15.626 67.517 1.00 32.15 268 PHE B N 1
ATOM 5390 C CA . PHE B 1 268 ? 38.390 16.779 67.431 1.00 31.22 268 PHE B CA 1
ATOM 5391 C C . PHE B 1 268 ? 37.754 16.829 66.054 1.00 31.14 268 PHE B C 1
ATOM 5392 O O . PHE B 1 268 ? 38.438 16.692 65.043 1.00 30.84 268 PHE B O 1
ATOM 5400 N N . VAL B 1 269 ? 36.445 17.064 66.021 1.00 31.17 269 VAL B N 1
ATOM 5401 C CA . V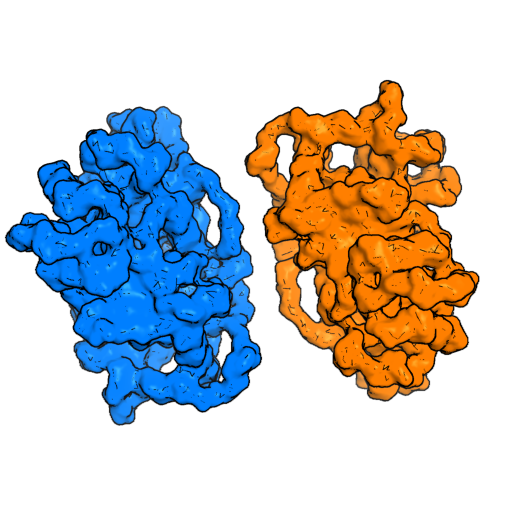AL B 1 269 ? 35.757 17.284 64.763 1.00 32.07 269 VAL B CA 1
ATOM 5402 C C . VAL B 1 269 ? 34.458 18.073 64.985 1.00 31.09 269 VAL B C 1
ATOM 5403 O O . VAL B 1 269 ? 33.808 17.924 66.021 1.00 30.33 269 VAL B O 1
ATOM 5407 N N . ALA B 1 270 ? 34.102 18.926 64.024 1.00 30.87 270 ALA B N 1
ATOM 5408 C CA . ALA B 1 270 ? 32.864 19.694 64.094 1.00 31.50 270 ALA B CA 1
ATOM 5409 C C . ALA B 1 270 ? 31.662 18.749 64.027 1.00 31.86 270 ALA B C 1
ATOM 5410 O O . ALA B 1 270 ? 31.746 17.696 63.413 1.00 31.92 270 ALA B O 1
ATOM 5412 N N . PRO B 1 271 ? 30.537 19.121 64.668 1.00 32.47 271 PRO B N 1
ATOM 5413 C CA . PRO B 1 271 ? 29.363 18.242 64.747 1.00 32.80 271 PRO B CA 1
ATOM 5414 C C . PRO B 1 271 ? 28.881 17.669 63.413 1.00 32.85 271 PRO B C 1
ATOM 5415 O O . PRO B 1 271 ? 28.482 16.515 63.360 1.00 33.03 271 PRO B O 1
ATOM 5419 N N . ILE B 1 272 ? 28.933 18.457 62.346 1.00 33.92 272 ILE B N 1
ATOM 5420 C CA . ILE B 1 272 ? 28.381 18.029 61.062 1.00 35.61 272 ILE B CA 1
ATOM 5421 C C . ILE B 1 272 ? 29.136 16.820 60.483 1.00 36.23 272 ILE B C 1
ATOM 5422 O O . ILE B 1 272 ? 28.559 16.041 59.730 1.00 36.44 272 ILE B O 1
ATOM 5427 N N . TYR B 1 273 ? 30.414 16.662 60.841 1.00 35.23 273 TYR B N 1
ATOM 5428 C CA . TYR B 1 273 ? 31.190 15.493 60.423 1.00 35.74 273 TYR B CA 1
ATOM 5429 C C . TYR B 1 273 ? 30.896 14.237 61.243 1.00 34.60 273 TYR B C 1
ATOM 5430 O O . TYR B 1 273 ? 31.143 13.124 60.770 1.00 35.48 273 TYR B O 1
ATOM 5439 N N . THR B 1 274 ? 30.344 14.399 62.445 1.00 32.91 274 THR B N 1
ATOM 5440 C CA . THR B 1 274 ? 30.076 13.250 63.306 1.00 32.58 274 THR B CA 1
ATOM 5441 C C . THR B 1 274 ? 28.986 12.335 62.750 1.00 34.05 274 THR B C 1
ATOM 5442 O O . THR B 1 274 ? 28.879 11.182 63.174 1.00 33.58 274 THR B O 1
ATOM 5446 N N . TYR B 1 275 ? 28.180 12.838 61.813 1.00 33.98 275 TYR B N 1
ATOM 5447 C CA . TYR B 1 275 ? 27.189 11.994 61.159 1.00 36.40 275 TYR B CA 1
ATOM 5448 C C . TYR B 1 275 ? 27.851 10.899 60.333 1.00 36.95 275 TYR B C 1
ATOM 5449 O O . TYR B 1 275 ? 27.311 9.801 60.214 1.00 37.19 275 TYR B O 1
ATOM 5458 N N . GLN B 1 276 ? 29.020 11.190 59.775 1.00 37.46 276 GLN B N 1
ATOM 5459 C CA . GLN B 1 276 ? 29.763 10.180 59.026 1.00 39.30 276 GLN B CA 1
ATOM 5460 C C . GLN B 1 276 ? 30.236 9.046 59.939 1.00 39.34 276 GLN B C 1
ATOM 5461 O O . GLN B 1 276 ? 30.280 7.892 59.511 1.00 41.41 276 GLN B O 1
ATOM 5467 N N . LEU B 1 277 ? 30.541 9.363 61.197 1.00 37.80 277 LEU B N 1
ATOM 5468 C CA . LEU B 1 277 ? 30.917 8.342 62.180 1.00 38.54 277 LEU B CA 1
ATOM 5469 C C . LEU B 1 277 ? 29.741 7.446 62.555 1.00 39.36 277 LEU B C 1
ATOM 5470 O O . LEU B 1 277 ? 29.857 6.229 62.500 1.00 39.48 277 LEU B O 1
ATOM 5475 N N . THR B 1 278 ? 28.618 8.049 62.942 1.00 39.98 278 THR B N 1
ATOM 5476 C CA . THR B 1 278 ? 27.458 7.279 63.422 1.00 41.31 278 THR B CA 1
ATOM 5477 C C . THR B 1 278 ? 26.757 6.486 62.314 1.00 43.57 278 THR B C 1
ATOM 5478 O O . THR B 1 278 ? 25.990 5.570 62.604 1.00 44.77 278 THR B O 1
ATOM 5482 N N . ASN B 1 279 ? 27.029 6.820 61.056 1.00 44.45 279 ASN B N 1
ATOM 5483 C CA . ASN B 1 279 ? 26.448 6.089 59.936 1.00 48.01 279 ASN B CA 1
ATOM 5484 C C . ASN B 1 279 ? 27.381 5.014 59.342 1.00 49.08 279 ASN B C 1
ATOM 5485 O O . ASN B 1 279 ? 27.093 4.451 58.287 1.00 51.61 279 ASN B O 1
ATOM 5490 N N . VAL B 1 280 ? 28.477 4.709 60.037 1.00 47.56 280 VAL B N 1
ATOM 5491 C CA . VAL B 1 280 ? 29.277 3.534 59.709 1.00 48.89 280 VAL B CA 1
ATOM 5492 C C . VAL B 1 280 ? 28.535 2.292 60.202 1.00 50.83 280 VAL B C 1
ATOM 5493 O O . VAL B 1 280 ? 28.213 2.204 61.386 1.00 49.12 280 VAL B O 1
ATOM 5497 N N . PRO B 1 281 ? 28.273 1.321 59.306 1.00 54.19 281 PRO B N 1
ATOM 5498 C CA . PRO B 1 281 ? 27.645 0.080 59.760 1.00 57.30 281 PRO B CA 1
ATOM 5499 C C . PRO B 1 281 ? 28.640 -0.806 60.507 1.00 59.27 281 PRO B C 1
ATOM 5500 O O . PRO B 1 281 ? 29.811 -0.864 60.132 1.00 59.80 281 PRO B O 1
ATOM 5504 N N . ASN B 1 282 ? 28.176 -1.463 61.568 1.00 61.82 282 ASN B N 1
ATOM 5505 C CA . ASN B 1 282 ? 28.980 -2.440 62.315 1.00 64.28 282 ASN B CA 1
ATOM 5506 C C . ASN B 1 282 ? 30.323 -1.906 62.816 1.00 62.87 282 ASN B C 1
ATOM 5507 O O . ASN B 1 282 ? 31.378 -2.449 62.472 1.00 63.44 282 ASN B O 1
ATOM 5512 N N . PRO B 1 283 ? 30.288 -0.853 63.649 1.00 60.97 283 PRO B N 1
ATOM 5513 C CA . PRO B 1 283 ? 31.512 -0.269 64.202 1.00 58.97 283 PRO B CA 1
ATOM 5514 C C . PRO B 1 283 ? 32.261 -1.176 65.189 1.00 60.00 283 PRO B C 1
ATOM 5515 O O . PRO B 1 283 ? 33.450 -0.964 65.421 1.00 57.76 283 PRO B O 1
ATOM 5519 N N . GLU B 1 284 ? 31.579 -2.179 65.747 1.00 62.58 284 GLU B N 1
ATOM 5520 C CA . GLU B 1 284 ? 32.187 -3.097 66.732 1.00 64.99 284 GLU B CA 1
ATOM 5521 C C . GLU B 1 284 ? 33.276 -3.971 66.117 1.00 65.24 284 GLU B C 1
ATOM 5522 O O . GLU B 1 284 ? 34.097 -4.538 66.837 1.00 66.08 284 GLU B O 1
ATOM 5528 N N . ARG B 1 285 ? 33.274 -4.091 64.792 1.00 64.86 285 ARG B N 1
ATOM 5529 C CA . ARG B 1 285 ? 34.324 -4.813 64.097 1.00 66.61 285 ARG B CA 1
ATOM 5530 C C . ARG B 1 285 ? 35.677 -4.086 64.138 1.00 64.71 285 ARG B C 1
ATOM 5531 O O . ARG B 1 285 ? 36.675 -4.632 63.672 1.00 65.93 285 ARG B O 1
ATOM 5539 N N . TYR B 1 286 ? 35.709 -2.865 64.679 1.00 61.52 286 TYR B N 1
ATOM 5540 C CA . TYR B 1 286 ? 36.962 -2.163 64.954 1.00 59.08 286 TYR B CA 1
ATOM 5541 C C . TYR B 1 286 ? 37.250 -2.153 66.454 1.00 58.33 286 TYR B C 1
ATOM 5542 O O . TYR B 1 286 ? 36.327 -2.150 67.268 1.00 58.40 286 TYR B O 1
ATOM 5551 N N . ASP B 1 287 ? 38.533 -2.156 66.811 1.00 57.38 287 ASP B N 1
ATOM 5552 C CA . ASP B 1 287 ? 38.950 -2.025 68.206 1.00 56.58 287 ASP B CA 1
ATOM 5553 C C . ASP B 1 287 ? 39.091 -0.545 68.550 1.00 53.51 287 ASP B C 1
ATOM 5554 O O . ASP B 1 287 ? 39.974 0.137 68.031 1.00 52.17 287 ASP B O 1
ATOM 5559 N N . LEU B 1 288 ? 38.222 -0.073 69.439 1.00 51.97 288 LEU B N 1
ATOM 5560 C CA . LEU B 1 288 ? 38.144 1.333 69.807 1.00 49.34 288 LEU B CA 1
ATOM 5561 C C . LEU B 1 288 ? 38.440 1.547 71.293 1.00 49.54 288 LEU B C 1
ATOM 5562 O O . LEU B 1 288 ? 38.159 2.620 71.827 1.00 50.17 288 LEU B O 1
ATOM 5567 N N . SER B 1 289 ? 39.027 0.549 71.949 1.00 50.12 289 SER B N 1
ATOM 5568 C CA . SER B 1 289 ? 39.232 0.594 73.398 1.00 50.64 289 SER B CA 1
ATOM 5569 C C . SER B 1 289 ? 40.187 1.704 73.846 1.00 49.88 289 SER B C 1
ATOM 5570 O O . SER B 1 289 ? 40.024 2.250 74.930 1.00 50.95 289 SER B O 1
ATOM 5573 N N . SER B 1 290 ? 41.161 2.059 73.015 1.00 48.86 290 SER B N 1
ATOM 5574 C CA . SER B 1 290 ? 42.075 3.161 73.342 1.00 48.01 290 SER B CA 1
ATOM 5575 C C . SER B 1 290 ? 41.376 4.525 73.436 1.00 46.19 290 SER B C 1
ATOM 5576 O O . SER B 1 290 ? 41.870 5.431 74.104 1.00 45.40 290 SER B O 1
ATOM 5579 N N . PHE B 1 291 ? 40.236 4.669 72.764 1.00 45.61 291 PHE B N 1
ATOM 5580 C CA . PHE B 1 291 ? 39.580 5.968 72.623 1.00 43.86 291 PHE B CA 1
ATOM 5581 C C . PHE B 1 291 ? 38.958 6.445 73.932 1.00 44.05 291 PHE B C 1
ATOM 5582 O O . PHE B 1 291 ? 38.193 5.715 74.559 1.00 44.15 291 PHE B O 1
ATOM 5590 N N . ARG B 1 292 ? 39.298 7.672 74.330 1.00 42.92 292 ARG B N 1
ATOM 5591 C CA . ARG B 1 292 ? 38.819 8.257 75.590 1.00 44.50 292 ARG B CA 1
ATOM 5592 C C . ARG B 1 292 ? 38.017 9.542 75.445 1.00 42.12 292 ARG B C 1
ATOM 5593 O O . ARG B 1 292 ? 37.206 9.845 76.311 1.00 42.03 292 ARG B O 1
ATOM 5601 N N . CYS B 1 293 ? 38.244 10.305 74.380 1.00 40.44 293 CYS B N 1
ATOM 5602 C CA . CYS B 1 293 ? 37.694 11.651 74.300 1.00 39.82 293 CYS B CA 1
ATOM 5603 C C . CYS B 1 293 ? 37.335 12.116 72.888 1.00 37.38 293 CYS B C 1
ATOM 5604 O O . CYS B 1 293 ? 38.206 12.325 72.045 1.00 35.79 293 CYS B O 1
ATOM 5607 N N . LEU B 1 294 ? 36.050 12.319 72.631 1.00 36.77 294 LEU B N 1
ATOM 5608 C CA . LEU B 1 294 ? 35.663 12.991 71.398 1.00 35.58 294 LEU B CA 1
ATOM 5609 C C . LEU B 1 294 ? 35.366 14.456 71.675 1.00 34.20 294 LEU B C 1
ATOM 5610 O O . LEU B 1 294 ? 34.414 14.789 72.379 1.00 34.26 294 LEU B O 1
ATOM 5615 N N . LEU B 1 295 ? 36.192 15.321 71.094 1.00 32.46 295 LEU B N 1
ATOM 5616 C CA . LEU B 1 295 ? 36.088 16.752 71.267 1.00 31.40 295 LEU B CA 1
ATOM 5617 C C . LEU B 1 295 ? 35.309 17.331 70.096 1.00 29.99 295 LEU B C 1
ATOM 5618 O O . LEU B 1 295 ? 35.611 17.044 68.941 1.00 29.19 295 LEU B O 1
ATOM 5623 N N . THR B 1 296 ? 34.305 18.143 70.387 1.00 29.35 296 THR B N 1
ATOM 5624 C CA . THR B 1 296 ? 33.485 18.718 69.333 1.00 29.55 296 THR B CA 1
ATOM 5625 C C . THR B 1 296 ? 32.887 20.051 69.753 1.00 29.49 296 THR B C 1
ATOM 5626 O O . THR B 1 296 ? 32.921 20.428 70.928 1.00 30.50 296 THR B O 1
ATOM 5630 N N . GLY B 1 297 ? 32.371 20.779 68.776 1.00 28.94 297 GLY B N 1
ATOM 5631 C CA . GLY B 1 297 ? 31.734 22.066 69.024 1.00 29.76 297 GLY B CA 1
ATOM 5632 C C . GLY B 1 297 ? 31.898 22.997 67.841 1.00 30.12 297 GLY B C 1
ATOM 5633 O O . GLY B 1 297 ? 32.500 22.626 66.837 1.00 30.99 297 GLY B O 1
ATOM 5634 N N . GLY B 1 298 ? 31.371 24.210 67.968 1.00 30.60 298 GLY B N 1
ATOM 5635 C CA . GLY B 1 298 ? 31.462 25.206 66.895 1.00 31.91 298 GLY B CA 1
ATOM 5636 C C . GLY B 1 298 ? 30.107 25.465 66.276 1.00 32.24 298 GLY B C 1
ATOM 5637 O O . GLY B 1 298 ? 29.848 26.558 65.786 1.00 33.43 298 GLY B O 1
ATOM 5638 N N . THR B 1 299 ? 29.262 24.435 66.268 1.00 32.30 299 THR B N 1
ATOM 5639 C CA . THR B 1 299 ? 27.851 24.546 65.907 1.00 33.70 299 THR B CA 1
ATOM 5640 C C . THR B 1 299 ? 27.077 23.643 66.881 1.00 33.90 299 THR B C 1
ATOM 5641 O O . THR B 1 299 ? 27.661 22.756 67.481 1.00 32.83 299 THR B O 1
ATOM 5645 N N . PRO B 1 300 ? 25.765 23.859 67.036 1.00 35.28 300 PRO B N 1
ATOM 5646 C CA . PRO B 1 300 ? 25.033 23.054 68.023 1.00 35.98 300 PRO B CA 1
ATOM 5647 C C . PRO B 1 300 ? 24.976 21.556 67.690 1.00 35.29 300 PRO B C 1
ATOM 5648 O O . PRO B 1 300 ? 24.983 21.189 66.514 1.00 37.50 300 PRO B O 1
ATOM 5652 N N . MET B 1 301 ? 24.962 20.711 68.726 1.00 34.50 301 MET B N 1
ATOM 5653 C CA . MET B 1 301 ? 24.754 19.259 68.582 1.00 33.25 301 MET B CA 1
ATOM 5654 C C . MET B 1 301 ? 23.467 18.818 69.284 1.00 32.33 301 MET B C 1
ATOM 5655 O O . MET B 1 301 ? 23.267 19.107 70.460 1.00 31.19 301 MET B O 1
ATOM 5660 N N . SER B 1 302 ? 22.617 18.091 68.564 1.00 31.70 302 SER B N 1
ATOM 5661 C CA . SER B 1 302 ? 21.377 17.553 69.129 1.00 31.01 302 SER B CA 1
ATOM 5662 C C . SER B 1 302 ? 21.673 16.474 70.163 1.00 31.35 302 SER B C 1
ATOM 5663 O O . SER B 1 302 ? 22.661 15.744 70.036 1.00 30.53 302 SER B O 1
ATOM 5666 N N . THR B 1 303 ? 20.812 16.358 71.174 1.00 31.60 303 THR B N 1
ATOM 5667 C CA . THR B 1 303 ? 20.873 15.238 72.104 1.00 32.60 303 THR B CA 1
ATOM 5668 C C . THR B 1 303 ? 20.823 13.887 71.369 1.00 33.63 303 THR B C 1
ATOM 5669 O O . THR B 1 303 ? 21.536 12.953 71.743 1.00 35.19 303 THR B O 1
ATOM 5673 N N . ASP B 1 304 ? 20.000 13.792 70.324 1.00 33.74 304 ASP B N 1
ATOM 5674 C CA . ASP B 1 304 ? 19.899 12.575 69.514 1.00 34.59 304 ASP B CA 1
ATOM 5675 C C . ASP B 1 304 ? 21.285 12.123 69.038 1.00 34.24 304 ASP B C 1
ATOM 5676 O O . ASP B 1 304 ? 21.681 10.971 69.242 1.00 34.65 304 ASP B O 1
ATOM 5681 N N . GLN B 1 305 ? 22.017 13.040 68.415 1.00 32.96 305 GLN B N 1
ATOM 5682 C CA . GLN B 1 305 ? 23.333 12.731 67.860 1.00 33.09 305 GLN B CA 1
ATOM 5683 C C . GLN B 1 305 ? 24.377 12.552 68.962 1.00 33.29 305 GLN B C 1
ATOM 5684 O O . GLN B 1 305 ? 25.240 11.680 68.871 1.00 33.09 305 GLN B O 1
ATOM 5690 N N . TYR B 1 306 ? 24.289 13.373 70.003 1.00 33.68 306 TYR B N 1
ATOM 5691 C CA . TYR B 1 306 ? 25.154 13.223 71.170 1.00 34.92 306 TYR B CA 1
ATOM 5692 C C . TYR B 1 306 ? 25.069 11.800 71.728 1.00 35.40 306 TYR B C 1
ATOM 5693 O O . TYR B 1 306 ? 26.086 11.185 72.008 1.00 35.32 306 TYR B O 1
ATOM 5702 N N . LYS B 1 307 ? 23.857 11.276 71.862 1.00 41.21 307 LYS B N 1
ATOM 5703 C CA . LYS B 1 307 ? 23.666 9.936 72.401 1.00 42.67 307 LYS B CA 1
ATOM 5704 C C . LYS B 1 307 ? 24.181 8.850 71.464 1.00 42.37 307 LYS B C 1
ATOM 5705 O O . LYS B 1 307 ? 24.822 7.904 71.917 1.00 42.44 307 LYS B O 1
ATOM 5711 N N . LYS B 1 308 ? 23.928 8.981 70.165 1.00 41.80 308 LYS B N 1
ATOM 5712 C CA . LYS B 1 308 ? 24.487 8.022 69.206 1.00 42.78 308 LYS B CA 1
ATOM 5713 C C . LYS B 1 308 ? 26.013 7.963 69.327 1.00 42.00 308 LYS B C 1
ATOM 5714 O O . LYS B 1 308 ? 26.605 6.891 69.251 1.00 43.20 308 LYS B O 1
ATOM 5720 N N . LEU B 1 309 ? 26.641 9.112 69.556 1.00 40.18 309 LEU B N 1
ATOM 5721 C CA . LEU B 1 309 ? 28.086 9.172 69.714 1.00 39.65 309 LEU B CA 1
ATOM 5722 C C . LEU B 1 309 ? 28.562 8.482 70.995 1.00 39.94 309 LEU B C 1
ATOM 5723 O O . LEU B 1 309 ? 29.596 7.825 70.986 1.00 39.31 309 LEU B O 1
ATOM 5728 N N . THR B 1 310 ? 27.811 8.618 72.082 1.00 41.16 310 THR B N 1
ATOM 5729 C CA . THR B 1 310 ? 28.161 7.937 73.332 1.00 42.85 310 THR B CA 1
ATOM 5730 C C . THR B 1 310 ? 27.994 6.417 73.211 1.00 45.04 310 THR B C 1
ATOM 5731 O O . THR B 1 310 ? 28.738 5.659 73.836 1.00 46.65 310 THR B O 1
ATOM 5735 N N . GLN B 1 311 ? 27.039 5.974 72.395 1.00 45.72 311 GLN B N 1
ATOM 5736 C CA . GLN B 1 311 ? 26.841 4.543 72.154 1.00 47.89 311 GLN B CA 1
ATOM 5737 C C . GLN B 1 311 ? 27.953 3.974 71.282 1.00 47.34 311 GLN B C 1
ATOM 5738 O O . GLN B 1 311 ? 28.375 2.838 71.470 1.00 48.69 311 GLN B O 1
ATOM 5744 N N . LEU B 1 312 ? 28.407 4.766 70.316 1.00 45.76 312 LEU B N 1
ATOM 5745 C CA . LEU B 1 312 ? 29.474 4.364 69.404 1.00 45.59 312 LEU B CA 1
ATOM 5746 C C . LEU B 1 312 ? 30.822 4.262 70.120 1.00 45.48 312 LEU B C 1
ATOM 5747 O O . LEU B 1 312 ? 31.631 3.400 69.795 1.00 45.48 312 LEU B O 1
ATOM 5752 N N . PHE B 1 313 ? 31.049 5.147 71.088 1.00 44.98 313 PHE B N 1
ATOM 5753 C CA . PHE B 1 313 ? 32.279 5.171 71.867 1.00 45.36 313 PHE B CA 1
ATOM 5754 C C . PHE B 1 313 ? 31.955 5.026 73.346 1.00 46.53 313 PHE B C 1
ATOM 5755 O O . PHE B 1 313 ? 32.174 5.960 74.125 1.00 45.69 313 PHE B O 1
ATOM 5763 N N . PRO B 1 314 ? 31.452 3.845 73.753 1.00 49.12 314 PRO B N 1
ATOM 5764 C CA . PRO B 1 314 ? 30.963 3.661 75.135 1.00 50.72 314 PRO B CA 1
ATOM 5765 C C . PRO B 1 314 ? 32.043 3.737 76.225 1.00 51.50 314 PRO B C 1
ATOM 5766 O O . PRO B 1 314 ? 31.709 3.969 77.390 1.00 51.29 314 PRO B O 1
ATOM 5770 N N . LYS B 1 315 ? 33.309 3.555 75.847 1.00 51.91 315 LYS B N 1
ATOM 5771 C CA . LYS B 1 315 ? 34.431 3.692 76.780 1.00 53.97 315 LYS B CA 1
ATOM 5772 C C . LYS B 1 315 ? 35.032 5.097 76.797 1.00 50.80 315 LYS B C 1
ATOM 5773 O O . LYS B 1 315 ? 35.988 5.346 77.528 1.00 51.38 315 LYS B O 1
ATOM 5779 N N . ALA B 1 316 ? 34.477 6.007 76.002 1.00 47.66 316 ALA B N 1
ATOM 5780 C CA . ALA B 1 316 ? 34.967 7.381 75.927 1.00 45.49 316 ALA B CA 1
ATOM 5781 C C . ALA B 1 316 ? 33.932 8.369 76.454 1.00 44.70 316 ALA B C 1
ATOM 5782 O O . ALA B 1 316 ? 32.801 7.987 76.769 1.00 44.55 316 ALA B O 1
ATOM 5784 N N . GLN B 1 317 ? 34.338 9.636 76.549 1.00 42.74 317 GLN B N 1
ATOM 5785 C CA . GLN B 1 317 ? 33.428 10.743 76.831 1.00 42.31 317 GLN B CA 1
ATOM 5786 C C . GLN B 1 317 ? 33.338 11.640 75.605 1.00 40.40 317 GLN B C 1
ATOM 5787 O O . GLN B 1 317 ? 34.313 11.797 74.880 1.00 39.97 317 GLN B O 1
ATOM 5793 N N . VAL B 1 318 ? 32.156 12.200 75.365 1.00 39.78 318 VAL B N 1
ATOM 5794 C CA . VAL B 1 318 ? 31.960 13.199 74.318 1.00 38.90 318 VAL B CA 1
ATOM 5795 C C . VAL B 1 318 ? 31.907 14.570 74.991 1.00 38.22 318 VAL B C 1
ATOM 5796 O O . VAL B 1 318 ? 31.047 14.817 75.841 1.00 38.10 318 VAL B O 1
ATOM 5800 N N . LEU B 1 319 ? 32.847 15.441 74.625 1.00 36.69 319 LEU B N 1
ATOM 5801 C CA . LEU B 1 319 ? 32.968 16.756 75.236 1.00 35.79 319 LEU B CA 1
ATOM 5802 C C . LEU B 1 319 ? 32.646 17.839 74.216 1.00 34.49 319 LEU B C 1
ATOM 5803 O O . LEU B 1 319 ? 33.451 18.136 73.330 1.00 34.43 319 LEU B O 1
ATOM 5808 N N . PHE B 1 320 ? 31.451 18.405 74.339 1.00 33.79 320 PHE B N 1
ATOM 5809 C CA . PHE B 1 320 ? 31.044 19.553 73.544 1.00 33.06 320 PHE B CA 1
ATOM 5810 C C . PHE B 1 320 ? 31.575 20.808 74.230 1.00 31.80 320 PHE B C 1
ATOM 5811 O O . PHE B 1 320 ? 31.217 21.092 75.366 1.00 31.22 320 PHE B O 1
ATOM 5819 N N . GLY B 1 321 ? 32.442 21.537 73.542 1.00 31.26 321 GLY B N 1
ATOM 5820 C CA . GLY B 1 321 ? 33.006 22.773 74.070 1.00 31.52 321 GLY B CA 1
ATOM 5821 C C . GLY B 1 321 ? 32.599 24.007 73.276 1.00 30.94 321 GLY B C 1
ATOM 5822 O O . GLY B 1 321 ? 31.941 23.904 72.244 1.00 30.04 321 GLY B O 1
ATOM 5823 N N . TYR B 1 322 ? 33.011 25.169 73.780 1.00 30.33 322 TYR B N 1
ATOM 5824 C CA . TYR B 1 322 ? 32.707 26.457 73.176 1.00 30.61 322 TYR B CA 1
ATOM 5825 C C . TYR B 1 322 ? 33.952 27.325 73.224 1.00 30.07 322 TYR B C 1
ATOM 5826 O O . TYR B 1 322 ? 34.580 27.466 74.269 1.00 29.47 322 TYR B O 1
ATOM 5835 N N . GLY B 1 323 ? 34.311 27.900 72.087 1.00 30.67 323 GLY B N 1
ATOM 5836 C CA . GLY B 1 323 ? 35.476 28.780 72.017 1.00 31.44 323 GLY B CA 1
ATOM 5837 C C . GLY B 1 323 ? 35.518 29.602 70.750 1.00 32.26 323 GLY B C 1
ATOM 5838 O O . GLY B 1 323 ? 34.609 29.539 69.918 1.00 32.02 323 GLY B O 1
ATOM 5839 N N . MET B 1 324 ? 36.579 30.390 70.614 1.00 33.04 324 MET B N 1
ATOM 5840 C CA . MET B 1 324 ? 36.758 31.227 69.440 1.00 33.58 324 MET B CA 1
ATOM 5841 C C . MET B 1 324 ? 38.220 31.599 69.208 1.00 31.79 324 MET B C 1
ATOM 5842 O O . MET B 1 324 ? 39.074 31.450 70.091 1.00 31.66 324 MET B O 1
ATOM 5847 N N . SER B 1 325 ? 38.496 32.073 68.002 1.00 30.54 325 SER B N 1
ATOM 5848 C CA . SER B 1 325 ? 39.846 32.445 67.591 1.00 30.15 325 SER B CA 1
ATOM 5849 C C . SER B 1 325 ? 40.450 33.536 68.477 1.00 29.85 325 SER B C 1
ATOM 5850 O O . SER B 1 325 ? 41.672 33.586 68.678 1.00 30.17 325 SER B O 1
ATOM 5853 N N . GLU B 1 326 ? 39.588 34.407 68.997 1.00 29.10 326 GLU B N 1
ATOM 5854 C CA . GLU B 1 326 ? 40.021 35.579 69.761 1.00 29.59 326 GLU B CA 1
ATOM 5855 C C . GLU B 1 326 ? 40.570 35.241 71.151 1.00 29.27 326 GLU B C 1
ATOM 5856 O O . GLU B 1 326 ? 41.259 36.052 71.746 1.00 29.69 326 GLU B O 1
ATOM 5862 N N . ILE B 1 327 ? 40.273 34.055 71.667 1.00 28.96 327 ILE B N 1
ATOM 5863 C CA . ILE B 1 327 ? 40.604 33.742 73.053 1.00 29.46 327 ILE B CA 1
ATOM 5864 C C . ILE B 1 327 ? 40.799 32.251 73.347 1.00 29.67 327 ILE B C 1
ATOM 5865 O O . ILE B 1 327 ? 41.200 31.887 74.454 1.00 29.90 327 ILE B O 1
ATOM 5870 N N . GLY B 1 328 ? 40.531 31.382 72.376 1.00 29.67 328 GLY B N 1
ATOM 5871 C CA . GLY B 1 328 ? 40.649 29.946 72.609 1.00 29.09 328 GLY B CA 1
ATOM 5872 C C . GLY B 1 328 ? 39.400 29.346 73.229 1.00 28.84 328 GLY B C 1
ATOM 5873 O O . GLY B 1 328 ? 38.278 29.740 72.919 1.00 27.97 328 GLY B O 1
ATOM 5874 N N . LEU B 1 329 ? 39.612 28.377 74.102 1.00 29.49 329 LEU B N 1
ATOM 5875 C CA . LEU B 1 329 ? 38.533 27.588 74.672 1.00 30.75 329 LEU B CA 1
ATOM 5876 C C . LEU B 1 329 ? 37.924 28.330 75.857 1.00 30.21 329 LEU B C 1
ATOM 5877 O O . LEU B 1 329 ? 38.644 28.752 76.760 1.00 31.17 329 LEU B O 1
ATOM 5882 N N . LEU B 1 330 ? 36.604 28.502 75.834 1.00 29.67 330 LEU B N 1
ATOM 5883 C CA . LEU B 1 330 ? 35.885 29.302 76.833 1.00 30.10 330 LEU B CA 1
ATOM 5884 C C . LEU B 1 330 ? 35.103 28.462 77.831 1.00 30.87 330 LEU B C 1
ATOM 5885 O O . LEU B 1 330 ? 35.016 28.821 79.002 1.00 30.95 330 LEU B O 1
ATOM 5890 N N . SER B 1 331 ? 34.485 27.380 77.357 1.00 30.76 331 SER B N 1
ATOM 5891 C CA . SER B 1 331 ? 33.797 26.464 78.249 1.00 31.82 331 SER B CA 1
ATOM 5892 C C . SER B 1 331 ? 33.826 25.045 77.707 1.00 32.19 331 SER B C 1
ATOM 5893 O O . SER B 1 331 ? 33.883 24.820 76.498 1.00 31.68 331 SER B O 1
ATOM 5896 N N . ILE B 1 332 ? 33.785 24.099 78.636 1.00 33.47 332 ILE B N 1
ATOM 5897 C CA . ILE B 1 332 ? 33.850 22.670 78.359 1.00 33.43 332 ILE B CA 1
ATOM 5898 C C . ILE B 1 332 ? 33.728 21.955 79.712 1.00 34.82 332 ILE B C 1
ATOM 5899 O O . ILE B 1 332 ? 34.055 22.539 80.753 1.00 35.68 332 ILE B O 1
ATOM 5904 N N . PHE B 1 333 ? 33.230 20.720 79.714 1.00 35.47 333 PHE B N 1
ATOM 5905 C CA . PHE B 1 333 ? 33.172 19.927 80.950 1.00 37.18 333 PHE B CA 1
ATOM 5906 C C . PHE B 1 333 ? 34.530 19.283 81.210 1.00 37.46 333 PHE B C 1
ATOM 5907 O O . PHE B 1 333 ? 35.220 18.872 80.270 1.00 36.26 333 PHE B O 1
ATOM 5915 N N . HIS B 1 334 ? 34.929 19.241 82.478 1.00 38.92 334 HIS B N 1
ATOM 5916 C CA . HIS B 1 334 ? 36.152 18.551 82.873 1.00 40.72 334 HIS B CA 1
ATOM 5917 C C . HIS B 1 334 ? 35.836 17.069 82.990 1.00 42.20 334 HIS B C 1
ATOM 5918 O O . HIS B 1 334 ? 34.884 16.703 83.679 1.00 44.11 334 HIS B O 1
ATOM 5925 N N . PRO B 1 335 ? 36.629 16.210 82.327 1.00 43.21 335 PRO B N 1
ATOM 5926 C CA . PRO B 1 335 ? 36.258 14.791 82.213 1.00 44.53 335 PRO B CA 1
ATOM 5927 C C . PRO B 1 335 ? 36.128 14.032 83.553 1.00 47.29 335 PRO B C 1
ATOM 5928 O O . PRO B 1 335 ? 35.249 13.188 83.676 1.00 46.84 335 PRO B O 1
ATOM 5932 N N . GLU B 1 336 ? 36.987 14.326 84.529 1.00 49.51 336 GLU B N 1
ATOM 5933 C CA . GLU B 1 336 ? 36.869 13.747 85.882 1.00 53.06 336 GLU B CA 1
ATOM 5934 C C . GLU B 1 336 ? 35.924 14.554 86.793 1.00 51.96 336 GLU B C 1
ATOM 5935 O O . GLU B 1 336 ? 34.929 14.024 87.284 1.00 52.96 336 GLU B O 1
ATOM 5941 N N . ASP B 1 337 ? 36.252 15.826 87.018 1.00 50.22 337 ASP B N 1
ATOM 5942 C CA . ASP B 1 337 ? 35.490 16.722 87.909 1.00 50.28 337 ASP B CA 1
ATOM 5943 C C . ASP B 1 337 ? 33.994 16.845 87.594 1.00 49.51 337 ASP B C 1
ATOM 5944 O O . ASP B 1 337 ? 33.178 16.946 88.513 1.00 49.70 337 ASP B O 1
ATOM 5949 N N . ASP B 1 338 ? 33.643 16.859 86.306 1.00 48.28 338 ASP B N 1
ATOM 5950 C CA . ASP B 1 338 ? 32.254 17.062 85.877 1.00 47.88 338 ASP B CA 1
ATOM 5951 C C . ASP B 1 338 ? 31.616 15.822 85.241 1.00 49.79 338 ASP B C 1
ATOM 5952 O O . ASP B 1 338 ? 30.619 15.951 84.532 1.00 48.40 338 ASP B O 1
ATOM 5957 N N . LYS B 1 339 ? 32.145 14.628 85.524 1.00 59.07 339 LYS B N 1
ATOM 5958 C CA . LYS B 1 339 ? 31.722 13.402 84.811 1.00 62.82 339 LYS B CA 1
ATOM 5959 C C . LYS B 1 339 ? 30.244 13.034 84.959 1.00 65.54 339 LYS B C 1
ATOM 5960 O O . LYS B 1 339 ? 29.769 12.107 84.314 1.00 68.68 339 LYS B O 1
ATOM 5966 N N . HIS B 1 340 ? 29.537 13.784 85.793 1.00 66.54 340 HIS B N 1
ATOM 5967 C CA . HIS B 1 340 ? 28.144 13.535 86.149 1.00 69.77 340 HIS B CA 1
ATOM 5968 C C . HIS B 1 340 ? 27.238 14.516 85.406 1.00 67.81 340 HIS B C 1
ATOM 5969 O O . HIS B 1 340 ? 26.157 14.142 84.946 1.00 68.96 340 HIS B O 1
ATOM 5976 N N . LEU B 1 341 ? 27.689 15.767 85.288 1.00 63.57 341 LEU B N 1
ATOM 5977 C CA . LEU B 1 341 ? 27.006 16.768 84.477 1.00 61.37 341 LEU B CA 1
ATOM 5978 C C . LEU B 1 341 ? 27.054 16.355 83.008 1.00 60.38 341 LEU B C 1
ATOM 5979 O O . LEU B 1 341 ? 26.088 16.544 82.273 1.00 60.36 341 LEU B O 1
ATOM 5984 N N . ILE B 1 342 ? 28.180 15.772 82.598 1.00 59.13 342 ILE B N 1
ATOM 5985 C CA . ILE B 1 342 ? 28.362 15.270 81.233 1.00 58.78 342 ILE B CA 1
ATOM 5986 C C . ILE B 1 342 ? 27.296 14.223 80.864 1.00 62.97 342 ILE B C 1
ATOM 5987 O O . ILE B 1 342 ? 26.905 14.124 79.701 1.00 63.39 342 ILE B O 1
ATOM 5992 N N . ASP B 1 343 ? 26.834 13.453 81.850 1.00 66.87 343 ASP B N 1
ATOM 5993 C CA . ASP B 1 343 ? 25.834 12.399 81.624 1.00 70.78 343 ASP B CA 1
ATOM 5994 C C . ASP B 1 343 ? 24.400 12.808 81.983 1.00 72.35 343 ASP B C 1
ATOM 5995 O O . ASP B 1 343 ? 23.537 11.946 82.142 1.00 76.71 343 ASP B O 1
ATOM 6000 N N . THR B 1 344 ? 24.139 14.107 82.117 1.00 70.18 344 THR B N 1
ATOM 6001 C CA . THR B 1 344 ? 22.794 14.583 82.481 1.00 70.73 344 THR B CA 1
ATOM 6002 C C . THR B 1 344 ? 22.403 15.903 81.807 1.00 67.85 344 THR B C 1
ATOM 6003 O O . THR B 1 344 ? 21.276 16.042 81.325 1.00 68.89 344 THR B O 1
ATOM 6007 N N . LYS B 1 345 ? 23.320 16.869 81.786 1.00 63.72 345 LYS B N 1
ATOM 6008 C CA . LYS B 1 345 ? 23.024 18.200 81.250 1.00 61.05 345 LYS B CA 1
ATOM 6009 C C . LYS B 1 345 ? 22.838 18.136 79.733 1.00 59.07 345 LYS B C 1
ATOM 6010 O O . LYS B 1 345 ? 23.709 17.639 79.021 1.00 59.28 345 LYS B O 1
ATOM 6016 N N . VAL B 1 346 ? 21.707 18.636 79.244 1.00 57.22 346 VAL B N 1
ATOM 6017 C CA . VAL B 1 346 ? 21.445 18.679 77.804 1.00 55.74 346 VAL B CA 1
ATOM 6018 C C . VAL B 1 346 ? 21.570 20.113 77.306 1.00 51.85 346 VAL B C 1
ATOM 6019 O O . VAL B 1 346 ? 21.199 21.051 78.005 1.00 50.66 346 VAL B O 1
ATOM 6023 N N . GLY B 1 347 ? 22.125 20.273 76.108 1.00 49.98 347 GLY B N 1
ATOM 6024 C CA . GLY B 1 347 ? 22.208 21.576 75.452 1.00 47.14 347 GLY B CA 1
ATOM 6025 C C . GLY B 1 347 ? 23.290 22.517 75.956 1.00 44.01 347 GLY B C 1
ATOM 6026 O O . GLY B 1 347 ? 23.386 23.650 75.477 1.00 42.78 347 GLY B O 1
ATOM 6027 N N . SER B 1 348 ? 24.110 22.061 76.903 1.00 42.09 348 SER B N 1
ATOM 6028 C CA . SER B 1 348 ? 25.129 22.906 77.520 1.00 39.53 348 SER B CA 1
ATOM 6029 C C . SER B 1 348 ? 26.455 22.889 76.755 1.00 38.41 348 SER B C 1
ATOM 6030 O O . SER B 1 348 ? 26.749 21.942 76.036 1.00 38.37 348 SER B O 1
ATOM 6033 N N . CYS B 1 349 ? 27.241 23.950 76.940 1.00 37.98 349 CYS B N 1
ATOM 6034 C CA . CYS B 1 349 ? 28.612 24.053 76.426 1.00 39.25 349 CYS B CA 1
ATOM 6035 C C . CYS B 1 349 ? 29.664 23.823 77.519 1.00 37.63 349 CYS B C 1
ATOM 6036 O O . CYS B 1 349 ? 30.838 24.159 77.333 1.00 37.52 349 CYS B O 1
ATOM 6039 N N . GLY B 1 350 ? 29.248 23.253 78.645 1.00 37.52 350 GLY B N 1
ATOM 6040 C CA . GLY B 1 350 ? 30.150 22.986 79.758 1.00 37.43 350 GLY B CA 1
ATOM 6041 C C . GLY B 1 350 ? 30.261 24.151 80.723 1.00 36.79 350 GLY B C 1
ATOM 6042 O O . GLY B 1 350 ? 29.421 25.057 80.728 1.00 36.55 350 GLY B O 1
ATOM 6043 N N . LYS B 1 351 ? 31.310 24.105 81.541 1.00 36.30 351 LYS B N 1
ATOM 6044 C CA . LYS B 1 351 ? 31.619 25.144 82.506 1.00 35.71 351 LYS B CA 1
ATOM 6045 C C . LYS B 1 351 ? 32.839 25.943 82.050 1.00 34.61 351 LYS B C 1
ATOM 6046 O O . LYS B 1 351 ? 33.623 25.479 81.203 1.00 33.21 351 LYS B O 1
ATOM 6052 N N . VAL B 1 352 ? 32.992 27.138 82.614 1.00 33.89 352 VAL B N 1
ATOM 6053 C CA . VAL B 1 352 ? 34.048 28.064 82.207 1.00 33.79 352 VAL B CA 1
ATOM 6054 C C . VAL B 1 352 ? 35.401 27.373 82.294 1.00 32.86 352 VAL B C 1
ATOM 6055 O O . VAL B 1 352 ? 35.639 26.580 83.201 1.00 32.47 352 VAL B O 1
ATOM 6059 N N . SER B 1 353 ? 36.282 27.655 81.339 1.00 32.49 353 SER B N 1
ATOM 6060 C CA . SER B 1 353 ? 37.594 27.004 81.314 1.00 32.92 353 SER B CA 1
ATOM 6061 C C . SER B 1 353 ? 38.513 27.609 82.384 1.00 33.10 353 SER B C 1
ATOM 6062 O O . SER B 1 353 ? 38.233 28.685 82.906 1.00 32.38 353 SER B O 1
ATOM 6065 N N . PRO B 1 354 ? 39.608 26.914 82.726 1.00 34.07 354 PRO B N 1
ATOM 6066 C CA . PRO B 1 354 ? 40.474 27.409 83.803 1.00 35.34 354 PRO B CA 1
ATOM 6067 C C . PRO B 1 354 ? 41.028 28.814 83.555 1.00 35.67 354 PRO B C 1
ATOM 6068 O O . PRO B 1 354 ? 41.341 29.164 82.413 1.00 34.40 354 PRO B O 1
ATOM 6072 N N . ARG B 1 355 ? 41.117 29.597 84.632 1.00 36.97 355 ARG B N 1
ATOM 6073 C CA . ARG B 1 355 ? 41.651 30.965 84.620 1.00 38.29 355 ARG B CA 1
ATOM 6074 C C . ARG B 1 355 ? 40.923 31.906 83.666 1.00 37.65 355 ARG B C 1
ATOM 6075 O O . ARG B 1 355 ? 41.519 32.822 83.112 1.00 39.00 355 ARG B O 1
ATOM 6083 N N . THR B 1 356 ? 39.629 31.675 83.485 1.00 36.79 356 THR B N 1
ATOM 6084 C CA . THR B 1 356 ? 38.805 32.483 82.603 1.00 36.04 356 THR B CA 1
ATOM 6085 C C . THR B 1 356 ? 37.630 33.080 83.389 1.00 36.52 356 THR B C 1
ATOM 6086 O O . THR B 1 356 ? 37.067 32.439 84.278 1.00 36.20 356 THR B O 1
ATOM 6090 N N . LEU B 1 357 ? 37.290 34.323 83.063 1.00 37.04 357 LEU B N 1
ATOM 6091 C CA . LEU B 1 357 ? 36.121 34.983 83.604 1.00 37.87 357 LEU B CA 1
ATOM 6092 C C . LEU B 1 357 ? 35.049 35.019 82.526 1.00 37.76 357 LEU B C 1
ATOM 6093 O O . LEU B 1 357 ? 35.339 35.280 81.353 1.00 36.81 357 LEU B O 1
ATOM 6098 N N . LEU B 1 358 ? 33.814 34.744 82.927 1.00 37.78 358 LEU B N 1
ATOM 6099 C CA . LEU B 1 358 ? 32.682 34.789 82.015 1.00 37.67 358 LEU B CA 1
ATOM 6100 C C . LEU B 1 358 ? 31.501 35.462 82.698 1.00 38.15 358 LEU B C 1
ATOM 6101 O O . LEU B 1 358 ? 31.112 35.091 83.802 1.00 38.03 358 LEU B O 1
ATOM 6106 N N . LYS B 1 359 ? 30.947 36.468 82.030 1.00 38.73 359 LYS B N 1
ATOM 6107 C CA . LYS B 1 359 ? 29.757 37.151 82.506 1.00 39.74 359 LYS B CA 1
ATOM 6108 C C . LYS B 1 359 ? 28.748 37.280 81.374 1.00 39.21 359 LYS B C 1
ATOM 6109 O O . LYS B 1 359 ? 29.099 37.180 80.189 1.00 37.61 359 LYS B O 1
ATOM 6115 N N . ILE B 1 360 ? 27.495 37.492 81.769 1.00 39.39 360 ILE B N 1
ATOM 6116 C CA . ILE B 1 360 ? 26.391 37.755 80.862 1.00 39.82 360 ILE B CA 1
ATOM 6117 C C . ILE B 1 360 ? 25.932 39.170 81.166 1.00 41.63 360 ILE B C 1
ATOM 6118 O O . ILE B 1 360 ? 25.647 39.486 82.322 1.00 42.23 360 ILE B O 1
ATOM 6123 N N . VAL B 1 361 ? 25.843 40.016 80.142 1.00 42.76 361 VAL B N 1
ATOM 6124 C CA . VAL B 1 361 ? 25.468 41.420 80.327 1.00 44.77 361 VAL B CA 1
ATOM 6125 C C . VAL B 1 361 ? 24.165 41.763 79.615 1.00 46.45 361 VAL B C 1
ATOM 6126 O O . VAL B 1 361 ? 23.924 41.326 78.493 1.00 46.31 361 VAL B O 1
ATOM 6130 N N . ASN B 1 362 ? 23.321 42.539 80.288 1.00 49.51 362 ASN B N 1
ATOM 6131 C CA . ASN B 1 362 ? 22.174 43.162 79.653 1.00 51.71 362 ASN B CA 1
ATOM 6132 C C . ASN B 1 362 ? 22.663 44.444 78.992 1.00 54.05 362 ASN B C 1
ATOM 6133 O O . ASN B 1 362 ? 23.180 45.327 79.677 1.00 55.28 362 ASN B O 1
ATOM 6138 N N . PRO B 1 363 ? 22.514 44.554 77.661 1.00 60.27 363 PRO B N 1
ATOM 6139 C CA . PRO B 1 363 ? 22.978 45.771 76.983 1.00 64.11 363 PRO B CA 1
ATOM 6140 C C . PRO B 1 363 ? 22.263 47.054 77.421 1.00 68.67 363 PRO B C 1
ATOM 6141 O O . PRO B 1 363 ? 22.880 48.115 77.432 1.00 71.54 363 PRO B O 1
ATOM 6145 N N . ASP B 1 364 ? 20.990 46.942 77.798 1.00 70.66 364 ASP B N 1
ATOM 6146 C CA . ASP B 1 364 ? 20.150 48.105 78.102 1.00 75.59 364 ASP B CA 1
ATOM 6147 C C . ASP B 1 364 ? 20.741 49.039 79.157 1.00 77.44 364 ASP B C 1
ATOM 6148 O O . ASP B 1 364 ? 20.733 50.257 78.972 1.00 81.59 364 ASP B O 1
ATOM 6153 N N . ASN B 1 365 ? 21.245 48.477 80.253 1.00 75.42 365 ASN B N 1
ATOM 6154 C CA . ASN B 1 365 ? 21.940 49.272 81.274 1.00 77.82 365 ASN B CA 1
ATOM 6155 C C . ASN B 1 365 ? 23.367 48.783 81.563 1.00 75.15 365 ASN B C 1
ATOM 6156 O O . ASN B 1 365 ? 23.976 49.198 82.553 1.00 76.60 365 ASN B O 1
ATOM 6161 N N . GLU B 1 366 ? 23.906 47.934 80.682 1.00 71.66 366 GLU B N 1
ATOM 6162 C CA . GLU B 1 366 ? 25.244 47.346 80.856 1.00 68.89 366 GLU B CA 1
ATOM 6163 C C . GLU B 1 366 ? 25.372 46.657 82.210 1.00 66.76 366 GLU B C 1
ATOM 6164 O O . GLU B 1 366 ? 26.431 46.676 82.829 1.00 67.24 366 GLU B O 1
ATOM 6170 N N . GLU B 1 367 ? 24.281 46.043 82.656 1.00 65.49 367 GLU B N 1
ATOM 6171 C CA . GLU B 1 367 ? 24.234 45.400 83.958 1.00 64.22 367 GLU B CA 1
ATOM 6172 C C . GLU B 1 367 ? 24.433 43.904 83.810 1.00 58.17 367 GLU B C 1
ATOM 6173 O O . GLU B 1 367 ? 23.716 43.251 83.049 1.00 54.93 367 GLU B O 1
ATOM 6179 N N . ILE B 1 368 ? 25.418 43.382 84.533 1.00 56.40 368 ILE B N 1
ATOM 6180 C CA . ILE B 1 368 ? 25.595 41.939 84.713 1.00 53.43 368 ILE B CA 1
ATOM 6181 C C . ILE B 1 368 ? 24.303 41.314 85.226 1.00 52.45 368 ILE B C 1
ATOM 6182 O O . ILE B 1 368 ? 23.568 41.957 85.976 1.00 54.44 368 ILE B O 1
ATOM 6187 N N . VAL B 1 369 ? 24.032 40.069 84.823 1.00 48.90 369 VAL B N 1
ATOM 6188 C CA . VAL B 1 369 ? 22.813 39.368 85.233 1.00 48.65 369 VAL B CA 1
ATOM 6189 C C . VAL B 1 369 ? 23.089 38.005 85.873 1.00 47.25 369 VAL B C 1
ATOM 6190 O O . VAL B 1 369 ? 24.201 37.465 85.785 1.00 45.32 369 VAL B O 1
ATOM 6194 N N . GLY B 1 370 ? 22.060 37.471 86.531 1.00 48.35 370 GLY B N 1
ATOM 6195 C CA . GLY B 1 370 ? 22.147 36.213 87.274 1.00 48.14 370 GLY B CA 1
ATOM 6196 C C . GLY B 1 370 ? 21.855 35.011 86.398 1.00 46.78 370 GLY B C 1
ATOM 6197 O O . GLY B 1 370 ? 21.702 35.156 85.185 1.00 45.53 370 GLY B O 1
ATOM 6198 N N . PRO B 1 371 ? 21.764 33.813 87.007 1.00 47.42 371 PRO B N 1
ATOM 6199 C CA . PRO B 1 371 ? 21.554 32.584 86.232 1.00 46.79 371 PRO B CA 1
ATOM 6200 C C . PRO B 1 371 ? 20.176 32.512 85.576 1.00 48.55 371 PRO B C 1
ATOM 6201 O O . PRO B 1 371 ? 19.238 33.162 86.032 1.00 49.84 371 PRO B O 1
ATOM 6205 N N . ASN B 1 372 ? 20.085 31.730 84.500 1.00 48.65 372 ASN B N 1
ATOM 6206 C CA . ASN B 1 372 ? 18.855 31.588 83.716 1.00 51.65 372 ASN B CA 1
ATOM 6207 C C . ASN B 1 372 ? 18.336 32.922 83.175 1.00 52.17 372 ASN B C 1
ATOM 6208 O O . ASN B 1 372 ? 17.133 33.093 82.953 1.00 57.15 372 ASN B O 1
ATOM 6213 N N . GLN B 1 373 ? 19.252 33.862 82.965 1.00 49.48 373 GLN B N 1
ATOM 6214 C CA . GLN B 1 373 ? 18.936 35.149 82.357 1.00 50.73 373 GLN B CA 1
ATOM 6215 C C . GLN B 1 373 ? 19.789 35.336 81.111 1.00 48.01 373 GLN B C 1
ATOM 6216 O O . GLN B 1 373 ? 21.001 35.549 81.209 1.00 44.39 373 GLN B O 1
ATOM 6222 N N . LYS B 1 374 ? 19.156 35.253 79.941 1.00 48.80 374 LYS B N 1
ATOM 6223 C CA . LYS B 1 374 ? 19.885 35.390 78.685 1.00 47.85 374 LYS B CA 1
ATOM 6224 C C . LYS B 1 374 ? 20.403 36.820 78.504 1.00 46.48 374 LYS B C 1
ATOM 6225 O O . LYS B 1 374 ? 19.747 37.780 78.891 1.00 47.91 374 LYS B O 1
ATOM 6231 N N . GLY B 1 375 ? 21.596 36.945 77.939 1.00 43.15 375 GLY B N 1
ATOM 6232 C CA . GLY B 1 375 ? 22.172 38.253 77.639 1.00 43.04 375 GLY B CA 1
ATOM 6233 C C . GLY B 1 375 ? 23.451 38.074 76.850 1.00 41.90 375 GLY B C 1
ATOM 6234 O O . GLY B 1 375 ? 23.748 36.967 76.397 1.00 41.27 375 GLY B O 1
ATOM 6235 N N . GLU B 1 376 ? 24.223 39.144 76.701 1.00 42.74 376 GLU B N 1
ATOM 6236 C CA . GLU B 1 376 ? 25.447 39.089 75.897 1.00 43.76 376 GLU B CA 1
ATOM 6237 C C . GLU B 1 376 ? 26.590 38.436 76.665 1.00 42.58 376 GLU B C 1
ATOM 6238 O O . GLU B 1 376 ? 26.937 38.882 77.756 1.00 41.94 376 GLU B O 1
ATOM 6244 N N . LEU B 1 377 ? 27.169 37.384 76.091 1.00 37.11 377 LEU B N 1
ATOM 6245 C CA . LEU B 1 377 ? 28.320 36.700 76.696 1.00 36.67 377 LEU B CA 1
ATOM 6246 C C . LEU B 1 377 ? 29.592 37.503 76.537 1.00 35.64 377 LEU B C 1
ATOM 6247 O O . LEU B 1 377 ? 29.954 37.876 75.418 1.00 34.69 377 LEU B O 1
ATOM 6252 N N . ARG B 1 378 ? 30.283 37.723 77.653 1.00 35.37 378 ARG B N 1
ATOM 6253 C CA . ARG B 1 378 ? 31.576 38.393 77.641 1.00 35.96 378 ARG B CA 1
ATOM 6254 C C . ARG B 1 378 ? 32.580 37.626 78.484 1.00 35.50 378 ARG B C 1
ATOM 6255 O O . ARG B 1 378 ? 32.232 37.085 79.530 1.00 34.62 378 ARG B O 1
ATOM 6263 N N . VAL B 1 379 ? 33.825 37.582 78.017 1.00 34.69 379 VAL B N 1
ATOM 6264 C CA . VAL B 1 379 ? 34.848 36.757 78.647 1.00 34.95 379 VAL B CA 1
ATOM 6265 C C . VAL B 1 379 ? 36.171 37.494 78.804 1.00 35.81 379 VAL B C 1
ATOM 6266 O O . VAL B 1 379 ? 36.446 38.467 78.101 1.00 34.47 379 VAL B O 1
ATOM 6270 N N . LYS B 1 380 ? 36.979 37.025 79.751 1.00 36.88 380 LYS B N 1
ATOM 6271 C CA . LYS B 1 380 ? 38.273 37.635 80.020 1.00 37.92 380 LYS B CA 1
ATOM 6272 C C . LYS B 1 380 ? 39.280 36.613 80.522 1.00 37.08 380 LYS B C 1
ATOM 6273 O O . LYS B 1 380 ? 38.975 35.833 81.414 1.00 36.27 380 LYS B O 1
ATOM 6279 N N . SER B 1 381 ? 40.473 36.630 79.931 1.00 35.16 381 SER B N 1
ATOM 6280 C CA . SER B 1 381 ? 41.609 35.854 80.399 1.00 34.63 381 SER B CA 1
ATOM 6281 C C . SER B 1 381 ? 42.900 36.359 79.753 1.00 33.91 381 SER B C 1
ATOM 6282 O O . SER B 1 381 ? 42.878 37.178 78.827 1.00 32.01 381 SER B O 1
ATOM 6285 N N . ASP B 1 382 ? 44.015 35.833 80.241 1.00 33.80 382 ASP B N 1
ATOM 6286 C CA . ASP B 1 382 ? 45.332 36.104 79.670 1.00 34.43 382 ASP B CA 1
ATOM 6287 C C . ASP B 1 382 ? 45.524 35.469 78.286 1.00 33.18 382 ASP B C 1
ATOM 6288 O O . ASP B 1 382 ? 46.551 35.697 77.645 1.00 32.31 382 ASP B O 1
ATOM 6293 N N . ALA B 1 383 ? 44.553 34.666 77.839 1.00 32.09 383 ALA B N 1
ATOM 6294 C CA . ALA B 1 383 ? 44.568 34.080 76.496 1.00 31.74 383 ALA B CA 1
ATOM 6295 C C . ALA B 1 383 ? 43.933 34.994 75.442 1.00 32.09 383 ALA B C 1
ATOM 6296 O O . ALA B 1 383 ? 43.852 34.632 74.280 1.00 32.07 383 ALA B O 1
ATOM 6298 N N . MET B 1 384 ? 43.498 36.179 75.841 1.00 33.78 384 MET B N 1
ATOM 6299 C CA . MET B 1 384 ? 42.806 37.079 74.932 1.00 35.27 384 MET B CA 1
ATOM 6300 C C . MET B 1 384 ? 43.745 37.654 73.879 1.00 34.02 384 MET B C 1
ATOM 6301 O O . MET B 1 384 ? 44.901 37.938 74.165 1.00 32.41 384 MET B O 1
ATOM 6306 N N . MET B 1 385 ? 43.226 37.814 72.665 1.00 32.90 385 MET B N 1
ATOM 6307 C CA . MET B 1 385 ? 43.943 38.482 71.578 1.00 33.55 385 MET B CA 1
ATOM 6308 C C . MET B 1 385 ? 44.405 39.867 72.005 1.00 33.39 385 MET B C 1
ATOM 6309 O O . MET B 1 385 ? 43.751 40.533 72.806 1.00 33.30 385 MET B O 1
ATOM 6314 N N . THR B 1 386 ? 45.526 40.305 71.451 1.00 32.89 386 THR B N 1
ATOM 6315 C CA . THR B 1 386 ? 46.075 41.616 71.779 1.00 33.46 386 THR B CA 1
ATOM 6316 C C . THR B 1 386 ? 45.469 42.701 70.893 1.00 34.18 386 THR B C 1
ATOM 6317 O O . THR B 1 386 ? 45.493 43.868 71.244 1.00 34.56 386 THR B O 1
ATOM 6321 N N . GLY B 1 387 ? 44.908 42.311 69.749 1.00 34.00 387 GLY B N 1
ATOM 6322 C CA . GLY B 1 387 ? 44.301 43.272 68.829 1.00 34.88 387 GLY B CA 1
ATOM 6323 C C . GLY B 1 387 ? 44.296 42.736 67.417 1.00 33.92 387 GLY B C 1
ATOM 6324 O O . GLY B 1 387 ? 44.541 41.559 67.209 1.00 32.56 387 GLY B O 1
ATOM 6325 N N . TYR B 1 388 ? 43.993 43.599 66.453 1.00 35.31 388 TYR B N 1
ATOM 6326 C CA . TYR B 1 388 ? 44.089 43.240 65.048 1.00 35.25 388 TYR B CA 1
ATOM 6327 C C . TYR B 1 388 ? 45.389 43.794 64.493 1.00 36.56 388 TYR B C 1
ATOM 6328 O O . TYR B 1 388 ? 45.970 44.730 65.040 1.00 37.95 388 TYR B O 1
ATOM 6337 N N . TYR B 1 389 ? 45.828 43.218 63.384 1.00 36.55 389 TYR B N 1
ATOM 6338 C CA . TYR B 1 389 ? 47.075 43.623 62.755 1.00 37.77 389 TYR B CA 1
ATOM 6339 C C . TYR B 1 389 ? 46.945 45.001 62.091 1.00 40.50 389 TYR B C 1
ATOM 6340 O O . TYR B 1 389 ? 47.845 45.826 62.206 1.00 41.51 389 TYR B O 1
ATOM 6349 N N . ARG B 1 390 ? 45.824 45.244 61.410 1.00 42.74 390 ARG B N 1
ATOM 6350 C CA . ARG B 1 390 ? 45.592 46.506 60.679 1.00 46.00 390 ARG B CA 1
ATOM 6351 C C . ARG B 1 390 ? 44.453 47.363 61.216 1.00 47.03 390 ARG B C 1
ATOM 6352 O O . ARG B 1 390 ? 44.363 48.530 60.879 1.00 49.14 390 ARG B O 1
ATOM 6360 N N . ASN B 1 391 ? 43.553 46.787 61.996 1.00 46.52 391 ASN B N 1
ATOM 6361 C CA . ASN B 1 391 ? 42.359 47.508 62.407 1.00 48.05 391 ASN B CA 1
ATOM 6362 C C . ASN B 1 391 ? 42.342 47.835 63.884 1.00 48.09 391 ASN B C 1
ATOM 6363 O O . ASN B 1 391 ? 43.103 47.268 64.667 1.00 45.97 391 ASN B O 1
ATOM 6368 N N . ASP B 1 392 ? 41.471 48.772 64.248 1.00 51.35 392 ASP B N 1
ATOM 6369 C CA . ASP B 1 392 ? 41.196 49.068 65.647 1.00 52.20 392 ASP B CA 1
ATOM 6370 C C . ASP B 1 392 ? 40.412 47.910 66.199 1.00 49.33 392 ASP B C 1
ATOM 6371 O O . ASP B 1 392 ? 39.565 47.350 65.503 1.00 49.27 392 ASP B O 1
ATOM 6376 N N . SER B 1 393 ? 40.690 47.572 67.451 1.00 47.61 393 SER B N 1
ATOM 6377 C CA . SER B 1 393 ? 39.965 46.537 68.167 1.00 45.44 393 SER B CA 1
ATOM 6378 C C . SER B 1 393 ? 39.279 47.088 69.417 1.00 47.19 393 SER B C 1
ATOM 6379 O O . SER B 1 393 ? 38.780 46.316 70.223 1.00 46.41 393 SER B O 1
ATOM 6382 N N . ALA B 1 394 ? 39.228 48.412 69.563 1.00 49.69 394 ALA B N 1
ATOM 6383 C CA . ALA B 1 394 ? 38.654 49.049 70.753 1.00 51.80 394 ALA B CA 1
ATOM 6384 C C . ALA B 1 394 ? 37.264 48.522 71.091 1.00 51.90 394 ALA B C 1
ATOM 6385 O O . ALA B 1 394 ? 36.940 48.278 72.251 1.00 51.26 394 ALA B O 1
ATOM 6387 N N . GLU B 1 395 ? 36.458 48.326 70.057 1.00 53.36 395 GLU B N 1
ATOM 6388 C CA . GLU B 1 395 ? 35.060 47.951 70.219 1.00 53.84 395 GLU B CA 1
ATOM 6389 C C . GLU B 1 395 ? 34.870 46.466 70.520 1.00 50.82 395 GLU B C 1
ATOM 6390 O O . GLU B 1 395 ? 33.759 46.030 70.805 1.00 51.25 395 GLU B O 1
ATOM 6396 N N . CYS B 1 396 ? 35.945 45.688 70.462 1.00 47.79 396 CYS B N 1
ATOM 6397 C CA . CYS B 1 396 ? 35.891 44.290 70.856 1.00 46.10 396 CYS B CA 1
ATOM 6398 C C . CYS B 1 396 ? 35.847 44.099 72.370 1.00 45.23 396 CYS B C 1
ATOM 6399 O O . CYS B 1 396 ? 35.579 43.001 72.831 1.00 42.92 396 CYS B O 1
ATOM 6402 N N . PHE B 1 397 ? 36.116 45.156 73.136 1.00 46.71 397 PHE B N 1
ATOM 6403 C CA . PHE B 1 397 ? 36.193 45.057 74.592 1.00 47.02 397 PHE B CA 1
ATOM 6404 C C . PHE B 1 397 ? 35.312 46.109 75.263 1.00 48.40 397 PHE B C 1
ATOM 6405 O O . PHE B 1 397 ? 35.175 47.220 74.757 1.00 50.41 397 PHE B O 1
ATOM 6413 N N . ASP B 1 398 ? 34.725 45.752 76.404 1.00 47.63 398 ASP B N 1
ATOM 6414 C CA . ASP B 1 398 ? 33.856 46.668 77.152 1.00 49.30 398 ASP B CA 1
ATOM 6415 C C . ASP B 1 398 ? 34.666 47.470 78.182 1.00 50.49 398 ASP B C 1
ATOM 6416 O O . ASP B 1 398 ? 35.895 47.370 78.224 1.00 49.66 398 ASP B O 1
ATOM 6421 N N . GLY B 1 399 ? 33.979 48.260 79.005 1.00 52.16 399 GLY B N 1
ATOM 6422 C CA . GLY B 1 399 ? 34.634 49.124 79.985 1.00 54.38 399 GLY B CA 1
ATOM 6423 C C . GLY B 1 399 ? 35.593 48.405 80.915 1.00 54.85 399 GLY B C 1
ATOM 6424 O O . GLY B 1 399 ? 36.615 48.969 81.304 1.00 56.73 399 GLY B O 1
ATOM 6425 N N . ASP B 1 400 ? 35.270 47.158 81.260 1.00 53.54 400 ASP B N 1
ATOM 6426 C CA . ASP B 1 400 ? 36.092 46.355 82.164 1.00 53.35 400 ASP B CA 1
ATOM 6427 C C . ASP B 1 400 ? 37.135 45.506 81.441 1.00 50.70 400 ASP B C 1
ATOM 6428 O O . ASP B 1 400 ? 37.796 44.682 82.070 1.00 50.23 400 ASP B O 1
ATOM 6433 N N . GLY B 1 401 ? 37.277 45.689 80.128 1.00 49.07 401 GLY B N 1
ATOM 6434 C CA . GLY B 1 401 ? 38.269 44.951 79.352 1.00 46.26 401 GLY B CA 1
ATOM 6435 C C . GLY B 1 401 ? 37.908 43.514 79.016 1.00 43.95 401 GLY B C 1
ATOM 6436 O O . GLY B 1 401 ? 38.775 42.747 78.587 1.00 42.22 401 GLY B O 1
ATOM 6437 N N . PHE B 1 402 ? 36.639 43.148 79.199 1.00 42.51 402 PHE B N 1
ATOM 6438 C CA . PHE B 1 402 ? 36.125 41.843 78.763 1.00 40.34 402 PHE B CA 1
ATOM 6439 C C . PHE B 1 402 ? 35.943 41.829 77.243 1.00 39.86 402 PHE B C 1
ATOM 6440 O O . PHE B 1 402 ? 35.519 42.826 76.655 1.00 41.10 402 PHE B O 1
ATOM 6448 N N . LEU B 1 403 ? 36.248 40.694 76.621 1.00 38.20 403 LEU B N 1
ATOM 6449 C CA . LEU B 1 403 ? 35.952 40.477 75.205 1.00 38.21 403 LEU B CA 1
ATOM 6450 C C . LEU B 1 403 ? 34.453 40.275 75.004 1.00 38.82 403 LEU B C 1
ATOM 6451 O O . LEU B 1 403 ? 33.851 39.416 75.648 1.00 37.01 403 LEU B O 1
ATOM 6456 N N . LYS B 1 404 ? 33.869 41.070 74.110 1.00 39.90 404 LYS B N 1
ATOM 6457 C CA . LYS B 1 404 ? 32.497 40.861 73.643 1.00 40.66 404 LYS B CA 1
ATOM 6458 C C . LYS B 1 404 ? 32.466 39.731 72.626 1.00 38.32 404 LYS B C 1
ATOM 6459 O O . LYS B 1 404 ? 32.977 39.882 71.527 1.00 39.92 404 LYS B O 1
ATOM 6465 N N . THR B 1 405 ? 31.871 38.597 72.978 1.00 36.59 405 THR B N 1
ATOM 6466 C CA . THR B 1 405 ? 31.887 37.448 72.082 1.00 35.19 405 THR B CA 1
ATOM 6467 C C . THR B 1 405 ? 31.040 37.661 70.840 1.00 35.44 405 THR B C 1
ATOM 6468 O O . THR B 1 405 ? 31.271 37.021 69.814 1.00 35.01 405 THR B O 1
ATOM 6472 N N . GLY B 1 406 ? 30.033 38.521 70.952 1.00 36.03 406 GLY B N 1
ATOM 6473 C CA . GLY B 1 406 ? 28.983 38.621 69.953 1.00 36.71 406 GLY B CA 1
ATOM 6474 C C . GLY B 1 406 ? 27.881 37.580 70.108 1.00 36.16 406 GLY B C 1
ATOM 6475 O O . GLY B 1 406 ? 26.956 37.549 69.304 1.00 37.09 406 GLY B O 1
ATOM 6476 N N . ASP B 1 407 ? 27.976 36.723 71.122 1.00 34.51 407 ASP B N 1
ATOM 6477 C CA . ASP B 1 407 ? 27.011 35.641 71.327 1.00 34.53 407 ASP B CA 1
ATOM 6478 C C . ASP B 1 407 ? 26.014 35.988 72.427 1.00 35.30 407 ASP B C 1
ATOM 6479 O O . ASP B 1 407 ? 26.342 36.713 73.363 1.00 34.83 407 ASP B O 1
ATOM 6484 N N . ILE B 1 408 ? 24.805 35.450 72.295 1.00 36.17 408 ILE B N 1
ATOM 6485 C CA . ILE B 1 408 ? 23.778 35.513 73.326 1.00 37.50 408 ILE B CA 1
ATOM 6486 C C . ILE B 1 408 ? 23.720 34.162 74.040 1.00 36.78 408 ILE B C 1
ATOM 6487 O O . ILE B 1 408 ? 23.813 33.100 73.414 1.00 35.46 408 ILE B O 1
ATOM 6492 N N . GLY B 1 409 ? 23.569 34.201 75.355 1.00 37.19 409 GLY B N 1
ATOM 6493 C CA . GLY B 1 409 ? 23.444 32.972 76.128 1.00 37.28 409 GLY B CA 1
ATOM 6494 C C . GLY B 1 409 ? 23.116 33.226 77.580 1.00 37.28 409 GLY B C 1
ATOM 6495 O O . GLY B 1 409 ? 22.809 34.350 77.959 1.00 37.66 409 GLY B O 1
ATOM 6496 N N . TYR B 1 410 ? 23.185 32.169 78.384 1.00 37.22 410 TYR B N 1
ATOM 6497 C CA . TYR B 1 410 ? 22.948 32.261 79.821 1.00 38.44 410 TYR B CA 1
ATOM 6498 C C . TYR B 1 410 ? 23.715 31.145 80.535 1.00 37.67 410 TYR B C 1
ATOM 6499 O O . TYR B 1 410 ? 24.266 30.253 79.888 1.00 37.70 410 TYR B O 1
ATOM 6508 N N . TYR B 1 411 ? 23.770 31.208 81.862 1.00 37.80 411 TYR B N 1
ATOM 6509 C CA . TYR B 1 411 ? 24.360 30.130 82.652 1.00 37.73 411 TYR B CA 1
ATOM 6510 C C . TYR B 1 411 ? 23.380 29.567 83.695 1.00 38.46 411 TYR B C 1
ATOM 6511 O O . TYR B 1 411 ? 22.488 30.272 84.155 1.00 39.43 411 TYR B O 1
ATOM 6520 N N . ASP B 1 412 ? 23.576 28.284 84.017 1.00 41.30 412 ASP B N 1
ATOM 6521 C CA . ASP B 1 412 ? 22.871 27.545 85.087 1.00 43.90 412 ASP B CA 1
ATOM 6522 C C . ASP B 1 412 ? 23.186 28.031 86.490 1.00 45.50 412 ASP B C 1
ATOM 6523 O O . ASP B 1 412 ? 24.168 28.737 86.708 1.00 44.83 412 ASP B O 1
ATOM 6528 N N . ASP B 1 413 ? 22.381 27.564 87.442 1.00 47.97 413 ASP B N 1
ATOM 6529 C CA . ASP B 1 413 ? 22.715 27.633 88.869 1.00 51.20 413 ASP B CA 1
ATOM 6530 C C . ASP B 1 413 ? 23.982 26.857 89.201 1.00 50.93 413 ASP B C 1
ATOM 6531 O O . ASP B 1 413 ? 24.721 27.243 90.092 1.00 52.70 413 ASP B O 1
ATOM 6536 N N . ASP B 1 414 ? 24.210 25.752 88.498 1.00 50.48 414 ASP B N 1
ATOM 6537 C CA . ASP B 1 414 ? 25.455 24.990 88.608 1.00 51.65 414 ASP B CA 1
ATOM 6538 C C . ASP B 1 414 ? 26.612 25.528 87.738 1.00 49.20 414 ASP B C 1
ATOM 6539 O O . ASP B 1 414 ? 27.646 24.872 87.617 1.00 49.66 414 ASP B O 1
ATOM 6544 N N . GLY B 1 415 ? 26.447 26.704 87.136 1.00 46.79 415 GLY B N 1
ATOM 6545 C CA . GLY B 1 415 ? 27.506 27.311 86.323 1.00 45.56 415 GLY B CA 1
ATOM 6546 C C . GLY B 1 415 ? 27.691 26.747 84.919 1.00 44.28 415 GLY B C 1
ATOM 6547 O O . GLY B 1 415 ? 28.660 27.098 84.236 1.00 44.51 415 GLY B O 1
ATOM 6548 N N . CYS B 1 416 ? 26.793 25.861 84.485 1.00 43.72 416 CYS B N 1
ATOM 6549 C CA . CYS B 1 416 ? 26.809 25.364 83.107 1.00 42.72 416 CYS B CA 1
ATOM 6550 C C . CYS B 1 416 ? 26.397 26.464 82.132 1.00 40.14 416 CYS B C 1
ATOM 6551 O O . CYS B 1 416 ? 25.448 27.199 82.384 1.00 40.17 416 CYS B O 1
ATOM 6554 N N . VAL B 1 417 ? 27.123 26.556 81.020 1.00 39.19 417 VAL B N 1
ATOM 6555 C CA . VAL B 1 417 ? 26.986 27.652 80.051 1.00 37.71 417 VAL B CA 1
ATOM 6556 C C . VAL B 1 417 ? 26.149 27.240 78.838 1.00 37.69 417 VAL B C 1
ATOM 6557 O O . VAL B 1 417 ? 26.329 26.149 78.302 1.00 38.31 417 VAL B O 1
ATOM 6561 N N . TYR B 1 418 ? 25.246 28.126 78.417 1.00 37.73 418 TYR B N 1
ATOM 6562 C CA . TYR B 1 418 ? 24.340 27.871 77.283 1.00 39.18 418 TYR B CA 1
ATOM 6563 C C . TYR B 1 418 ? 24.422 29.001 76.270 1.00 39.31 418 TYR B C 1
ATOM 6564 O O . TYR B 1 418 ? 24.205 30.158 76.617 1.00 38.64 418 TYR B O 1
ATOM 6573 N N . VAL B 1 419 ? 24.746 28.658 75.025 1.00 40.69 419 VAL B N 1
ATOM 6574 C CA . VAL B 1 419 ? 24.782 29.631 73.930 1.00 42.27 419 VAL B CA 1
ATOM 6575 C C . VAL B 1 419 ? 23.526 29.451 73.093 1.00 44.19 419 VAL B C 1
ATOM 6576 O O . VAL B 1 419 ? 23.207 28.339 72.700 1.00 44.89 419 VAL B O 1
ATOM 6580 N N . ILE B 1 420 ? 22.822 30.550 72.834 1.00 45.98 420 ILE B N 1
ATOM 6581 C CA . ILE B 1 420 ? 21.578 30.528 72.075 1.00 49.99 420 ILE B CA 1
ATOM 6582 C C . ILE B 1 420 ? 21.825 30.910 70.619 1.00 54.16 420 ILE B C 1
ATOM 6583 O O . ILE B 1 420 ? 21.567 30.120 69.718 1.00 57.53 420 ILE B O 1
ATOM 6588 N N . GLU B 1 421 ? 22.322 32.121 70.399 1.00 56.18 421 GLU B N 1
ATOM 6589 C CA . GLU B 1 421 ? 22.491 32.660 69.050 1.00 62.10 421 GLU B CA 1
ATOM 6590 C C . GLU B 1 421 ? 23.494 33.816 69.050 1.00 63.08 421 GLU B C 1
ATOM 6591 O O . GLU B 1 421 ? 24.103 34.130 70.082 1.00 59.19 421 GLU B O 1
ATOM 6597 N N . ARG B 1 422 ? 23.666 34.429 67.879 1.00 67.62 422 ARG B N 1
ATOM 6598 C CA . ARG B 1 422 ? 24.410 35.677 67.746 1.00 70.00 422 ARG B CA 1
ATOM 6599 C C . ARG B 1 422 ? 23.517 36.857 68.128 1.00 71.76 422 ARG B C 1
ATOM 6600 O O . ARG B 1 422 ? 22.292 36.743 68.135 1.00 72.95 422 ARG B O 1
ATOM 6608 N N . ILE B 1 423 ? 24.141 37.989 68.441 1.00 73.14 423 ILE B N 1
ATOM 6609 C CA . ILE B 1 423 ? 23.420 39.189 68.883 1.00 75.68 423 ILE B CA 1
ATOM 6610 C C . ILE B 1 423 ? 22.585 39.792 67.748 1.00 81.00 423 ILE B C 1
ATOM 6611 O O . ILE B 1 423 ? 22.985 39.775 66.584 1.00 84.35 423 ILE B O 1
#

InterPro domains:
  IPR000873 AMP-dependent synthetase/ligase domain [PF00501] (26-389)
  IPR020845 AMP-binding, conserved site [PS00455] (182-193)
  IPR042099 ANL, N-terminal domain [G3DSA:3.40.50.12780] (1-427)

Sequence (841 aa):
ARILKGKEFHPNFDKISFGEFLFECCEKYADRICQIDGDLDKSETYSSVKTRSTRVALNLQKKGITSTDVVCFCSTNSLDNSIPLIASSYLGAKVVNLDPTLSVRNIQHLLSLVTPRIIFVEEESLKLIEKSLKGAKLSCEIIVFGKSTKHGTFAEMTLPCGDEKAFKPSKTDIDDTAVMFFSSGTTGLPKAICHSHRSFLQIVETSFYCGYDCRSILHFTTMYWITGMAILGRTFLDGSTRVFARSMEGEKTLQMIEKYKLTSLFVAPIYTYQLTNVPNPERYDLSSFRCLLTGGTPMSTDQYKKLTQLFPKAQVLFGYGMSEIGLLSIFHPEDDKHLIDTKVGSCGKVSPRTLLKIVNPDNEEIVGPNQKGELRVKSDAMMTGYYRNDSAECFDGDGFLKTGDIGYYDDDGCVYVIERIKEMFARILKGKEFHPNFDKISFGEFLFECCEKYADRICQIDGDLDKSETYSSVKTRSTRVALNLQKKGITSTDVVCFCSTNSLDNSIPLIASSYLGAKVVNLDPTLSVRNIQHLLSLVTPRIIFVEEESLKLIEKSLKGAKLSCEIIVFGKSTKHGTFAEMTLPCGDEKAFKPSKTDIDDTAVMFFSLPKAICHSHRSFLQIVETSFYCGYDCRSILHFTTMYWITGMAILGRTFLDGSTRVFARSMEGEKTLQMIEKYKLTSLFVAPIYTYQLTNVPNPERYDLSSFRCLLTGGTPMSTDQYKKLTQLFPKAQVLFGYGMSEIGLLSIFHPEDDKHLIDTKVGSCGKVSPRTLLKIVNPDNEEIVGPNQKGELRVKSDAMMTGYYRNDSAECFDGDGFLKTGDIGYYDDDGCVYVIERI

Solvent-accessible surface area: 35853 Å² total; per-residue (Å²): 88,104,77,16,136,9,92,105,20,90,20,96,32,39,118,40,1,0,0,31,0,0,11,81,4,0,86,143,25,32,135,124,62,6,2,20,9,10,78,119,74,125,61,17,42,0,49,41,1,54,55,54,0,8,67,0,0,17,22,0,86,128,87,33,3,76,31,107,22,6,0,0,5,0,12,32,8,37,36,44,7,4,0,0,2,1,0,0,4,1,4,1,1,20,0,0,10,2,13,21,121,41,58,48,189,75,0,46,45,5,0,56,21,0,58,6,101,1,0,0,0,15,90,134,4,36,146,28,0,52,117,0,13,169,39,30,189,50,116,25,62,11,1,0,31,35,183,29,147,168,32,26,12,12,65,92,9,26,108,78,64,48,92,54,202,64,18,130,12,39,112,38,82,42,82,59,21,1,0,1,6,20,10,98,32,59,30,42,123,45,45,3,0,6,0,3,2,91,4,0,1,8,3,0,2,10,7,63,56,4,36,24,35,3,141,15,1,0,0,29,37,22,4,42,126,25,38,0,0,16,18,1,0,11,1,4,14,39,4,7,18,5,0,2,0,145,64,16,79,7,58,119,2,0,72,19,0,67,127,37,146,0,11,0,0,32,6,35,4,124,102,0,98,76,0,34,114,12,83,97,33,140,127,25,91,18,53,28,1,93,4,0,13,6,10,77,75,123,24,58,60,95,3,22,116,108,0,46,134,21,2,97,130,13,49,3,1,36,7,25,39,37,26,23,4,5,38,0,0,10,17,38,23,111,77,15,108,107,38,6,119,97,50,56,54,7,10,0,70,19,1,7,77,3,54,0,10,0,3,45,62,107,131,94,114,61,19,3,35,102,86,120,3,22,0,7,0,76,18,79,4,34,6,83,10,32,64,142,77,117,12,70,147,26,47,17,88,95,28,10,3,49,2,4,8,16,0,58,0,18,108,74,7,0,0,32,49,86,96,108,38,180,136,53,157,99,99,67,10,145,10,97,111,19,92,18,77,35,39,142,32,2,0,0,35,1,0,9,32,5,0,51,129,38,32,136,126,59,5,3,20,7,2,63,120,72,125,61,18,44,0,48,39,1,49,52,50,0,7,66,0,0,16,20,0,85,118,70,46,7,70,34,106,29,4,0,0,4,0,12,29,5,37,33,43,7,4,0,0,2,1,0,0,3,1,5,2,1,21,0,0,9,2,16,22,120,46,54,59,192,69,0,46,44,4,0,54,15,0,58,6,82,0,0,0,0,12,88,123,4,28,131,30,0,47,122,0,10,169,44,27,188,43,113,21,63,18,6,0,22,45,172,31,148,173,32,28,25,12,64,99,5,28,102,80,59,58,93,56,196,62,13,115,18,39,174,31,80,40,84,59,23,2,0,1,3,12,66,180,52,68,1,0,6,0,3,2,83,4,0,0,6,4,0,2,9,6,65,59,3,31,24,33,2,152,20,0,0,0,30,37,22,4,32,129,26,35,0,0,16,18,2,0,14,0,3,16,37,4,8,16,5,0,0,1,130,68,17,94,9,57,66,1,0,76,3,0,77,120,33,146,0,9,0,0,30,6,31,6,120,97,0,94,74,0,34,112,12,84,94,29,143,134,28,86,25,53,30,1,80,5,0,14,6,9,78,73,125,30,57,57,108,5,47,115,111,0,46,127,19,4,109,126,16,48,3,2,33,8,25,38,37,26,25,4,6,40,0,0,12,15,34,10,98,87,13,111,105,29,11,111,98,56,97,62,11,9,0,76,20,1,7,68,4,51,0,16,0,3,59,67,124,116,103,95,62,20,17,45,95,99,135,6,21,1,4,0,72,19,75,3,23,6,78,8,37,76,132,60,132,20,77,156,25,51,20,87,95,30,13,3,85,4,17,12,26,0,61,0,22,102,79,5,0,0,26,49,81,122,155,123

Organism: Zophobas atratus (NCBI:txid7074)